Protein 8SM5 (pdb70)

InterPro domains:
  IPR002475 Bcl2-like [PS50062] (50-152)
  IPR020726 Apoptosis regulator, Bcl-2, BH2 motif, conserved site [PS01258] (143-154)
  IPR036834 Bcl-2-like superfamily [G3DSA:1.10.437.10] (1-160)
  IPR036834 Bcl-2-like superfamily [SSF56854] (1-171)
  IPR046371 Bcl-2, Bcl-2 homology region 1-3 [PF00452] (55-150)

B-factor: mean 92.39, std 36.55, range [35.63, 240.22]

Organism: Epstein-Barr virus (strain B95-8) (NCBI:txid10377)

Structure (mmCIF, N/CA/C/O backbone):
data_8SM5
#
_entry.id   8SM5
#
_cell.length_a   186.817
_cell.length_b   186.817
_cell.length_c   70.486
_cell.angle_alpha   90.0
_cell.angle_beta   90.0
_cell.angle_gamma   120.0
#
_symmetry.space_group_name_H-M   'P 65'
#
loop_
_entity.id
_entity.type
_entity.pdbx_description
1 polymer 'Apoptosis regulator BHRF1'
2 polymer 'BID BH3'
3 water water
#
loop_
_atom_site.group_PDB
_atom_site.id
_atom_site.type_symbol
_atom_site.label_atom_id
_atom_site.label_alt_id
_atom_site.label_comp_id
_atom_site.label_asym_id
_atom_site.label_entity_id
_atom_site.label_seq_id
_atom_site.pdbx_PDB_ins_code
_atom_site.Cartn_x
_atom_site.Cartn_y
_atom_site.Cartn_z
_atom_site.occupancy
_atom_site.B_iso_or_equiv
_atom_site.auth_seq_id
_atom_site.auth_comp_id
_atom_site.auth_asym_id
_atom_site.auth_atom_id
_atom_site.pdbx_PDB_model_num
ATOM 1 N N . ALA A 1 1 ? 84.04641 -29.16291 8.26543 1.000 118.10202 2 ALA A N 1
ATOM 2 C CA . ALA A 1 1 ? 84.82140 -29.87702 7.25652 1.000 107.53133 2 ALA A CA 1
ATOM 3 C C . ALA A 1 1 ? 85.02446 -29.02615 6.00919 1.000 104.24344 2 ALA A C 1
ATOM 4 O O . ALA A 1 1 ? 84.51225 -27.90935 5.91070 1.000 122.82865 2 ALA A O 1
ATOM 6 N N . TYR A 1 2 ? 85.78245 -29.55846 5.06000 1.000 91.31975 3 TYR A N 1
ATOM 7 C CA . TYR A 1 2 ? 86.06599 -28.85967 3.80787 1.000 76.43232 3 TYR A CA 1
ATOM 8 C C . TYR A 1 2 ? 85.38435 -29.54446 2.66461 1.000 74.76276 3 TYR A C 1
ATOM 9 O O . TYR A 1 2 ? 85.53663 -30.74848 2.46386 1.000 86.22151 3 TYR A O 1
ATOM 18 N N . SER A 1 3 ? 84.64990 -28.76340 1.89201 1.000 63.34933 4 SER A N 1
ATOM 19 C CA . SER A 1 3 ? 84.05141 -29.31340 0.71575 1.000 54.30939 4 SER A CA 1
ATOM 20 C C . SER A 1 3 ? 85.14150 -29.61922 -0.33377 1.000 55.75280 4 SER A C 1
ATOM 21 O O . SER A 1 3 ? 86.22605 -29.04407 -0.30252 1.000 53.75111 4 SER A O 1
ATOM 24 N N . THR A 1 4 ? 84.84398 -30.52722 -1.25517 1.000 46.37679 5 THR A N 1
ATOM 25 C CA . THR A 1 4 ? 85.74501 -30.82538 -2.35361 1.000 46.40926 5 THR A CA 1
ATOM 26 C C . THR A 1 4 ? 86.00911 -29.61524 -3.23984 1.000 48.86713 5 THR A C 1
ATOM 27 O O . THR A 1 4 ? 87.13067 -29.45280 -3.73392 1.000 56.13253 5 THR A O 1
ATOM 31 N N . ARG A 1 5 ? 84.96965 -28.78867 -3.43479 1.000 49.01556 6 ARG A N 1
ATOM 32 C CA . ARG A 1 5 ? 85.07003 -27.52248 -4.14903 1.000 41.26664 6 ARG A CA 1
ATOM 33 C C . ARG A 1 5 ? 86.11797 -26.64350 -3.49274 1.000 44.10542 6 ARG A C 1
ATOM 34 O O . ARG A 1 5 ? 87.01925 -26.14009 -4.15446 1.000 38.84105 6 ARG A O 1
ATOM 42 N N . GLU A 1 6 ? 86.01827 -26.45405 -2.19248 1.000 41.94872 7 GLU A N 1
ATOM 43 C CA . GLU A 1 6 ? 87.04250 -25.66882 -1.52863 1.000 46.10581 7 GLU A CA 1
ATOM 44 C C . GLU A 1 6 ? 88.46284 -26.22791 -1.70954 1.000 64.72899 7 GLU A C 1
ATOM 45 O O . GLU A 1 6 ? 89.41265 -25.51007 -1.99976 1.000 58.27694 7 GLU A O 1
ATOM 51 N N . ILE A 1 7 ? 88.60886 -27.52521 -1.53802 1.000 48.31147 8 ILE A N 1
ATOM 52 C CA . ILE A 1 7 ? 89.93547 -28.04907 -1.50109 1.000 46.69106 8 ILE A CA 1
ATOM 53 C C . ILE A 1 7 ? 90.53070 -28.04434 -2.88719 1.000 45.62338 8 ILE A C 1
ATOM 54 O O . ILE A 1 7 ? 91.71676 -27.73901 -3.03650 1.000 43.47205 8 ILE A O 1
ATOM 59 N N . LEU A 1 8 ? 89.73320 -28.34991 -3.90838 1.000 38.02150 9 LEU A N 1
ATOM 60 C CA . LEU A 1 8 ? 90.28514 -28.36540 -5.26468 1.000 50.97553 9 LEU A CA 1
ATOM 61 C C . LEU A 1 8 ? 90.70169 -26.95587 -5.71774 1.000 59.30689 9 LEU A C 1
ATOM 62 O O . LEU A 1 8 ? 91.75827 -26.76271 -6.33814 1.000 55.19430 9 LEU A O 1
ATOM 67 N N . LEU A 1 9 ? 89.87794 -25.97351 -5.35830 1.000 51.80123 10 LEU A N 1
ATOM 68 C CA . LEU A 1 9 ? 90.13626 -24.57445 -5.69842 1.000 43.59232 10 LEU A CA 1
ATOM 69 C C . LEU A 1 9 ? 91.39115 -24.09712 -4.98017 1.000 42.89422 10 LEU A C 1
ATOM 70 O O . LEU A 1 9 ? 92.23448 -23.45442 -5.58995 1.000 43.07172 10 LEU A O 1
ATOM 75 N N . ALA A 1 10 ? 91.51285 -24.44254 -3.69786 1.000 37.21800 11 ALA A N 1
ATOM 76 C CA . ALA A 1 10 ? 92.69616 -24.11431 -2.91496 1.000 45.41587 11 ALA A CA 1
ATOM 77 C C . ALA A 1 10 ? 93.92201 -24.72657 -3.58211 1.000 53.07658 11 ALA A C 1
ATOM 78 O O . ALA A 1 10 ? 94.97339 -24.09774 -3.67791 1.000 49.64499 11 ALA A O 1
ATOM 80 N N . LEU A 1 11 ? 93.76029 -25.94744 -4.07391 1.000 47.43032 12 LEU A N 1
ATOM 81 C CA . LEU A 1 11 ? 94.85052 -26.64142 -4.73966 1.000 47.97583 12 LEU A CA 1
ATOM 82 C C . LEU A 1 11 ? 95.27375 -25.94421 -6.02367 1.000 46.96750 12 LEU A C 1
ATOM 83 O O . LEU A 1 11 ? 96.47063 -25.84865 -6.31098 1.000 44.05399 12 LEU A O 1
ATOM 88 N N . CYS A 1 12 ? 94.30021 -25.47427 -6.80310 1.000 43.04470 13 CYS A N 1
ATOM 89 C CA . CYS A 1 12 ? 94.61974 -24.80585 -8.07039 1.000 35.62991 13 CYS A CA 1
ATOM 90 C C . CYS A 1 12 ? 95.34261 -23.49067 -7.80235 1.000 47.06858 13 CYS A C 1
ATOM 91 O O . CYS A 1 12 ? 96.31081 -23.13002 -8.48251 1.000 38.60562 13 CYS A O 1
ATOM 94 N N . ILE A 1 13 ? 94.90450 -22.80307 -6.75546 1.000 36.45422 14 ILE A N 1
ATOM 95 C CA . ILE A 1 13 ? 95.53667 -21.56200 -6.39794 1.000 37.45440 14 ILE A CA 1
ATOM 96 C C . ILE A 1 13 ? 96.93987 -21.85500 -5.87098 1.000 38.38981 14 ILE A C 1
ATOM 97 O O . ILE A 1 13 ? 97.91521 -21.23435 -6.30284 1.000 45.10841 14 ILE A O 1
ATOM 102 N N . ARG A 1 14 ? 97.03951 -22.80409 -4.94872 1.000 43.64201 15 ARG A N 1
ATOM 103 C CA . ARG A 1 14 ? 98.33142 -23.18439 -4.41049 1.000 39.68789 15 ARG A CA 1
ATOM 104 C C . ARG A 1 14 ? 99.28894 -23.49947 -5.54303 1.000 46.52486 15 ARG A C 1
ATOM 105 O O . ARG A 1 14 ? 100.38887 -22.92063 -5.63647 1.000 48.26773 15 ARG A O 1
ATOM 113 N N . ASP A 1 15 ? 98.80685 -24.30968 -6.47699 1.000 41.49197 16 ASP A N 1
ATOM 114 C CA . ASP A 1 15 ? 99.62279 -24.75642 -7.59552 1.000 48.43391 16 ASP A CA 1
ATOM 115 C C . ASP A 1 15 ? 100.03726 -23.59721 -8.48466 1.000 43.80339 16 ASP A C 1
ATOM 116 O O . ASP A 1 15 ? 101.18658 -23.51666 -8.91927 1.000 53.43579 16 ASP A O 1
ATOM 121 N N . SER A 1 16 ? 99.12364 -22.66362 -8.68094 1.000 52.57661 17 SER A N 1
ATOM 122 C CA . SER A 1 16 ? 99.42182 -21.43286 -9.38711 1.000 40.96228 17 SER A CA 1
ATOM 123 C C . SER A 1 16 ? 100.59178 -20.69597 -8.74159 1.000 57.82245 17 SER A C 1
ATOM 124 O O . SER A 1 16 ? 101.45807 -20.16987 -9.44730 1.000 58.44072 17 SER A O 1
ATOM 127 N N . ARG A 1 17 ? 100.61671 -20.63433 -7.40740 1.000 44.27330 18 ARG A N 1
ATOM 128 C CA . ARG A 1 17 ? 101.66271 -19.85904 -6.72895 1.000 52.75561 18 ARG A CA 1
ATOM 129 C C . ARG A 1 17 ? 103.05408 -20.50641 -6.80689 1.000 52.55678 18 ARG A C 1
ATOM 130 O O . ARG A 1 17 ? 104.04822 -19.81910 -6.69550 1.000 63.46871 18 ARG A O 1
ATOM 138 N N . VAL A 1 18 ? 103.12323 -21.81532 -7.01607 1.000 57.01403 19 VAL A N 1
ATOM 139 C CA . VAL A 1 18 ? 104.41224 -22.49190 -7.15043 1.000 65.75734 19 VAL A CA 1
ATOM 140 C C . VAL A 1 18 ? 104.75802 -22.84442 -8.60402 1.000 73.80226 19 VAL A C 1
ATOM 141 O O . VAL A 1 18 ? 105.65160 -23.64222 -8.84410 1.000 101.65674 19 VAL A O 1
ATOM 145 N N . HIS A 1 19 ? 104.04937 -22.26306 -9.56959 1.000 71.23830 20 HIS A N 1
ATOM 146 C CA . HIS A 1 19 ? 104.36519 -22.44084 -10.99724 1.000 61.80741 20 HIS A CA 1
ATOM 147 C C . HIS A 1 19 ? 104.50617 -21.10023 -11.70703 1.000 88.84245 20 HIS A C 1
ATOM 148 O O . HIS A 1 19 ? 104.23499 -20.05367 -11.11872 1.000 95.40982 20 HIS A O 1
ATOM 155 N N . GLY A 1 20 ? 104.97052 -21.14251 -12.95664 1.000 108.17209 21 GLY A N 1
ATOM 156 C CA . GLY A 1 20 ? 105.03146 -19.96580 -13.80972 1.000 120.87384 21 GLY A CA 1
ATOM 157 C C . GLY A 1 20 ? 105.65451 -18.76064 -13.13784 1.000 126.88383 21 GLY A C 1
ATOM 158 O O . GLY A 1 20 ? 106.72557 -18.86042 -12.53760 1.000 140.98484 21 GLY A O 1
ATOM 159 N N . ASN A 1 21 ? 104.98003 -17.61805 -13.23868 1.000 111.91297 22 ASN A N 1
ATOM 160 C CA . ASN A 1 21 ? 105.43804 -16.40571 -12.56841 1.000 99.19500 22 ASN A CA 1
ATOM 161 C C . ASN A 1 21 ? 104.68673 -16.19334 -11.25453 1.000 101.79628 22 ASN A C 1
ATOM 162 O O . ASN A 1 21 ? 104.73977 -15.11570 -10.65234 1.000 124.58448 22 ASN A O 1
ATOM 167 N N . GLY A 1 22 ? 103.97429 -17.22976 -10.82616 1.000 74.48068 23 GLY A N 1
ATOM 168 C CA . GLY A 1 22 ? 103.25081 -17.20390 -9.56806 1.000 76.62166 23 GLY A CA 1
ATOM 169 C C . GLY A 1 22 ? 101.94180 -16.43486 -9.56835 1.000 80.36115 23 GLY A C 1
ATOM 170 O O . GLY A 1 22 ? 101.13146 -16.59514 -8.64537 1.000 59.58638 23 GLY A O 1
ATOM 171 N N . THR A 1 23 ? 101.69391 -15.64667 -10.61455 1.000 101.99890 24 THR A N 1
ATOM 172 C CA . THR A 1 23 ? 100.48659 -14.81516 -10.64679 1.000 118.16219 24 THR A CA 1
ATOM 173 C C . THR A 1 23 ? 99.20228 -15.65787 -10.74173 1.000 91.88748 24 THR A C 1
ATOM 174 O O . THR A 1 23 ? 99.26432 -16.85180 -11.06350 1.000 68.55454 24 THR A O 1
ATOM 178 N N . LEU A 1 24 ? 98.04660 -15.04009 -10.46818 1.000 48.92545 25 LEU A N 1
ATOM 179 C CA . LEU A 1 24 ? 96.80182 -15.81489 -10.39115 1.000 44.10163 25 LEU A CA 1
ATOM 180 C C . LEU A 1 24 ? 95.78278 -15.38116 -11.44245 1.000 44.44863 25 LEU A C 1
ATOM 181 O O . LEU A 1 24 ? 95.42013 -14.20486 -11.55790 1.000 46.00565 25 LEU A O 1
ATOM 186 N N . HIS A 1 25 ? 95.30655 -16.36476 -12.19725 1.000 48.71861 26 HIS A N 1
ATOM 187 C CA . HIS A 1 25 ? 94.32811 -16.08120 -13.22985 1.000 43.91659 26 HIS A CA 1
ATOM 188 C C . HIS A 1 25 ? 93.11413 -15.42128 -12.62786 1.000 43.95124 26 HIS A C 1
ATOM 189 O O . HIS A 1 25 ? 92.63066 -15.84906 -11.59607 1.000 46.36395 26 HIS A O 1
ATOM 196 N N . PRO A 1 26 ? 92.63816 -14.35411 -13.26462 1.000 51.24005 27 PRO A N 1
ATOM 197 C CA . PRO A 1 26 ? 91.43195 -13.67882 -12.79198 1.000 46.07012 27 PRO A CA 1
ATOM 198 C C . PRO A 1 26 ? 90.24639 -14.63233 -12.56264 1.000 54.76448 27 PRO A C 1
ATOM 199 O O . PRO A 1 26 ? 89.51474 -14.43993 -11.59484 1.000 50.86749 27 PRO A O 1
ATOM 203 N N . VAL A 1 27 ? 90.05917 -15.63351 -13.42092 1.000 43.63292 28 VAL A N 1
ATOM 204 C CA . VAL A 1 27 ? 88.94111 -16.55294 -13.25245 1.000 52.04454 28 VAL A CA 1
ATOM 205 C C . VAL A 1 27 ? 89.02612 -17.26069 -11.90455 1.000 60.44178 28 VAL A C 1
ATOM 206 O O . VAL A 1 27 ? 88.01149 -17.37951 -11.20388 1.000 45.28724 28 VAL A O 1
ATOM 210 N N . LEU A 1 28 ? 90.24200 -17.66916 -11.52468 1.000 39.88903 29 LEU A N 1
ATOM 211 C CA . LEU A 1 28 ? 90.47828 -18.32457 -10.23902 1.000 38.70143 29 LEU A CA 1
ATOM 212 C C . LEU A 1 28 ? 90.27545 -17.41801 -9.03673 1.000 41.72873 29 LEU A C 1
ATOM 213 O O . LEU A 1 28 ? 89.64719 -17.81268 -8.05889 1.000 49.54328 29 LEU A O 1
ATOM 218 N N . GLU A 1 29 ? 90.78270 -16.19249 -9.12753 1.000 40.86352 30 GLU A N 1
ATOM 219 C CA . GLU A 1 29 ? 90.67810 -15.26109 -8.04491 1.000 42.11072 30 GLU A CA 1
ATOM 220 C C . GLU A 1 29 ? 89.21137 -14.92699 -7.82423 1.000 42.92214 30 GLU A C 1
ATOM 221 O O . GLU A 1 29 ? 88.72221 -14.98986 -6.71288 1.000 59.15843 30 GLU A O 1
ATOM 227 N N . LEU A 1 30 ? 88.48605 -14.66340 -8.89987 1.000 44.37762 31 LEU A N 1
ATOM 228 C CA . LEU A 1 30 ? 87.05251 -14.45561 -8.78323 1.000 54.13129 31 LEU A CA 1
ATOM 229 C C . LEU A 1 30 ? 86.36030 -15.69971 -8.19485 1.000 60.80441 31 LEU A C 1
ATOM 230 O O . LEU A 1 30 ? 85.38309 -15.55932 -7.45492 1.000 47.73292 31 LEU A O 1
ATOM 235 N N . ALA A 1 31 ? 86.83362 -16.90621 -8.52869 1.000 42.56945 32 ALA A N 1
ATOM 236 C CA . ALA A 1 31 ? 86.21292 -18.10147 -7.96599 1.000 40.74612 32 ALA A CA 1
ATOM 237 C C . ALA A 1 31 ? 86.41901 -18.10646 -6.44519 1.000 41.84601 32 ALA A C 1
ATOM 238 O O . ALA A 1 31 ? 85.47995 -18.36994 -5.69916 1.000 55.19438 32 ALA A O 1
ATOM 240 N N . ALA A 1 32 ? 87.60193 -17.70831 -5.98280 1.000 42.62207 33 ALA A N 1
ATOM 241 C CA . ALA A 1 32 ? 87.86762 -17.65737 -4.54147 1.000 51.82825 33 ALA A CA 1
ATOM 242 C C . ALA A 1 32 ? 86.96724 -16.64859 -3.81702 1.000 46.42791 33 ALA A C 1
ATOM 243 O O . ALA A 1 32 ? 86.71179 -16.78833 -2.62722 1.000 65.65409 33 ALA A O 1
ATOM 245 N N . ARG A 1 33 ? 86.49741 -15.62826 -4.52423 1.000 45.15961 34 ARG A N 1
ATOM 246 C CA . ARG A 1 33 ? 85.60328 -14.64642 -3.93543 1.000 47.80843 34 ARG A CA 1
ATOM 247 C C . ARG A 1 33 ? 84.14916 -15.15804 -3.88199 1.000 51.99722 34 ARG A C 1
ATOM 248 O O . ARG A 1 33 ? 83.37882 -14.81781 -2.97690 1.000 54.21760 34 ARG A O 1
ATOM 256 N N . GLU A 1 34 ? 83.76616 -15.93730 -4.88659 1.000 58.48227 35 GLU A N 1
ATOM 257 C CA . GLU A 1 34 ? 82.36688 -16.30541 -5.07844 1.000 65.73819 35 GLU A CA 1
ATOM 258 C C . GLU A 1 34 ? 81.94008 -17.61364 -4.42427 1.000 65.73633 35 GLU A C 1
ATOM 259 O O . GLU A 1 34 ? 80.74857 -17.84583 -4.24050 1.000 91.17523 35 GLU A O 1
ATOM 265 N N . THR A 1 35 ? 82.90247 -18.46864 -4.08549 1.000 74.29671 36 THR A N 1
ATOM 266 C CA . THR A 1 35 ? 82.58743 -19.79005 -3.54306 1.000 75.82181 36 THR A CA 1
ATOM 267 C C . THR A 1 35 ? 81.94926 -19.71596 -2.13739 1.000 79.92012 36 THR A C 1
ATOM 268 O O . THR A 1 35 ? 80.92198 -20.34933 -1.91222 1.000 87.65116 36 THR A O 1
ATOM 272 N N . PRO A 1 36 ? 82.52383 -18.93875 -1.19442 1.000 63.74635 37 PRO A N 1
ATOM 273 C CA . PRO A 1 36 ? 83.81791 -18.25317 -1.12355 1.000 71.21268 37 PRO A CA 1
ATOM 274 C C . PRO A 1 36 ? 84.86138 -19.16306 -0.49832 1.000 77.56454 37 PRO A C 1
ATOM 275 O O . PRO A 1 36 ? 84.55322 -19.83877 0.48179 1.000 81.77579 37 PRO A O 1
ATOM 279 N N . LEU A 1 37 ? 86.06540 -19.18988 -1.05867 1.000 69.97835 38 LEU A N 1
ATOM 280 C CA . LEU A 1 37 ? 87.15408 -19.96903 -0.48286 1.000 60.24220 38 LEU A CA 1
ATOM 281 C C . LEU A 1 37 ? 87.45835 -19.52657 0.96258 1.000 72.51935 38 LEU A C 1
ATOM 282 O O . LEU A 1 37 ? 87.83456 -18.38639 1.20480 1.000 71.12666 38 LEU A O 1
ATOM 287 N N . ARG A 1 38 ? 87.27804 -20.41347 1.93318 1.000 69.27133 39 ARG A N 1
ATOM 288 C CA . ARG A 1 38 ? 87.62108 -20.04770 3.29898 1.000 59.78757 39 ARG A CA 1
ATOM 289 C C . ARG A 1 38 ? 88.89478 -20.78157 3.70120 1.000 62.79356 39 ARG A C 1
ATOM 290 O O . ARG A 1 38 ? 89.62864 -20.35537 4.58785 1.000 81.59917 39 ARG A O 1
ATOM 298 N N . LEU A 1 39 ? 89.15857 -21.87927 3.01298 1.000 67.37478 40 LEU A N 1
ATOM 299 C CA . LEU A 1 39 ? 90.36277 -22.65679 3.22756 1.000 50.766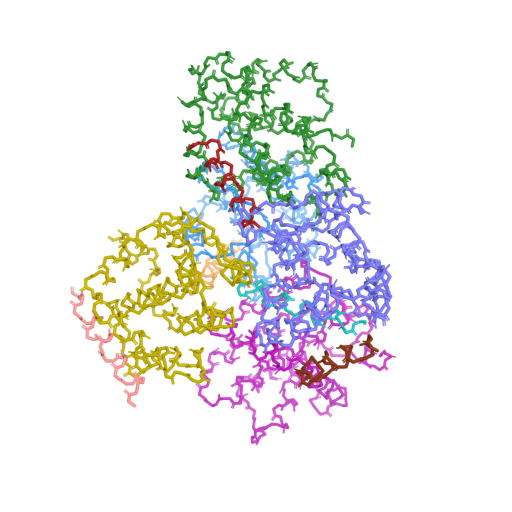44 40 LEU A CA 1
ATOM 300 C C . LEU A 1 39 ? 91.57433 -21.97555 2.59135 1.000 55.46708 40 LEU A C 1
ATOM 301 O O . LEU A 1 39 ? 91.57305 -21.69033 1.39850 1.000 61.73359 40 LEU A O 1
ATOM 306 N N . SER A 1 40 ? 92.60274 -21.69574 3.38022 1.000 48.79532 41 SER A N 1
ATOM 307 C CA . SER A 1 40 ? 93.83184 -21.13334 2.82748 1.000 47.70377 41 SER A CA 1
ATOM 308 C C . SER A 1 40 ? 94.58334 -22.09147 1.90082 1.000 55.62851 41 SER A C 1
ATOM 309 O O . SER A 1 40 ? 94.75303 -23.27284 2.21413 1.000 55.36236 41 SER A O 1
ATOM 312 N N . PRO A 1 41 ? 95.03133 -21.59933 0.73955 1.000 62.20138 42 PRO A N 1
ATOM 313 C CA . PRO A 1 41 ? 95.88901 -22.46283 -0.09664 1.000 50.02464 42 PRO A CA 1
ATOM 314 C C . PRO A 1 41 ? 97.29011 -22.76003 0.47924 1.000 47.75489 42 PRO A C 1
ATOM 315 O O . PRO A 1 41 ? 98.02801 -23.52941 -0.12508 1.000 57.28520 42 PRO A O 1
ATOM 319 N N . GLU A 1 42 ? 97.63999 -22.15221 1.61141 1.000 50.03527 43 GLU A N 1
ATOM 320 C CA . GLU A 1 42 ? 98.87185 -22.44335 2.34406 1.000 48.49006 43 GLU A CA 1
ATOM 321 C C . GLU A 1 42 ? 98.54621 -23.34220 3.54041 1.000 51.61747 43 GLU A C 1
ATOM 322 O O . GLU A 1 42 ? 99.38662 -23.59187 4.40548 1.000 57.62643 43 GLU A O 1
ATOM 328 N N . ASP A 1 43 ? 97.30356 -23.77794 3.62505 1.000 49.41630 44 ASP A N 1
ATOM 329 C CA . ASP A 1 43 ? 96.90088 -24.68491 4.68772 1.000 51.35141 44 ASP A CA 1
ATOM 330 C C . ASP A 1 43 ? 97.63579 -26.02773 4.53076 1.000 64.59083 44 ASP A C 1
ATOM 331 O O . ASP A 1 43 ? 97.73601 -26.56639 3.41592 1.000 56.02067 44 ASP A O 1
ATOM 336 N N . THR A 1 44 ? 98.16142 -26.54302 5.63995 1.000 67.18427 45 THR A N 1
ATOM 337 C CA . THR A 1 44 ? 98.90374 -27.81240 5.65851 1.000 55.19601 45 THR A CA 1
ATOM 338 C C . THR A 1 44 ? 98.20681 -28.90659 4.86791 1.000 61.27177 45 THR A C 1
ATOM 339 O O . THR A 1 44 ? 98.86325 -29.63785 4.11150 1.000 58.50653 45 THR A O 1
ATOM 343 N N . VAL A 1 45 ? 96.88318 -28.99359 4.99928 1.000 52.91088 46 VAL A N 1
ATOM 344 C CA . VAL A 1 45 ? 96.15878 -30.03207 4.28994 1.000 51.58492 46 VAL A CA 1
ATOM 345 C C . VAL A 1 45 ? 96.30923 -29.80929 2.77187 1.000 48.34030 46 VAL A C 1
ATOM 346 O O . VAL A 1 45 ? 96.35864 -30.75818 2.00755 1.000 56.17963 46 VAL A O 1
ATOM 350 N N . VAL A 1 46 ? 96.41239 -28.55545 2.34443 1.000 48.46108 47 VAL A N 1
ATOM 351 C CA . VAL A 1 46 ? 96.58244 -28.23293 0.92353 1.000 44.92695 47 VAL A CA 1
ATOM 352 C C . VAL A 1 46 ? 98.00695 -28.49114 0.45132 1.000 44.66651 47 VAL A C 1
ATOM 353 O O . VAL A 1 46 ? 98.24613 -28.96240 -0.66340 1.000 49.56426 47 VAL A O 1
ATOM 357 N N . LEU A 1 47 ? 98.95217 -28.16605 1.31594 1.000 49.75628 48 LEU A N 1
ATOM 358 C CA . LEU A 1 47 ? 100.33365 -28.49075 1.08518 1.000 47.71238 48 LEU A CA 1
ATOM 359 C C . LEU A 1 47 ? 100.49895 -29.99249 0.86606 1.000 63.34033 48 LEU A C 1
ATOM 360 O O . LEU A 1 47 ? 101.14238 -30.38169 -0.10012 1.000 47.89284 48 LEU A O 1
ATOM 365 N N . ARG A 1 48 ? 99.91644 -30.84043 1.72514 1.000 53.82936 49 ARG A N 1
ATOM 366 C CA . ARG A 1 48 ? 100.06842 -32.28605 1.50605 1.000 56.13858 49 ARG A CA 1
ATOM 367 C C . ARG A 1 48 ? 99.48111 -32.72082 0.18405 1.000 52.36915 49 ARG A C 1
ATOM 368 O O . ARG A 1 48 ? 100.15686 -33.36571 -0.61881 1.000 66.58196 49 ARG A O 1
ATOM 376 N N . TYR A 1 49 ? 98.22349 -32.37429 -0.04619 1.000 46.66351 50 TYR A N 1
ATOM 377 C CA . TYR A 1 49 ? 97.56066 -32.84209 -1.24954 1.000 45.70171 50 TYR A CA 1
ATOM 378 C C . TYR A 1 49 ? 98.25342 -32.33844 -2.47962 1.000 52.26219 50 TYR A C 1
ATOM 379 O O . TYR A 1 49 ? 98.31720 -33.05372 -3.47850 1.000 49.77387 50 TYR A O 1
ATOM 388 N N . HIS A 1 50 ? 98.81852 -31.13534 -2.40813 1.000 43.31038 51 HIS A N 1
ATOM 389 C CA . HIS A 1 50 ? 99.44169 -30.57963 -3.60987 1.000 43.05358 51 HIS A CA 1
ATOM 390 C C . HIS A 1 50 ? 100.67621 -31.39469 -4.00854 1.000 46.59006 51 HIS A C 1
ATOM 391 O O . HIS A 1 50 ? 100.89658 -31.63869 -5.19182 1.000 50.73191 51 HIS A O 1
ATOM 398 N N . VAL A 1 51 ? 101.49599 -31.77280 -3.02363 1.000 46.22916 52 VAL A N 1
ATOM 399 C CA . VAL A 1 51 ? 102.65751 -32.60397 -3.28263 1.000 48.37745 52 VAL A CA 1
ATOM 400 C C . VAL A 1 51 ? 102.19225 -33.97562 -3.83782 1.000 55.32955 52 VAL A C 1
ATOM 401 O O . VAL A 1 51 ? 102.72795 -34.45613 -4.83282 1.000 60.99597 52 VAL A O 1
ATOM 405 N N . LEU A 1 52 ? 101.17880 -34.57731 -3.21592 1.000 48.47414 53 LEU A N 1
ATOM 406 C CA . LEU A 1 52 ? 100.66943 -35.88494 -3.66495 1.000 52.87710 53 LEU A CA 1
ATOM 407 C C . LEU A 1 52 ? 100.11579 -35.84321 -5.07454 1.000 55.09010 53 LEU A C 1
ATOM 408 O O . LEU A 1 52 ? 100.46745 -36.67670 -5.90564 1.000 48.87464 53 LEU A O 1
ATOM 413 N N . LEU A 1 53 ? 99.25963 -34.86084 -5.34637 1.000 45.30321 54 LEU A N 1
ATOM 414 C CA . LEU A 1 53 ? 98.64430 -34.76647 -6.66328 1.000 44.12257 54 LEU A CA 1
ATOM 415 C C . LEU A 1 53 ? 99.71638 -34.51283 -7.73890 1.000 52.64899 54 LEU A C 1
ATOM 416 O O . LEU A 1 53 ? 99.61199 -35.02436 -8.85127 1.000 49.65373 54 LEU A O 1
ATOM 421 N N . GLU A 1 54 ? 100.75874 -33.75856 -7.41536 1.000 45.25616 55 GLU A N 1
ATOM 422 C CA . GLU A 1 54 ? 101.79795 -33.51101 -8.41441 1.000 51.59601 55 GLU A CA 1
ATOM 423 C C . GLU A 1 54 ? 102.59600 -34.80046 -8.69686 1.000 51.98055 55 GLU A C 1
ATOM 424 O O . GLU A 1 54 ? 102.99077 -35.08233 -9.82760 1.000 52.22745 55 GLU A O 1
ATOM 430 N N . GLU A 1 55 ? 102.82518 -35.59009 -7.65922 1.000 50.42182 56 GLU A N 1
ATOM 431 C CA . GLU A 1 55 ? 103.43434 -36.88921 -7.83630 1.000 53.23859 56 GLU A CA 1
ATOM 432 C C . GLU A 1 55 ? 102.58660 -37.80234 -8.72892 1.000 53.38094 56 GLU A C 1
ATOM 433 O O . GLU A 1 55 ? 103.12434 -38.45860 -9.60888 1.000 61.86857 56 GLU A O 1
ATOM 439 N N . ILE A 1 56 ? 101.26496 -37.79825 -8.55258 1.000 51.38310 57 ILE A N 1
ATOM 440 C CA . ILE A 1 56 ? 100.38111 -38.60495 -9.39069 1.000 53.71632 57 ILE A CA 1
ATOM 441 C C . ILE A 1 56 ? 100.41983 -38.09553 -10.83410 1.000 58.83210 57 ILE A C 1
ATOM 442 O O . ILE A 1 56 ? 100.47000 -38.87768 -11.78092 1.000 70.05906 57 ILE A O 1
ATOM 447 N N . ILE A 1 57 ? 100.40474 -36.78275 -10.99730 1.000 49.54475 58 ILE A N 1
ATOM 448 C CA . ILE A 1 57 ? 100.54272 -36.18670 -12.32022 1.000 52.79099 58 ILE A CA 1
ATOM 449 C C . ILE A 1 57 ? 101.83093 -36.62686 -13.00991 1.000 61.06535 58 ILE A C 1
ATOM 450 O O . ILE A 1 57 ? 101.78263 -37.05659 -14.15617 1.000 57.41261 58 ILE A O 1
ATOM 455 N N . GLU A 1 58 ? 102.96559 -36.54563 -12.30758 1.000 59.69700 59 GLU A N 1
ATOM 456 C CA . GLU A 1 58 ? 104.25948 -36.95165 -12.87894 1.000 67.08660 59 GLU A CA 1
ATOM 457 C C . GLU A 1 58 ? 104.26944 -38.41408 -13.31299 1.000 60.26441 59 GLU A C 1
ATOM 458 O O . GLU A 1 58 ? 104.69041 -38.72936 -14.41432 1.000 84.44345 59 GLU A O 1
ATOM 464 N N . ARG A 1 59 ? 103.77976 -39.28669 -12.43823 1.000 59.97957 60 ARG A N 1
ATOM 465 C CA . ARG A 1 59 ? 103.74873 -40.72091 -12.68043 1.000 67.02589 60 ARG A CA 1
ATOM 466 C C . ARG A 1 59 ? 102.86176 -41.05068 -13.87641 1.000 67.21787 60 ARG A C 1
ATOM 467 O O . ARG A 1 59 ? 103.02225 -42.06276 -14.52725 1.000 69.90988 60 ARG A O 1
ATOM 475 N N . ASN A 1 60 ? 101.91719 -40.17550 -14.15836 1.000 68.45534 61 ASN A N 1
ATOM 476 C CA . ASN A 1 60 ? 100.96965 -40.42715 -15.20918 1.000 60.48941 61 ASN A CA 1
ATOM 477 C C . ASN A 1 60 ? 100.95740 -39.30036 -16.24522 1.000 63.55615 61 ASN A C 1
ATOM 478 O O . ASN A 1 60 ? 99.92293 -39.00015 -16.83742 1.000 65.58508 61 ASN A O 1
ATOM 483 N N . SER A 1 61 ? 102.11437 -38.68228 -16.46612 1.000 63.73906 62 SER A N 1
ATOM 484 C CA . SER A 1 61 ? 102.16932 -37.44634 -17.25705 1.000 74.05513 62 SER A CA 1
ATOM 485 C C . SER A 1 61 ? 101.75697 -37.63597 -18.71446 1.000 71.85170 62 SER A C 1
ATOM 486 O O . SER A 1 61 ? 101.05716 -36.79576 -19.28182 1.000 77.12873 62 SER A O 1
ATOM 489 N N . GLU A 1 62 ? 102.18123 -38.73410 -19.32541 1.000 81.35672 63 GLU A N 1
ATOM 490 C CA . GLU A 1 62 ? 101.86282 -38.94329 -20.72717 1.000 88.23276 63 GLU A CA 1
ATOM 491 C C . GLU A 1 62 ? 100.35972 -39.14619 -20.87345 1.000 87.05663 63 GLU A C 1
ATOM 492 O O . GLU A 1 62 ? 99.72240 -38.55040 -21.74006 1.000 92.03258 63 GLU A O 1
ATOM 498 N N . THR A 1 63 ? 99.80649 -39.97198 -19.99305 1.000 66.20722 64 THR A N 1
ATOM 499 C CA . THR A 1 63 ? 98.37865 -40.22123 -19.92976 1.000 64.66436 64 THR A CA 1
ATOM 500 C C . THR A 1 63 ? 97.60075 -38.91381 -19.71281 1.000 75.93941 64 THR A C 1
ATOM 501 O O . THR A 1 63 ? 96.65959 -38.62294 -20.45364 1.000 72.89951 64 THR A O 1
ATOM 505 N N . PHE A 1 64 ? 98.00589 -38.11437 -18.72438 1.000 69.28999 65 PHE A N 1
ATOM 506 C CA . PHE A 1 64 ? 97.30382 -36.85690 -18.41758 1.000 64.52478 65 PHE A CA 1
ATOM 507 C C . PHE A 1 64 ? 97.41399 -35.85398 -19.55944 1.000 66.57534 65 PHE A C 1
ATOM 508 O O . PHE A 1 64 ? 96.46020 -35.14554 -19.86198 1.000 74.25117 65 PHE A O 1
ATOM 516 N N . THR A 1 65 ? 98.57627 -35.79734 -20.19360 1.000 62.93265 66 THR A N 1
ATOM 517 C CA . THR A 1 65 ? 98.77345 -34.91527 -21.34021 1.000 63.88529 66 THR A CA 1
ATOM 518 C C . THR A 1 65 ? 97.90972 -35.31212 -22.55006 1.000 69.61714 66 THR A C 1
ATOM 519 O O . THR A 1 65 ? 97.26754 -34.46103 -23.14617 1.000 70.96761 66 THR A O 1
ATOM 523 N N . GLU A 1 66 ? 97.89176 -36.59459 -22.91211 1.000 73.45070 67 GLU A N 1
ATOM 524 C CA . GLU A 1 66 ? 97.10790 -37.03455 -24.06079 1.000 82.91249 67 GLU A CA 1
ATOM 525 C C . GLU A 1 66 ? 95.59974 -36.92927 -23.78925 1.000 82.37612 67 GLU A C 1
ATOM 526 O O . GLU A 1 66 ? 94.84511 -36.46502 -24.63962 1.000 78.91936 67 GLU A O 1
ATOM 532 N N . THR A 1 67 ? 95.15309 -37.35976 -22.61525 1.000 71.39582 68 THR A N 1
ATOM 533 C CA . THR A 1 67 ? 93.73114 -37.28438 -22.31592 1.000 63.11754 68 THR A CA 1
ATOM 534 C C . THR A 1 67 ? 93.24810 -35.83126 -22.23162 1.000 65.79730 68 THR A C 1
ATOM 535 O O . THR A 1 67 ? 92.19199 -35.50883 -22.75728 1.000 65.48341 68 THR A O 1
ATOM 539 N N . TRP A 1 68 ? 94.01111 -34.94562 -21.59311 1.000 66.47986 69 TRP A N 1
ATOM 540 C CA . TRP A 1 68 ? 93.55925 -33.56099 -21.49128 1.000 54.11600 69 TRP A CA 1
ATOM 541 C C . TRP A 1 68 ? 93.52310 -32.89485 -22.85682 1.000 63.41807 69 TRP A C 1
ATOM 542 O O . TRP A 1 68 ? 92.56325 -32.21216 -23.19648 1.000 65.51155 69 TRP A O 1
ATOM 553 N N . ASN A 1 69 ? 94.55729 -33.11565 -23.65272 1.000 59.71728 70 ASN A N 1
ATOM 554 C CA . ASN A 1 69 ? 94.63463 -32.47842 -24.95177 1.000 62.85779 70 ASN A CA 1
ATOM 555 C C . ASN A 1 69 ? 93.51944 -32.90634 -25.85393 1.000 73.09894 70 ASN A C 1
ATOM 556 O O . ASN A 1 69 ? 93.00961 -32.10587 -26.63198 1.000 74.74032 70 ASN A O 1
ATOM 561 N N . ARG A 1 70 ? 93.13792 -34.17259 -25.73022 1.000 69.95727 71 ARG A N 1
ATOM 562 C CA . ARG A 1 70 ? 92.07048 -34.73965 -26.53744 1.000 68.35348 71 ARG A CA 1
ATOM 563 C C . ARG A 1 70 ? 90.73090 -34.17695 -26.07779 1.000 76.90446 71 ARG A C 1
ATOM 564 O O . ARG A 1 70 ? 89.88281 -33.81237 -26.88679 1.000 75.70892 71 ARG A O 1
ATOM 572 N N . PHE A 1 71 ? 90.58696 -34.05614 -24.76560 1.000 61.85071 72 PHE A N 1
ATOM 573 C CA . PHE A 1 71 ? 89.39031 -33.55887 -24.14094 1.000 59.51034 72 PHE A CA 1
ATOM 574 C C . PHE A 1 71 ? 89.12759 -32.11258 -24.55324 1.000 71.44813 72 PHE A C 1
ATOM 575 O O . PHE A 1 71 ? 88.05180 -31.78496 -25.06322 1.000 65.74539 72 PHE A O 1
ATOM 583 N N . ILE A 1 72 ? 90.12374 -31.25310 -24.36769 1.000 61.98657 73 ILE A N 1
ATOM 584 C CA . ILE A 1 72 ? 89.91048 -29.82325 -24.55545 1.000 57.76719 73 ILE A CA 1
ATOM 585 C C . ILE A 1 72 ? 89.82623 -29.47132 -26.03000 1.000 61.84509 73 ILE A C 1
ATOM 586 O O . ILE A 1 72 ? 89.22341 -28.46905 -26.38548 1.000 78.45747 73 ILE A O 1
ATOM 591 N N . THR A 1 73 ? 90.42394 -30.28287 -26.89758 1.000 65.06553 74 THR A N 1
ATOM 592 C CA . THR A 1 73 ? 90.39598 -29.95965 -28.32860 1.000 70.89423 74 THR A CA 1
ATOM 593 C C . THR A 1 73 ? 89.15269 -30.47925 -29.05944 1.000 72.24441 74 THR A C 1
ATOM 594 O O . THR A 1 73 ? 88.87895 -30.06592 -30.18094 1.000 76.06592 74 THR A O 1
ATOM 598 N N . HIS A 1 74 ? 88.39158 -31.36158 -28.42415 1.000 71.96879 75 HIS A N 1
ATOM 599 C CA . HIS A 1 74 ? 87.21085 -31.91060 -29.07473 1.000 81.32981 75 HIS A CA 1
ATOM 600 C C . HIS A 1 74 ? 85.92344 -31.53849 -28.33626 1.000 70.99238 75 HIS A C 1
ATOM 601 O O . HIS A 1 74 ? 84.83047 -31.79796 -28.82220 1.000 80.83007 75 HIS A O 1
ATOM 608 N N . THR A 1 75 ? 86.04600 -30.89393 -27.18670 1.000 66.76612 76 THR A N 1
ATOM 609 C CA . THR A 1 75 ? 84.85817 -30.48732 -26.45618 1.000 80.41780 76 THR A CA 1
ATOM 610 C C . THR A 1 75 ? 84.16730 -29.27935 -27.11235 1.000 81.03928 76 THR A C 1
ATOM 611 O O . THR A 1 75 ? 84.81232 -28.45280 -27.75162 1.000 83.26987 76 THR A O 1
ATOM 615 N N . GLU A 1 76 ? 82.84739 -29.21142 -26.96336 1.000 77.67725 77 GLU A N 1
ATOM 616 C CA . GLU A 1 76 ? 82.03713 -28.09452 -27.44825 1.000 70.89013 77 GLU A CA 1
ATOM 617 C C . GLU A 1 76 ? 81.30376 -27.49452 -26.26669 1.000 66.12155 77 GLU A C 1
ATOM 618 O O . GLU A 1 76 ? 80.49551 -26.59335 -26.43462 1.000 75.66578 77 GLU A O 1
ATOM 624 N N . HIS A 1 77 ? 81.55693 -28.04847 -25.08152 1.000 62.71173 78 HIS A N 1
ATOM 625 C CA . HIS A 1 77 ? 81.00749 -27.53116 -23.83996 1.000 60.04644 78 HIS A CA 1
ATOM 626 C C . HIS A 1 77 ? 81.75937 -28.17267 -22.69566 1.000 56.66868 78 HIS A C 1
ATOM 627 O O . HIS A 1 77 ? 81.36517 -29.19582 -22.14694 1.000 64.83640 78 HIS A O 1
ATOM 634 N N . VAL A 1 78 ? 82.89057 -27.54734 -22.37698 1.000 64.06415 79 VAL A N 1
ATOM 635 C CA . VAL A 1 78 ? 83.88637 -28.13952 -21.50898 1.000 51.95437 79 VAL A CA 1
ATOM 636 C C . VAL A 1 78 ? 83.34132 -28.29924 -20.10716 1.000 53.39426 79 VAL A C 1
ATOM 637 O O . VAL A 1 78 ? 83.69195 -29.26468 -19.42858 1.000 69.47125 79 VAL A O 1
ATOM 641 N N . ASP A 1 79 ? 82.45416 -27.39426 -19.68284 1.000 49.67108 80 ASP A N 1
ATOM 642 C CA . ASP A 1 79 ? 81.86170 -27.51291 -18.34801 1.000 48.25841 80 ASP A CA 1
ATOM 643 C C . ASP A 1 79 ? 80.97706 -28.74443 -18.28004 1.000 59.50136 80 ASP A C 1
ATOM 644 O O . ASP A 1 79 ? 81.02824 -29.49025 -17.30037 1.000 55.08527 80 ASP A O 1
ATOM 649 N N . LEU A 1 80 ? 80.19104 -28.97627 -19.33001 1.000 52.56841 81 LEU A N 1
ATOM 650 C CA . LEU A 1 80 ? 79.32148 -30.12704 -19.33309 1.000 63.80714 81 LEU A CA 1
ATOM 651 C C . LEU A 1 80 ? 80.13044 -31.41944 -19.38202 1.000 66.08106 81 LEU A C 1
ATOM 652 O O . LEU A 1 80 ? 79.80663 -32.38972 -18.69806 1.000 67.41493 81 LEU A O 1
ATOM 657 N N . ASP A 1 81 ? 81.21008 -31.42083 -20.15041 1.000 57.39327 82 ASP A N 1
ATOM 658 C CA . ASP A 1 81 ? 81.99724 -32.63724 -20.27142 1.000 54.38192 82 ASP A CA 1
ATOM 659 C C . ASP A 1 81 ? 82.76332 -32.96100 -18.98880 1.000 54.11366 82 ASP A C 1
ATOM 660 O O . ASP A 1 81 ? 82.97636 -34.12303 -18.69514 1.000 52.19973 82 ASP A O 1
ATOM 665 N N . PHE A 1 82 ? 83.13750 -31.95143 -18.19951 1.000 53.63075 83 PHE A N 1
ATOM 666 C CA . PHE A 1 82 ? 83.73485 -32.25290 -16.90570 1.000 49.18478 83 PHE A CA 1
ATOM 667 C C . PHE A 1 82 ? 82.76005 -33.08104 -16.08988 1.000 59.45862 83 PHE A C 1
ATOM 668 O O . PHE A 1 82 ? 83.13230 -34.09366 -15.51124 1.000 52.23550 83 PHE A O 1
ATOM 676 N N . ASN A 1 83 ? 81.49573 -32.67828 -16.11423 1.000 51.12969 84 ASN A N 1
ATOM 677 C CA . ASN A 1 83 ? 80.47454 -33.38600 -15.39017 1.000 51.80362 84 ASN A CA 1
ATOM 678 C C . ASN A 1 83 ? 80.24708 -34.77646 -15.98659 1.000 54.43701 84 ASN A C 1
ATOM 679 O O . ASN A 1 83 ? 80.05100 -35.72667 -15.24144 1.000 54.07743 84 ASN A O 1
ATOM 684 N N . SER A 1 84 ? 80.33984 -34.89993 -17.30922 1.000 54.66607 85 SER A N 1
ATOM 685 C CA . SER A 1 84 ? 80.13018 -36.18185 -17.97864 1.000 58.67082 85 SER A CA 1
ATOM 686 C C . SER A 1 84 ? 81.21881 -37.19565 -17.60177 1.000 71.07805 85 SER A C 1
ATOM 687 O O . SER A 1 84 ? 80.92193 -38.32849 -17.25287 1.000 62.02277 85 SER A O 1
ATOM 690 N N . VAL A 1 85 ? 82.47475 -36.76988 -17.64548 1.000 58.12614 86 VAL A N 1
ATOM 691 C CA . VAL A 1 85 ? 83.58276 -37.64168 -17.30087 1.000 65.04943 86 VAL A CA 1
ATOM 692 C C . VAL A 1 85 ? 83.51326 -38.12432 -15.86037 1.000 68.47868 86 VAL A C 1
ATOM 693 O O . VAL A 1 85 ? 83.66835 -39.31640 -15.58147 1.000 73.94559 86 VAL A O 1
ATOM 697 N N . PHE A 1 86 ? 83.25446 -37.19138 -14.95794 1.000 57.85737 87 PHE A N 1
ATOM 698 C CA . PHE A 1 86 ? 83.11204 -37.48408 -13.53466 1.000 62.23564 87 PHE A CA 1
ATOM 699 C C . PHE A 1 86 ? 82.09109 -38.60464 -13.31975 1.000 66.50195 87 PHE A C 1
ATOM 700 O O . PHE A 1 86 ? 82.27535 -39.51056 -12.51465 1.000 71.83931 87 PHE A O 1
ATOM 708 N N . LEU A 1 87 ? 80.97973 -38.45976 -14.01791 1.000 56.03573 88 LEU A N 1
ATOM 709 C CA . LEU A 1 87 ? 79.84946 -39.34820 -13.95722 1.000 59.43649 88 LEU A CA 1
ATOM 710 C C . LEU A 1 87 ? 80.23733 -40.81650 -14.27103 1.000 77.33607 88 LEU A C 1
ATOM 711 O O . LEU A 1 87 ? 79.81091 -41.75484 -13.58608 1.000 71.47695 88 LEU A O 1
ATOM 716 N N . GLU A 1 88 ? 81.03995 -40.99286 -15.31896 1.000 61.82916 89 GLU A N 1
ATOM 717 C CA . GLU A 1 88 ? 81.49849 -42.29014 -15.75100 1.000 68.17140 89 GLU A CA 1
ATOM 718 C C . GLU A 1 88 ? 82.30064 -42.96470 -14.65890 1.000 73.89266 89 GLU A C 1
ATOM 719 O O . GLU A 1 88 ? 82.12485 -44.15492 -14.37646 1.000 82.88937 89 GLU A O 1
ATOM 725 N N . ILE A 1 89 ? 83.15482 -42.17580 -14.02509 1.000 60.55258 90 ILE A N 1
ATOM 726 C CA . ILE A 1 89 ? 84.06432 -42.68659 -13.02569 1.000 60.07072 90 ILE A CA 1
ATOM 727 C C . ILE A 1 89 ? 83.38341 -42.98235 -11.69517 1.000 65.05774 90 ILE A C 1
ATOM 728 O O . ILE A 1 89 ? 83.66146 -43.99773 -11.05943 1.000 81.72383 90 ILE A O 1
ATOM 733 N N . PHE A 1 90 ? 82.47013 -42.11253 -11.28735 1.000 60.11733 91 PHE A N 1
ATOM 734 C CA . PHE A 1 90 ? 82.00930 -42.12562 -9.90841 1.000 63.11869 91 PHE A CA 1
ATOM 735 C C . PHE A 1 90 ? 80.54545 -42.47588 -9.70849 1.000 65.56515 91 PHE A C 1
ATOM 736 O O . PHE A 1 90 ? 80.14351 -42.78049 -8.59540 1.000 90.28256 91 PHE A O 1
ATOM 744 N N . HIS A 1 91 ? 79.73251 -42.38765 -10.75244 1.000 72.40536 92 HIS A N 1
ATOM 745 C CA . HIS A 1 91 ? 78.34032 -42.79630 -10.62010 1.000 69.23192 92 HIS A CA 1
ATOM 746 C C . HIS A 1 91 ? 78.12244 -44.13580 -11.31125 1.000 78.06428 92 HIS A C 1
ATOM 747 O O . HIS A 1 91 ? 77.42361 -44.99209 -10.78544 1.000 77.64822 92 HIS A O 1
ATOM 754 N N . ARG A 1 92 ? 78.74614 -44.33002 -12.46954 1.000 86.48079 93 ARG A N 1
ATOM 755 C CA . ARG A 1 92 ? 78.63704 -45.59813 -13.19441 1.000 75.72372 93 ARG A CA 1
ATOM 756 C C . ARG A 1 92 ? 79.79202 -46.51576 -12.79682 1.000 92.39789 93 ARG A C 1
ATOM 757 O O . ARG A 1 92 ? 80.06156 -47.54510 -13.41937 1.000 104.63083 93 ARG A O 1
ATOM 765 N N . GLY A 1 93 ? 80.45708 -46.12357 -11.72013 1.000 98.03910 94 GLY A N 1
ATOM 766 C CA . GLY A 1 93 ? 81.51465 -46.90626 -11.11787 1.000 81.08303 94 GLY A CA 1
ATOM 767 C C . GLY A 1 93 ? 81.49772 -46.53706 -9.65221 1.000 74.41008 94 GLY A C 1
ATOM 768 O O . GLY A 1 93 ? 80.91459 -45.51954 -9.27303 1.000 89.15466 94 GLY A O 1
ATOM 769 N N . ASP A 1 94 ? 82.11821 -47.35359 -8.81872 1.000 88.83792 95 ASP A N 1
ATOM 770 C CA . ASP A 1 94 ? 82.16238 -47.04829 -7.39990 1.000 98.92617 95 ASP A CA 1
ATOM 771 C C . ASP A 1 94 ? 83.31936 -46.09314 -7.10872 1.000 86.55084 95 ASP A C 1
ATOM 772 O O . ASP A 1 94 ? 84.36494 -46.16460 -7.75591 1.000 82.36748 95 ASP A O 1
ATOM 777 N N . PRO A 1 95 ? 83.10724 -45.13412 -6.19517 1.000 82.32344 96 PRO A N 1
ATOM 778 C CA . PRO A 1 95 ? 84.20784 -44.24998 -5.78936 1.000 64.60281 96 PRO A CA 1
ATOM 779 C C . PRO A 1 95 ? 85.21243 -44.95491 -4.87046 1.000 66.01357 96 PRO A C 1
ATOM 780 O O . PRO A 1 95 ? 84.82496 -45.74574 -4.01623 1.000 94.18387 96 PRO A O 1
ATOM 784 N N . SER A 1 96 ? 86.49106 -44.66695 -5.06937 1.000 69.87189 97 SER A N 1
ATOM 785 C CA . SER A 1 96 ? 87.56404 -45.12033 -4.19353 1.000 64.82435 97 SER A CA 1
ATOM 786 C C . SER A 1 96 ? 88.61377 -44.01687 -4.01116 1.000 70.90570 97 SER A C 1
ATOM 787 O O . SER A 1 96 ? 88.57195 -42.97625 -4.67955 1.000 64.42451 97 SER A O 1
ATOM 790 N N . LEU A 1 97 ? 89.52096 -44.23620 -3.06598 1.000 72.61734 98 LEU A N 1
ATOM 791 C CA . LEU A 1 97 ? 90.56973 -43.27640 -2.76657 1.000 68.19742 98 LEU A CA 1
ATOM 792 C C . LEU A 1 97 ? 91.39496 -43.02509 -4.02356 1.000 73.78630 98 LEU A C 1
ATOM 793 O O . LEU A 1 97 ? 91.65479 -41.87780 -4.40463 1.000 76.46796 98 LEU A O 1
ATOM 798 N N . GLY A 1 98 ? 91.80223 -44.12471 -4.64310 1.000 73.36132 99 GLY A N 1
ATOM 799 C CA . GLY A 1 98 ? 92.46433 -44.14305 -5.93070 1.000 60.15825 99 GLY A CA 1
ATOM 800 C C . GLY A 1 98 ? 91.76195 -43.30367 -6.96567 1.000 65.98427 99 GLY A C 1
ATOM 801 O O . GLY A 1 98 ? 92.36204 -42.41385 -7.57859 1.000 70.08238 99 GLY A O 1
ATOM 802 N N . ARG A 1 99 ? 90.50347 -43.62606 -7.22176 1.000 63.30349 100 ARG A N 1
ATOM 803 C CA . ARG A 1 99 ? 89.76496 -42.86580 -8.21449 1.000 65.37585 100 ARG A CA 1
ATOM 804 C C . ARG A 1 99 ? 89.64340 -41.39336 -7.86215 1.000 55.28292 100 ARG A C 1
ATOM 805 O O . ARG A 1 99 ? 89.86859 -40.54600 -8.72668 1.000 61.90440 100 ARG A O 1
ATOM 813 N N . ALA A 1 100 ? 89.31034 -41.08541 -6.60611 1.000 54.04636 101 ALA A N 1
ATOM 814 C CA . ALA A 1 100 ? 89.23268 -39.68225 -6.15168 1.000 49.75987 101 ALA A CA 1
ATOM 815 C C . ALA A 1 100 ? 90.55095 -38.93182 -6.41246 1.000 59.92115 101 ALA A C 1
ATOM 816 O O . ALA A 1 100 ? 90.54490 -37.84879 -7.01116 1.000 53.00175 101 ALA A O 1
ATOM 818 N N . LEU A 1 101 ? 91.67375 -39.50892 -5.97840 1.000 48.80129 102 LEU A N 1
ATOM 819 C CA . LEU A 1 101 ? 92.97349 -38.86162 -6.16326 1.000 60.00062 102 LEU A CA 1
ATOM 820 C C . LEU A 1 101 ? 93.26792 -38.64445 -7.64008 1.000 54.35811 102 LEU A C 1
ATOM 821 O O . LEU A 1 101 ? 93.71413 -37.57492 -8.02157 1.000 64.11923 102 LEU A O 1
ATOM 826 N N . ALA A 1 102 ? 92.99934 -39.64397 -8.47556 1.000 48.31803 103 ALA A N 1
ATOM 827 C CA . ALA A 1 102 ? 93.23095 -39.48867 -9.91024 1.000 59.79716 103 ALA A CA 1
ATOM 828 C C . ALA A 1 102 ? 92.39719 -38.33515 -10.47669 1.000 66.23848 103 ALA A C 1
ATOM 829 O O . ALA A 1 102 ? 92.89895 -37.50868 -11.24211 1.000 58.11367 103 ALA A O 1
ATOM 831 N N . TRP A 1 103 ? 91.13611 -38.26315 -10.06205 1.000 45.88241 104 TRP A N 1
ATOM 832 C CA . TRP A 1 103 ? 90.25632 -37.21151 -10.54097 1.000 44.39576 104 TRP A CA 1
ATOM 833 C C . TRP A 1 103 ? 90.78329 -35.82520 -10.13867 1.000 56.10488 104 TRP A C 1
ATOM 834 O O . TRP A 1 103 ? 90.90976 -34.94255 -10.98743 1.000 42.35284 104 TRP A O 1
ATOM 845 N N . MET A 1 104 ? 91.09228 -35.65199 -8.85498 1.000 48.25244 105 MET A N 1
ATOM 846 C CA . MET A 1 104 ? 91.63037 -34.38445 -8.34283 1.000 47.65516 105 MET A CA 1
ATOM 847 C C . MET A 1 104 ? 92.90518 -33.98764 -9.08109 1.000 54.78019 105 MET A C 1
ATOM 848 O O . MET A 1 104 ? 93.00984 -32.84303 -9.54694 1.000 47.65090 105 MET A O 1
ATOM 853 N N . ALA A 1 105 ? 93.84281 -34.93572 -9.20974 1.000 49.09580 106 ALA A N 1
ATOM 854 C CA . ALA A 1 105 ? 95.09692 -34.69798 -9.91419 1.000 41.47019 106 ALA A CA 1
ATOM 855 C C . ALA A 1 105 ? 94.84600 -34.28517 -11.33592 1.000 42.96604 106 ALA A C 1
ATOM 856 O O . ALA A 1 105 ? 95.47243 -33.37025 -11.84588 1.000 48.08017 106 ALA A O 1
ATOM 858 N N . TRP A 1 106 ? 93.92257 -34.97204 -11.98468 1.000 48.56534 107 TRP A N 1
ATOM 859 C CA . TRP A 1 106 ? 93.62483 -34.66020 -13.37407 1.000 47.34458 107 TRP A CA 1
ATOM 860 C C . TRP A 1 106 ? 93.04739 -33.24470 -13.51249 1.000 50.25886 107 TRP A C 1
ATOM 861 O O . TRP A 1 106 ? 93.36149 -32.53677 -14.45739 1.000 48.46887 107 TRP A O 1
ATOM 872 N N . CYS A 1 107 ? 92.22329 -32.83434 -12.55083 1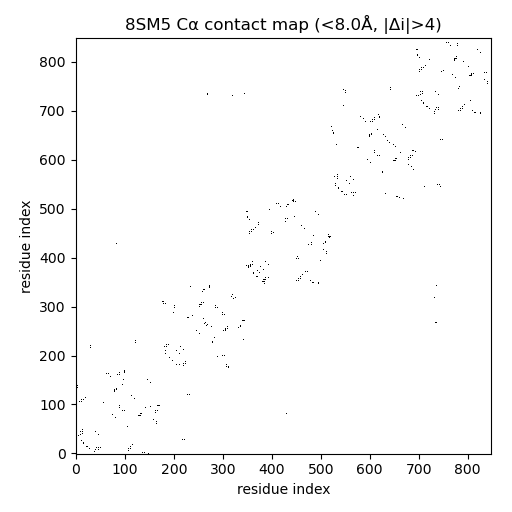.000 40.61485 108 CYS A N 1
ATOM 873 C CA . CYS A 1 107 ? 91.63043 -31.49753 -12.57607 1.000 47.21340 108 CYS A CA 1
ATOM 874 C C . CYS A 1 107 ? 92.69317 -30.42832 -12.33390 1.000 60.68473 108 CYS A C 1
ATOM 875 O O . CYS A 1 107 ? 92.75196 -29.42962 -13.04065 1.000 49.52716 108 CYS A O 1
ATOM 878 N N . MET A 1 108 ? 93.56005 -30.67015 -11.36022 1.000 47.38673 109 MET A N 1
ATOM 879 C CA . MET A 1 108 ? 94.65462 -29.76578 -11.10444 1.000 37.36946 109 MET A CA 1
ATOM 880 C C . MET A 1 108 ? 95.56969 -29.63873 -12.32458 1.000 45.35995 109 MET A C 1
ATOM 881 O O . MET A 1 108 ? 95.99651 -28.53239 -12.66773 1.000 44.42218 109 MET A O 1
ATOM 886 N N . HIS A 1 109 ? 95.85854 -30.74967 -12.99391 1.000 43.00423 110 HIS A N 1
ATOM 887 C CA . HIS A 1 109 ? 96.67330 -30.68618 -14.20616 1.000 44.57358 110 HIS A CA 1
ATOM 888 C C . HIS A 1 109 ? 95.96427 -29.90538 -15.29780 1.000 52.55595 110 HIS A C 1
ATOM 889 O O . HIS A 1 109 ? 96.59444 -29.21936 -16.10260 1.000 61.08168 110 HIS A O 1
ATOM 896 N N . ALA A 1 110 ? 94.64476 -30.02411 -15.32146 1.000 41.81067 111 ALA A N 1
ATOM 897 C CA . ALA A 1 110 ? 93.84181 -29.32154 -16.30784 1.000 41.59900 111 ALA A CA 1
ATOM 898 C C . ALA A 1 110 ? 93.98539 -27.81611 -16.09530 1.000 54.54431 111 ALA A C 1
ATOM 899 O O . ALA A 1 110 ? 94.22926 -27.05563 -17.03806 1.000 43.23507 111 ALA A O 1
ATOM 901 N N . CYS A 1 111 ? 93.80812 -27.39881 -14.85032 1.000 39.09292 112 CYS A N 1
ATOM 902 C CA . CYS A 1 111 ? 93.85948 -26.00126 -14.50960 1.000 44.37739 112 CYS A CA 1
ATOM 903 C C . CYS A 1 111 ? 95.26711 -25.39127 -14.74413 1.000 39.66781 112 CYS A C 1
ATOM 904 O O . CYS A 1 111 ? 95.38255 -24.29046 -15.23007 1.000 52.95900 112 CYS A O 1
ATOM 907 N N . ARG A 1 112 ? 96.31694 -26.12964 -14.41729 1.000 51.67891 113 ARG A N 1
ATOM 908 C CA . ARG A 1 112 ? 97.67826 -25.69150 -14.71002 1.000 41.71022 113 ARG A CA 1
ATOM 909 C C . ARG A 1 112 ? 97.90155 -25.48306 -16.21114 1.000 45.87739 113 ARG A C 1
ATOM 910 O O . ARG A 1 112 ? 98.38348 -24.41887 -16.62593 1.000 53.19667 113 ARG A O 1
ATOM 918 N N . THR A 1 113 ? 97.47818 -26.44301 -17.03256 1.000 44.78065 114 THR A N 1
ATOM 919 C CA . THR A 1 113 ? 97.73644 -26.34523 -18.46240 1.000 47.55316 114 THR A CA 1
ATOM 920 C C . THR A 1 113 ? 96.99689 -25.18073 -19.08538 1.000 47.98544 114 THR A C 1
ATOM 921 O O . THR A 1 113 ? 97.52557 -24.48373 -19.94622 1.000 72.85462 114 THR A O 1
ATOM 925 N N . LEU A 1 114 ? 95.77800 -24.94853 -18.63479 1.000 63.09350 115 LEU A N 1
ATOM 926 C CA . LEU A 1 114 ? 94.99369 -23.85176 -19.17693 1.000 61.26428 115 LEU A CA 1
ATOM 927 C C . LEU A 1 114 ? 95.60182 -22.52573 -18.83339 1.000 62.52530 115 LEU A C 1
ATOM 928 O O . LEU A 1 114 ? 95.86575 -21.74030 -19.72518 1.000 57.28437 115 LEU A O 1
ATOM 933 N N . CYS A 1 115 ? 95.81327 -22.29904 -17.54096 1.000 53.24816 116 CYS A N 1
ATOM 934 C CA . CYS A 1 115 ? 96.29463 -21.03338 -16.99749 1.000 52.88301 116 CYS A CA 1
ATOM 935 C C . CYS A 1 115 ? 97.78623 -20.72675 -17.21014 1.000 60.22258 116 CYS A C 1
ATOM 936 O O . CYS A 1 115 ? 98.21062 -19.61021 -16.94439 1.000 77.66014 116 CYS A O 1
ATOM 939 N N . CYS A 1 116 ? 98.59219 -21.70164 -17.61783 1.000 58.62157 117 CYS A N 1
ATOM 940 C CA . CYS A 1 116 ? 100.01388 -21.42237 -17.83442 1.000 65.46240 117 CYS A CA 1
ATOM 941 C C . CYS A 1 116 ? 100.22946 -21.02915 -19.26869 1.000 83.43584 117 CYS A C 1
ATOM 942 O O . CYS A 1 116 ? 101.32032 -20.61274 -19.65886 1.000 94.18919 117 CYS A O 1
ATOM 945 N N . ASN A 1 117 ? 99.15754 -21.10991 -20.04131 1.000 80.70470 118 ASN A N 1
ATOM 946 C CA . ASN A 1 117 ? 99.19783 -20.69997 -21.42436 1.000 69.36961 118 ASN A CA 1
ATOM 947 C C . ASN A 1 117 ? 98.43333 -19.40225 -21.64866 1.000 75.37895 118 ASN A C 1
ATOM 948 O O . ASN A 1 117 ? 97.20695 -19.40610 -21.67550 1.000 91.19182 118 ASN A O 1
ATOM 953 N N . GLN A 1 118 ? 99.15686 -18.30548 -21.86036 1.000 73.08088 119 GLN A N 1
ATOM 954 C CA . GLN A 1 118 ? 98.52483 -16.99111 -21.93559 1.000 80.42000 119 GLN A CA 1
ATOM 955 C C . GLN A 1 118 ? 97.61750 -16.80851 -23.14287 1.000 70.34193 119 GLN A C 1
ATOM 956 O O . GLN A 1 118 ? 96.84188 -15.87257 -23.18132 1.000 75.60205 119 GLN A O 1
ATOM 962 N N . SER A 1 119 ? 97.69840 -17.70224 -24.11652 1.000 69.12512 120 SER A N 1
ATOM 963 C CA . SER A 1 119 ? 96.85143 -17.58675 -25.29418 1.000 73.10975 120 SER A CA 1
ATOM 964 C C . SER A 1 119 ? 95.47912 -18.26091 -25.06928 1.000 73.18977 120 SER A C 1
ATOM 965 O O . SER A 1 119 ? 94.62533 -18.22138 -25.94727 1.000 72.90335 120 SER A O 1
ATOM 968 N N . THR A 1 120 ? 95.28412 -18.89897 -23.91353 1.000 63.00720 121 THR A N 1
ATOM 969 C CA . THR A 1 120 ? 93.99540 -19.53245 -23.56648 1.000 60.20113 121 THR A CA 1
ATOM 970 C C . THR A 1 120 ? 92.89513 -18.50769 -23.30780 1.000 61.93442 121 THR A C 1
ATOM 971 O O . THR A 1 120 ? 92.97744 -17.76298 -22.33854 1.000 69.11420 121 THR A O 1
ATOM 975 N N . PRO A 1 121 ? 91.82702 -18.51324 -24.11264 1.000 65.87039 122 PRO A N 1
ATOM 976 C CA . PRO A 1 121 ? 90.71072 -17.57571 -23.90112 1.000 59.86919 122 PRO A CA 1
ATOM 977 C C . PRO A 1 121 ? 90.14674 -17.65724 -22.48818 1.000 56.02199 122 PRO A C 1
ATOM 978 O O . PRO A 1 121 ? 90.08634 -18.73469 -21.91271 1.000 55.63728 122 PRO A O 1
ATOM 982 N N . TYR A 1 122 ? 89.75633 -16.52115 -21.92802 1.000 65.66051 123 TYR A N 1
ATOM 983 C CA . TYR A 1 122 ? 89.18965 -16.51638 -20.59567 1.000 53.02991 123 TYR A CA 1
ATOM 984 C C . TYR A 1 122 ? 87.95466 -17.38637 -20.48407 1.000 51.92354 123 TYR A C 1
ATOM 985 O O . TYR A 1 122 ? 87.74777 -18.01685 -19.44437 1.000 52.57331 123 TYR A O 1
ATOM 994 N N . TYR A 1 123 ? 87.10660 -17.40700 -21.51233 1.000 54.31427 124 TYR A N 1
ATOM 995 C CA . TYR A 1 123 ? 85.83883 -18.12213 -21.35151 1.000 53.73642 124 TYR A CA 1
ATOM 996 C C . TYR A 1 123 ? 86.13326 -19.59666 -21.18023 1.000 56.51176 124 TYR A C 1
ATOM 997 O O . TYR A 1 123 ? 85.42906 -20.29546 -20.44706 1.000 53.00682 124 TYR A O 1
ATOM 1006 N N . VAL A 1 124 ? 87.20552 -20.06513 -21.80711 1.000 52.41190 125 VAL A N 1
ATOM 1007 C CA . VAL A 1 124 ? 87.59471 -21.45729 -21.64654 1.000 50.99374 125 VAL A CA 1
ATOM 1008 C C . VAL A 1 124 ? 88.04615 -21.72871 -20.20978 1.000 62.21103 125 VAL A C 1
ATOM 1009 O O . VAL A 1 124 ? 87.63276 -22.73476 -19.60679 1.000 50.39382 125 VAL A O 1
ATOM 1013 N N . VAL A 1 125 ? 88.90276 -20.86315 -19.66434 1.000 55.27912 126 VAL A N 1
ATOM 1014 C CA . VAL A 1 125 ? 89.32026 -21.00554 -18.26260 1.000 44.39124 126 VAL A CA 1
ATOM 1015 C C . VAL A 1 125 ? 88.07966 -20.93199 -17.36782 1.000 51.38663 126 VAL A C 1
ATOM 1016 O O . VAL A 1 125 ? 87.89595 -21.73223 -16.44919 1.000 46.34581 126 VAL A O 1
ATOM 1020 N N . ASP A 1 126 ? 87.22427 -19.96387 -17.67250 1.000 45.33145 127 ASP A N 1
ATOM 1021 C CA . ASP A 1 126 ? 85.95803 -19.73891 -16.96498 1.000 44.53435 127 ASP A CA 1
ATOM 1022 C C . ASP A 1 126 ? 85.07032 -21.01904 -16.92288 1.000 48.26467 127 ASP A C 1
ATOM 1023 O O . ASP A 1 126 ? 84.68124 -21.48955 -15.86067 1.000 42.92796 127 ASP A O 1
ATOM 1028 N N . LEU A 1 127 ? 84.78733 -21.59597 -18.09071 1.000 46.43979 128 LEU A N 1
ATOM 1029 C CA . LEU A 1 127 ? 83.96149 -22.79120 -18.16108 1.000 51.34196 128 LEU A CA 1
ATOM 1030 C C . LEU A 1 127 ? 84.64770 -24.01623 -17.56468 1.000 47.96246 128 LEU A C 1
ATOM 1031 O O . LEU A 1 127 ? 83.98762 -24.82337 -16.92834 1.000 52.19758 128 LEU A O 1
ATOM 1036 N N . SER A 1 128 ? 85.95990 -24.13963 -17.74421 1.000 43.45382 129 SER A N 1
ATOM 1037 C CA . SER A 1 128 ? 86.69804 -25.25953 -17.17731 1.000 42.07599 129 SER A CA 1
ATOM 1038 C C . SER A 1 128 ? 86.73700 -25.27219 -15.65146 1.000 46.44851 129 SER A C 1
ATOM 1039 O O . SER A 1 128 ? 86.61765 -26.33394 -15.02666 1.000 56.45184 129 SER A O 1
ATOM 1042 N N . VAL A 1 129 ? 86.92026 -24.10499 -15.04430 1.000 49.28004 130 VAL A N 1
ATOM 1043 C CA . VAL A 1 129 ? 86.97066 -24.01459 -13.58849 1.000 54.37985 130 VAL A CA 1
ATOM 1044 C C . VAL A 1 129 ? 85.54662 -24.21973 -13.04666 1.000 56.87992 130 VAL A C 1
ATOM 1045 O O . VAL A 1 129 ? 85.32949 -24.88852 -12.03626 1.000 54.87573 130 VAL A O 1
ATOM 1049 N N . ARG A 1 130 ? 84.56787 -23.69628 -13.76545 1.000 52.98060 131 ARG A N 1
ATOM 1050 C CA . ARG A 1 130 ? 83.18653 -23.90690 -13.38174 1.000 49.46369 131 ARG A CA 1
ATOM 1051 C C . ARG A 1 130 ? 82.84259 -25.39325 -13.42284 1.000 54.14049 131 ARG A C 1
ATOM 1052 O O . ARG A 1 130 ? 82.38433 -25.95580 -12.43176 1.000 46.17425 131 ARG A O 1
ATOM 1060 N N . GLY A 1 131 ? 83.14324 -26.03065 -14.55307 1.000 45.30217 132 GLY A N 1
ATOM 1061 C CA . GLY A 1 131 ? 82.90719 -27.44873 -14.73162 1.000 48.58189 132 GLY A CA 1
ATOM 1062 C C . GLY A 1 131 ? 83.59627 -28.34726 -13.71024 1.000 51.24921 132 GLY A C 1
ATOM 1063 O O . GLY A 1 131 ? 82.95155 -29.16336 -13.04825 1.000 53.27974 132 GLY A O 1
ATOM 1064 N N . MET A 1 132 ? 84.89234 -28.18217 -13.52752 1.000 40.03056 133 MET A N 1
ATOM 1065 C CA . MET A 1 132 ? 85.59019 -29.11504 -12.66570 1.000 44.23526 133 MET A CA 1
ATOM 1066 C C . MET A 1 132 ? 85.11083 -28.91253 -11.24526 1.000 39.02888 133 MET A C 1
ATOM 1067 O O . MET A 1 132 ? 84.97520 -29.88327 -10.49080 1.000 63.96468 133 MET A O 1
ATOM 1072 N N . LEU A 1 133 ? 84.79258 -27.67489 -10.87513 1.000 44.46931 134 LEU A N 1
ATOM 1073 C CA . LEU A 1 133 ? 84.36386 -27.43542 -9.49367 1.000 39.00030 134 LEU A CA 1
ATOM 1074 C C . LEU A 1 133 ? 82.94422 -28.00115 -9.24017 1.000 63.48918 134 LEU A C 1
ATOM 1075 O O . LEU A 1 133 ? 82.71448 -28.54499 -8.15684 1.000 58.34602 134 LEU A O 1
ATOM 1080 N N . GLU A 1 134 ? 81.98787 -27.89767 -10.18127 1.000 42.08122 135 GLU A N 1
ATOM 1081 C CA . GLU A 1 134 ? 80.68671 -28.46995 -9.85791 1.000 47.85023 135 GLU A CA 1
ATOM 1082 C C . GLU A 1 134 ? 80.72948 -30.00198 -9.91837 1.000 62.03151 135 GLU A C 1
ATOM 1083 O O . GLU A 1 134 ? 80.19288 -30.66810 -9.02475 1.000 55.33783 135 GLU A O 1
ATOM 1089 N N . ALA A 1 135 ? 81.40701 -30.56454 -10.91418 1.000 44.40138 136 ALA A N 1
ATOM 1090 C CA . ALA A 1 135 ? 81.47420 -32.01667 -11.00527 1.000 47.17456 136 ALA A CA 1
ATOM 1091 C C . ALA A 1 135 ? 82.06086 -32.58479 -9.72238 1.000 48.74980 136 ALA A C 1
ATOM 1092 O O . ALA A 1 135 ? 81.60288 -33.60388 -9.22822 1.000 73.93014 136 ALA A O 1
ATOM 1094 N N . SER A 1 136 ? 83.01113 -31.86804 -9.13715 1.000 43.22666 137 SER A N 1
ATOM 1095 C CA . SER A 1 136 ? 83.74920 -32.40374 -8.00144 1.000 64.17013 137 SER A CA 1
ATOM 1096 C C . SER A 1 136 ? 82.92955 -32.40424 -6.71079 1.000 59.49059 137 SER A C 1
ATOM 1097 O O . SER A 1 136 ? 83.29223 -33.05937 -5.73623 1.000 56.02282 137 SER A O 1
ATOM 1100 N N . GLU A 1 137 ? 81.80266 -31.70339 -6.70969 1.000 54.35421 138 GLU A N 1
ATOM 1101 C CA . GLU A 1 137 ? 80.92356 -31.72785 -5.54602 1.000 54.93955 138 GLU A CA 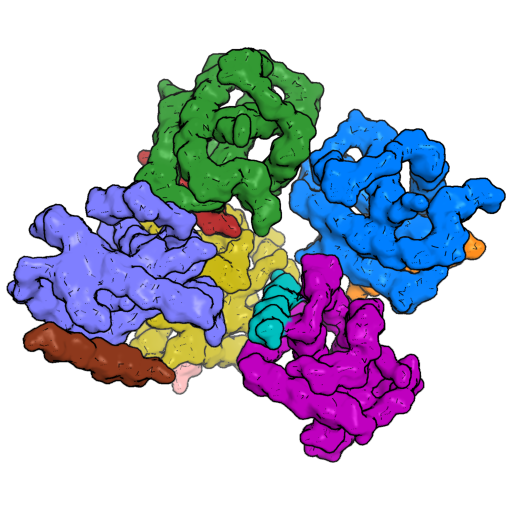1
ATOM 1102 C C . GLU A 1 137 ? 80.41161 -33.13436 -5.28578 1.000 57.40987 138 GLU A C 1
ATOM 1103 O O . GLU A 1 137 ? 80.15229 -33.49055 -4.14208 1.000 64.50402 138 GLU A O 1
ATOM 1109 N N . GLY A 1 138 ? 80.31211 -33.92964 -6.34890 1.000 50.72598 139 GLY A N 1
ATOM 1110 C CA . GLY A 1 138 ? 79.88015 -35.31085 -6.27167 1.000 62.28173 139 GLY A CA 1
ATOM 1111 C C . GLY A 1 138 ? 80.66051 -36.23577 -5.34844 1.000 70.56178 139 GLY A C 1
ATOM 1112 O O . GLY A 1 138 ? 80.15312 -37.29874 -4.97577 1.000 85.82077 139 GLY A O 1
ATOM 1113 N N . LEU A 1 139 ? 81.88368 -35.85370 -4.98673 1.000 51.74653 140 LEU A N 1
ATOM 1114 C CA . LEU A 1 139 ? 82.70051 -36.67118 -4.09340 1.000 64.43005 140 LEU A CA 1
ATOM 1115 C C . LEU A 1 139 ? 82.37758 -36.41819 -2.63625 1.000 66.71397 140 LEU A C 1
ATOM 1116 O O . LEU A 1 139 ? 82.81276 -37.17764 -1.76010 1.000 63.84389 140 LEU A O 1
ATOM 1121 N N . ASP A 1 140 ? 81.61741 -35.35772 -2.38051 1.000 54.51279 141 ASP A N 1
ATOM 1122 C CA . ASP A 1 140 ? 81.42683 -34.89353 -1.01432 1.000 65.61680 141 ASP A CA 1
ATOM 1123 C C . ASP A 1 140 ? 80.82203 -35.97603 -0.13408 1.000 69.88649 141 ASP A C 1
ATOM 1124 O O . ASP A 1 140 ? 81.31356 -36.24860 0.96251 1.000 75.29892 141 ASP A O 1
ATOM 1129 N N . GLY A 1 141 ? 79.75463 -36.59263 -0.62812 1.000 77.41760 142 GLY A N 1
ATOM 1130 C CA . GLY A 1 141 ? 79.09523 -37.65974 0.08415 1.000 66.96465 142 GLY A CA 1
ATOM 1131 C C . GLY A 1 141 ? 80.02090 -38.82538 0.33155 1.000 67.62802 142 GLY A C 1
ATOM 1132 O O . GLY A 1 141 ? 80.08021 -39.36684 1.43497 1.000 80.85119 142 GLY A O 1
ATOM 1133 N N . TRP A 1 142 ? 80.73674 -39.25353 -0.69584 1.000 70.94300 143 TRP A N 1
ATOM 1134 C CA . TRP A 1 142 ? 81.63507 -40.37455 -0.46509 1.000 74.32737 143 TRP A CA 1
ATOM 1135 C C . TRP A 1 142 ? 82.74547 -40.03484 0.51857 1.000 80.80196 143 TRP A C 1
ATOM 1136 O O . TRP A 1 142 ? 82.89225 -40.76244 1.50559 1.000 73.70143 143 TRP A O 1
ATOM 1147 N N . ILE A 1 143 ? 83.49104 -38.93536 0.29591 1.000 61.73136 144 ILE A N 1
ATOM 1148 C CA . ILE A 1 143 ? 84.63712 -38.66066 1.17751 1.000 77.12837 144 ILE A CA 1
ATOM 1149 C C . ILE A 1 143 ? 84.14329 -38.36484 2.58268 1.000 74.94171 144 ILE A C 1
ATOM 1150 O O . ILE A 1 143 ? 84.83024 -38.67868 3.55798 1.000 89.01772 144 ILE A O 1
ATOM 1155 N N . HIS A 1 144 ? 82.93790 -37.82258 2.70856 1.000 74.14484 145 HIS A N 1
ATOM 1156 C CA . HIS A 1 144 ? 82.38043 -37.66879 4.04883 1.000 83.82467 145 HIS A CA 1
ATOM 1157 C C . HIS A 1 144 ? 82.18310 -39.03652 4.71385 1.000 85.07317 145 HIS A C 1
ATOM 1158 O O . HIS A 1 144 ? 82.44582 -39.18451 5.90942 1.000 86.09442 145 HIS A O 1
ATOM 1165 N N . GLN A 1 145 ? 81.74568 -40.03584 3.94556 1.000 74.77473 146 GLN A N 1
ATOM 1166 C CA . GLN A 1 145 ? 81.62322 -41.38638 4.48944 1.000 85.97785 146 GLN A CA 1
ATOM 1167 C C . GLN A 1 145 ? 82.97711 -41.87636 4.96123 1.000 79.26109 146 GLN A C 1
ATOM 1168 O O . GLN A 1 145 ? 83.06964 -42.68969 5.86281 1.000 83.51835 146 GLN A O 1
ATOM 1174 N N . GLN A 1 146 ? 84.02895 -41.35608 4.34416 1.000 94.31531 147 GLN A N 1
ATOM 1175 C CA . GLN A 1 146 ? 85.38221 -41.78861 4.63416 1.000 74.59741 147 GLN A CA 1
ATOM 1176 C C . GLN A 1 146 ? 86.04898 -40.95741 5.72311 1.000 76.18453 147 GLN A C 1
ATOM 1177 O O . GLN A 1 146 ? 87.16278 -41.26538 6.13488 1.000 98.04126 147 GLN A O 1
ATOM 1183 N N . GLY A 1 147 ? 85.37558 -39.91376 6.19721 1.000 74.83522 148 GLY A N 1
ATOM 1184 C CA . GLY A 1 147 ? 85.90436 -39.12317 7.29579 1.000 75.81761 148 GLY A CA 1
ATOM 1185 C C . GLY A 1 147 ? 86.47726 -37.76533 6.93410 1.000 79.27995 148 GLY A C 1
ATOM 1186 O O . GLY A 1 147 ? 87.04362 -37.08189 7.78080 1.000 90.44958 148 GLY A O 1
ATOM 1187 N N . GLY A 1 148 ? 86.37465 -37.38128 5.66845 1.000 69.66122 149 GLY A N 1
ATOM 1188 C CA . GLY A 1 148 ? 86.85353 -36.07881 5.24572 1.000 63.69843 149 GLY A CA 1
ATOM 1189 C C . GLY A 1 148 ? 88.18146 -36.07833 4.51881 1.000 60.54733 149 GLY A C 1
ATOM 1190 O O . GLY A 1 148 ? 88.95371 -37.01405 4.60100 1.000 70.41733 149 GLY A O 1
ATOM 1191 N N . TRP A 1 149 ? 88.45950 -34.98777 3.82066 1.000 78.60772 150 TRP A N 1
ATOM 1192 C CA . TRP A 1 149 ? 89.68835 -34.86364 3.05584 1.000 54.34623 150 TRP A CA 1
ATOM 1193 C C . TRP A 1 149 ? 90.92478 -34.85649 3.93969 1.000 65.74989 150 TRP A C 1
ATOM 1194 O O . TRP A 1 149 ? 91.94979 -35.42723 3.58152 1.000 84.28126 150 TRP A O 1
ATOM 1205 N N . SER A 1 150 ? 90.82685 -34.18906 5.08140 1.000 57.61854 151 SER A N 1
ATOM 1206 C CA . SER A 1 150 ? 91.91791 -34.12605 6.04800 1.000 70.70796 151 SER A CA 1
ATOM 1207 C C . SER A 1 150 ? 92.29783 -35.49576 6.58997 1.000 77.82779 151 SER A C 1
ATOM 1208 O O . SER A 1 150 ? 93.46607 -35.77898 6.79718 1.000 86.02823 151 SER A O 1
ATOM 1211 N N . THR A 1 151 ? 91.30647 -36.33220 6.85552 1.000 95.47982 152 THR A N 1
ATOM 1212 C CA . THR A 1 151 ? 91.55968 -37.67362 7.38587 1.000 90.96555 152 THR A CA 1
ATOM 1213 C C . THR A 1 151 ? 92.13545 -38.63528 6.34198 1.000 85.08030 152 THR A C 1
ATOM 1214 O O . THR A 1 151 ? 92.93414 -39.49960 6.68423 1.000 86.14366 152 THR A O 1
ATOM 1218 N N . LEU A 1 152 ? 91.75171 -38.48489 5.07439 1.000 83.15333 153 LEU A N 1
ATOM 1219 C CA . LEU A 1 152 ? 92.12445 -39.47648 4.05905 1.000 78.09678 153 LEU A CA 1
ATOM 1220 C C . LEU A 1 152 ? 93.61746 -39.63060 3.84838 1.000 79.68756 153 LEU A C 1
ATOM 1221 O O . LEU A 1 152 ? 94.06598 -40.70366 3.51738 1.000 74.41934 153 LEU A O 1
ATOM 1226 N N . ILE A 1 153 ? 94.36858 -38.53784 3.95077 1.000 111.08257 154 ILE A N 1
ATOM 1227 C CA . ILE A 1 153 ? 95.78397 -38.55510 3.57821 1.000 128.01041 154 ILE A CA 1
ATOM 1228 C C . ILE A 1 153 ? 96.72819 -38.62297 4.78864 1.000 144.91355 154 ILE A C 1
ATOM 1229 O O . ILE A 1 153 ? 97.80309 -39.22634 4.72249 1.000 135.75795 154 ILE A O 1
ATOM 1234 N N . GLU A 1 154 ? 96.28609 -38.05510 5.90914 1.000 169.09638 155 GLU A N 1
ATOM 1235 C CA . GLU A 1 154 ? 97.14932 -37.83352 7.07142 1.000 183.49681 155 GLU A CA 1
ATOM 1236 C C . GLU A 1 154 ? 97.37918 -39.04714 7.96023 1.000 187.46788 155 GLU A C 1
ATOM 1237 O O . GLU A 1 154 ? 98.51089 -39.31839 8.36589 1.000 197.47678 155 GLU A O 1
ATOM 1243 N N . ASP A 1 155 ? 96.31252 -39.78041 8.25193 1.000 174.50714 156 ASP A N 1
ATOM 1244 C CA . ASP A 1 155 ? 96.37995 -40.84678 9.23904 1.000 179.56943 156 ASP A CA 1
ATOM 1245 C C . ASP A 1 155 ? 97.24460 -41.98490 8.72792 1.000 184.45598 156 ASP A C 1
ATOM 1246 O O . ASP A 1 155 ? 98.11153 -42.50455 9.43755 1.000 192.41786 156 ASP A O 1
ATOM 1251 N N . ASN A 1 156 ? 96.99163 -42.35904 7.48159 1.000 174.37798 157 ASN A N 1
ATOM 1252 C CA . ASN A 1 156 ? 97.56781 -43.54985 6.88506 1.000 166.42788 157 ASN A CA 1
ATOM 1253 C C . ASN A 1 156 ? 98.63021 -43.22925 5.84133 1.000 157.72981 157 ASN A C 1
ATOM 1254 O O . ASN A 1 156 ? 99.72523 -43.78867 5.86756 1.000 161.16288 157 ASN A O 1
ATOM 1259 N N . ASP B 2 1 ? 83.70462 -41.79765 -28.74144 1.000 78.81615 81 ASP B N 1
ATOM 1260 C CA . ASP B 2 1 ? 83.93643 -42.45774 -27.46203 1.000 63.25215 81 ASP B CA 1
ATOM 1261 C C . ASP B 2 1 ? 84.96816 -41.73646 -26.59244 1.000 61.83344 81 ASP B C 1
ATOM 1262 O O . ASP B 2 1 ? 85.41569 -42.27906 -25.57819 1.000 56.19987 81 ASP B O 1
ATOM 1267 N N . ILE B 2 2 ? 85.33623 -40.51346 -26.98669 1.000 46.72688 82 ILE B N 1
ATOM 1268 C CA . ILE B 2 2 ? 86.35428 -39.71830 -26.27023 1.000 65.21246 82 ILE B CA 1
ATOM 1269 C C . ILE B 2 2 ? 86.12180 -39.54767 -24.76072 1.000 61.48255 82 ILE B C 1
ATOM 1270 O O . ILE B 2 2 ? 86.97679 -39.89759 -23.95249 1.000 69.28341 82 ILE B O 1
ATOM 1275 N N . ILE B 2 3 ? 84.95170 -39.07163 -24.37439 1.000 67.09234 83 ILE B N 1
ATOM 1276 C CA . ILE B 2 3 ? 84.62857 -38.99123 -22.96030 1.000 56.66043 83 ILE B CA 1
ATOM 1277 C C . ILE B 2 3 ? 84.62157 -40.32586 -22.22758 1.000 62.70906 83 ILE B C 1
ATOM 1278 O O . ILE B 2 3 ? 85.08244 -40.42542 -21.08106 1.000 69.80766 83 ILE B O 1
ATOM 1283 N N . ARG B 2 4 ? 84.11984 -41.36273 -22.88149 1.000 71.10513 84 ARG B N 1
ATOM 1284 C CA . ARG B 2 4 ? 84.06785 -42.65623 -22.22859 1.000 64.93156 84 ARG B CA 1
ATOM 1285 C C . ARG B 2 4 ? 85.50006 -43.15279 -22.01666 1.000 57.36494 84 ARG B C 1
ATOM 1286 O O . ARG B 2 4 ? 85.87883 -43.54796 -20.91534 1.000 57.62863 84 ARG B O 1
ATOM 1294 N N . ASN B 2 5 ? 86.32047 -43.03647 -23.05320 1.000 41.45648 85 ASN B N 1
ATOM 1295 C CA . ASN B 2 5 ? 87.70123 -43.48623 -22.97836 1.000 55.14490 85 ASN B CA 1
ATOM 1296 C C . ASN B 2 5 ? 88.52687 -42.71119 -21.96174 1.000 68.31051 85 ASN B C 1
ATOM 1297 O O . ASN B 2 5 ? 89.21524 -43.32690 -21.13723 1.000 57.30443 85 ASN B O 1
ATOM 1302 N N . ILE B 2 6 ? 88.46673 -41.37799 -22.02094 1.000 70.85354 86 ILE B N 1
ATOM 1303 C CA . ILE B 2 6 ? 89.16172 -40.53578 -21.04421 1.000 63.36347 86 ILE B CA 1
ATOM 1304 C C . ILE B 2 6 ? 88.78641 -40.99933 -19.63163 1.000 67.82930 86 ILE B C 1
ATOM 1305 O O . ILE B 2 6 ? 89.65049 -41.16084 -18.74457 1.000 55.36916 86 ILE B O 1
ATOM 1310 N N . ALA B 2 7 ? 87.49482 -41.22695 -19.42239 1.000 45.89502 87 ALA B N 1
ATOM 1311 C CA . ALA B 2 7 ? 87.05841 -41.66682 -18.10861 1.000 58.63936 87 ALA B CA 1
ATOM 1312 C C . ALA B 2 7 ? 87.63316 -43.03139 -17.78322 1.000 60.35289 87 ALA B C 1
ATOM 1313 O O . ALA B 2 7 ? 87.82498 -43.35678 -16.61353 1.000 73.84923 87 ALA B O 1
ATOM 1315 N N . ARG B 2 8 ? 87.92812 -43.82876 -18.80941 1.000 67.29890 88 ARG B N 1
ATOM 1316 C CA . ARG B 2 8 ? 88.43175 -45.17523 -18.54794 1.000 70.74040 88 ARG B CA 1
ATOM 1317 C C . ARG B 2 8 ? 89.89968 -45.10661 -18.14482 1.000 65.26609 88 ARG B C 1
ATOM 1318 O O . ARG B 2 8 ? 90.28611 -45.72133 -17.14778 1.000 62.69203 88 ARG B O 1
ATOM 1326 N N . HIS B 2 9 ? 90.70104 -44.31873 -18.86825 1.000 57.09258 89 HIS B N 1
ATOM 1327 C CA . HIS B 2 9 ? 92.07629 -44.06585 -18.44931 1.000 58.20832 89 HIS B CA 1
ATOM 1328 C C . HIS B 2 9 ? 92.16680 -43.62202 -16.99574 1.000 71.02314 89 HIS B C 1
ATOM 1329 O O . HIS B 2 9 ? 92.96450 -44.15860 -16.23228 1.000 94.47531 89 HIS B O 1
ATOM 1336 N N . LEU B 2 10 ? 91.33799 -42.65217 -16.61288 1.000 63.75551 90 LEU B N 1
ATOM 1337 C CA . LEU B 2 10 ? 91.37022 -42.11688 -15.25460 1.000 64.43294 90 LEU B CA 1
ATOM 1338 C C . LEU B 2 10 ? 90.89756 -43.18383 -14.25242 1.000 63.72096 90 LEU B C 1
ATOM 1339 O O . LEU B 2 10 ? 91.42387 -43.29777 -13.13165 1.000 57.06481 90 LEU B O 1
ATOM 1344 N N . ALA B 2 11 ? 89.95463 -44.01732 -14.67639 1.000 55.43084 91 ALA B N 1
ATOM 1345 C CA . ALA B 2 11 ? 89.53254 -45.12984 -13.82245 1.000 65.60457 91 ALA B CA 1
ATOM 1346 C C . ALA B 2 11 ? 90.70103 -46.08630 -13.59265 1.000 63.85124 91 ALA B C 1
ATOM 1347 O O . ALA B 2 11 ? 90.89837 -46.56575 -12.47640 1.000 59.20662 91 ALA B O 1
ATOM 1349 N N . GLN B 2 12 ? 91.48149 -46.33750 -14.64677 1.000 54.85670 92 GLN B N 1
ATOM 1350 C CA . GLN B 2 12 ? 92.63711 -47.22695 -14.56753 1.000 73.18812 92 GLN B CA 1
ATOM 1351 C C . GLN B 2 12 ? 93.73908 -46.67411 -13.66325 1.000 85.78197 92 GLN B C 1
ATOM 1352 O O . GLN B 2 12 ? 94.36026 -47.42018 -12.90260 1.000 77.91005 92 GLN B O 1
ATOM 1358 N N . VAL B 2 13 ? 93.94095 -45.35650 -13.69437 1.000 84.04129 93 VAL B N 1
ATOM 1359 C CA . VAL B 2 13 ? 95.02775 -44.77061 -12.92527 1.000 56.73977 93 VAL B CA 1
ATOM 1360 C C . VAL B 2 13 ? 94.57326 -44.81260 -11.48387 1.000 67.95788 93 VAL B C 1
ATOM 1361 O O . VAL B 2 13 ? 95.33496 -45.17021 -10.57761 1.000 64.71921 93 VAL B O 1
ATOM 1365 N N . GLY B 2 14 ? 93.29202 -44.52470 -11.29023 1.000 50.92283 94 GLY B N 1
ATOM 1366 C CA . GLY B 2 14 ? 92.72098 -44.60317 -9.97042 1.000 55.62531 94 GLY B CA 1
ATOM 1367 C C . GLY B 2 14 ? 92.86947 -46.00811 -9.42428 1.000 71.02565 94 GLY B C 1
ATOM 1368 O O . GLY B 2 14 ? 93.21620 -46.17940 -8.25702 1.000 70.46589 94 GLY B O 1
ATOM 1369 N N . ASP B 2 15 ? 92.64251 -47.00918 -10.27901 1.000 85.82039 95 ASP B N 1
ATOM 1370 C CA . ASP B 2 15 ? 92.63158 -48.40159 -9.83185 1.000 84.42193 95 ASP B CA 1
ATOM 1371 C C . ASP B 2 15 ? 94.05036 -48.91452 -9.60374 1.000 72.34186 95 ASP B C 1
ATOM 1372 O O . ASP B 2 15 ? 94.29916 -49.63529 -8.64347 1.000 73.22555 95 ASP B O 1
ATOM 1377 N N . SER B 2 16 ? 94.99567 -48.46814 -10.42157 1.000 63.81882 96 SER B N 1
ATOM 1378 C CA . SER B 2 16 ? 96.37800 -48.88918 -10.25056 1.000 65.83341 96 SER B CA 1
ATOM 1379 C C . SER B 2 16 ? 96.98449 -48.37927 -8.93688 1.000 95.33937 96 SER B C 1
ATOM 1380 O O . SER B 2 16 ? 98.07532 -48.80072 -8.54539 1.000 110.33531 96 SER B O 1
ATOM 1383 N N . MET B 2 17 ? 96.27625 -47.48322 -8.25325 1.000 87.67647 97 MET B N 1
ATOM 1384 C CA . MET B 2 17 ? 96.79181 -46.91471 -7.02007 1.000 77.74699 97 MET B CA 1
ATOM 1385 C C . MET B 2 17 ? 96.20836 -47.62522 -5.81711 1.000 88.07404 97 MET B C 1
ATOM 1386 O O . MET B 2 17 ? 96.63349 -47.38647 -4.69448 1.000 88.48396 97 MET B O 1
ATOM 1391 N N . ASP B 2 18 ? 95.22018 -48.48227 -6.04422 1.000 107.12375 98 ASP B N 1
ATOM 1392 C CA . ASP B 2 18 ? 94.58856 -49.19935 -4.94188 1.000 112.77277 98 ASP B CA 1
ATOM 1393 C C . ASP B 2 18 ? 95.35867 -50.47016 -4.57304 1.000 118.95749 98 ASP B C 1
ATOM 1394 O O . ASP B 2 18 ? 96.19645 -50.46760 -3.66319 1.000 116.90892 98 ASP B O 1
ATOM 1399 N N . ALA C 1 1 ? 76.44663 3.42182 -5.61828 1.000 99.34798 2 ALA C N 1
ATOM 1400 C CA . ALA C 1 1 ? 77.36584 4.27580 -4.87413 1.000 104.82367 2 ALA C CA 1
ATOM 1401 C C . ALA C 1 1 ? 78.66352 4.47758 -5.65685 1.000 117.44253 2 ALA C C 1
ATOM 1402 O O . ALA C 1 1 ? 79.57467 5.16634 -5.19112 1.000 128.50562 2 ALA C O 1
ATOM 1404 N N . TYR C 1 2 ? 78.75684 3.84253 -6.82557 1.000 99.66399 3 TYR C N 1
ATOM 1405 C CA . TYR C 1 2 ? 79.92810 3.98170 -7.69093 1.000 88.70205 3 TYR C CA 1
ATOM 1406 C C . TYR C 1 2 ? 79.51401 4.65970 -8.99414 1.000 84.75150 3 TYR C C 1
ATOM 1407 O O . TYR C 1 2 ? 78.53235 4.24860 -9.62357 1.000 74.46553 3 TYR C O 1
ATOM 1416 N N . SER C 1 3 ? 80.24249 5.70436 -9.38237 1.000 76.74009 4 SER C N 1
ATOM 1417 C CA . SER C 1 3 ? 80.06848 6.33922 -10.69398 1.000 72.13042 4 SER C CA 1
ATOM 1418 C C . SER C 1 3 ? 80.62681 5.47465 -11.82062 1.000 70.10841 4 SER C C 1
ATOM 1419 O O . SER C 1 3 ? 81.48998 4.62498 -11.57959 1.000 65.58678 4 SER C O 1
ATOM 1422 N N . THR C 1 4 ? 80.15591 5.67978 -13.05140 1.000 75.34847 5 THR C N 1
ATOM 1423 C CA . THR C 1 4 ? 80.72160 4.93273 -14.18244 1.000 70.91731 5 THR C CA 1
ATOM 1424 C C . THR C 1 4 ? 82.19236 5.26492 -14.35665 1.000 65.21372 5 THR C C 1
ATOM 1425 O O . THR C 1 4 ? 83.02163 4.38732 -14.60665 1.000 68.09797 5 THR C O 1
ATOM 1429 N N . ARG C 1 5 ? 82.51583 6.53016 -14.13807 1.000 70.08813 6 ARG C N 1
ATOM 1430 C CA . ARG C 1 5 ? 83.89108 6.98785 -14.16405 1.000 72.41258 6 ARG C CA 1
ATOM 1431 C C . ARG C 1 5 ? 84.75021 6.14524 -13.20747 1.000 73.95772 6 ARG C C 1
ATOM 1432 O O . ARG C 1 5 ? 85.80983 5.65082 -13.59557 1.000 78.62969 6 ARG C O 1
ATOM 1440 N N . GLU C 1 6 ? 84.29949 5.98138 -11.96550 1.000 62.47110 7 GLU C N 1
ATOM 1441 C CA . GLU C 1 6 ? 85.01667 5.14261 -10.99487 1.000 78.30215 7 GLU C CA 1
ATOM 1442 C C . GLU C 1 6 ? 85.19452 3.67136 -11.38035 1.000 71.31276 7 GLU C C 1
ATOM 1443 O O . GLU C 1 6 ? 86.27666 3.11598 -11.22626 1.000 62.41387 7 GLU C O 1
ATOM 1449 N N . ILE C 1 7 ? 84.13530 3.02733 -11.84604 1.000 58.15191 8 ILE C N 1
ATOM 1450 C CA . ILE C 1 7 ? 84.24672 1.60816 -12.12042 1.000 56.10961 8 ILE C CA 1
ATOM 1451 C C . ILE C 1 7 ? 85.13775 1.39842 -13.35764 1.000 62.10751 8 ILE C C 1
ATOM 1452 O O . ILE C 1 7 ? 85.92161 0.45234 -13.40745 1.000 58.53259 8 ILE C O 1
ATOM 1457 N N . LEU C 1 8 ? 85.03168 2.28194 -14.34443 1.000 67.48972 9 LEU C N 1
ATOM 1458 C CA . LEU C 1 8 ? 85.85904 2.16688 -15.52953 1.000 54.50003 9 LEU C CA 1
ATOM 1459 C C . LEU C 1 8 ? 87.31764 2.39069 -15.16612 1.000 54.26227 9 LEU C C 1
ATOM 1460 O O . LEU C 1 8 ? 88.18853 1.72672 -15.70347 1.000 59.58842 9 LEU C O 1
ATOM 1465 N N . LEU C 1 9 ? 87.58912 3.33783 -14.26815 1.000 68.16565 10 LEU C N 1
ATOM 1466 C CA . LEU C 1 9 ? 88.96639 3.60301 -13.85810 1.000 55.91824 10 LEU C CA 1
ATOM 1467 C C . LEU C 1 9 ? 89.48338 2.40804 -13.07438 1.000 59.49954 10 LEU C C 1
ATOM 1468 O O . LEU C 1 9 ? 90.61261 1.95837 -13.27779 1.000 60.09436 10 LEU C O 1
ATOM 1473 N N . ALA C 1 10 ? 88.64294 1.90365 -12.17172 1.000 54.51245 11 ALA C N 1
ATOM 1474 C CA . ALA C 1 10 ? 88.96177 0.70019 -11.40663 1.000 53.53768 11 ALA C CA 1
ATOM 1475 C C . ALA C 1 10 ? 89.25813 -0.49337 -12.34199 1.000 59.47472 11 ALA C C 1
ATOM 1476 O O . ALA C 1 10 ? 90.23439 -1.20937 -12.11980 1.000 51.28108 11 ALA C O 1
ATOM 1478 N N . LEU C 1 11 ? 88.47028 -0.65110 -13.40751 1.000 51.26466 12 LEU C N 1
ATOM 1479 C CA . LEU C 1 11 ? 88.68342 -1.71766 -14.39463 1.000 50.00011 12 LEU C CA 1
ATOM 1480 C C . LEU C 1 11 ? 90.01226 -1.60782 -15.12812 1.000 57.65421 12 LEU C C 1
ATOM 1481 O O . LEU C 1 11 ? 90.69957 -2.60373 -15.36029 1.000 59.65009 12 LEU C O 1
ATOM 1486 N N . CYS C 1 12 ? 90.36858 -0.38509 -15.47912 1.000 53.98880 13 CYS C N 1
ATOM 1487 C CA . CYS C 1 12 ? 91.63658 -0.09880 -16.12025 1.000 51.23160 13 CYS C CA 1
ATOM 1488 C C . CYS C 1 12 ? 92.83442 -0.35319 -15.22061 1.000 51.53150 13 CYS C C 1
ATOM 1489 O O . CYS C 1 12 ? 93.87870 -0.78666 -15.69266 1.000 51.56515 13 CYS C O 1
ATOM 1492 N N . ILE C 1 13 ? 92.70106 -0.05457 -13.92609 1.000 52.10137 14 ILE C N 1
ATOM 1493 C CA . ILE C 1 13 ? 93.78292 -0.30277 -12.97948 1.000 52.71682 14 ILE C CA 1
ATOM 1494 C C . ILE C 1 13 ? 93.90114 -1.82070 -12.77784 1.000 61.20009 14 ILE C C 1
ATOM 1495 O O . ILE C 1 13 ? 94.98816 -2.41495 -12.88016 1.000 51.78497 14 ILE C O 1
ATOM 1500 N N . ARG C 1 14 ? 92.75896 -2.44649 -12.53765 1.000 50.71026 15 ARG C N 1
ATOM 1501 C CA . ARG C 1 14 ? 92.70531 -3.88762 -12.40316 1.000 49.88568 15 ARG C CA 1
ATOM 1502 C C . ARG C 1 14 ? 93.36746 -4.58293 -13.59038 1.000 54.12669 15 ARG C C 1
ATOM 1503 O O . ARG C 1 14 ? 94.20827 -5.46861 -13.42079 1.000 51.59916 15 ARG C O 1
ATOM 1511 N N . ASP C 1 15 ? 93.03167 -4.12756 -14.79222 1.000 51.86864 16 ASP C N 1
ATOM 1512 C CA . ASP C 1 15 ? 93.56454 -4.73344 -15.99373 1.000 48.88087 16 ASP C CA 1
ATOM 1513 C C . ASP C 1 15 ? 95.06804 -4.50619 -16.10648 1.000 49.89022 16 ASP C C 1
ATOM 1514 O O . ASP C 1 15 ? 95.79506 -5.40097 -16.52061 1.000 53.11006 16 ASP C O 1
ATOM 1519 N N . SER C 1 16 ? 95.54500 -3.33266 -15.69889 1.000 54.51852 17 SER C N 1
ATOM 1520 C CA . SER C 1 16 ? 96.98865 -3.09007 -15.63270 1.000 52.25093 17 SER C CA 1
ATOM 1521 C C . SER C 1 16 ? 97.67241 -4.10635 -14.72734 1.000 56.80880 17 SER C C 1
ATOM 1522 O O . SER C 1 16 ? 98.74280 -4.60253 -15.03602 1.000 55.84228 17 SER C O 1
ATOM 1525 N N . ARG C 1 17 ? 97.05091 -4.41133 -13.59254 1.000 54.41543 18 ARG C N 1
ATOM 1526 C CA . ARG C 1 17 ? 97.69311 -5.28614 -12.62429 1.000 62.84709 18 ARG C CA 1
ATOM 1527 C C . ARG C 1 17 ? 97.82890 -6.74828 -13.08792 1.000 71.71073 18 ARG C C 1
ATOM 1528 O O . ARG C 1 17 ? 98.74468 -7.43886 -12.64636 1.000 55.47423 18 ARG C O 1
ATOM 1536 N N . VAL C 1 18 ? 96.98062 -7.20399 -14.01338 1.000 70.54527 19 VAL C N 1
ATOM 1537 C CA . VAL C 1 18 ? 97.09276 -8.58620 -14.50563 1.000 61.72292 19 VAL C CA 1
ATOM 1538 C C . VAL C 1 18 ? 97.73423 -8.63996 -15.88340 1.000 70.85438 19 VAL C C 1
ATOM 1539 O O . VAL C 1 18 ? 97.70821 -9.66987 -16.53586 1.000 80.88627 19 VAL C O 1
ATOM 1543 N N . HIS C 1 19 ? 98.33571 -7.53057 -16.30629 1.000 68.49153 20 HIS C N 1
ATOM 1544 C CA . HIS C 1 19 ? 99.10982 -7.49198 -17.54367 1.000 56.34457 20 HIS C CA 1
ATOM 1545 C C . HIS C 1 19 ? 100.53587 -6.96343 -17.29058 1.000 57.71727 20 HIS C C 1
ATOM 1546 O O . HIS C 1 19 ? 100.79764 -6.33838 -16.26574 1.000 72.43024 20 HIS C O 1
ATOM 1553 N N . GLY C 1 20 ? 101.43029 -7.16528 -18.25998 1.000 73.50585 21 GLY C N 1
ATOM 1554 C CA . GLY C 1 20 ? 102.79262 -6.65032 -18.20913 1.000 90.78566 21 GLY C CA 1
ATOM 1555 C C . GLY C 1 20 ? 103.52540 -6.94681 -16.91333 1.000 107.30302 21 GLY C C 1
ATOM 1556 O O . GLY C 1 20 ? 103.50326 -8.08120 -16.43333 1.000 118.10463 21 GLY C O 1
ATOM 1557 N N . ASN C 1 21 ? 104.15449 -5.92859 -16.32851 1.000 90.03259 22 ASN C N 1
ATOM 1558 C CA . ASN C 1 21 ? 104.85841 -6.12454 -15.06785 1.000 100.90247 22 ASN C CA 1
ATOM 1559 C C . ASN C 1 21 ? 104.00783 -5.70971 -13.88144 1.000 105.65194 22 ASN C C 1
ATOM 1560 O O . ASN C 1 21 ? 104.51279 -5.56011 -12.76501 1.000 115.49175 22 ASN C O 1
ATOM 1565 N N . GLY C 1 22 ? 102.71514 -5.51029 -14.13270 1.000 97.17940 23 GLY C N 1
ATOM 1566 C CA . GLY C 1 22 ? 101.77494 -5.16343 -13.07668 1.000 90.02215 23 GLY C CA 1
ATOM 1567 C C . GLY C 1 22 ? 101.82768 -3.71865 -12.62940 1.000 91.29663 23 GLY C C 1
ATOM 1568 O O . GLY C 1 22 ? 100.94804 -3.24864 -11.90803 1.000 96.80828 23 GLY C O 1
ATOM 1569 N N . THR C 1 23 ? 102.85863 -3.00337 -13.06042 1.000 100.86608 24 THR C N 1
ATOM 1570 C CA . THR C 1 23 ? 103.00480 -1.60993 -12.67771 1.000 101.81300 24 THR C CA 1
ATOM 1571 C C . THR C 1 23 ? 101.89033 -0.77312 -13.30332 1.000 88.70539 24 THR C C 1
ATOM 1572 O O . THR C 1 23 ? 101.16775 -1.22764 -14.20324 1.000 73.65425 24 THR C O 1
ATOM 1576 N N . LEU C 1 24 ? 101.74089 0.44583 -12.80502 1.000 76.30076 25 LEU C N 1
ATOM 1577 C CA . LEU C 1 24 ? 100.62919 1.28144 -13.21529 1.000 71.12773 25 LEU C CA 1
ATOM 1578 C C . LEU C 1 24 ? 101.13724 2.56962 -13.86346 1.000 62.84787 25 LEU C C 1
ATOM 1579 O O . LEU C 1 24 ? 102.06038 3.20388 -13.35298 1.000 76.76868 25 LEU C O 1
ATOM 1584 N N . HIS C 1 25 ? 100.59471 2.90730 -15.02734 1.000 62.18610 26 HIS C N 1
ATOM 1585 C CA . HIS C 1 25 ? 100.94382 4.16017 -15.68448 1.000 64.25973 26 HIS C CA 1
ATOM 1586 C C . HIS C 1 25 ? 100.64428 5.35130 -14.78099 1.000 67.65738 26 HIS C C 1
ATOM 1587 O O . HIS C 1 25 ? 99.55065 5.42561 -14.21374 1.000 72.40622 26 HIS C O 1
ATOM 1594 N N . PRO C 1 26 ? 101.59737 6.29623 -14.66134 1.000 68.74027 27 PRO C N 1
ATOM 1595 C CA . PRO C 1 26 ? 101.39508 7.51805 -13.87178 1.000 70.80782 27 PRO C CA 1
ATOM 1596 C C . PRO C 1 26 ? 100.06192 8.19900 -14.16610 1.000 70.10469 27 PRO C C 1
ATOM 1597 O O . PRO C 1 26 ? 99.40222 8.67090 -13.23369 1.000 70.52569 27 PRO C O 1
ATOM 1601 N N . VAL C 1 27 ? 99.64766 8.19532 -15.42911 1.000 69.23502 28 VAL C N 1
ATOM 1602 C CA . VAL C 1 27 ? 98.39038 8.81792 -15.79580 1.000 68.88119 28 VAL C CA 1
ATOM 1603 C C . VAL C 1 27 ? 97.21411 8.18473 -15.02215 1.000 70.21015 28 VAL C C 1
ATOM 1604 O O . VAL C 1 27 ? 96.38527 8.91060 -14.47998 1.000 70.45866 28 VAL C O 1
ATOM 1608 N N . LEU C 1 28 ? 97.18622 6.85310 -14.90801 1.000 77.23640 29 LEU C N 1
ATOM 1609 C CA . LEU C 1 28 ? 96.15420 6.13644 -14.14957 1.000 62.24985 29 LEU C CA 1
ATOM 1610 C C . LEU C 1 28 ? 96.24294 6.34598 -12.60816 1.000 63.30512 29 LEU C C 1
ATOM 1611 O O . LEU C 1 28 ? 95.24352 6.52909 -11.90954 1.000 63.23149 29 LEU C O 1
ATOM 1616 N N . GLU C 1 29 ? 97.46569 6.32830 -12.10593 1.000 64.63287 30 GLU C N 1
ATOM 1617 C CA . GLU C 1 29 ? 97.73660 6.52842 -10.71825 1.000 66.08599 30 GLU C CA 1
ATOM 1618 C C . GLU C 1 29 ? 97.28503 7.94016 -10.32472 1.000 73.65452 30 GLU C C 1
ATOM 1619 O O . GLU C 1 29 ? 96.58284 8.13468 -9.32863 1.000 69.00379 30 GLU C O 1
ATOM 1625 N N . LEU C 1 30 ? 97.64367 8.91739 -11.15125 1.000 70.17659 31 LEU C N 1
ATOM 1626 C CA . LEU C 1 30 ? 97.20454 10.27271 -10.93763 1.000 72.72909 31 LEU C CA 1
ATOM 1627 C C . LEU C 1 30 ? 95.69096 10.39678 -11.07594 1.000 71.64792 31 LEU C C 1
ATOM 1628 O O . LEU C 1 30 ? 95.05805 11.17692 -10.37963 1.000 73.448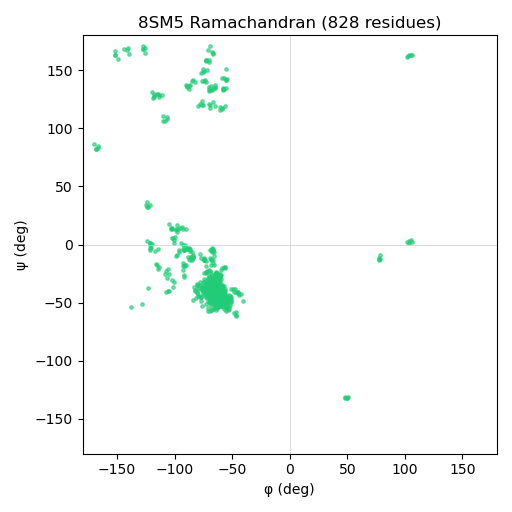43 31 LEU C O 1
ATOM 1633 N N . ALA C 1 31 ? 95.09995 9.66337 -12.00453 1.000 69.08780 32 ALA C N 1
ATOM 1634 C CA . ALA C 1 31 ? 93.65420 9.75528 -12.16474 1.000 68.36860 32 ALA C CA 1
ATOM 1635 C C . ALA C 1 31 ? 92.90147 9.25753 -10.92685 1.000 72.18412 32 ALA C C 1
ATOM 1636 O O . ALA C 1 31 ? 91.94401 9.89091 -10.49137 1.000 69.89316 32 ALA C O 1
ATOM 1638 N N . ALA C 1 32 ? 93.35668 8.15412 -10.33662 1.000 66.17826 33 ALA C N 1
ATOM 1639 C CA . ALA C 1 32 ? 92.71390 7.60472 -9.14085 1.000 71.29923 33 ALA C CA 1
ATOM 1640 C C . ALA C 1 32 ? 92.84690 8.55750 -7.94920 1.000 69.93306 33 ALA C C 1
ATOM 1641 O O . ALA C 1 32 ? 91.96809 8.64876 -7.08088 1.000 69.65323 33 ALA C O 1
ATOM 1643 N N . ARG C 1 33 ? 93.90609 9.34331 -7.96759 1.000 78.49660 34 ARG C N 1
ATOM 1644 C CA . ARG C 1 33 ? 94.15858 10.27317 -6.88065 1.000 74.12933 34 ARG C CA 1
ATOM 1645 C C . ARG C 1 33 ? 93.21247 11.46010 -6.99519 1.000 76.26639 34 ARG C C 1
ATOM 1646 O O . ARG C 1 33 ? 92.67228 11.91626 -6.01407 1.000 90.47293 34 ARG C O 1
ATOM 1654 N N . GLU C 1 34 ? 92.94384 11.87315 -8.22202 1.000 80.36916 35 GLU C N 1
ATOM 1655 C CA . GLU C 1 34 ? 92.22087 13.09643 -8.53844 1.000 79.89682 35 GLU C CA 1
ATOM 1656 C C . GLU C 1 34 ? 90.71392 12.94886 -8.71420 1.000 84.67771 35 GLU C C 1
ATOM 1657 O O . GLU C 1 34 ? 89.99559 13.94317 -8.72800 1.000 92.67084 35 GLU C O 1
ATOM 1663 N N . THR C 1 35 ? 90.23437 11.72393 -8.88403 1.000 77.86908 36 THR C N 1
ATOM 1664 C CA . THR C 1 35 ? 88.81524 11.51062 -9.16903 1.000 77.66738 36 THR C CA 1
ATOM 1665 C C . THR C 1 35 ? 87.84944 11.85092 -8.00482 1.000 94.82687 36 THR C C 1
ATOM 1666 O O . THR C 1 35 ? 86.83939 12.51767 -8.23165 1.000 100.67755 36 THR C O 1
ATOM 1670 N N . PRO C 1 36 ? 88.11874 11.38838 -6.77050 1.000 91.78055 37 PRO C N 1
ATOM 1671 C CA . PRO C 1 36 ? 89.08694 10.39782 -6.29809 1.000 88.41301 37 PRO C CA 1
ATOM 1672 C C . PRO C 1 36 ? 88.47872 9.00646 -6.35350 1.000 82.90520 37 PRO C C 1
ATOM 1673 O O . PRO C 1 36 ? 87.32777 8.84444 -5.94083 1.000 95.94889 37 PRO C O 1
ATOM 1677 N N . LEU C 1 37 ? 89.22064 8.03120 -6.87195 1.000 75.67674 38 LEU C N 1
ATOM 1678 C CA . LEU C 1 37 ? 88.75508 6.63559 -6.89988 1.000 70.63285 38 LEU C CA 1
ATOM 1679 C C . LEU C 1 37 ? 88.48921 6.08563 -5.51125 1.000 72.04798 38 LEU C C 1
ATOM 1680 O O . LEU C 1 37 ? 89.40165 6.00942 -4.70670 1.000 81.25808 38 LEU C O 1
ATOM 1685 N N . ARG C 1 38 ? 87.23931 5.70802 -5.24179 1.000 87.63471 39 ARG C N 1
ATOM 1686 C CA . ARG C 1 38 ? 86.83755 5.15922 -3.94348 1.000 72.23276 39 ARG C CA 1
ATOM 1687 C C . ARG C 1 38 ? 86.57732 3.66143 -4.02576 1.000 78.38507 39 ARG C C 1
ATOM 1688 O O . ARG C 1 38 ? 86.77676 2.91474 -3.06719 1.000 87.94835 39 ARG C O 1
ATOM 1696 N N . LEU C 1 39 ? 86.16007 3.23184 -5.20534 1.000 71.40707 40 LEU C N 1
ATOM 1697 C CA . LEU C 1 39 ? 85.93803 1.82606 -5.49396 1.000 69.75465 40 LEU C CA 1
ATOM 1698 C C . LEU C 1 39 ? 87.25654 1.12053 -5.73700 1.000 59.52453 40 LEU C C 1
ATOM 1699 O O . LEU C 1 39 ? 88.00303 1.49315 -6.63099 1.000 90.76091 40 LEU C O 1
ATOM 1704 N N . SER C 1 40 ? 87.54874 0.10895 -4.93501 1.000 59.31036 41 SER C N 1
ATOM 1705 C CA . SER C 1 40 ? 88.81893 -0.59818 -5.05212 1.000 58.16390 41 SER C CA 1
ATOM 1706 C C . SER C 1 40 ? 88.89306 -1.39792 -6.33787 1.000 65.75082 41 SER C C 1
ATOM 1707 O O . SER C 1 40 ? 87.92652 -2.04713 -6.73922 1.000 70.03453 41 SER C O 1
ATOM 1710 N N . PRO C 1 41 ? 90.03977 -1.33302 -7.01494 1.000 61.91278 42 PRO C N 1
ATOM 1711 C CA . PRO C 1 41 ? 90.20112 -2.14895 -8.22470 1.000 53.33162 42 PRO C CA 1
ATOM 1712 C C . PRO C 1 41 ? 90.25312 -3.63125 -7.89216 1.000 52.66048 42 PRO C C 1
ATOM 1713 O O . PRO C 1 41 ? 90.25884 -4.46875 -8.78725 1.000 62.16231 42 PRO C O 1
ATOM 1717 N N . GLU C 1 42 ? 90.28800 -3.94322 -6.60005 1.000 69.48512 43 GLU C N 1
ATOM 1718 C CA . GLU C 1 42 ? 90.27041 -5.31774 -6.12406 1.000 66.53976 43 GLU C CA 1
ATOM 1719 C C . GLU C 1 42 ? 88.89728 -5.72997 -5.59563 1.000 73.11665 43 GLU C C 1
ATOM 1720 O O . GLU C 1 42 ? 88.73873 -6.81934 -5.04782 1.000 58.38095 43 GLU C O 1
ATOM 1726 N N . ASP C 1 43 ? 87.90741 -4.85604 -5.75206 1.000 54.73910 44 ASP C N 1
ATOM 1727 C CA . ASP C 1 43 ? 86.54505 -5.18921 -5.35497 1.000 55.30634 44 ASP C CA 1
ATOM 1728 C C . ASP C 1 43 ? 85.98910 -6.31792 -6.18674 1.000 59.30094 44 ASP C C 1
ATOM 1729 O O . ASP C 1 43 ? 86.20463 -6.35516 -7.40220 1.000 71.10580 44 ASP C O 1
ATOM 1734 N N . THR C 1 44 ? 85.31232 -7.25936 -5.54148 1.000 55.09085 45 THR C N 1
ATOM 1735 C CA . THR C 1 44 ? 84.68959 -8.34447 -6.28605 1.000 62.42878 45 THR C CA 1
ATOM 1736 C C . THR C 1 44 ? 83.90746 -7.87964 -7.53247 1.000 53.79108 45 THR C C 1
ATOM 1737 O O . THR C 1 44 ? 83.99525 -8.51795 -8.58109 1.000 60.49293 45 THR C O 1
ATOM 1741 N N . VAL C 1 45 ? 83.17109 -6.77902 -7.42941 1.000 54.66770 46 VAL C N 1
ATOM 1742 C CA . VAL C 1 45 ? 82.40632 -6.29970 -8.57428 1.000 54.40120 46 VAL C CA 1
ATOM 1743 C C . VAL C 1 45 ? 83.35420 -5.87853 -9.71134 1.000 55.57874 46 VAL C C 1
ATOM 1744 O O . VAL C 1 45 ? 83.01175 -5.98096 -10.87613 1.000 61.85444 46 VAL C O 1
ATOM 1748 N N . VAL C 1 46 ? 84.54641 -5.39748 -9.38866 1.000 59.98152 47 VAL C N 1
ATOM 1749 C CA . VAL C 1 46 ? 85.47477 -5.08072 -10.46238 1.000 52.51629 47 VAL C CA 1
ATOM 1750 C C . VAL C 1 46 ? 86.10403 -6.36095 -11.04618 1.000 49.90700 47 VAL C C 1
ATOM 1751 O O . VAL C 1 46 ? 86.24632 -6.47752 -12.25721 1.000 49.13969 47 VAL C O 1
ATOM 1755 N N . LEU C 1 47 ? 86.41703 -7.33338 -10.18649 1.000 50.14470 48 LEU C N 1
ATOM 1756 C CA . LEU C 1 47 ? 86.94218 -8.63017 -10.63191 1.000 49.55794 48 LEU C CA 1
ATOM 1757 C C . LEU C 1 47 ? 85.98097 -9.25711 -11.62733 1.000 50.80955 48 LEU C C 1
ATOM 1758 O O . LEU C 1 47 ? 86.37733 -9.66927 -12.72358 1.000 55.42165 48 LEU C O 1
ATOM 1763 N N . ARG C 1 48 ? 84.70933 -9.25882 -11.26223 1.000 51.67320 49 ARG C N 1
ATOM 1764 C CA . ARG C 1 48 ? 83.65734 -9.84445 -12.07866 1.000 50.65726 49 ARG C CA 1
ATOM 1765 C C . ARG C 1 48 ? 83.54856 -9.12344 -13.42953 1.000 50.06692 49 ARG C C 1
ATOM 1766 O O . ARG C 1 48 ? 83.61321 -9.77005 -14.47505 1.000 64.42552 49 ARG C O 1
ATOM 1774 N N . TYR C 1 49 ? 83.42227 -7.79381 -13.41595 1.000 50.17447 50 TYR C N 1
ATOM 1775 C CA . TYR C 1 49 ? 83.33264 -7.01772 -14.65966 1.000 49.94678 50 TYR C CA 1
ATOM 1776 C C . TYR C 1 49 ? 84.58208 -7.18131 -15.51179 1.000 51.59779 50 TYR C C 1
ATOM 1777 O O . TYR C 1 49 ? 84.50505 -7.16210 -16.74487 1.000 59.28183 50 TYR C O 1
ATOM 1786 N N . HIS C 1 50 ? 85.73566 -7.33887 -14.87127 1.000 48.28749 51 HIS C N 1
ATOM 1787 C CA . HIS C 1 50 ? 86.96178 -7.46128 -15.64627 1.000 51.77658 51 HIS C CA 1
ATOM 1788 C C . HIS C 1 50 ? 86.98121 -8.73567 -16.47848 1.000 47.51716 51 HIS C C 1
ATOM 1789 O O . HIS C 1 50 ? 87.35243 -8.67720 -17.64452 1.000 52.16066 51 HIS C O 1
ATOM 1796 N N . VAL C 1 51 ? 86.56890 -9.86791 -15.87895 1.000 47.84199 52 VAL C N 1
ATOM 1797 C CA . VAL C 1 51 ? 86.46801 -11.15693 -16.57652 1.000 48.17138 52 VAL C CA 1
ATOM 1798 C C . VAL C 1 51 ? 85.46381 -11.06463 -17.71982 1.000 57.84952 52 VAL C C 1
ATOM 1799 O O . VAL C 1 51 ? 85.71867 -11.54305 -18.83399 1.000 53.64607 52 VAL C O 1
ATOM 1803 N N . LEU C 1 52 ? 84.31870 -10.45474 -17.43362 1.000 49.09180 53 LEU C N 1
ATOM 1804 C CA . LEU C 1 52 ? 83.28840 -10.28959 -18.43998 1.000 49.89761 53 LEU C CA 1
ATOM 1805 C C . LEU C 1 52 ? 83.74109 -9.42857 -19.63753 1.000 55.65880 53 LEU C C 1
ATOM 1806 O O . LEU C 1 52 ? 83.59655 -9.84313 -20.79012 1.000 50.19608 53 LEU C O 1
ATOM 1811 N N . LEU C 1 53 ? 84.30836 -8.24746 -19.36971 1.000 52.45355 54 LEU C N 1
ATOM 1812 C CA . LEU C 1 53 ? 84.73587 -7.35463 -20.45171 1.000 49.17406 54 LEU C CA 1
ATOM 1813 C C . LEU C 1 53 ? 85.86276 -7.97410 -21.28378 1.000 48.87352 54 LEU C C 1
ATOM 1814 O O . LEU C 1 53 ? 85.91613 -7.76448 -22.47799 1.000 60.08634 54 LEU C O 1
ATOM 1819 N N . GLU C 1 54 ? 86.75647 -8.73544 -20.65953 1.000 48.29002 55 GLU C N 1
ATOM 1820 C CA . GLU C 1 54 ? 87.83384 -9.39615 -21.38678 1.000 48.39107 55 GLU C CA 1
ATOM 1821 C C . GLU C 1 54 ? 87.28236 -10.49034 -22.31752 1.000 51.34394 55 GLU C C 1
ATOM 1822 O O . GLU C 1 54 ? 87.79223 -10.70628 -23.42156 1.000 55.73962 55 GLU C O 1
ATOM 1828 N N . GLU C 1 55 ? 86.25431 -11.19706 -21.86913 1.000 49.56398 56 GLU C N 1
ATOM 1829 C CA . GLU C 1 55 ? 85.59581 -12.17351 -22.72847 1.000 50.74742 56 GLU C CA 1
ATOM 1830 C C . GLU C 1 55 ? 84.96002 -11.45352 -23.91624 1.000 57.16759 56 GLU C C 1
ATOM 1831 O O . GLU C 1 55 ? 85.04899 -11.92143 -25.04756 1.000 52.58101 56 GLU C O 1
ATOM 1837 N N . ILE C 1 56 ? 84.36333 -10.28787 -23.66741 1.000 51.32382 57 ILE C N 1
ATOM 1838 C CA . ILE C 1 56 ? 83.81504 -9.49649 -24.76548 1.000 52.32821 57 ILE C CA 1
ATOM 1839 C C . ILE C 1 56 ? 84.92956 -9.03689 -25.70972 1.000 52.35611 57 ILE C C 1
ATOM 1840 O O . ILE C 1 56 ? 84.77169 -9.08420 -26.93132 1.000 65.70092 57 ILE C O 1
ATOM 1845 N N . ILE C 1 57 ? 86.05084 -8.59894 -25.15465 1.000 51.28693 58 ILE C N 1
ATOM 1846 C CA . ILE C 1 57 ? 87.20462 -8.27228 -25.98603 1.000 51.61261 58 ILE C CA 1
ATOM 1847 C C . ILE C 1 57 ? 87.69404 -9.46573 -26.85048 1.000 52.49325 58 ILE C C 1
ATOM 1848 O O . ILE C 1 57 ? 87.92603 -9.30540 -28.02205 1.000 61.63931 58 ILE C O 1
ATOM 1853 N N . GLU C 1 58 ? 87.84395 -10.64750 -26.27095 1.000 52.20040 59 GLU C N 1
ATOM 1854 C CA . GLU C 1 58 ? 88.23825 -11.85441 -27.01917 1.000 53.39237 59 GLU C CA 1
ATOM 1855 C C . GLU C 1 58 ? 87.26950 -12.24214 -28.17475 1.000 56.45913 59 GLU C C 1
ATOM 1856 O O . GLU C 1 58 ? 87.71265 -12.59599 -29.26815 1.000 63.28016 59 GLU C O 1
ATOM 1862 N N . ARG C 1 59 ? 85.96139 -12.19799 -27.92229 1.000 55.14125 60 ARG C N 1
ATOM 1863 C CA . ARG C 1 59 ? 84.95528 -12.54203 -28.93158 1.000 61.76749 60 ARG C CA 1
ATOM 1864 C C . ARG C 1 59 ? 85.07247 -11.57332 -30.11313 1.000 65.27410 60 ARG C C 1
ATOM 1865 O O . ARG C 1 59 ? 84.69128 -11.87777 -31.23105 1.000 66.42407 60 ARG C O 1
ATOM 1873 N N . ASN C 1 60 ? 85.58700 -10.38670 -29.83921 1.000 73.44699 61 ASN C N 1
ATOM 1874 C CA . ASN C 1 60 ? 85.61989 -9.32966 -30.81805 1.000 57.97885 61 ASN C CA 1
ATOM 1875 C C . ASN C 1 60 ? 87.02882 -8.79492 -31.03944 1.000 63.05670 61 ASN C C 1
ATOM 1876 O O . ASN C 1 60 ? 87.21130 -7.60267 -31.28349 1.000 63.85009 61 ASN C O 1
ATOM 1881 N N . SER C 1 61 ? 88.03927 -9.64513 -30.95115 1.000 57.54383 62 SER C N 1
ATOM 1882 C CA . SER C 1 61 ? 89.37671 -9.08583 -30.93068 1.000 57.33961 62 SER C CA 1
ATOM 1883 C C . SER C 1 61 ? 89.70324 -8.28349 -32.23149 1.000 73.50192 62 SER C C 1
ATOM 1884 O O . SER C 1 61 ? 90.20800 -7.17138 -32.15408 1.000 78.51009 62 SER C O 1
ATOM 1887 N N . GLU C 1 62 ? 89.35969 -8.80550 -33.40646 1.000 65.85818 63 GLU C N 1
ATOM 1888 C CA . GLU C 1 62 ? 89.68794 -8.11965 -34.65682 1.000 70.60573 63 GLU C CA 1
ATOM 1889 C C . GLU C 1 62 ? 88.89699 -6.81715 -34.82252 1.000 63.59411 63 GLU C C 1
ATOM 1890 O O . GLU C 1 62 ? 89.47481 -5.82206 -35.16649 1.000 70.46635 63 GLU C O 1
ATOM 1896 N N . THR C 1 63 ? 87.60678 -6.80162 -34.53715 1.000 63.20111 64 THR C N 1
ATOM 1897 C CA . THR C 1 63 ? 86.84612 -5.55657 -34.55491 1.000 63.59724 64 THR C CA 1
ATOM 1898 C C . THR C 1 63 ? 87.44418 -4.49264 -33.63434 1.000 82.55610 64 THR C C 1
ATOM 1899 O O . THR C 1 63 ? 87.58395 -3.34406 -34.04990 1.000 78.60425 64 THR C O 1
ATOM 1903 N N . PHE C 1 64 ? 87.75548 -4.86986 -32.38343 1.000 59.92578 65 PHE C N 1
ATOM 1904 C CA . PHE C 1 64 ? 88.32153 -3.95045 -31.40817 1.000 58.70598 65 PHE C CA 1
ATOM 1905 C C . PHE C 1 64 ? 89.69809 -3.44417 -31.80100 1.000 70.72723 65 PHE C C 1
ATOM 1906 O O . PHE C 1 64 ? 89.98627 -2.25342 -31.63464 1.000 66.99555 65 PHE C O 1
ATOM 1914 N N . THR C 1 65 ? 90.54373 -4.31285 -32.33607 1.000 60.05758 66 THR C N 1
ATOM 1915 C CA . THR C 1 65 ? 91.82231 -3.82431 -32.84397 1.000 72.99562 66 THR C CA 1
ATOM 1916 C C . THR C 1 65 ? 91.62269 -2.88145 -34.03698 1.000 79.90125 66 THR C C 1
ATOM 1917 O O . THR C 1 65 ? 92.26623 -1.82376 -34.11585 1.000 75.32203 66 THR C O 1
ATOM 1921 N N . GLU C 1 66 ? 90.74199 -3.25705 -34.96745 1.000 66.63437 67 GLU C N 1
ATOM 1922 C CA . GLU C 1 66 ? 90.57610 -2.42243 -36.14820 1.000 76.79836 67 GLU C CA 1
ATOM 1923 C C . GLU C 1 66 ? 89.96350 -1.08712 -35.78267 1.000 81.56889 67 GLU C C 1
ATOM 1924 O O . GLU C 1 66 ? 90.47452 -0.05760 -36.20577 1.000 77.45630 67 GLU C O 1
ATOM 1930 N N . THR C 1 67 ? 88.89173 -1.09084 -34.99497 1.000 67.05365 68 THR C N 1
ATOM 1931 C CA . THR C 1 67 ? 88.26689 0.17169 -34.64550 1.000 66.67611 68 THR C CA 1
ATOM 1932 C C . THR C 1 67 ? 89.19648 1.02344 -33.79897 1.000 72.41713 68 THR C C 1
ATOM 1933 O O . THR C 1 67 ? 89.23341 2.22986 -33.98217 1.000 74.15759 68 THR C O 1
ATOM 1937 N N . TRP C 1 68 ? 89.92165 0.41933 -32.85700 1.000 81.57989 69 TRP C N 1
ATOM 1938 C CA . TRP C 1 68 ? 90.79142 1.23642 -32.01485 1.000 75.33908 69 TRP C CA 1
ATOM 1939 C C . TRP C 1 68 ? 91.98158 1.80101 -32.79734 1.000 77.67656 69 TRP C C 1
ATOM 1940 O O . TRP C 1 68 ? 92.29030 2.98391 -32.65587 1.000 84.64134 69 TRP C O 1
ATOM 1951 N N . ASN C 1 69 ? 92.64915 0.97751 -33.60883 1.000 66.62619 70 ASN C N 1
ATOM 1952 C CA . ASN C 1 69 ? 93.83763 1.44328 -34.35406 1.000 78.27477 70 ASN C CA 1
ATOM 1953 C C . ASN C 1 69 ? 93.53984 2.53198 -35.36950 1.000 78.64189 70 ASN C C 1
ATOM 1954 O O . ASN C 1 69 ? 94.37955 3.37609 -35.66877 1.000 83.14645 70 ASN C O 1
ATOM 1959 N N . ARG C 1 70 ? 92.35895 2.47155 -35.94300 1.000 77.20249 71 ARG C N 1
ATOM 1960 C CA . ARG C 1 70 ? 91.94529 3.49697 -36.86960 1.000 94.86326 71 ARG C CA 1
ATOM 1961 C C . ARG C 1 70 ? 91.56815 4.77245 -36.10737 1.000 86.12922 71 ARG C C 1
ATOM 1962 O O . ARG C 1 70 ? 91.81196 5.88560 -36.57393 1.000 91.52314 71 ARG C O 1
ATOM 1970 N N . PHE C 1 71 ? 90.92520 4.58501 -34.96033 1.000 81.29440 72 PHE C N 1
ATOM 1971 C CA . PHE C 1 71 ? 90.47032 5.67408 -34.09075 1.000 79.86827 72 PHE C CA 1
ATOM 1972 C C . PHE C 1 71 ? 91.67696 6.47199 -33.59126 1.000 86.19783 72 PHE C C 1
ATOM 1973 O O . PHE C 1 71 ? 91.67723 7.69691 -33.63659 1.000 77.54221 72 PHE C O 1
ATOM 1981 N N . ILE C 1 72 ? 92.69010 5.77625 -33.07905 1.000 96.79608 73 ILE C N 1
ATOM 1982 C CA . ILE C 1 72 ? 93.83872 6.45566 -32.48559 1.000 86.26669 73 ILE C CA 1
ATOM 1983 C C . ILE C 1 72 ? 94.77625 7.08345 -33.53930 1.000 84.99313 73 ILE C C 1
ATOM 1984 O O . ILE C 1 72 ? 95.38814 8.10931 -33.27093 1.000 87.96078 73 ILE C O 1
ATOM 1989 N N . THR C 1 73 ? 94.85613 6.51392 -34.74381 1.000 93.67206 74 THR C N 1
ATOM 1990 C CA . THR C 1 73 ? 95.75618 7.05204 -35.78235 1.000 85.07184 74 THR C CA 1
ATOM 1991 C C . THR C 1 73 ? 95.10685 8.13996 -36.60421 1.000 83.24938 74 THR C C 1
ATOM 1992 O O . THR C 1 73 ? 95.79401 8.87156 -37.29834 1.000 117.27299 74 THR C O 1
ATOM 1996 N N . HIS C 1 74 ? 93.79586 8.29087 -36.47338 1.000 88.14640 75 HIS C N 1
ATOM 1997 C CA . HIS C 1 74 ? 93.06372 9.26513 -37.26674 1.000 95.03824 75 HIS C CA 1
ATOM 1998 C C . HIS C 1 74 ? 92.49737 10.36038 -36.37452 1.000 98.52502 75 HIS C C 1
ATOM 1999 O O . HIS C 1 74 ? 91.89851 11.31386 -36.85272 1.000 122.07923 75 HIS C O 1
ATOM 2006 N N . THR C 1 75 ? 92.67611 10.23318 -35.07137 1.000 110.64243 76 THR C N 1
ATOM 2007 C CA . THR C 1 75 ? 92.16389 11.26750 -34.19046 1.000 115.52564 76 THR C CA 1
ATOM 2008 C C . THR C 1 75 ? 93.08670 12.48142 -34.21952 1.000 117.11904 76 THR C C 1
ATOM 2009 O O . THR C 1 75 ? 94.30318 12.34270 -34.37008 1.000 117.01872 76 THR C O 1
ATOM 2013 N N . GLU C 1 76 ? 92.49913 13.66417 -34.06272 1.000 112.18450 77 GLU C N 1
ATOM 2014 C CA . GLU C 1 76 ? 93.24689 14.91860 -34.03196 1.000 110.34020 77 GLU C CA 1
ATOM 2015 C C . GLU C 1 76 ? 92.93880 15.65486 -32.73503 1.000 109.02007 77 GLU C C 1
ATOM 2016 O O . GLU C 1 76 ? 93.36764 16.79721 -32.51693 1.000 115.26465 77 GLU C O 1
ATOM 2022 N N . HIS C 1 77 ? 92.14102 14.97944 -31.91457 1.000 101.52525 78 HIS C N 1
ATOM 2023 C CA . HIS C 1 77 ? 91.72126 15.41710 -30.58437 1.000 106.17855 78 HIS C CA 1
ATOM 2024 C C . HIS C 1 77 ? 91.06461 14.20482 -29.88003 1.000 86.15875 78 HIS C C 1
ATOM 2025 O O . HIS C 1 77 ? 89.83809 14.07416 -29.86518 1.000 83.30795 78 HIS C O 1
ATOM 2032 N N . VAL C 1 78 ? 91.87427 13.32000 -29.29852 1.000 81.71038 79 VAL C N 1
ATOM 2033 C CA . VAL C 1 78 ? 91.35944 11.99253 -28.90375 1.000 77.33903 79 VAL C CA 1
ATOM 2034 C C . VAL C 1 78 ? 90.27554 12.03315 -27.82952 1.000 82.32877 79 VAL C C 1
ATOM 2035 O O . VAL C 1 78 ? 89.37029 11.20986 -27.86140 1.000 92.24571 79 VAL C O 1
ATOM 2039 N N . ASP C 1 79 ? 90.32913 12.99709 -26.91219 1.000 77.49183 80 ASP C N 1
ATOM 2040 C CA . ASP C 1 79 ? 89.28853 13.09887 -25.90892 1.000 76.84536 80 ASP C CA 1
ATOM 2041 C C . ASP C 1 79 ? 87.94680 13.48629 -26.52379 1.000 78.50666 80 ASP C C 1
ATOM 2042 O O . ASP C 1 79 ? 86.92094 12.89038 -26.19807 1.000 95.14729 80 ASP C O 1
ATOM 2047 N N . LEU C 1 80 ? 87.94867 14.45122 -27.43934 1.000 91.46042 81 LEU C N 1
ATOM 2048 C CA . LEU C 1 80 ? 86.70134 14.86462 -28.08253 1.000 93.64383 81 LEU C CA 1
ATOM 2049 C C . LEU C 1 80 ? 86.12592 13.70785 -28.89445 1.000 90.42223 81 LEU C C 1
ATOM 2050 O O . LEU C 1 80 ? 84.91432 13.50432 -28.92882 1.000 95.61456 81 LEU C O 1
ATOM 2055 N N . ASP C 1 81 ? 86.99952 12.92607 -29.51256 1.000 80.46569 82 ASP C N 1
ATOM 2056 C CA . ASP C 1 81 ? 86.55212 11.78556 -30.29258 1.000 83.16118 82 ASP C CA 1
ATOM 2057 C C . ASP C 1 81 ? 85.95299 10.63497 -29.47497 1.000 88.10094 82 ASP C C 1
ATOM 2058 O O . ASP C 1 81 ? 85.08466 9.93180 -29.98623 1.000 87.50508 82 ASP C O 1
ATOM 2063 N N . PHE C 1 82 ? 86.40855 10.44089 -28.22914 1.000 90.68044 83 PHE C N 1
ATOM 2064 C CA . PHE C 1 82 ? 85.79491 9.46883 -27.31449 1.000 70.92039 83 PHE C CA 1
ATOM 2065 C C . PHE C 1 82 ? 84.35251 9.86978 -27.07564 1.000 78.80976 83 PHE C C 1
ATOM 2066 O O . PHE C 1 82 ? 83.45599 9.03594 -27.02182 1.000 88.59013 83 PHE C O 1
ATOM 2074 N N . ASN C 1 83 ? 84.14778 11.17331 -26.93124 1.000 77.15973 84 ASN C N 1
ATOM 2075 C CA . ASN C 1 83 ? 82.83015 11.75061 -26.70437 1.000 79.47267 84 ASN C CA 1
ATOM 2076 C C . ASN C 1 83 ? 81.90310 11.64401 -27.90849 1.000 82.63005 84 ASN C C 1
ATOM 2077 O O . ASN C 1 83 ? 80.69113 11.49661 -27.75997 1.000 93.10249 84 ASN C O 1
ATOM 2082 N N . SER C 1 84 ? 82.46142 11.77065 -29.10452 1.000 80.65702 85 SER C N 1
ATOM 2083 C CA . SER C 1 84 ? 81.64408 11.67907 -30.31023 1.000 84.68985 85 SER C CA 1
ATOM 2084 C C . SER C 1 84 ? 81.13514 10.25225 -30.54303 1.000 88.98140 85 SER C C 1
ATOM 2085 O O . SER C 1 84 ? 79.96063 10.04995 -30.86699 1.000 85.38271 85 SER C O 1
ATOM 2088 N N . VAL C 1 85 ? 82.01218 9.26601 -30.36968 1.000 94.98020 86 VAL C N 1
ATOM 2089 C CA . VAL C 1 85 ? 81.61426 7.87265 -30.52778 1.000 82.27617 86 VAL C CA 1
ATOM 2090 C C . VAL C 1 85 ? 80.50178 7.58186 -29.52728 1.000 76.57123 86 VAL C C 1
ATOM 2091 O O . VAL C 1 85 ? 79.46756 7.01994 -29.87247 1.000 88.23509 86 VAL C O 1
ATOM 2095 N N . PHE C 1 86 ? 80.71115 8.00509 -28.28992 1.000 75.33655 87 PHE C N 1
ATOM 2096 C CA . PHE C 1 86 ? 79.70330 7.84414 -27.25168 1.000 80.43028 87 PHE C CA 1
ATOM 2097 C C . PHE C 1 86 ? 78.36173 8.46593 -27.64524 1.000 88.90702 87 PHE C C 1
ATOM 2098 O O . PHE C 1 86 ? 77.32230 7.83428 -27.48063 1.000 97.27588 87 PHE C O 1
ATOM 2106 N N . LEU C 1 87 ? 78.38346 9.70389 -28.14099 1.000 96.76184 88 LEU C N 1
ATOM 2107 C CA . LEU C 1 87 ? 77.15133 10.41755 -28.51422 1.000 85.55904 88 LEU C CA 1
ATOM 2108 C C . LEU C 1 87 ? 76.31383 9.61992 -29.51785 1.000 85.12529 88 LEU C C 1
ATOM 2109 O O . LEU C 1 87 ? 75.09360 9.53977 -29.39443 1.000 98.04011 88 LEU C O 1
ATOM 2114 N N . GLU C 1 88 ? 76.97404 9.06886 -30.53037 1.000 83.00802 89 GLU C N 1
ATOM 2115 C CA . GLU C 1 88 ? 76.29513 8.28893 -31.55867 1.000 91.31342 89 GLU C CA 1
ATOM 2116 C C . GLU C 1 88 ? 75.64281 7.02462 -31.01604 1.000 104.32049 89 GLU C C 1
ATOM 2117 O O . GLU C 1 88 ? 74.53201 6.67217 -31.40946 1.000 118.85703 89 GLU C O 1
ATOM 2123 N N . ILE C 1 89 ? 76.33513 6.34847 -30.10647 1.000 78.55792 90 ILE C N 1
ATOM 2124 C CA . ILE C 1 89 ? 75.86370 5.07032 -29.60200 1.000 79.35633 90 ILE C CA 1
ATOM 2125 C C . ILE C 1 89 ? 74.66680 5.27613 -28.67726 1.000 89.59350 90 ILE C C 1
ATOM 2126 O O . ILE C 1 89 ? 73.70489 4.50500 -28.72451 1.000 94.62052 90 ILE C O 1
ATOM 2131 N N . PHE C 1 90 ? 74.70028 6.33607 -27.87280 1.000 90.65238 91 PHE C N 1
ATOM 2132 C CA . PHE C 1 90 ? 73.76533 6.45499 -26.75826 1.000 83.04539 91 PHE C CA 1
ATOM 2133 C C . PHE C 1 90 ? 72.74267 7.60477 -26.84653 1.000 94.22356 91 PHE C C 1
ATOM 2134 O O . PHE C 1 90 ? 71.70968 7.55070 -26.18037 1.000 99.33422 91 PHE C O 1
ATOM 2142 N N . HIS C 1 91 ? 73.00674 8.64405 -27.63876 1.000 88.55897 92 HIS C N 1
ATOM 2143 C CA . HIS C 1 91 ? 71.99451 9.69145 -27.81166 1.000 90.93908 92 HIS C CA 1
ATOM 2144 C C . HIS C 1 91 ? 71.35386 9.63178 -29.19823 1.000 93.73738 92 HIS C C 1
ATOM 2145 O O . HIS C 1 91 ? 70.14298 9.80177 -29.33614 1.000 97.19221 92 HIS C O 1
ATOM 2152 N N . ARG C 1 92 ? 72.15708 9.37850 -30.22540 1.000 97.10838 93 ARG C N 1
ATOM 2153 C CA . ARG C 1 92 ? 71.61569 9.22909 -31.57233 1.000 103.08252 93 ARG C CA 1
ATOM 2154 C C . ARG C 1 92 ? 71.34744 7.75177 -31.83524 1.000 109.63758 93 ARG C C 1
ATOM 2155 O O . ARG C 1 92 ? 71.13087 7.32787 -32.96928 1.000 117.63955 93 ARG C O 1
ATOM 2163 N N . GLY C 1 93 ? 71.34794 6.98240 -30.75047 1.000 101.56449 94 GLY C N 1
ATOM 2164 C CA . GLY C 1 93 ? 71.01219 5.57009 -30.77418 1.000 102.45021 94 GLY C CA 1
ATOM 2165 C C . GLY C 1 93 ? 70.39268 5.27337 -29.42556 1.000 102.73714 94 GLY C C 1
ATOM 2166 O O . GLY C 1 93 ? 70.60167 6.02860 -28.47631 1.000 109.06062 94 GLY C O 1
ATOM 2167 N N . ASP C 1 94 ? 69.62536 4.19325 -29.32520 1.000 95.43674 95 ASP C N 1
ATOM 2168 C CA . ASP C 1 94 ? 68.99173 3.85854 -28.05305 1.000 88.36473 95 ASP C CA 1
ATOM 2169 C C . ASP C 1 94 ? 69.94911 3.02499 -27.19792 1.000 91.91842 95 ASP C C 1
ATOM 2170 O O . ASP C 1 94 ? 70.58622 2.10295 -27.70874 1.000 98.93883 95 ASP C O 1
ATOM 2175 N N . PRO C 1 95 ? 70.02723 3.32082 -25.88620 1.000 94.47656 96 PRO C N 1
ATOM 2176 C CA . PRO C 1 95 ? 70.88610 2.59513 -24.93603 1.000 88.95013 96 PRO C CA 1
ATOM 2177 C C . PRO C 1 95 ? 70.36495 1.20800 -24.58016 1.000 92.74080 96 PRO C C 1
ATOM 2178 O O . PRO C 1 95 ? 69.14692 1.04167 -24.48173 1.000 91.21737 96 PRO C O 1
ATOM 2182 N N . SER C 1 96 ? 71.27746 0.23756 -24.44778 1.000 88.17910 97 SER C N 1
ATOM 2183 C CA . SER C 1 96 ? 70.97633 -1.11374 -23.95477 1.000 74.40248 97 SER C CA 1
ATOM 2184 C C . SER C 1 96 ? 72.14114 -1.63256 -23.12043 1.000 85.49568 97 SER C C 1
ATOM 2185 O O . SER C 1 96 ? 73.21763 -1.03700 -23.12961 1.000 90.28873 97 SER C O 1
ATOM 2188 N N . LEU C 1 97 ? 71.92360 -2.74001 -22.40733 1.000 93.80463 98 LEU C N 1
ATOM 2189 C CA . LEU C 1 97 ? 72.96934 -3.37488 -21.59325 1.000 85.39897 98 LEU C CA 1
ATOM 2190 C C . LEU C 1 97 ? 74.13318 -3.78969 -22.48401 1.000 81.44086 98 LEU C C 1
ATOM 2191 O O . LEU C 1 97 ? 75.30381 -3.58026 -22.15567 1.000 82.72197 98 LEU C O 1
ATOM 2196 N N . GLY C 1 98 ? 73.79438 -4.41987 -23.59852 1.000 72.40044 99 GLY C N 1
ATOM 2197 C CA . GLY C 1 98 ? 74.77899 -4.74460 -24.60547 1.000 68.77373 99 GLY C CA 1
ATOM 2198 C C . GLY C 1 98 ? 75.70043 -3.58655 -24.93232 1.000 82.87922 99 GLY C C 1
ATOM 2199 O O . GLY C 1 98 ? 76.90648 -3.69506 -24.73889 1.000 95.89166 99 GLY C O 1
ATOM 2200 N N . ARG C 1 99 ? 75.13695 -2.47872 -25.41252 1.000 73.53279 100 ARG C N 1
ATOM 2201 C CA . ARG C 1 99 ? 75.93906 -1.32349 -25.81010 1.000 79.73107 100 ARG C CA 1
ATOM 2202 C C . ARG C 1 99 ? 76.76607 -0.77854 -24.65678 1.000 84.45861 100 ARG C C 1
ATOM 2203 O O . ARG C 1 99 ? 77.92114 -0.38872 -24.85222 1.000 69.10962 100 ARG C O 1
ATOM 2211 N N . ALA C 1 100 ? 76.16657 -0.73193 -23.46721 1.000 63.75706 101 ALA C N 1
ATOM 2212 C CA . ALA C 1 100 ? 76.90569 -0.33623 -22.28044 1.000 62.24636 101 ALA C CA 1
ATOM 2213 C C . ALA C 1 100 ? 78.18499 -1.17447 -22.15272 1.000 73.13745 101 ALA C C 1
ATOM 2214 O O . ALA C 1 100 ? 79.28234 -0.61665 -22.04193 1.000 69.65888 101 ALA C O 1
ATOM 2216 N N . LEU C 1 101 ? 78.03613 -2.50063 -22.20898 1.000 59.35027 102 LEU C N 1
ATOM 2217 C CA . LEU C 1 101 ? 79.15302 -3.44002 -22.05920 1.000 64.81235 102 LEU C CA 1
ATOM 2218 C C . LEU C 1 101 ? 80.20102 -3.32100 -23.16073 1.000 59.83098 102 LEU C C 1
ATOM 2219 O O . LEU C 1 101 ? 81.39270 -3.43025 -22.89557 1.000 70.59549 102 LEU C O 1
ATOM 2224 N N . ALA C 1 102 ? 79.75810 -3.16287 -24.39932 1.000 61.36342 103 ALA C N 1
ATOM 2225 C CA . ALA C 1 102 ? 80.68296 -2.99751 -25.51260 1.000 72.94567 103 ALA C CA 1
ATOM 2226 C C . ALA C 1 102 ? 81.52648 -1.72920 -25.33516 1.000 75.58409 103 ALA C C 1
ATOM 2227 O O . ALA C 1 102 ? 82.74591 -1.74260 -25.52281 1.000 62.35298 103 ALA C O 1
ATOM 2229 N N . TRP C 1 103 ? 80.87537 -0.64548 -24.92858 1.000 63.83477 104 TRP C N 1
ATOM 2230 C CA . TRP C 1 103 ? 81.57458 0.61247 -24.72969 1.000 70.32552 104 TRP C CA 1
ATOM 2231 C C . TRP C 1 103 ? 82.63871 0.47152 -23.64412 1.000 64.01052 104 TRP C C 1
ATOM 2232 O O . TRP C 1 103 ? 83.80171 0.83581 -23.85257 1.000 63.73414 104 TRP C O 1
ATOM 2243 N N . MET C 1 104 ? 82.24196 -0.04668 -22.48799 1.000 59.30348 105 MET C N 1
ATOM 2244 C CA . MET C 1 104 ? 83.19137 -0.28694 -21.40987 1.000 61.31595 105 MET C CA 1
ATOM 2245 C C . MET C 1 104 ? 84.33381 -1.21368 -21.85748 1.000 66.44591 105 MET C C 1
ATOM 2246 O O . MET C 1 104 ? 85.50517 -0.93174 -21.58957 1.000 71.39518 105 MET C O 1
ATOM 2251 N N . ALA C 1 105 ? 84.00447 -2.32030 -22.51770 1.000 52.48401 106 ALA C N 1
ATOM 2252 C CA . ALA C 1 105 ? 85.04714 -3.23304 -22.99875 1.000 65.16903 106 ALA C CA 1
ATOM 2253 C C . ALA C 1 105 ? 85.99758 -2.53087 -23.94881 1.000 59.50075 106 ALA C C 1
ATOM 2254 O O . ALA C 1 105 ? 87.20640 -2.70741 -23.86012 1.000 65.92682 106 ALA C O 1
ATOM 2256 N N . TRP C 1 106 ? 85.44084 -1.75979 -24.87330 1.000 53.53704 107 TRP C N 1
ATOM 2257 C CA . TRP C 1 106 ? 86.24013 -1.02257 -25.84318 1.000 54.53110 107 TRP C CA 1
ATOM 2258 C C . TRP C 1 106 ? 87.13414 0.00707 -25.10958 1.000 57.85070 107 TRP C C 1
ATOM 2259 O O . TRP C 1 106 ? 88.32213 0.13776 -25.40247 1.000 54.59516 107 TRP C O 1
ATOM 2270 N N . CYS C 1 107 ? 86.59995 0.65516 -24.08692 1.000 54.54223 108 CYS C N 1
ATOM 2271 C CA . CYS C 1 107 ? 87.40397 1.62590 -23.36442 1.000 56.34827 108 CYS C CA 1
ATOM 2272 C C . CYS C 1 107 ? 88.53569 0.92721 -22.59437 1.000 59.02894 108 CYS C C 1
ATOM 2273 O O . CYS C 1 107 ? 89.66602 1.40655 -22.57306 1.000 60.23468 108 CYS C O 1
ATOM 2276 N N . MET C 1 108 ? 88.23995 -0.19748 -21.95197 1.000 56.33426 109 MET C N 1
ATOM 2277 C CA . MET C 1 108 ? 89.28919 -0.96264 -21.27436 1.000 58.72212 109 MET C CA 1
ATOM 2278 C C . MET C 1 108 ? 90.38161 -1.47272 -22.25720 1.000 51.08787 109 MET C C 1
ATOM 2279 O O . MET C 1 108 ? 91.58557 -1.40406 -21.97939 1.000 58.30912 109 MET C O 1
ATOM 2284 N N . HIS C 1 109 ? 89.94564 -1.96744 -23.40985 1.000 61.83841 110 HIS C N 1
ATOM 2285 C CA . HIS C 1 109 ? 90.85925 -2.41787 -24.44083 1.000 51.89653 110 HIS C CA 1
ATOM 2286 C C . HIS C 1 109 ? 91.71584 -1.26188 -24.95557 1.000 55.61418 110 HIS C C 1
ATOM 2287 O O . HIS C 1 109 ? 92.91154 -1.44023 -25.18246 1.000 54.13952 110 HIS C O 1
ATOM 2294 N N . ALA C 1 110 ? 91.13008 -0.06934 -25.05632 1.000 55.45057 111 ALA C N 1
ATOM 2295 C CA . ALA C 1 110 ? 91.87343 1.12754 -25.51286 1.000 55.97899 111 ALA C CA 1
ATOM 2296 C C . ALA C 1 110 ? 93.00485 1.42490 -24.55955 1.000 65.87164 111 ALA C C 1
ATOM 2297 O O . ALA C 1 110 ? 94.14621 1.61359 -24.99047 1.000 66.97504 111 ALA C O 1
ATOM 2299 N N . CYS C 1 111 ? 92.67667 1.45081 -23.26380 1.000 54.96706 112 CYS C N 1
ATOM 2300 C CA . CYS C 1 111 ? 93.64288 1.75175 -22.22509 1.000 57.08459 112 CYS C CA 1
ATOM 2301 C C . CYS C 1 111 ? 94.74107 0.71755 -22.15326 1.000 57.45898 112 CYS C C 1
ATOM 2302 O O . CYS C 1 111 ? 95.91581 1.05126 -22.03830 1.000 55.86469 112 CYS C O 1
ATOM 2305 N N . ARG C 1 112 ? 94.34936 -0.55032 -22.24550 1.000 54.79071 113 ARG C N 1
ATOM 2306 C CA . ARG C 1 112 ? 95.31767 -1.63744 -22.26391 1.000 53.14070 113 ARG C CA 1
ATOM 2307 C C . ARG C 1 112 ? 96.28636 -1.46671 -23.43676 1.000 63.90211 113 ARG C C 1
ATOM 2308 O O . ARG C 1 112 ? 97.50500 -1.60975 -23.28258 1.000 55.74636 113 ARG C O 1
ATOM 2316 N N . THR C 1 113 ? 95.73507 -1.12404 -24.59764 1.000 55.39533 114 THR C N 1
ATOM 2317 C CA . THR C 1 113 ? 96.52124 -1.00200 -25.81344 1.000 57.20233 114 THR C CA 1
ATOM 2318 C C . THR C 1 113 ? 97.52335 0.12127 -25.69076 1.000 63.11520 114 THR C C 1
ATOM 2319 O O . THR C 1 113 ? 98.68452 -0.03834 -26.03978 1.000 78.24874 114 THR C O 1
ATOM 2323 N N . LEU C 1 114 ? 97.09265 1.22370 -25.09835 1.000 64.05382 115 LEU C N 1
ATOM 2324 C CA . LEU C 1 114 ? 97.97438 2.35846 -24.87418 1.000 67.48120 115 LEU C CA 1
ATOM 2325 C C . LEU C 1 114 ? 99.07343 2.07304 -23.85607 1.000 72.80618 115 LEU C C 1
ATOM 2326 O O . LEU C 1 114 ? 100.24691 2.22358 -24.16531 1.000 91.79669 115 LEU C O 1
ATOM 2331 N N . CYS C 1 115 ? 98.69238 1.65762 -22.65067 1.000 71.16635 116 CYS C N 1
ATOM 2332 C CA . CYS C 1 115 ? 99.64880 1.50949 -21.54694 1.000 75.33306 116 CYS C CA 1
ATOM 2333 C C . CYS C 1 115 ? 100.53878 0.28513 -21.69010 1.000 60.15724 116 CYS C C 1
ATOM 2334 O O . CYS C 1 115 ? 101.51169 0.13431 -20.96845 1.000 79.26864 116 CYS C O 1
ATOM 2337 N N . CYS C 1 116 ? 100.19933 -0.61601 -22.58818 1.000 59.36807 117 CYS C N 1
ATOM 2338 C CA . CYS C 1 116 ? 101.03624 -1.79712 -22.73951 1.000 71.54630 117 CYS C CA 1
ATOM 2339 C C . CYS C 1 116 ? 102.07068 -1.55226 -23.79686 1.000 80.75354 117 CYS C C 1
ATOM 2340 O O . CYS C 1 116 ? 102.98216 -2.34663 -23.98899 1.000 96.32829 117 CYS C O 1
ATOM 2343 N N . ASN C 1 117 ? 101.96633 -0.40088 -24.43573 1.000 80.26904 118 ASN C N 1
ATOM 2344 C CA . ASN C 1 117 ? 102.94312 -0.01512 -25.42177 1.000 77.85913 118 ASN C CA 1
ATOM 2345 C C . ASN C 1 117 ? 103.80148 1.07825 -24.81962 1.000 85.73634 118 ASN C C 1
ATOM 2346 O O . ASN C 1 117 ? 103.34996 2.20781 -24.63095 1.000 95.16428 118 ASN C O 1
ATOM 2351 N N . GLN C 1 118 ? 105.03772 0.72646 -24.49338 1.000 75.14035 119 GLN C N 1
ATOM 2352 C CA . GLN C 1 118 ? 105.90444 1.63423 -23.74844 1.000 86.25381 119 GLN C CA 1
ATOM 2353 C C . GLN C 1 118 ? 106.29693 2.85337 -24.59031 1.000 97.25728 119 GLN C C 1
ATOM 2354 O O . GLN C 1 118 ? 106.83853 3.81914 -24.08381 1.000 91.34116 119 GLN C O 1
ATOM 2360 N N . SER C 1 119 ? 106.03409 2.80501 -25.88760 1.000 101.94075 120 SER C N 1
ATOM 2361 C CA . SER C 1 119 ? 106.36916 3.93731 -26.72461 1.000 94.24232 120 SER C CA 1
ATOM 2362 C C . SER C 1 119 ? 105.23777 4.97226 -26.75085 1.000 93.68017 120 SER C C 1
ATOM 2363 O O . SER C 1 119 ? 105.40490 6.05369 -27.31285 1.000 89.77659 120 SER C O 1
ATOM 2366 N N . THR C 1 120 ? 104.10022 4.66744 -26.12852 1.000 87.93644 121 THR C N 1
ATOM 2367 C CA . THR C 1 120 ? 102.98704 5.61547 -26.14521 1.000 77.74713 121 THR C CA 1
ATOM 2368 C C . THR C 1 120 ? 103.34840 6.84344 -25.36004 1.000 75.70678 121 THR C C 1
ATOM 2369 O O . THR C 1 120 ? 103.74505 6.75029 -24.20586 1.000 92.13954 121 THR C O 1
ATOM 2373 N N . PRO C 1 121 ? 103.28825 7.99766 -26.01390 1.000 80.57183 122 PRO C N 1
ATOM 2374 C CA . PRO C 1 121 ? 103.55211 9.26395 -25.32951 1.000 87.02484 122 PRO C CA 1
ATOM 2375 C C . PRO C 1 121 ? 102.57976 9.45457 -24.16946 1.000 78.24296 122 PRO C C 1
ATOM 2376 O O . PRO C 1 121 ? 101.42610 9.06411 -24.30762 1.000 75.72163 122 PRO C O 1
ATOM 2380 N N . TYR C 1 122 ? 103.03509 10.03671 -23.06333 1.000 79.48179 123 TYR C N 1
ATOM 2381 C CA . TYR C 1 122 ? 102.17716 10.28548 -21.92106 1.000 77.95806 123 TYR C CA 1
ATOM 2382 C C . TYR C 1 122 ? 100.96547 11.11456 -22.29600 1.000 78.06298 123 TYR C C 1
ATOM 2383 O O . TYR C 1 122 ? 99.88804 10.91699 -21.74948 1.000 75.87901 123 TYR C O 1
ATOM 2392 N N . TYR C 1 123 ? 101.15670 12.08462 -23.18356 1.000 81.01447 124 TYR C N 1
ATOM 2393 C CA . TYR C 1 123 ? 100.08263 13.01562 -23.49859 1.000 81.88870 124 TYR C CA 1
ATOM 2394 C C . TYR C 1 123 ? 98.95862 12.26726 -24.22353 1.000 79.15154 124 TYR C C 1
ATOM 2395 O O . TYR C 1 123 ? 97.79067 12.64093 -24.12837 1.000 80.11759 124 TYR C O 1
ATOM 2404 N N . VAL C 1 124 ? 99.30752 11.22322 -24.96341 1.000 77.74790 125 VAL C N 1
ATOM 2405 C CA . VAL C 1 124 ? 98.28034 10.40508 -25.60723 1.000 81.18242 125 VAL C CA 1
ATOM 2406 C C . VAL C 1 124 ? 97.47653 9.62301 -24.55407 1.000 71.98146 125 VAL C C 1
ATOM 2407 O O . VAL C 1 124 ? 96.25013 9.67864 -24.53695 1.000 77.00489 125 VAL C O 1
ATOM 2411 N N . VAL C 1 125 ? 98.17102 8.92891 -23.66232 1.000 70.73034 126 VAL C N 1
ATOM 2412 C CA . VAL C 1 125 ? 97.52118 8.24930 -22.53316 1.000 68.08263 126 VAL C CA 1
ATOM 2413 C C . VAL C 1 125 ? 96.73552 9.24946 -21.67793 1.000 73.33490 126 VAL C C 1
ATOM 2414 O O . VAL C 1 125 ? 95.61235 8.97840 -21.24051 1.000 67.19420 126 VAL C O 1
ATOM 2418 N N . ASP C 1 126 ? 97.35151 10.40908 -21.44253 1.000 71.73287 127 ASP C N 1
ATOM 2419 C CA . ASP C 1 126 ? 96.73547 11.47840 -20.67345 1.000 73.22579 127 ASP C CA 1
ATOM 2420 C C . ASP C 1 126 ? 95.36346 11.85289 -21.22582 1.000 74.08948 127 ASP C C 1
ATOM 2421 O O . ASP C 1 126 ? 94.36897 11.78171 -20.50025 1.000 72.09911 127 ASP C O 1
ATOM 2426 N N . LEU C 1 127 ? 95.29993 12.21613 -22.50843 1.000 74.57383 128 LEU C N 1
ATOM 2427 C CA . LEU C 1 127 ? 94.03747 12.62608 -23.12709 1.000 74.99738 128 LEU C CA 1
ATOM 2428 C C . LEU C 1 127 ? 93.04179 11.46133 -23.35190 1.000 77.64359 128 LEU C C 1
ATOM 2429 O O . LEU C 1 127 ? 91.83442 11.66380 -23.21707 1.000 79.89906 128 LEU C O 1
ATOM 2434 N N . SER C 1 128 ? 93.52380 10.26108 -23.68681 1.000 69.72247 129 SER C N 1
ATOM 2435 C CA . SER C 1 128 ? 92.62407 9.10699 -23.83710 1.000 67.05471 129 SER C CA 1
ATOM 2436 C C . SER C 1 128 ? 91.92957 8.70499 -22.54435 1.000 72.97228 129 SER C C 1
ATOM 2437 O O . SER C 1 128 ? 90.73030 8.42015 -22.52503 1.000 69.31977 129 SER C O 1
ATOM 2440 N N . VAL C 1 129 ? 92.67826 8.70320 -21.44978 1.000 81.82215 130 VAL C N 1
ATOM 2441 C CA . VAL C 1 129 ? 92.09122 8.33596 -20.17249 1.000 78.28325 130 VAL C CA 1
ATOM 2442 C C . VAL C 1 129 ? 91.14877 9.46985 -19.79373 1.000 65.64310 130 VAL C C 1
ATOM 2443 O O . VAL C 1 129 ? 90.04360 9.24293 -19.31563 1.000 70.90180 130 VAL C O 1
ATOM 2447 N N . ARG C 1 130 ? 91.54055 10.68948 -20.09722 1.000 68.37679 131 ARG C N 1
ATOM 2448 C CA . ARG C 1 130 ? 90.65240 11.78227 -19.78837 1.000 70.62400 131 ARG C CA 1
ATOM 2449 C C . ARG C 1 130 ? 89.35427 11.68078 -20.56810 1.000 85.71292 131 ARG C C 1
ATOM 2450 O O . ARG C 1 130 ? 88.27397 11.78114 -19.97654 1.000 70.76961 131 ARG C O 1
ATOM 2458 N N . GLY C 1 131 ? 89.48170 11.43595 -21.87753 1.000 77.37952 132 GLY C N 1
ATOM 2459 C CA . GLY C 1 131 ? 88.36444 11.28355 -22.78628 1.000 70.61820 132 GLY C CA 1
ATOM 2460 C C . GLY C 1 131 ? 87.39099 10.17661 -22.44332 1.000 68.25752 132 GLY C C 1
ATOM 2461 O O . GLY C 1 131 ? 86.19020 10.39834 -22.38864 1.000 71.85965 132 GLY C O 1
ATOM 2462 N N . MET C 1 132 ? 87.88921 8.97083 -22.21793 1.000 65.53832 133 MET C N 1
ATOM 2463 C CA . MET C 1 132 ? 86.98143 7.86566 -21.98188 1.000 64.45294 133 MET C CA 1
ATOM 2464 C C . MET C 1 132 ? 86.27500 8.03529 -20.63998 1.000 77.49799 133 MET C C 1
ATOM 2465 O O . MET C 1 132 ? 85.10545 7.65869 -20.49960 1.000 74.91879 133 MET C O 1
ATOM 2470 N N . LEU C 1 133 ? 86.96105 8.63144 -19.66465 1.000 68.84358 134 LEU C N 1
ATOM 2471 C CA . LEU C 1 133 ? 86.36314 8.75764 -18.35165 1.000 64.64861 134 LEU C CA 1
ATOM 2472 C C . LEU C 1 133 ? 85.26215 9.79179 -18.36183 1.000 67.33800 134 LEU C C 1
ATOM 2473 O O . LEU C 1 133 ? 84.22572 9.57550 -17.73795 1.000 85.41148 134 LEU C O 1
ATOM 2478 N N . GLU C 1 134 ? 85.46731 10.91145 -19.06224 1.000 69.70926 135 GLU C N 1
ATOM 2479 C CA . GLU C 1 134 ? 84.43067 11.93566 -19.08304 1.000 72.72312 135 GLU C CA 1
ATOM 2480 C C . GLU C 1 134 ? 83.27905 11.51385 -19.98361 1.000 72.76592 135 GLU C C 1
ATOM 2481 O O . GLU C 1 134 ? 82.13181 11.78662 -19.66765 1.000 90.45452 135 GLU C O 1
ATOM 2487 N N . ALA C 1 135 ? 83.56483 10.89098 -21.12223 1.000 71.40812 136 ALA C N 1
ATOM 2488 C CA . ALA C 1 135 ? 82.47373 10.41238 -21.97262 1.000 71.61258 136 ALA C CA 1
ATOM 2489 C C . ALA C 1 135 ? 81.62840 9.35910 -21.23241 1.000 82.53264 136 ALA C C 1
ATOM 2490 O O . ALA C 1 135 ? 80.40203 9.35639 -21.34571 1.000 81.12565 136 ALA C O 1
ATOM 2492 N N . SER C 1 136 ? 82.26445 8.50052 -20.43249 1.000 80.47909 137 SER C N 1
ATOM 2493 C CA . SER C 1 136 ? 81.52595 7.39904 -19.80745 1.000 68.15814 137 SER C CA 1
ATOM 2494 C C . SER C 1 136 ? 80.65934 7.90229 -18.66155 1.000 76.03002 137 SER C C 1
ATOM 2495 O O . SER C 1 136 ? 79.79685 7.17939 -18.18131 1.000 72.72619 137 SER C O 1
ATOM 2498 N N . GLU C 1 137 ? 80.86971 9.15053 -18.24554 1.000 83.54645 138 GLU C N 1
ATOM 2499 C CA . GLU C 1 137 ? 79.98763 9.79106 -17.27248 1.000 75.03780 138 GLU C CA 1
ATOM 2500 C C . GLU C 1 137 ? 78.56522 9.87438 -17.83389 1.000 84.04201 138 GLU C C 1
ATOM 2501 O O . GLU C 1 137 ? 77.59231 9.94633 -17.08363 1.000 86.07873 138 GLU C O 1
ATOM 2507 N N . GLY C 1 138 ? 78.45516 9.89418 -19.15988 1.000 74.63255 139 GLY C N 1
ATOM 2508 C CA . GLY C 1 138 ? 77.16287 9.85823 -19.82837 1.000 76.65329 139 GLY C CA 1
ATOM 2509 C C . GLY C 1 138 ? 76.25992 8.65956 -19.53990 1.000 88.66791 139 GLY C C 1
ATOM 2510 O O . GLY C 1 138 ? 75.05427 8.72038 -19.78707 1.000 82.35706 139 GLY C O 1
ATOM 2511 N N . LEU C 1 139 ? 76.83051 7.55937 -19.04994 1.000 80.63453 140 LEU C N 1
ATOM 2512 C CA . LEU C 1 139 ? 76.04225 6.36207 -18.73638 1.000 71.67747 140 LEU C CA 1
ATOM 2513 C C . LEU C 1 139 ? 75.42727 6.42562 -17.34710 1.000 79.42142 140 LEU C C 1
ATOM 2514 O O . LEU C 1 139 ? 74.54514 5.63758 -17.01999 1.000 91.95196 140 LEU C O 1
ATOM 2519 N N . ASP C 1 140 ? 75.89225 7.36609 -16.53709 1.000 75.74999 141 ASP C N 1
ATOM 2520 C CA . ASP C 1 140 ? 75.56956 7.36040 -15.11341 1.000 74.77419 141 ASP C CA 1
ATOM 2521 C C . ASP C 1 140 ? 74.07013 7.41859 -14.82438 1.000 84.28952 141 ASP C C 1
ATOM 2522 O O . ASP C 1 140 ? 73.58209 6.68635 -13.95957 1.000 90.28015 141 ASP C O 1
ATOM 2527 N N . GLY C 1 141 ? 73.34785 8.30090 -15.51027 1.000 89.75456 142 GLY C N 1
ATOM 2528 C CA . GLY C 1 141 ? 71.90621 8.39817 -15.33460 1.000 91.70037 142 GLY C CA 1
ATOM 2529 C C . GLY C 1 141 ? 71.13321 7.13318 -15.68468 1.000 95.82751 142 GLY C C 1
ATOM 2530 O O . GLY C 1 141 ? 70.30089 6.66223 -14.91123 1.000 95.83539 142 GLY C O 1
ATOM 2531 N N . TRP C 1 142 ? 71.42817 6.57074 -16.84943 1.000 88.93867 143 TRP C N 1
ATOM 2532 C CA . TRP C 1 142 ? 70.74904 5.37946 -17.32949 1.000 81.25956 143 TRP C CA 1
ATOM 2533 C C . TRP C 1 142 ? 70.98531 4.16230 -16.43708 1.000 111.11518 143 TRP C C 1
ATOM 2534 O O . TRP C 1 142 ? 70.03994 3.47434 -16.05938 1.000 122.77406 143 TRP C O 1
ATOM 2545 N N . ILE C 1 143 ? 72.24062 3.87389 -16.11047 1.000 92.38656 144 ILE C N 1
ATOM 2546 C CA . ILE C 1 143 ? 72.50591 2.68104 -15.32533 1.000 85.00652 144 ILE C CA 1
ATOM 2547 C C . ILE C 1 143 ? 71.87169 2.86844 -13.95407 1.000 89.43228 144 ILE C C 1
ATOM 2548 O O . ILE C 1 143 ? 71.52153 1.88866 -13.29174 1.000 105.98641 144 ILE C O 1
ATOM 2553 N N . HIS C 1 144 ? 71.70155 4.11381 -13.52523 1.000 86.14297 145 HIS C N 1
ATOM 2554 C CA . HIS C 1 144 ? 70.95362 4.33813 -12.29692 1.000 98.67476 145 HIS C CA 1
ATOM 2555 C C . HIS C 1 144 ? 69.50704 3.86384 -12.45841 1.000 104.84055 145 HIS C C 1
ATOM 2556 O O . HIS C 1 144 ? 68.93561 3.27926 -11.53188 1.000 107.16306 145 HIS C O 1
ATOM 2563 N N . GLN C 1 145 ? 68.91945 4.11363 -13.62909 1.000 97.34409 146 GLN C N 1
ATOM 2564 C CA . GLN C 1 145 ? 67.57309 3.61601 -13.93418 1.000 94.99044 146 GLN C CA 1
ATOM 2565 C C . GLN C 1 145 ? 67.52973 2.09089 -13.90567 1.000 98.42652 146 GLN C C 1
ATOM 2566 O O . GLN C 1 145 ? 66.47629 1.49599 -13.69216 1.000 97.68232 146 GLN C O 1
ATOM 2572 N N . GLN C 1 146 ? 68.67752 1.47130 -14.16023 1.000 91.49950 147 GLN C N 1
ATOM 2573 C CA . GLN C 1 146 ? 68.79071 0.02155 -14.22845 1.000 79.91346 147 GLN C CA 1
ATOM 2574 C C . GLN C 1 146 ? 69.18723 -0.59929 -12.90492 1.000 78.82768 147 GLN C C 1
ATOM 2575 O O . GLN C 1 146 ? 69.28465 -1.82453 -12.78824 1.000 77.53337 147 GLN C O 1
ATOM 2581 N N . GLY C 1 147 ? 69.44944 0.25654 -11.92279 1.000 91.27399 148 GLY C N 1
ATOM 2582 C CA . GLY C 1 147 ? 69.73288 -0.17849 -10.56273 1.000 86.76378 148 GLY C CA 1
ATOM 2583 C C . GLY C 1 147 ? 71.18628 -0.14789 -10.12512 1.000 78.97268 148 GLY C C 1
ATOM 2584 O O . GLY C 1 147 ? 71.48542 -0.48367 -8.98301 1.000 77.30419 148 GLY C O 1
ATOM 2585 N N . GLY C 1 148 ? 72.08235 0.29539 -11.00566 1.000 78.51596 149 GLY C N 1
ATOM 2586 C CA . GLY C 1 148 ? 73.50397 0.36213 -10.69387 1.000 74.76535 149 GLY C CA 1
ATOM 2587 C C . GLY C 1 148 ? 74.35231 -0.70878 -11.36854 1.000 89.40411 149 GLY C C 1
ATOM 2588 O O . GLY C 1 148 ? 73.83371 -1.70280 -11.89084 1.000 74.33740 149 GLY C O 1
ATOM 2589 N N . TRP C 1 149 ? 75.66462 -0.48910 -11.39284 1.000 86.76765 150 TRP C N 1
ATOM 2590 C CA . TRP C 1 149 ? 76.56400 -1.43072 -12.04331 1.000 78.67015 150 TRP C CA 1
ATOM 2591 C C . TRP C 1 149 ? 76.59367 -2.78219 -11.31985 1.000 83.98979 150 TRP C C 1
ATOM 2592 O O . TRP C 1 149 ? 76.56663 -3.82925 -11.96485 1.000 84.51431 150 TRP C O 1
ATOM 2603 N N . SER C 1 150 ? 76.59581 -2.75937 -9.98917 1.000 71.31710 151 SER C N 1
ATOM 2604 C CA . SER C 1 150 ? 76.65239 -3.99396 -9.20203 1.000 69.28388 151 SER C CA 1
ATOM 2605 C C . SER C 1 150 ? 75.48923 -4.93708 -9.46133 1.000 78.23374 151 SER C C 1
ATOM 2606 O O . SER C 1 150 ? 75.68133 -6.14149 -9.54875 1.000 99.31798 151 SER C O 1
ATOM 2609 N N . THR C 1 151 ? 74.28512 -4.39881 -9.57702 1.000 86.77706 152 THR C N 1
ATOM 2610 C CA . THR C 1 151 ? 73.11876 -5.23899 -9.80112 1.000 86.40278 152 THR C CA 1
ATOM 2611 C C . THR C 1 151 ? 73.06765 -5.77674 -11.22674 1.000 87.15783 152 THR C C 1
ATOM 2612 O O . THR C 1 151 ? 72.55191 -6.86690 -11.45318 1.000 98.31166 152 THR C O 1
ATOM 2616 N N . LEU C 1 152 ? 73.58328 -5.00684 -12.18474 1.000 83.93560 153 LEU C N 1
ATOM 2617 C CA . LEU C 1 152 ? 73.39369 -5.32121 -13.60055 1.000 79.30923 153 LEU C CA 1
ATOM 2618 C C . LEU C 1 152 ? 73.97090 -6.64435 -14.00501 1.000 82.90121 153 LEU C C 1
ATOM 2619 O O . LEU C 1 152 ? 73.44289 -7.32320 -14.88436 1.000 91.14809 153 LEU C O 1
ATOM 2624 N N . ILE C 1 153 ? 75.04762 -7.01960 -13.33539 1.000 93.32966 154 ILE C N 1
ATOM 2625 C CA . ILE C 1 153 ? 75.87518 -8.11815 -13.78946 1.000 102.65101 154 ILE C CA 1
ATOM 2626 C C . ILE C 1 153 ? 75.38936 -9.39177 -13.10560 1.000 109.61460 154 ILE C C 1
ATOM 2627 O O . ILE C 1 153 ? 75.61345 -10.50039 -13.59646 1.000 129.22890 154 ILE C O 1
ATOM 2632 N N . GLU C 1 154 ? 74.69834 -9.22525 -11.98305 1.000 103.11091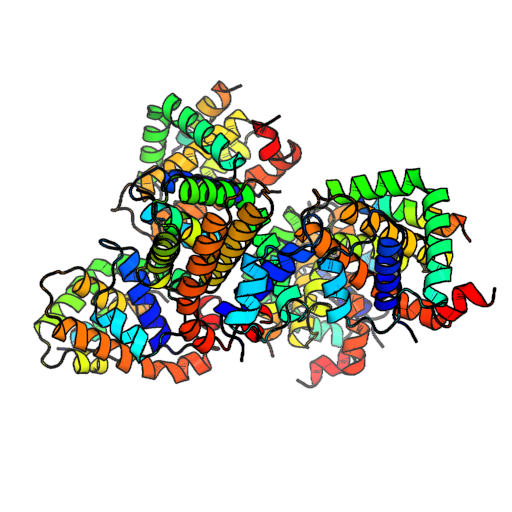 155 GLU C N 1
ATOM 2633 C CA . GLU C 1 154 ? 74.26788 -10.36529 -11.18795 1.000 124.40172 155 GLU C CA 1
ATOM 2634 C C . GLU C 1 154 ? 73.05473 -11.03993 -11.83104 1.000 135.98905 155 GLU C C 1
ATOM 2635 O O . GLU C 1 154 ? 73.01273 -12.26732 -11.94102 1.000 126.69578 155 GLU C O 1
ATOM 2641 N N . ASP C 1 155 ? 72.08054 -10.24101 -12.26470 1.000 149.13393 156 ASP C N 1
ATOM 2642 C CA . ASP C 1 155 ? 70.82635 -10.77805 -12.79468 1.000 158.90868 156 ASP C CA 1
ATOM 2643 C C . ASP C 1 155 ? 71.02744 -11.42756 -14.15990 1.000 163.93112 156 ASP C C 1
ATOM 2644 O O . ASP C 1 155 ? 70.43509 -12.46651 -14.45588 1.000 168.21854 156 ASP C O 1
ATOM 2649 N N . ASP D 2 1 ? 83.03605 9.68636 -41.93023 1.000 150.88377 81 ASP D N 1
ATOM 2650 C CA . ASP D 2 1 ? 83.48601 8.35281 -42.30087 1.000 151.42116 81 ASP D CA 1
ATOM 2651 C C . ASP D 2 1 ? 84.18088 7.57433 -41.19609 1.000 137.14129 81 ASP D C 1
ATOM 2652 O O . ASP D 2 1 ? 84.69116 6.49164 -41.46336 1.000 156.65729 81 ASP D O 1
ATOM 2657 N N . ILE D 2 2 ? 84.23333 8.07779 -39.96752 1.000 108.51883 82 ILE D N 1
ATOM 2658 C CA . ILE D 2 2 ? 84.93602 7.28560 -38.95372 1.000 89.27290 82 ILE D CA 1
ATOM 2659 C C . ILE D 2 2 ? 84.22671 7.23314 -37.58591 1.000 71.64311 82 ILE D C 1
ATOM 2660 O O . ILE D 2 2 ? 83.94870 6.15298 -37.09004 1.000 96.52044 82 ILE D O 1
ATOM 2665 N N . ILE D 2 3 ? 83.89927 8.37498 -36.99328 1.000 69.52355 83 ILE D N 1
ATOM 2666 C CA . ILE D 2 3 ? 83.13043 8.36066 -35.74618 1.000 72.33750 83 ILE D CA 1
ATOM 2667 C C . ILE D 2 3 ? 81.78729 7.69889 -35.98781 1.000 92.35975 83 ILE D C 1
ATOM 2668 O O . ILE D 2 3 ? 81.28997 6.94073 -35.15180 1.000 118.08440 83 ILE D O 1
ATOM 2673 N N . ARG D 2 4 ? 81.20687 7.98447 -37.14562 1.000 102.24385 84 ARG D N 1
ATOM 2674 C CA . ARG D 2 4 ? 79.94750 7.37638 -37.53650 1.000 108.75040 84 ARG D CA 1
ATOM 2675 C C . ARG D 2 4 ? 80.18468 5.87514 -37.72779 1.000 95.27977 84 ARG D C 1
ATOM 2676 O O . ARG D 2 4 ? 79.37263 5.04854 -37.30804 1.000 87.74483 84 ARG D O 1
ATOM 2684 N N . ASN D 2 5 ? 81.31551 5.54033 -38.34501 1.000 81.47731 85 ASN D N 1
ATOM 2685 C CA . ASN D 2 5 ? 81.70656 4.15642 -38.56990 1.000 99.90698 85 ASN D CA 1
ATOM 2686 C C . ASN D 2 5 ? 81.96328 3.36694 -37.29513 1.000 115.69859 85 ASN D C 1
ATOM 2687 O O . ASN D 2 5 ? 81.32745 2.33538 -37.05004 1.000 115.22796 85 ASN D O 1
ATOM 2692 N N . ILE D 2 6 ? 82.87828 3.88765 -36.47887 1.000 112.62522 86 ILE D N 1
ATOM 2693 C CA . ILE D 2 6 ? 83.29824 3.24469 -35.24292 1.000 82.64515 86 ILE D CA 1
ATOM 2694 C C . ILE D 2 6 ? 82.10170 2.94976 -34.35524 1.000 76.15819 86 ILE D C 1
ATOM 2695 O O . ILE D 2 6 ? 81.90242 1.82968 -33.90834 1.000 76.93413 86 ILE D O 1
ATOM 2700 N N . ALA D 2 7 ? 81.26474 3.94839 -34.15585 1.000 53.02641 87 ALA D N 1
ATOM 2701 C CA . ALA D 2 7 ? 80.12104 3.76955 -33.28872 1.000 72.22443 87 ALA D CA 1
ATOM 2702 C C . ALA D 2 7 ? 79.16127 2.71846 -33.81881 1.000 91.82874 87 ALA D C 1
ATOM 2703 O O . ALA D 2 7 ? 78.43632 2.09558 -33.04967 1.000 114.18575 87 ALA D O 1
ATOM 2705 N N . ARG D 2 8 ? 79.14581 2.51192 -35.12842 1.000 99.37643 88 ARG D N 1
ATOM 2706 C CA . ARG D 2 8 ? 78.21169 1.54657 -35.68565 1.000 99.20322 88 ARG D CA 1
ATOM 2707 C C . ARG D 2 8 ? 78.75330 0.15280 -35.44453 1.000 88.13565 88 ARG D C 1
ATOM 2708 O O . ARG D 2 8 ? 78.01339 -0.72424 -35.01176 1.000 93.32056 88 ARG D O 1
ATOM 2716 N N . HIS D 2 9 ? 80.04499 -0.04640 -35.69432 1.000 66.28174 89 HIS D N 1
ATOM 2717 C CA . HIS D 2 9 ? 80.68663 -1.28829 -35.28647 1.000 79.61958 89 HIS D CA 1
ATOM 2718 C C . HIS D 2 9 ? 80.43822 -1.64084 -33.80954 1.000 96.77922 89 HIS D C 1
ATOM 2719 O O . HIS D 2 9 ? 80.04136 -2.76400 -33.50180 1.000 110.28693 89 HIS D O 1
ATOM 2726 N N . LEU D 2 10 ? 80.65966 -0.68620 -32.90449 1.000 69.46193 90 LEU D N 1
ATOM 2727 C CA . LEU D 2 10 ? 80.48810 -0.95233 -31.47945 1.000 78.42754 90 LEU D CA 1
ATOM 2728 C C . LEU D 2 10 ? 79.02798 -1.15683 -31.08936 1.000 75.04836 90 LEU D C 1
ATOM 2729 O O . LEU D 2 10 ? 78.72748 -1.95308 -30.20602 1.000 84.76921 90 LEU D O 1
ATOM 2734 N N . ALA D 2 11 ? 78.12545 -0.45656 -31.75892 1.000 68.88939 91 ALA D N 1
ATOM 2735 C CA . ALA D 2 11 ? 76.69824 -0.64172 -31.54057 1.000 64.01886 91 ALA D CA 1
ATOM 2736 C C . ALA D 2 11 ? 76.28079 -2.03670 -32.00451 1.000 66.58215 91 ALA D C 1
ATOM 2737 O O . ALA D 2 11 ? 75.41066 -2.67375 -31.42281 1.000 68.26696 91 ALA D O 1
ATOM 2739 N N . GLN D 2 12 ? 76.88673 -2.47909 -33.09324 1.000 74.11526 92 GLN D N 1
ATOM 2740 C CA . GLN D 2 12 ? 76.61910 -3.79581 -33.63569 1.000 89.83305 92 GLN D CA 1
ATOM 2741 C C . GLN D 2 12 ? 77.06842 -4.85818 -32.65052 1.000 92.41183 92 GLN D C 1
ATOM 2742 O O . GLN D 2 12 ? 76.41271 -5.87971 -32.49214 1.000 95.06974 92 GLN D O 1
ATOM 2748 N N . VAL D 2 13 ? 78.14190 -4.57741 -31.92635 1.000 97.34539 93 VAL D N 1
ATOM 2749 C CA . VAL D 2 13 ? 78.68868 -5.55261 -31.00636 1.000 69.33303 93 VAL D CA 1
ATOM 2750 C C . VAL D 2 13 ? 77.82976 -5.51526 -29.75509 1.000 72.43902 93 VAL D C 1
ATOM 2751 O O . VAL D 2 13 ? 77.50260 -6.55223 -29.18043 1.000 69.93810 93 VAL D O 1
ATOM 2755 N N . GLY D 2 14 ? 77.43029 -4.30843 -29.37220 1.000 60.94766 94 GLY D N 1
ATOM 2756 C CA . GLY D 2 14 ? 76.52769 -4.10591 -28.25588 1.000 72.31401 94 GLY D CA 1
ATOM 2757 C C . GLY D 2 14 ? 75.20233 -4.80265 -28.48369 1.000 85.35847 94 GLY D C 1
ATOM 2758 O O . GLY D 2 14 ? 74.62678 -5.36856 -27.55976 1.000 88.44651 94 GLY D O 1
ATOM 2759 N N . ASP D 2 15 ? 74.69872 -4.73929 -29.71163 1.000 91.31811 95 ASP D N 1
ATOM 2760 C CA . ASP D 2 15 ? 73.38686 -5.30932 -30.01702 1.000 92.93970 95 ASP D CA 1
ATOM 2761 C C . ASP D 2 15 ? 73.43895 -6.84148 -30.15976 1.000 89.15277 95 ASP D C 1
ATOM 2762 O O . ASP D 2 15 ? 72.47623 -7.52852 -29.83788 1.000 87.21346 95 ASP D O 1
ATOM 2767 N N . SER D 2 16 ? 74.56202 -7.35504 -30.65230 1.000 71.50650 96 SER D N 1
ATOM 2768 C CA . SER D 2 16 ? 74.78751 -8.79037 -30.85005 1.000 67.98583 96 SER D CA 1
ATOM 2769 C C . SER D 2 16 ? 74.87215 -9.63324 -29.56740 1.000 92.98829 96 SER D C 1
ATOM 2770 O O . SER D 2 16 ? 75.05639 -10.85097 -29.64443 1.000 102.85757 96 SER D O 1
ATOM 2773 N N . MET D 2 17 ? 74.80730 -8.99622 -28.40126 1.000 79.25605 97 MET D N 1
ATOM 2774 C CA . MET D 2 17 ? 74.98690 -9.71062 -27.13981 1.000 85.02101 97 MET D CA 1
ATOM 2775 C C . MET D 2 17 ? 73.65694 -10.10197 -26.50389 1.000 99.18919 97 MET D C 1
ATOM 2776 O O . MET D 2 17 ? 73.53864 -11.17577 -25.90842 1.000 108.88163 97 MET D O 1
ATOM 2781 N N . ALA E 1 1 ? 57.18396 -48.01339 -1.18132 1.000 106.32122 2 ALA E N 1
ATOM 2782 C CA . ALA E 1 1 ? 58.50435 -47.38166 -1.17405 1.000 115.42968 2 ALA E CA 1
ATOM 2783 C C . ALA E 1 1 ? 59.16385 -47.45232 -2.56558 1.000 118.19410 2 ALA E C 1
ATOM 2784 O O . ALA E 1 1 ? 59.95827 -48.35637 -2.83037 1.000 128.55703 2 ALA E O 1
ATOM 2786 N N . TYR E 1 2 ? 58.84985 -46.49972 -3.44672 1.000 98.59071 3 TYR E N 1
ATOM 2787 C CA . TYR E 1 2 ? 59.35023 -46.53775 -4.82440 1.000 78.88818 3 TYR E CA 1
ATOM 2788 C C . TYR E 1 2 ? 60.33163 -45.39219 -5.14996 1.000 95.93098 3 TYR E C 1
ATOM 2789 O O . TYR E 1 2 ? 60.02000 -44.22388 -4.91674 1.000 94.23012 3 TYR E O 1
ATOM 2798 N N . SER E 1 3 ? 61.50710 -45.71705 -5.69409 1.000 93.72210 4 SER E N 1
ATOM 2799 C CA . SER E 1 3 ? 62.45884 -44.69256 -6.18806 1.000 72.42943 4 SER E CA 1
ATOM 2800 C C . SER E 1 3 ? 61.99711 -44.02579 -7.47863 1.000 75.71805 4 SER E C 1
ATOM 2801 O O . SER E 1 3 ? 61.19571 -44.58922 -8.22926 1.000 79.12975 4 SER E O 1
ATOM 2804 N N . THR E 1 4 ? 62.53057 -42.83869 -7.75445 1.000 75.97233 5 THR E N 1
ATOM 2805 C CA . THR E 1 4 ? 62.17363 -42.11372 -8.97551 1.000 72.99951 5 THR E CA 1
ATOM 2806 C C . THR E 1 4 ? 62.54419 -42.91903 -10.21560 1.000 72.41799 5 THR E C 1
ATOM 2807 O O . THR E 1 4 ? 61.84699 -42.87511 -11.23210 1.000 79.54638 5 THR E O 1
ATOM 2811 N N . ARG E 1 5 ? 63.65628 -43.64162 -10.13844 1.000 86.06528 6 ARG E N 1
ATOM 2812 C CA . ARG E 1 5 ? 64.03551 -44.55263 -11.21644 1.000 83.37064 6 ARG E CA 1
ATOM 2813 C C . ARG E 1 5 ? 62.94586 -45.60619 -11.43192 1.000 68.06864 6 ARG E C 1
ATOM 2814 O O . ARG E 1 5 ? 62.48575 -45.83166 -12.54959 1.000 61.17111 6 ARG E O 1
ATOM 2822 N N . GLU E 1 6 ? 62.53321 -46.23534 -10.34128 1.000 59.61215 7 GLU E N 1
ATOM 2823 C CA . GLU E 1 6 ? 61.50405 -47.25625 -10.39123 1.000 70.49014 7 GLU E CA 1
ATOM 2824 C C . GLU E 1 6 ? 60.24161 -46.73017 -11.01537 1.000 75.48391 7 GLU E C 1
ATOM 2825 O O . GLU E 1 6 ? 59.62725 -47.40118 -11.84231 1.000 77.46618 7 GLU E O 1
ATOM 2831 N N . ILE E 1 7 ? 59.85406 -45.52888 -10.61298 1.000 71.18447 8 ILE E N 1
ATOM 2832 C CA . ILE E 1 7 ? 58.59305 -44.98450 -11.06394 1.000 78.90825 8 ILE E CA 1
ATOM 2833 C C . ILE E 1 7 ? 58.67914 -44.57153 -12.52243 1.000 66.23516 8 ILE E C 1
ATOM 2834 O O . ILE E 1 7 ? 57.75870 -44.85006 -13.28984 1.000 74.84020 8 ILE E O 1
ATOM 2839 N N . LEU E 1 8 ? 59.79300 -43.97034 -12.93294 1.000 75.77402 9 LEU E N 1
ATOM 2840 C CA . LEU E 1 8 ? 59.90631 -43.54140 -14.32779 1.000 76.43786 9 LEU E CA 1
ATOM 2841 C C . LEU E 1 8 ? 59.89513 -44.74971 -15.27855 1.000 86.55619 9 LEU E C 1
ATOM 2842 O O . LEU E 1 8 ? 59.22972 -44.72275 -16.31404 1.000 84.29085 9 LEU E O 1
ATOM 2847 N N . LEU E 1 9 ? 60.58977 -45.82047 -14.90100 1.000 82.81359 10 LEU E N 1
ATOM 2848 C CA . LEU E 1 9 ? 60.59366 -47.05023 -15.68883 1.000 70.08522 10 LEU E CA 1
ATOM 2849 C C . LEU E 1 9 ? 59.21590 -47.70091 -15.66066 1.000 81.69207 10 LEU E C 1
ATOM 2850 O O . LEU E 1 9 ? 58.73328 -48.18739 -16.68420 1.000 86.18873 10 LEU E O 1
ATOM 2855 N N . ALA E 1 10 ? 58.60100 -47.72814 -14.47837 1.000 72.18511 11 ALA E N 1
ATOM 2856 C CA . ALA E 1 10 ? 57.25899 -48.27637 -14.33445 1.000 77.67000 11 ALA E CA 1
ATOM 2857 C C . ALA E 1 10 ? 56.31375 -47.54426 -15.26427 1.000 75.24144 11 ALA E C 1
ATOM 2858 O O . ALA E 1 10 ? 55.45479 -48.15658 -15.89714 1.000 59.62269 11 ALA E O 1
ATOM 2860 N N . LEU E 1 11 ? 56.50031 -46.22960 -15.34518 1.000 74.72352 12 LEU E N 1
ATOM 2861 C CA . LEU E 1 11 ? 55.69990 -45.36837 -16.20892 1.000 62.75280 12 LEU E CA 1
ATOM 2862 C C . LEU E 1 11 ? 55.89381 -45.63872 -17.69342 1.000 58.71075 12 LEU E C 1
ATOM 2863 O O . LEU E 1 11 ? 54.90648 -45.69094 -18.43148 1.000 66.69603 12 LEU E O 1
ATOM 2868 N N . CYS E 1 12 ? 57.14363 -45.84462 -18.11921 1.000 56.74286 13 CYS E N 1
ATOM 2869 C CA . CYS E 1 12 ? 57.45746 -46.17067 -19.52398 1.000 56.35953 13 CYS E CA 1
ATOM 2870 C C . CYS E 1 12 ? 56.88087 -47.53261 -19.95088 1.000 62.21703 13 CYS E C 1
ATOM 2871 O O . CYS E 1 12 ? 56.34041 -47.69235 -21.06293 1.000 60.47001 13 CYS E O 1
ATOM 2874 N N . ILE E 1 13 ? 56.95473 -48.50580 -19.04894 1.000 58.76896 14 ILE E N 1
ATOM 2875 C CA . ILE E 1 13 ? 56.39834 -49.82424 -19.32517 1.000 58.17070 14 ILE E CA 1
ATOM 2876 C C . ILE E 1 13 ? 54.87966 -49.73459 -19.36011 1.000 70.66551 14 ILE E C 1
ATOM 2877 O O . ILE E 1 13 ? 54.22313 -50.29619 -20.23180 1.000 74.80252 14 ILE E O 1
ATOM 2882 N N . ARG E 1 14 ? 54.31951 -49.05046 -18.37511 1.000 83.53695 15 ARG E N 1
ATOM 2883 C CA . ARG E 1 14 ? 52.89263 -48.77732 -18.37192 1.000 86.08255 15 ARG E CA 1
ATOM 2884 C C . ARG E 1 14 ? 52.43921 -48.14351 -19.69142 1.000 74.98430 15 ARG E C 1
ATOM 2885 O O . ARG E 1 14 ? 51.41111 -48.53441 -20.23625 1.000 75.38889 15 ARG E O 1
ATOM 2893 N N . ASP E 1 15 ? 53.19486 -47.16582 -20.19082 1.000 64.06200 16 ASP E N 1
ATOM 2894 C CA . ASP E 1 15 ? 52.83622 -46.46855 -21.42901 1.000 71.37804 16 ASP E CA 1
ATOM 2895 C C . ASP E 1 15 ? 52.94144 -47.35106 -22.66064 1.000 76.84578 16 ASP E C 1
ATOM 2896 O O . ASP E 1 15 ? 52.11655 -47.24685 -23.56669 1.000 94.27609 16 ASP E O 1
ATOM 2901 N N . SER E 1 16 ? 53.94984 -48.21351 -22.70915 1.000 71.41245 17 SER E N 1
ATOM 2902 C CA . SER E 1 16 ? 54.04034 -49.18556 -23.80878 1.000 63.12018 17 SER E CA 1
ATOM 2903 C C . SER E 1 16 ? 52.82327 -50.05935 -23.86294 1.000 64.92093 17 SER E C 1
ATOM 2904 O O . SER E 1 16 ? 52.36005 -50.41934 -24.95039 1.000 76.69338 17 SER E O 1
ATOM 2907 N N . ARG E 1 17 ? 52.32215 -50.45150 -22.69779 1.000 66.66873 18 ARG E N 1
ATOM 2908 C CA . ARG E 1 17 ? 51.23759 -51.42457 -22.69750 1.000 67.10300 18 ARG E CA 1
ATOM 2909 C C . ARG E 1 17 ? 49.93127 -50.82759 -23.24030 1.000 76.10972 18 ARG E C 1
ATOM 2910 O O . ARG E 1 17 ? 49.08796 -51.56201 -23.71787 1.000 97.64807 18 ARG E O 1
ATOM 2918 N N . VAL E 1 18 ? 49.76859 -49.50737 -23.21006 1.000 89.42725 19 VAL E N 1
ATOM 2919 C CA . VAL E 1 18 ? 48.57697 -48.89783 -23.81581 1.000 91.63765 19 VAL E CA 1
ATOM 2920 C C . VAL E 1 18 ? 48.91967 -48.22402 -25.15012 1.000 99.64707 19 VAL E C 1
ATOM 2921 O O . VAL E 1 18 ? 48.17062 -47.38374 -25.64512 1.000 119.76600 19 VAL E O 1
ATOM 2925 N N . HIS E 1 19 ? 50.06877 -48.58333 -25.71160 1.000 99.02540 20 HIS E N 1
ATOM 2926 C CA . HIS E 1 19 ? 50.46280 -48.15217 -27.05710 1.000 100.24622 20 HIS E CA 1
ATOM 2927 C C . HIS E 1 19 ? 50.80817 -49.33541 -27.96681 1.000 109.32100 20 HIS E C 1
ATOM 2928 O O . HIS E 1 19 ? 50.93429 -50.47272 -27.51073 1.000 121.20851 20 HIS E O 1
ATOM 2935 N N . GLY E 1 20 ? 50.96298 -49.04349 -29.25542 1.000 105.05151 21 GLY E N 1
ATOM 2936 C CA . GLY E 1 20 ? 51.39818 -50.01239 -30.25022 1.000 115.17198 21 GLY E CA 1
ATOM 2937 C C . GLY E 1 20 ? 50.65679 -51.33547 -30.24434 1.000 121.41268 21 GLY E C 1
ATOM 2938 O O . GLY E 1 20 ? 49.42895 -51.37370 -30.23572 1.000 122.86269 21 GLY E O 1
ATOM 2939 N N . ASN E 1 21 ? 51.41419 -52.42538 -30.27300 1.000 130.93968 22 ASN E N 1
ATOM 2940 C CA . ASN E 1 21 ? 50.84048 -53.75980 -30.18593 1.000 147.09932 22 ASN E CA 1
ATOM 2941 C C . ASN E 1 21 ? 50.95423 -54.26607 -28.75726 1.000 137.55307 22 ASN E C 1
ATOM 2942 O O . ASN E 1 21 ? 50.77574 -55.45157 -28.48454 1.000 148.44945 22 ASN E O 1
ATOM 2947 N N . GLY E 1 22 ? 51.27042 -53.35072 -27.84978 1.000 105.73914 23 GLY E N 1
ATOM 2948 C CA . GLY E 1 22 ? 51.41170 -53.67834 -26.44579 1.000 100.39874 23 GLY E CA 1
ATOM 2949 C C . GLY E 1 22 ? 52.72874 -54.35184 -26.08510 1.000 110.69025 23 GLY E C 1
ATOM 2950 O O . GLY E 1 22 ? 53.08463 -54.42186 -24.90031 1.000 93.70493 23 GLY E O 1
ATOM 2951 N N . THR E 1 23 ? 53.48793 -54.80270 -27.08544 1.000 128.81519 24 THR E N 1
ATOM 2952 C CA . THR E 1 23 ? 54.74083 -55.50223 -26.79545 1.000 131.07130 24 THR E CA 1
ATOM 2953 C C . THR E 1 23 ? 55.74728 -54.53009 -26.15137 1.000 105.92475 24 THR E C 1
ATOM 2954 O O . THR E 1 23 ? 55.58438 -53.30757 -26.21719 1.000 102.84339 24 THR E O 1
ATOM 2958 N N . LEU E 1 24 ? 56.79196 -55.07885 -25.54409 1.000 76.15835 25 LEU E N 1
ATOM 2959 C CA . LEU E 1 24 ? 57.71647 -54.27414 -24.76084 1.000 77.11728 25 LEU E CA 1
ATOM 2960 C C . LEU E 1 24 ? 59.11551 -54.33106 -25.35578 1.000 71.39318 25 LEU E C 1
ATOM 2961 O O . LEU E 1 24 ? 59.65649 -55.41741 -25.56777 1.000 66.99975 25 LEU E O 1
ATOM 2966 N N . HIS E 1 25 ? 59.70663 -53.16751 -25.60339 1.000 62.20388 26 HIS E N 1
ATOM 2967 C CA . HIS E 1 25 ? 61.05956 -53.12716 -26.14649 1.000 48.94785 26 HIS E CA 1
ATOM 2968 C C . HIS E 1 25 ? 62.00793 -53.90596 -25.25271 1.000 58.81304 26 HIS E C 1
ATOM 2969 O O . HIS E 1 25 ? 61.97627 -53.77552 -24.02325 1.000 63.60837 26 HIS E O 1
ATOM 2976 N N . PRO E 1 26 ? 62.85764 -54.72599 -25.87086 1.000 53.89392 27 PRO E N 1
ATOM 2977 C CA . PRO E 1 26 ? 63.88740 -55.47184 -25.15143 1.000 52.14543 27 PRO E CA 1
ATOM 2978 C C . PRO E 1 26 ? 64.65491 -54.62691 -24.12810 1.000 61.30462 27 PRO E C 1
ATOM 2979 O O . PRO E 1 26 ? 64.92422 -55.08379 -23.01579 1.000 56.74371 27 PRO E O 1
ATOM 2983 N N . VAL E 1 27 ? 64.98050 -53.39199 -24.48328 1.000 59.6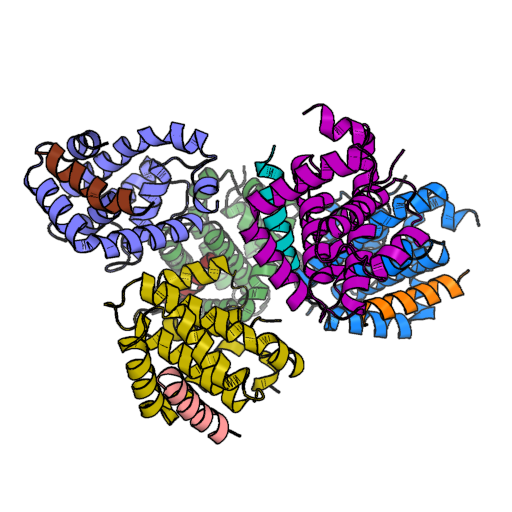5704 28 VAL E N 1
ATOM 2984 C CA . VAL E 1 27 ? 65.71363 -52.54130 -23.56101 1.000 61.53774 28 VAL E CA 1
ATOM 2985 C C . VAL E 1 27 ? 64.93107 -52.29323 -22.25966 1.000 65.21283 28 VAL E C 1
ATOM 2986 O O . VAL E 1 27 ? 65.49109 -52.36947 -21.16256 1.000 60.28493 28 VAL E O 1
ATOM 2990 N N . LEU E 1 28 ? 63.63181 -52.04865 -22.38547 1.000 53.08082 29 LEU E N 1
ATOM 2991 C CA . LEU E 1 28 ? 62.78295 -51.82685 -21.22182 1.000 46.85934 29 LEU E CA 1
ATOM 2992 C C . LEU E 1 28 ? 62.61467 -53.09543 -20.37925 1.000 64.15168 29 LEU E C 1
ATOM 2993 O O . LEU E 1 28 ? 62.62195 -53.06689 -19.14649 1.000 63.48066 29 LEU E O 1
ATOM 2998 N N . GLU E 1 29 ? 62.44896 -54.22058 -21.04857 1.000 49.81953 30 GLU E N 1
ATOM 2999 C CA . GLU E 1 29 ? 62.27282 -55.44740 -20.31491 1.000 57.81258 30 GLU E CA 1
ATOM 3000 C C . GLU E 1 29 ? 63.53527 -55.77988 -19.55468 1.000 59.91297 30 GLU E C 1
ATOM 3001 O O . GLU E 1 29 ? 63.47745 -56.22075 -18.40898 1.000 63.47429 30 GLU E O 1
ATOM 3007 N N . LEU E 1 30 ? 64.68247 -55.58822 -20.19140 1.000 72.35987 31 LEU E N 1
ATOM 3008 C CA . LEU E 1 30 ? 65.93538 -55.82640 -19.49641 1.000 64.54019 31 LEU E CA 1
ATOM 3009 C C . LEU E 1 30 ? 66.07915 -54.84960 -18.32152 1.000 63.82915 31 LEU E C 1
ATOM 3010 O O . LEU E 1 30 ? 66.52099 -55.23004 -17.24234 1.000 64.77515 31 LEU E O 1
ATOM 3015 N N . ALA E 1 31 ? 65.66913 -53.60346 -18.51474 1.000 48.47376 32 ALA E N 1
ATOM 3016 C CA . ALA E 1 31 ? 65.76253 -52.62064 -17.43648 1.000 63.13831 32 ALA E CA 1
ATOM 3017 C C . ALA E 1 31 ? 64.88485 -53.02483 -16.24410 1.000 65.83347 32 ALA E C 1
ATOM 3018 O O . ALA E 1 31 ? 65.27079 -52.81727 -15.10124 1.000 66.17838 32 ALA E O 1
ATOM 3020 N N . ALA E 1 32 ? 63.70940 -53.59288 -16.50799 1.000 69.01248 33 ALA E N 1
ATOM 3021 C CA . ALA E 1 32 ? 62.82435 -54.02976 -15.42530 1.000 61.78174 33 ALA E CA 1
ATOM 3022 C C . ALA E 1 32 ? 63.47974 -55.13299 -14.60535 1.000 60.38967 33 ALA E C 1
ATOM 3023 O O . ALA E 1 32 ? 63.12638 -55.35656 -13.44921 1.000 75.83030 33 ALA E O 1
ATOM 3025 N N . ARG E 1 33 ? 64.40277 -55.85522 -15.22086 1.000 52.37071 34 ARG E N 1
ATOM 3026 C CA . ARG E 1 33 ? 65.12091 -56.92102 -14.53351 1.000 63.72200 34 ARG E CA 1
ATOM 3027 C C . ARG E 1 33 ? 66.28535 -56.39824 -13.73708 1.000 67.82675 34 ARG E C 1
ATOM 3028 O O . ARG E 1 33 ? 66.61645 -56.91949 -12.67380 1.000 71.18628 34 ARG E O 1
ATOM 3036 N N . GLU E 1 34 ? 66.92915 -55.38065 -14.29049 1.000 69.78183 35 GLU E N 1
ATOM 3037 C CA . GLU E 1 34 ? 68.21512 -54.94699 -13.78519 1.000 68.88569 35 GLU E CA 1
ATOM 3038 C C . GLU E 1 34 ? 68.12483 -53.86409 -12.74820 1.000 81.53525 35 GLU E C 1
ATOM 3039 O O . GLU E 1 34 ? 69.07448 -53.63713 -12.00233 1.000 117.75382 35 GLU E O 1
ATOM 3045 N N . THR E 1 35 ? 66.98417 -53.20111 -12.68032 1.000 86.18760 36 THR E N 1
ATOM 3046 C CA . THR E 1 35 ? 66.86612 -52.08326 -11.76384 1.000 105.99018 36 THR E CA 1
ATOM 3047 C C . THR E 1 35 ? 66.92612 -52.55068 -10.29224 1.000 119.01334 36 THR E C 1
ATOM 3048 O O . THR E 1 35 ? 67.66197 -51.95208 -9.50465 1.000 118.09610 36 THR E O 1
ATOM 3052 N N . PRO E 1 36 ? 66.18826 -53.61650 -9.90928 1.000 110.45930 37 PRO E N 1
ATOM 3053 C CA . PRO E 1 36 ? 65.11808 -54.34901 -10.58276 1.000 106.48382 37 PRO E CA 1
ATOM 3054 C C . PRO E 1 36 ? 63.78220 -53.72586 -10.25078 1.000 114.21095 37 PRO E C 1
ATOM 3055 O O . PRO E 1 36 ? 63.51276 -53.41959 -9.09035 1.000 121.99340 37 PRO E O 1
ATOM 3059 N N . LEU E 1 37 ? 62.94859 -53.55188 -11.26267 1.000 110.52224 38 LEU E N 1
ATOM 3060 C CA . LEU E 1 37 ? 61.63612 -52.97532 -11.05526 1.000 111.10115 38 LEU E CA 1
ATOM 3061 C C . LEU E 1 37 ? 60.79192 -53.78226 -10.06291 1.000 110.26964 38 LEU E C 1
ATOM 3062 O O . LEU E 1 37 ? 60.47229 -54.94046 -10.31394 1.000 115.96884 38 LEU E O 1
ATOM 3067 N N . ARG E 1 38 ? 60.44660 -53.16999 -8.93259 1.000 98.88131 39 ARG E N 1
ATOM 3068 C CA . ARG E 1 38 ? 59.58081 -53.81846 -7.95557 1.000 100.34726 39 ARG E CA 1
ATOM 3069 C C . ARG E 1 38 ? 58.19155 -53.19507 -7.92730 1.000 109.36809 39 ARG E C 1
ATOM 3070 O O . ARG E 1 38 ? 57.22120 -53.85186 -7.55583 1.000 131.55135 39 ARG E O 1
ATOM 3078 N N . LEU E 1 39 ? 58.10226 -51.93300 -8.33437 1.000 102.46443 40 LEU E N 1
ATOM 3079 C CA . LEU E 1 39 ? 56.82082 -51.24782 -8.47646 1.000 90.91089 40 LEU E CA 1
ATOM 3080 C C . LEU E 1 39 ? 56.11476 -51.72462 -9.73439 1.000 99.41444 40 LEU E C 1
ATOM 3081 O O . LEU E 1 39 ? 56.64459 -51.59779 -10.84101 1.000 105.22553 40 LEU E O 1
ATOM 3086 N N . SER E 1 40 ? 54.92500 -52.28733 -9.56733 1.000 100.33895 41 SER E N 1
ATOM 3087 C CA . SER E 1 40 ? 54.18617 -52.80308 -10.70799 1.000 97.20082 41 SER E CA 1
ATOM 3088 C C . SER E 1 40 ? 53.67726 -51.66545 -11.58070 1.000 97.73766 41 SER E C 1
ATOM 3089 O O . SER E 1 40 ? 53.08836 -50.72500 -11.07513 1.000 110.88678 41 SER E O 1
ATOM 3092 N N . PRO E 1 41 ? 53.88751 -51.75424 -12.90240 1.000 86.98389 42 PRO E N 1
ATOM 3093 C CA . PRO E 1 41 ? 53.33307 -50.72627 -13.79132 1.000 84.90797 42 PRO E CA 1
ATOM 3094 C C . PRO E 1 41 ? 51.82081 -50.76520 -13.83673 1.000 90.81438 42 PRO E C 1
ATOM 3095 O O . PRO E 1 41 ? 51.21647 -49.91231 -14.48442 1.000 99.54967 42 PRO E O 1
ATOM 3099 N N . GLU E 1 42 ? 51.22257 -51.73582 -13.15044 1.000 88.05827 43 GLU E N 1
ATOM 3100 C CA . GLU E 1 42 ? 49.77327 -51.80318 -13.04342 1.000 93.21296 43 GLU E CA 1
ATOM 3101 C C . GLU E 1 42 ? 49.32150 -51.24205 -11.68474 1.000 86.54677 43 GLU E C 1
ATOM 3102 O O . GLU E 1 42 ? 48.14331 -51.17824 -11.39906 1.000 96.62193 43 GLU E O 1
ATOM 3108 N N . ASP E 1 43 ? 50.27160 -50.77812 -10.88323 1.000 93.95748 44 ASP E N 1
ATOM 3109 C CA . ASP E 1 43 ? 49.97849 -50.14815 -9.59691 1.000 106.66544 44 ASP E CA 1
ATOM 3110 C C . ASP E 1 43 ? 49.20844 -48.84786 -9.83869 1.000 111.31986 44 ASP E C 1
ATOM 3111 O O . ASP E 1 43 ? 49.55201 -48.07185 -10.73957 1.000 102.12233 44 ASP E O 1
ATOM 3116 N N . THR E 1 44 ? 48.16248 -48.63524 -9.03890 1.000 114.03265 45 THR E N 1
ATOM 3117 C CA . THR E 1 44 ? 47.30655 -47.44865 -9.12057 1.000 111.05433 45 THR E CA 1
ATOM 3118 C C . THR E 1 44 ? 48.06401 -46.12097 -9.28580 1.000 106.11852 45 THR E C 1
ATOM 3119 O O . THR E 1 44 ? 47.67979 -45.27086 -10.09227 1.000 111.88692 45 THR E O 1
ATOM 3123 N N . VAL E 1 45 ? 49.14488 -45.95917 -8.52991 1.000 87.08993 46 VAL E N 1
ATOM 3124 C CA . VAL E 1 45 ? 49.94421 -44.74572 -8.57707 1.000 94.37755 46 VAL E CA 1
ATOM 3125 C C . VAL E 1 45 ? 50.61015 -44.53623 -9.94275 1.000 91.87631 46 VAL E C 1
ATOM 3126 O O . VAL E 1 45 ? 50.81218 -43.40313 -10.36925 1.000 103.28629 46 VAL E O 1
ATOM 3130 N N . VAL E 1 46 ? 50.95802 -45.61930 -10.62645 1.000 100.64846 47 VAL E N 1
ATOM 3131 C CA . VAL E 1 46 ? 51.54066 -45.49587 -11.95766 1.000 98.02442 47 VAL E CA 1
ATOM 3132 C C . VAL E 1 46 ? 50.45550 -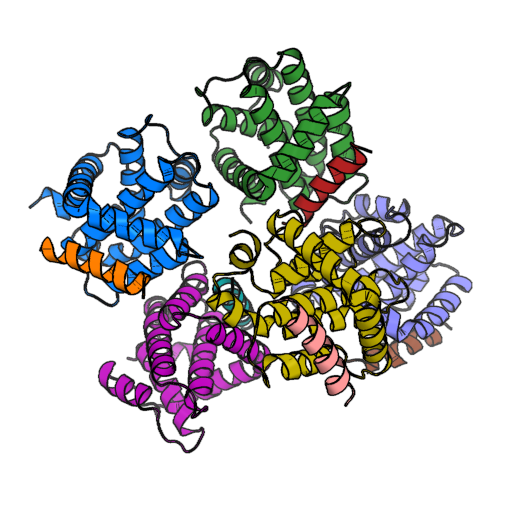45.14175 -12.94493 1.000 93.88924 47 VAL E C 1
ATOM 3133 O O . VAL E 1 46 ? 50.64762 -44.30272 -13.82863 1.000 76.39089 47 VAL E O 1
ATOM 3137 N N . LEU E 1 47 ? 49.30086 -45.77846 -12.76661 1.000 92.44457 48 LEU E N 1
ATOM 3138 C CA . LEU E 1 47 ? 48.14378 -45.47568 -13.57905 1.000 87.32871 48 LEU E CA 1
ATOM 3139 C C . LEU E 1 47 ? 47.85738 -43.97388 -13.44295 1.000 94.29677 48 LEU E C 1
ATOM 3140 O O . LEU E 1 47 ? 47.76446 -43.26635 -14.44316 1.000 100.27331 48 LEU E O 1
ATOM 3145 N N . ARG E 1 48 ? 47.79222 -43.48258 -12.20388 1.000 83.15388 49 ARG E N 1
ATOM 3146 C CA . ARG E 1 48 ? 47.47788 -42.07094 -11.96014 1.000 106.01889 49 ARG E CA 1
ATOM 3147 C C . ARG E 1 48 ? 48.51343 -41.13136 -12.55729 1.000 86.20676 49 ARG E C 1
ATOM 3148 O O . ARG E 1 48 ? 48.17119 -40.19527 -13.26569 1.000 96.98545 49 ARG E O 1
ATOM 3156 N N . TYR E 1 49 ? 49.77717 -41.36470 -12.26241 1.000 79.60275 50 TYR E N 1
ATOM 3157 C CA . TYR E 1 49 ? 50.82221 -40.52644 -12.83007 1.000 83.78763 50 TYR E CA 1
ATOM 3158 C C . TYR E 1 49 ? 50.83421 -40.60511 -14.35996 1.000 94.11447 50 TYR E C 1
ATOM 3159 O O . TYR E 1 49 ? 51.11131 -39.61630 -15.03016 1.000 97.31367 50 TYR E O 1
ATOM 3168 N N . HIS E 1 50 ? 50.50519 -41.76408 -14.92150 1.000 93.09027 51 HIS E N 1
ATOM 3169 C CA . HIS E 1 50 ? 50.56192 -41.88496 -16.36971 1.000 80.35922 51 HIS E CA 1
ATOM 3170 C C . HIS E 1 50 ? 49.55745 -41.00813 -17.09963 1.000 90.61519 51 HIS E C 1
ATOM 3171 O O . HIS E 1 50 ? 49.91964 -40.30814 -18.04567 1.000 85.56648 51 HIS E O 1
ATOM 3178 N N . VAL E 1 51 ? 48.30479 -41.02735 -16.65593 1.000 94.25639 52 VAL E N 1
ATOM 3179 C CA . VAL E 1 51 ? 47.29592 -40.17705 -17.27156 1.000 92.47871 52 VAL E CA 1
ATOM 3180 C C . VAL E 1 51 ? 47.72309 -38.71871 -17.05862 1.000 85.60782 52 VAL E C 1
ATOM 3181 O O . VAL E 1 51 ? 47.63001 -37.89907 -17.97245 1.000 94.92985 52 VAL E O 1
ATOM 3185 N N . LEU E 1 52 ? 48.22454 -38.40761 -15.86706 1.000 74.75636 53 LEU E N 1
ATOM 3186 C CA . LEU E 1 52 ? 48.71192 -37.06269 -15.58406 1.000 84.98084 53 LEU E CA 1
ATOM 3187 C C . LEU E 1 52 ? 49.81330 -36.63901 -16.55910 1.000 96.61063 53 LEU E C 1
ATOM 3188 O O . LEU E 1 52 ? 49.71601 -35.57943 -17.16768 1.000 108.83262 53 LEU E O 1
ATOM 3193 N N . LEU E 1 53 ? 50.83306 -37.47834 -16.73810 1.000 88.16305 54 LEU E N 1
ATOM 3194 C CA . LEU E 1 53 ? 51.94824 -37.12865 -17.61174 1.000 81.45793 54 LEU E CA 1
ATOM 3195 C C . LEU E 1 53 ? 51.54231 -36.97367 -19.06784 1.000 91.96981 54 LEU E C 1
ATOM 3196 O O . LEU E 1 53 ? 52.04071 -36.09303 -19.77311 1.000 101.14941 54 LEU E O 1
ATOM 3201 N N . GLU E 1 54 ? 50.61969 -37.81469 -19.51003 1.000 94.38378 55 GLU E N 1
ATOM 3202 C CA . GLU E 1 54 ? 50.15584 -37.75677 -20.88269 1.000 87.71260 55 GLU E CA 1
ATOM 3203 C C . GLU E 1 54 ? 49.40062 -36.45021 -21.10701 1.000 95.35140 55 GLU E C 1
ATOM 3204 O O . GLU E 1 54 ? 49.47895 -35.86264 -22.18984 1.000 101.45787 55 GLU E O 1
ATOM 3210 N N . GLU E 1 55 ? 48.65624 -36.00498 -20.09401 1.000 88.67696 56 GLU E N 1
ATOM 3211 C CA . GLU E 1 55 ? 47.99698 -34.69747 -20.16851 1.000 106.92402 56 GLU E CA 1
ATOM 3212 C C . GLU E 1 55 ? 49.03768 -33.57688 -20.32308 1.000 105.70613 56 GLU E C 1
ATOM 3213 O O . GLU E 1 55 ? 48.80577 -32.62128 -21.05443 1.000 98.26680 56 GLU E O 1
ATOM 3219 N N . ILE E 1 56 ? 50.18223 -33.69496 -19.64871 1.000 101.00745 57 ILE E N 1
ATOM 3220 C CA . ILE E 1 56 ? 51.24670 -32.70076 -19.79941 1.000 92.54320 57 ILE E CA 1
ATOM 3221 C C . ILE E 1 56 ? 51.83900 -32.70259 -21.20466 1.000 93.74495 57 ILE E C 1
ATOM 3222 O O . ILE E 1 56 ? 52.02522 -31.63610 -21.79948 1.000 104.00961 57 ILE E O 1
ATOM 3227 N N . ILE E 1 57 ? 52.12529 -33.89559 -21.72866 1.000 78.40616 58 ILE E N 1
ATOM 3228 C CA . ILE E 1 57 ? 52.60435 -34.04341 -23.10404 1.000 75.91770 58 ILE E CA 1
ATOM 3229 C C . ILE E 1 57 ? 51.61745 -33.41372 -24.06710 1.000 94.34851 58 ILE E C 1
ATOM 3230 O O . ILE E 1 57 ? 52.00222 -32.65200 -24.94806 1.000 94.28336 58 ILE E O 1
ATOM 3235 N N . GLU E 1 58 ? 50.33693 -33.72185 -23.87779 1.000 96.61163 59 GLU E N 1
ATOM 3236 C CA . GLU E 1 58 ? 49.31196 -33.18486 -24.74233 1.000 91.04259 59 GLU E CA 1
ATOM 3237 C C . GLU E 1 58 ? 49.34001 -31.64974 -24.70338 1.000 98.29530 59 GLU E C 1
ATOM 3238 O O . GLU E 1 58 ? 49.27786 -31.00786 -25.75161 1.000 100.28908 59 GLU E O 1
ATOM 3244 N N . ARG E 1 59 ? 49.43790 -31.06679 -23.50637 1.000 101.38996 60 ARG E N 1
ATOM 3245 C CA . ARG E 1 59 ? 49.45174 -29.60568 -23.36368 1.000 107.38257 60 ARG E CA 1
ATOM 3246 C C . ARG E 1 59 ? 50.67945 -28.97616 -24.02137 1.000 113.08530 60 ARG E C 1
ATOM 3247 O O . ARG E 1 59 ? 50.64601 -27.82711 -24.45857 1.000 108.28552 60 ARG E O 1
ATOM 3255 N N . ASN E 1 60 ? 51.75118 -29.74833 -24.12057 1.000 108.26857 61 ASN E N 1
ATOM 3256 C CA . ASN E 1 60 ? 52.99358 -29.25993 -24.68760 1.000 94.14367 61 ASN E CA 1
ATOM 3257 C C . ASN E 1 60 ? 53.46419 -30.12795 -25.84580 1.000 99.31208 61 ASN E C 1
ATOM 3258 O O . ASN E 1 60 ? 54.66240 -30.36633 -25.99808 1.000 109.16071 61 ASN E O 1
ATOM 3263 N N . SER E 1 61 ? 52.52405 -30.63123 -26.64282 1.000 90.44028 62 SER E N 1
ATOM 3264 C CA . SER E 1 61 ? 52.87679 -31.61018 -27.66735 1.000 97.45474 62 SER E CA 1
ATOM 3265 C C . SER E 1 61 ? 53.86766 -31.01009 -28.65884 1.000 111.03370 62 SER E C 1
ATOM 3266 O O . SER E 1 61 ? 54.82186 -31.67334 -29.06928 1.000 114.00542 62 SER E O 1
ATOM 3269 N N . GLU E 1 62 ? 53.64685 -29.75564 -29.03889 1.000 105.91352 63 GLU E N 1
ATOM 3270 C CA . GLU E 1 62 ? 54.51929 -29.12784 -30.01471 1.000 110.81181 63 GLU E CA 1
ATOM 3271 C C . GLU E 1 62 ? 55.92006 -28.88460 -29.47730 1.000 106.29970 63 GLU E C 1
ATOM 3272 O O . GLU E 1 62 ? 56.90671 -29.17465 -30.15436 1.000 116.98176 63 GLU E O 1
ATOM 3278 N N . THR E 1 63 ? 56.00600 -28.33814 -28.27081 1.000 88.40738 64 THR E N 1
ATOM 3279 C CA . THR E 1 63 ? 57.29701 -28.14409 -27.62135 1.000 80.69442 64 THR E CA 1
ATOM 3280 C C . THR E 1 63 ? 58.02230 -29.48835 -27.44312 1.000 98.95244 64 THR E C 1
ATOM 3281 O O . THR E 1 63 ? 59.20519 -29.62275 -27.77548 1.000 98.07513 64 THR E O 1
ATOM 3285 N N . PHE E 1 64 ? 57.31389 -30.48224 -26.91740 1.000 82.99607 65 PHE E N 1
ATOM 3286 C CA . PHE E 1 64 ? 57.92917 -31.77431 -26.68104 1.000 73.73821 65 PHE E CA 1
ATOM 3287 C C . PHE E 1 64 ? 58.36782 -32.45588 -27.96902 1.000 70.66966 65 PHE E C 1
ATOM 3288 O O . PHE E 1 64 ? 59.40267 -33.09745 -28.00656 1.000 65.14718 65 PHE E O 1
ATOM 3296 N N . THR E 1 65 ? 57.58181 -32.32751 -29.02590 1.000 77.20615 66 THR E N 1
ATOM 3297 C CA . THR E 1 65 ? 57.99072 -32.88866 -30.30563 1.000 73.61965 66 THR E CA 1
ATOM 3298 C C . THR E 1 65 ? 59.23630 -32.19977 -30.86345 1.000 84.68125 66 THR E C 1
ATOM 3299 O O . THR E 1 65 ? 60.18031 -32.86738 -31.27720 1.000 79.47921 66 THR E O 1
ATOM 3303 N N . GLU E 1 66 ? 59.24686 -30.86689 -30.84907 1.000 92.91252 67 GLU E N 1
ATOM 3304 C CA . GLU E 1 66 ? 60.36658 -30.09590 -31.39311 1.000 83.65529 67 GLU E CA 1
ATOM 3305 C C . GLU E 1 66 ? 61.67077 -30.23203 -30.58485 1.000 87.91040 67 GLU E C 1
ATOM 3306 O O . GLU E 1 66 ? 62.74309 -30.42559 -31.15920 1.000 75.31857 67 GLU E O 1
ATOM 3312 N N . THR E 1 67 ? 61.58724 -30.13227 -29.26189 1.000 74.08400 68 THR E N 1
ATOM 3313 C CA . THR E 1 67 ? 62.77997 -30.27066 -28.44715 1.000 74.44933 68 THR E CA 1
ATOM 3314 C C . THR E 1 67 ? 63.35037 -31.67726 -28.52673 1.000 84.73722 68 THR E C 1
ATOM 3315 O O . THR E 1 67 ? 64.56315 -31.84117 -28.65429 1.000 84.77525 68 THR E O 1
ATOM 3319 N N . TRP E 1 68 ? 62.49163 -32.69325 -28.47167 1.000 91.60074 69 TRP E N 1
ATOM 3320 C CA . TRP E 1 68 ? 63.00047 -34.05748 -28.53948 1.000 78.74619 69 TRP E CA 1
ATOM 3321 C C . TRP E 1 68 ? 63.61240 -34.35267 -29.89088 1.000 74.79278 69 TRP E C 1
ATOM 3322 O O . TRP E 1 68 ? 64.66349 -34.97184 -29.95684 1.000 72.30783 69 TRP E O 1
ATOM 3333 N N . ASN E 1 69 ? 62.96387 -33.92258 -30.96566 1.000 67.56129 70 ASN E N 1
ATOM 3334 C CA . ASN E 1 69 ? 63.50686 -34.20365 -32.28552 1.000 75.75947 70 ASN E CA 1
ATOM 3335 C C . ASN E 1 69 ? 64.85643 -33.54485 -32.48861 1.000 80.63274 70 ASN E C 1
ATOM 3336 O O . ASN E 1 69 ? 65.76548 -34.15782 -33.03412 1.000 90.16512 70 ASN E O 1
ATOM 3341 N N . ARG E 1 70 ? 65.01731 -32.33423 -31.96725 1.000 82.99270 71 ARG E N 1
ATOM 3342 C CA . ARG E 1 70 ? 66.27065 -31.60341 -32.13427 1.000 87.81039 71 ARG E CA 1
ATOM 3343 C C . ARG E 1 70 ? 67.36313 -32.28488 -31.31502 1.000 91.88714 71 ARG E C 1
ATOM 3344 O O . ARG E 1 70 ? 68.50989 -32.40778 -31.75042 1.000 83.10644 71 ARG E O 1
ATOM 3352 N N . PHE E 1 71 ? 66.97436 -32.73961 -30.13312 1.000 63.79469 72 PHE E N 1
ATOM 3353 C CA . PHE E 1 71 ? 67.86024 -33.38126 -29.19414 1.000 59.87089 72 PHE E CA 1
ATOM 3354 C C . PHE E 1 71 ? 68.38866 -34.69944 -29.76649 1.000 76.49220 72 PHE E C 1
ATOM 3355 O O . PHE E 1 71 ? 69.59476 -34.90743 -29.82765 1.000 75.49092 72 PHE E O 1
ATOM 3363 N N . ILE E 1 72 ? 67.49908 -35.57328 -30.22833 1.000 77.13972 73 ILE E N 1
ATOM 3364 C CA . ILE E 1 72 ? 67.92033 -36.91767 -30.62977 1.000 73.61742 73 ILE E CA 1
ATOM 3365 C C . ILE E 1 72 ? 68.70429 -36.88960 -31.95503 1.000 78.82123 73 ILE E C 1
ATOM 3366 O O . ILE E 1 72 ? 69.49965 -37.78232 -32.23402 1.000 65.89168 73 ILE E O 1
ATOM 3371 N N . THR E 1 73 ? 68.48249 -35.86390 -32.76723 1.000 63.77784 74 THR E N 1
ATOM 3372 C CA . THR E 1 73 ? 69.12548 -35.78512 -34.07359 1.000 67.87563 74 THR E CA 1
ATOM 3373 C C . THR E 1 73 ? 70.49072 -35.10093 -34.05374 1.000 83.15619 74 THR E C 1
ATOM 3374 O O . THR E 1 73 ? 71.18041 -35.05804 -35.07034 1.000 75.53034 74 THR E O 1
ATOM 3378 N N . HIS E 1 74 ? 70.84519 -34.46977 -32.94486 1.000 80.54378 75 HIS E N 1
ATOM 3379 C CA . HIS E 1 74 ? 72.14164 -33.80824 -32.89143 1.000 69.54187 75 HIS E CA 1
ATOM 3380 C C . HIS E 1 74 ? 72.96397 -34.37659 -31.76658 1.000 68.23089 75 HIS E C 1
ATOM 3381 O O . HIS E 1 74 ? 74.09637 -33.99552 -31.59257 1.000 69.63353 75 HIS E O 1
ATOM 3388 N N . THR E 1 75 ? 72.39193 -35.27561 -30.97816 1.000 61.21238 76 THR E N 1
ATOM 3389 C CA . THR E 1 75 ? 73.18354 -35.84806 -29.90877 1.000 58.08728 76 THR E CA 1
ATOM 3390 C C . THR E 1 75 ? 74.14857 -36.84560 -30.48687 1.000 71.87731 76 THR E C 1
ATOM 3391 O O . THR E 1 75 ? 73.86387 -37.52761 -31.46921 1.000 79.85007 76 THR E O 1
ATOM 3395 N N . GLU E 1 76 ? 75.28497 -36.95077 -29.82947 1.000 87.95797 77 GLU E N 1
ATOM 3396 C CA . GLU E 1 76 ? 76.34424 -37.82137 -30.26767 1.000 85.62175 77 GLU E CA 1
ATOM 3397 C C . GLU E 1 76 ? 76.62290 -38.80055 -29.14624 1.000 69.60710 77 GLU E C 1
ATOM 3398 O O . GLU E 1 76 ? 77.48487 -39.65904 -29.25728 1.000 75.83980 77 GLU E O 1
ATOM 3404 N N . HIS E 1 77 ? 75.87297 -38.63908 -28.05641 1.000 52.47579 78 HIS E N 1
ATOM 3405 C CA . HIS E 1 77 ? 75.95996 -39.50529 -26.88851 1.000 51.66228 78 HIS E CA 1
ATOM 3406 C C . HIS E 1 77 ? 74.76656 -39.18061 -26.01266 1.000 58.41054 78 HIS E C 1
ATOM 3407 O O . HIS E 1 77 ? 74.85606 -38.43834 -25.04845 1.000 51.50871 78 HIS E O 1
ATOM 3414 N N . VAL E 1 78 ? 73.63863 -39.77541 -26.37100 1.000 63.82150 79 VAL E N 1
ATOM 3415 C CA . VAL E 1 78 ? 72.36735 -39.34768 -25.84462 1.000 52.27117 79 VAL E CA 1
ATOM 3416 C C . VAL E 1 78 ? 72.27312 -39.60274 -24.34107 1.000 64.62734 79 VAL E C 1
ATOM 3417 O O . VAL E 1 78 ? 71.60002 -38.84782 -23.63936 1.000 64.12256 79 VAL E O 1
ATOM 3421 N N . ASP E 1 79 ? 72.95952 -40.62989 -23.82917 1.000 51.40701 80 ASP E N 1
ATOM 3422 C CA . ASP E 1 79 ? 72.90121 -40.88659 -22.38375 1.000 40.57491 80 ASP E CA 1
ATOM 3423 C C . ASP E 1 79 ? 73.54105 -39.74510 -21.57464 1.000 61.33742 80 ASP E C 1
ATOM 3424 O O . ASP E 1 79 ? 72.98918 -39.30529 -20.56993 1.000 63.67885 80 ASP E O 1
ATOM 3429 N N . LEU E 1 80 ? 74.68636 -39.25398 -22.03132 1.000 43.64218 81 LEU E N 1
ATOM 3430 C CA . LEU E 1 80 ? 75.37662 -38.15382 -21.36254 1.000 66.94609 81 LEU E CA 1
ATOM 3431 C C . LEU E 1 80 ? 74.54969 -36.87734 -21.44574 1.000 66.73558 81 LEU E C 1
ATOM 3432 O O . LEU E 1 80 ? 74.54076 -36.05421 -20.52585 1.000 63.25610 81 LEU E O 1
ATOM 3437 N N . ASP E 1 81 ? 73.86970 -36.70379 -22.56537 1.000 51.63484 82 ASP E N 1
ATOM 3438 C CA . ASP E 1 81 ? 73.11051 -35.49000 -22.75272 1.000 62.33439 82 ASP E CA 1
ATOM 3439 C C . ASP E 1 81 ? 71.85193 -35.39671 -21.87548 1.000 66.84627 82 ASP E C 1
ATOM 3440 O O . ASP E 1 81 ? 71.46767 -34.29120 -21.49813 1.000 60.23512 82 ASP E O 1
ATOM 3445 N N . PHE E 1 82 ? 71.24180 -36.53969 -21.53538 1.000 46.91913 83 PHE E N 1
ATOM 3446 C CA . PHE E 1 82 ? 70.12407 -36.58970 -20.57695 1.000 43.06924 83 PHE E CA 1
ATOM 3447 C C . PHE E 1 82 ? 70.61271 -36.07700 -19.24257 1.000 57.79879 83 PHE E C 1
ATOM 3448 O O . PHE E 1 82 ? 69.91745 -35.35335 -18.54937 1.000 72.81249 83 PHE E O 1
ATOM 3456 N N . ASN E 1 83 ? 71.82233 -36.47989 -18.87857 1.000 53.91060 84 ASN E N 1
ATOM 3457 C CA . ASN E 1 83 ? 72.41484 -36.01536 -17.63978 1.000 54.46261 84 ASN E CA 1
ATOM 3458 C C . ASN E 1 83 ? 72.73961 -34.53462 -17.64634 1.000 61.91798 84 ASN E C 1
ATOM 3459 O O . ASN E 1 83 ? 72.59501 -33.85456 -16.62768 1.000 58.84305 84 ASN E O 1
ATOM 3464 N N . SER E 1 84 ? 73.17226 -34.03861 -18.79565 1.000 52.04833 85 SER E N 1
ATOM 3465 C CA . SER E 1 84 ? 73.50964 -32.64415 -18.91448 1.000 52.06851 85 SER E CA 1
ATOM 3466 C C . SER E 1 84 ? 72.25134 -31.76527 -18.79255 1.000 63.93783 85 SER E C 1
ATOM 3467 O O . SER E 1 84 ? 72.25537 -30.74553 -18.09168 1.000 64.97838 85 SER E O 1
ATOM 3470 N N . VAL E 1 85 ? 71.18510 -32.16791 -19.47515 1.000 50.72186 86 VAL E N 1
ATOM 3471 C CA . VAL E 1 85 ? 69.94672 -31.41180 -19.46575 1.000 67.33955 86 VAL E CA 1
ATOM 3472 C C . VAL E 1 85 ? 69.39649 -31.32115 -18.06375 1.000 70.84811 86 VAL E C 1
ATOM 3473 O O . VAL E 1 85 ? 69.02705 -30.24029 -17.57598 1.000 66.17834 86 VAL E O 1
ATOM 3477 N N . PHE E 1 86 ? 69.36663 -32.47434 -17.41745 1.000 55.91405 87 PHE E N 1
ATOM 3478 C CA . PHE E 1 86 ? 68.91360 -32.57089 -16.04763 1.000 70.30233 87 PHE E CA 1
ATOM 3479 C C . PHE E 1 86 ? 69.73182 -31.62608 -15.16941 1.000 79.52209 87 PHE E C 1
ATOM 3480 O O . PHE E 1 86 ? 69.16741 -30.80894 -14.43620 1.000 76.55176 87 PHE E O 1
ATOM 3488 N N . LEU E 1 87 ? 71.05630 -31.70207 -15.30407 1.000 72.81330 88 LEU E N 1
ATOM 3489 C CA . LEU E 1 87 ? 71.96691 -30.88711 -14.50331 1.000 66.81214 88 LEU E CA 1
ATOM 3490 C C . LEU E 1 87 ? 71.60627 -29.41841 -14.54966 1.000 77.07069 88 LEU E C 1
ATOM 3491 O O . LEU E 1 87 ? 71.59424 -28.74676 -13.50760 1.000 75.24704 88 LEU E O 1
ATOM 3496 N N . GLU E 1 88 ? 71.32571 -28.92363 -15.75593 1.000 63.05263 89 GLU E N 1
ATOM 3497 C CA . GLU E 1 88 ? 70.98762 -27.51295 -15.94056 1.000 68.06710 89 GLU E CA 1
ATOM 3498 C C . GLU E 1 88 ? 69.68519 -27.13185 -15.24984 1.000 66.55560 89 GLU E C 1
ATOM 3499 O O . GLU E 1 88 ? 69.58287 -26.06039 -14.67854 1.000 84.22666 89 GLU E O 1
ATOM 3505 N N . ILE E 1 89 ? 68.69622 -28.01375 -15.30852 1.000 59.33315 90 ILE E N 1
ATOM 3506 C CA . ILE E 1 89 ? 67.38734 -27.73445 -14.74840 1.000 63.40834 90 ILE E CA 1
ATOM 3507 C C . ILE E 1 89 ? 67.37016 -27.81845 -13.24331 1.000 79.34260 90 ILE E C 1
ATOM 3508 O O . ILE E 1 89 ? 66.81537 -26.95336 -12.57079 1.000 83.80127 90 ILE E O 1
ATOM 3513 N N . PHE E 1 90 ? 68.02634 -28.83743 -12.70778 1.000 83.19837 91 PHE E N 1
ATOM 3514 C CA . PHE E 1 90 ? 67.78667 -29.20039 -11.32274 1.000 70.08861 91 PHE E CA 1
ATOM 3515 C C . PHE E 1 90 ? 68.95565 -28.98045 -10.38213 1.000 70.63475 91 PHE E C 1
ATOM 3516 O O . PHE E 1 90 ? 68.75649 -28.95299 -9.16917 1.000 73.38494 91 PHE E O 1
ATOM 3524 N N . HIS E 1 91 ? 70.16593 -28.86060 -10.92778 1.000 68.26120 92 HIS E N 1
ATOM 3525 C CA . HIS E 1 91 ? 71.34032 -28.60818 -10.11016 1.000 65.22581 92 HIS E CA 1
ATOM 3526 C C . HIS E 1 91 ? 71.80634 -27.16704 -10.24156 1.000 70.87502 92 HIS E C 1
ATOM 3527 O O . HIS E 1 91 ? 72.23030 -26.57277 -9.26005 1.000 83.13762 92 HIS E O 1
ATOM 3534 N N . ARG E 1 92 ? 71.76196 -26.63056 -11.46306 1.000 67.40927 93 ARG E N 1
ATOM 3535 C CA . ARG E 1 92 ? 72.08688 -25.22989 -11.73978 1.000 71.26427 93 ARG E CA 1
ATOM 3536 C C . ARG E 1 92 ? 70.77058 -24.44091 -11.74220 1.000 89.59525 93 ARG E C 1
ATOM 3537 O O . ARG E 1 92 ? 70.69076 -23.29063 -12.18441 1.000 90.45618 93 ARG E O 1
ATOM 3545 N N . GLY E 1 93 ? 69.74327 -25.09877 -11.21180 1.000 87.28755 94 GLY E N 1
ATOM 3546 C CA . GLY E 1 93 ? 68.40892 -24.55373 -11.07433 1.000 82.69753 94 GLY E CA 1
ATOM 3547 C C . GLY E 1 93 ? 67.72832 -25.19875 -9.88320 1.000 90.91170 94 GLY E C 1
ATOM 3548 O O . GLY E 1 93 ? 68.23267 -26.17049 -9.32404 1.000 97.52191 94 GLY E O 1
ATOM 3549 N N . ASP E 1 94 ? 66.61437 -24.62819 -9.44996 1.000 97.24331 95 ASP E N 1
ATOM 3550 C CA . ASP E 1 94 ? 65.87648 -25.19558 -8.33377 1.000 107.20280 95 ASP E CA 1
ATOM 3551 C C . ASP E 1 94 ? 64.91226 -26.29369 -8.76664 1.000 106.14229 95 ASP E C 1
ATOM 3552 O O . ASP E 1 94 ? 64.32064 -26.22880 -9.84747 1.000 105.19240 95 ASP E O 1
ATOM 3557 N N . PRO E 1 95 ? 64.81274 -27.35497 -7.95855 1.000 97.19878 96 PRO E N 1
ATOM 3558 C CA . PRO E 1 95 ? 63.78602 -28.36451 -8.22153 1.000 85.50922 96 PRO E CA 1
ATOM 3559 C C . PRO E 1 95 ? 62.43066 -27.83319 -7.76538 1.000 91.95688 96 PRO E C 1
ATOM 3560 O O . PRO E 1 95 ? 62.36058 -27.18869 -6.72480 1.000 97.81531 96 PRO E O 1
ATOM 3564 N N . SER E 1 96 ? 61.37957 -28.09481 -8.52700 1.000 95.39096 97 SER E N 1
ATOM 3565 C CA . SER E 1 96 ? 60.02685 -27.76590 -8.10637 1.000 83.12795 97 SER E CA 1
ATOM 3566 C C . SER E 1 96 ? 59.06777 -28.87287 -8.54228 1.000 91.78870 97 SER E C 1
ATOM 3567 O O . SER E 1 96 ? 59.42773 -29.74210 -9.32951 1.000 86.10696 97 SER E O 1
ATOM 3570 N N . LEU E 1 97 ? 57.84772 -28.85292 -8.02668 1.000 109.05713 98 LEU E N 1
ATOM 3571 C CA . LEU E 1 97 ? 56.86397 -29.85233 -8.42498 1.000 100.14651 98 LEU E CA 1
ATOM 3572 C C . LEU E 1 97 ? 56.62003 -29.78117 -9.93205 1.000 96.22143 98 LEU E C 1
ATOM 3573 O O . LEU E 1 97 ? 56.67837 -30.79223 -10.62457 1.000 91.58164 98 LEU E O 1
ATOM 3578 N N . GLY E 1 98 ? 56.35877 -28.57094 -10.42230 1.000 87.20335 99 GLY E N 1
ATOM 3579 C CA . GLY E 1 98 ? 56.23174 -28.30623 -11.84432 1.000 73.89882 99 GLY E CA 1
ATOM 3580 C C . GLY E 1 98 ? 57.32574 -28.92068 -12.67881 1.000 77.46086 99 GLY E C 1
ATOM 3581 O O . GLY E 1 98 ? 57.08243 -29.75773 -13.54655 1.000 70.69997 99 GLY E O 1
ATOM 3582 N N . ARG E 1 99 ? 58.54706 -28.49270 -12.39398 1.000 80.81278 100 ARG E N 1
ATOM 3583 C CA . ARG E 1 99 ? 59.73981 -28.94802 -13.10705 1.000 99.92701 100 ARG E CA 1
ATOM 3584 C C . ARG E 1 99 ? 59.96482 -30.45772 -13.09315 1.000 85.62671 100 ARG E C 1
ATOM 3585 O O . ARG E 1 99 ? 60.34688 -31.03740 -14.09885 1.000 76.11926 100 ARG E O 1
ATOM 3593 N N . ALA E 1 100 ? 59.74154 -31.07690 -11.94579 1.000 92.10514 101 ALA E N 1
ATOM 3594 C CA . ALA E 1 100 ? 59.80484 -32.52144 -11.82791 1.000 81.77014 101 ALA E CA 1
ATOM 3595 C C . ALA E 1 100 ? 58.89134 -33.16672 -12.85226 1.000 83.76720 101 ALA E C 1
ATOM 3596 O O . ALA E 1 100 ? 59.30883 -34.08385 -13.55670 1.000 96.93656 101 ALA E O 1
ATOM 3598 N N . LEU E 1 101 ? 57.63386 -32.71442 -12.89834 1.000 88.77890 102 LEU E N 1
ATOM 3599 C CA . LEU E 1 101 ? 56.64306 -33.28612 -13.81811 1.000 86.92086 102 LEU E CA 1
ATOM 3600 C C . LEU E 1 101 ? 57.01956 -33.06943 -15.27848 1.000 89.10366 102 LEU E C 1
ATOM 3601 O O . LEU E 1 101 ? 56.91687 -33.99646 -16.08979 1.000 90.00212 102 LEU E O 1
ATOM 3606 N N . ALA E 1 102 ? 57.46214 -31.85746 -15.60714 1.000 76.81032 103 ALA E N 1
ATOM 3607 C CA . ALA E 1 102 ? 57.85103 -31.54009 -16.97879 1.000 77.56655 103 ALA E CA 1
ATOM 3608 C C . ALA E 1 102 ? 58.98803 -32.45741 -17.43177 1.000 79.24691 103 ALA E C 1
ATOM 3609 O O . ALA E 1 102 ? 58.99258 -32.94188 -18.55944 1.000 90.06986 103 ALA E O 1
ATOM 3611 N N . TRP E 1 103 ? 59.95484 -32.68937 -16.55330 1.000 62.51965 104 TRP E N 1
ATOM 3612 C CA . TRP E 1 103 ? 61.03528 -33.60484 -16.87836 1.000 76.52276 104 TRP E CA 1
ATOM 3613 C C . TRP E 1 103 ? 60.51829 -35.04815 -17.10810 1.000 83.75726 104 TRP E C 1
ATOM 3614 O O . TRP E 1 103 ? 60.74188 -35.64322 -18.16528 1.000 75.93998 104 TRP E O 1
ATOM 3625 N N . MET E 1 104 ? 59.78840 -35.57724 -16.12933 1.000 67.87466 105 MET E N 1
ATOM 3626 C CA . MET E 1 104 ? 59.25337 -36.93226 -16.19870 1.000 66.52653 105 MET E CA 1
ATOM 3627 C C . MET E 1 104 ? 58.42209 -37.14647 -17.45767 1.000 70.43179 105 MET E C 1
ATOM 3628 O O . MET E 1 104 ? 58.56331 -38.15917 -18.13768 1.000 68.88883 105 MET E O 1
ATOM 3633 N N . ALA E 1 105 ? 57.53361 -36.20569 -17.74088 1.000 63.84425 106 ALA E N 1
ATOM 3634 C CA . ALA E 1 105 ? 56.73072 -36.26233 -18.94416 1.000 63.76991 106 ALA E CA 1
ATOM 3635 C C . ALA E 1 105 ? 57.59321 -36.27681 -20.20056 1.000 75.36022 106 ALA E C 1
ATOM 3636 O O . ALA E 1 105 ? 57.37196 -37.10000 -21.09858 1.000 82.51085 106 ALA E O 1
ATOM 3638 N N . TRP E 1 106 ? 58.59315 -35.39464 -20.25143 1.000 69.24325 107 TRP E N 1
ATOM 3639 C CA . TRP E 1 106 ? 59.47228 -35.32166 -21.41750 1.000 54.24514 107 TRP E CA 1
ATOM 3640 C C . TRP E 1 106 ? 60.22377 -36.64376 -21.62221 1.000 72.16082 107 TRP E C 1
ATOM 3641 O O . TRP E 1 106 ? 60.36636 -37.12054 -22.75073 1.000 59.33695 107 TRP E O 1
ATOM 3652 N N . CYS E 1 107 ? 60.64447 -37.26763 -20.52446 1.000 71.19534 108 CYS E N 1
ATOM 3653 C CA . CYS E 1 107 ? 61.36709 -38.52471 -20.61840 1.000 71.22036 108 CYS E CA 1
ATOM 3654 C C . CYS E 1 107 ? 60.46370 -39.62836 -21.12357 1.000 78.57316 108 CYS E C 1
ATOM 3655 O O . CYS E 1 107 ? 60.87449 -40.40379 -21.98392 1.000 74.09003 108 CYS E O 1
ATOM 3658 N N . MET E 1 108 ? 59.23667 -39.68619 -20.60044 1.000 86.47420 109 MET E N 1
ATOM 3659 C CA . MET E 1 108 ? 58.23812 -40.66481 -21.04661 1.000 68.39028 109 MET E CA 1
ATOM 3660 C C . MET E 1 108 ? 57.90992 -40.48930 -22.52594 1.000 64.36935 109 MET E C 1
ATOM 3661 O O . MET E 1 108 ? 57.81321 -41.47353 -23.27049 1.000 72.37294 109 MET E O 1
ATOM 3666 N N . HIS E 1 109 ? 57.75899 -39.23420 -22.94663 1.000 62.80141 110 HIS E N 1
ATOM 3667 C CA . HIS E 1 109 ? 57.53202 -38.91736 -24.35281 1.000 60.34713 110 HIS E CA 1
ATOM 3668 C C . HIS E 1 109 ? 58.70773 -39.36976 -25.19388 1.000 73.77287 110 HIS E C 1
ATOM 3669 O O . HIS E 1 109 ? 58.52907 -39.86128 -26.30617 1.000 78.23438 110 HIS E O 1
ATOM 3676 N N . ALA E 1 110 ? 59.91207 -39.22713 -24.64775 1.000 61.57516 111 ALA E N 1
ATOM 3677 C CA . ALA E 1 110 ? 61.10836 -39.60507 -25.39188 1.000 67.23710 111 ALA E CA 1
ATOM 3678 C C . ALA E 1 110 ? 61.09486 -41.10807 -25.65507 1.000 61.55005 111 ALA E C 1
ATOM 3679 O O . ALA E 1 110 ? 61.30262 -41.55142 -26.77150 1.000 57.29545 111 ALA E O 1
ATOM 3681 N N . CYS E 1 111 ? 60.83367 -41.87588 -24.60647 1.000 72.03521 112 CYS E N 1
ATOM 3682 C CA . CYS E 1 111 ? 60.84646 -43.32138 -24.67931 1.000 55.25214 112 CYS E CA 1
ATOM 3683 C C . CYS E 1 111 ? 59.78212 -43.79923 -25.65014 1.000 65.70241 112 CYS E C 1
ATOM 3684 O O . CYS E 1 111 ? 60.03085 -44.68917 -26.46059 1.000 62.16290 112 CYS E O 1
ATOM 3687 N N . ARG E 1 112 ? 58.60720 -43.18263 -25.58885 1.000 64.55331 113 ARG E N 1
ATOM 3688 C CA . ARG E 1 112 ? 57.52269 -43.51940 -26.50943 1.000 59.37082 113 ARG E CA 1
ATOM 3689 C C . ARG E 1 112 ? 57.86761 -43.28653 -27.98435 1.000 63.84113 113 ARG E C 1
ATOM 3690 O O . ARG E 1 112 ? 57.54297 -44.10533 -28.83787 1.000 89.71768 113 ARG E O 1
ATOM 3698 N N . THR E 1 113 ? 58.50020 -42.16123 -28.28495 1.000 67.85745 114 THR E N 1
ATOM 3699 C CA . THR E 1 113 ? 58.80162 -41.79674 -29.66784 1.000 60.82507 114 THR E CA 1
ATOM 3700 C C . THR E 1 113 ? 59.80383 -42.77120 -30.23975 1.000 73.63063 114 THR E C 1
ATOM 3701 O O . THR E 1 113 ? 59.75557 -43.13489 -31.41415 1.000 72.42357 114 THR E O 1
ATOM 3705 N N . LEU E 1 114 ? 60.73486 -43.16791 -29.38614 1.000 75.14402 115 LEU E N 1
ATOM 3706 C CA . LEU E 1 114 ? 61.76410 -44.11687 -29.75242 1.000 71.35043 115 LEU E CA 1
ATOM 3707 C C . LEU E 1 114 ? 61.16508 -45.51105 -29.96039 1.000 71.41299 115 LEU E C 1
ATOM 3708 O O . LEU E 1 114 ? 61.27539 -46.07381 -31.04698 1.000 66.84793 115 LEU E O 1
ATOM 3713 N N . CYS E 1 115 ? 60.49411 -46.03581 -28.93399 1.000 65.07034 116 CYS E N 1
ATOM 3714 C CA . CYS E 1 115 ? 60.00188 -47.41621 -28.94402 1.000 66.11507 116 CYS E CA 1
ATOM 3715 C C . CYS E 1 115 ? 58.80470 -47.64918 -29.87115 1.000 64.41670 116 CYS E C 1
ATOM 3716 O O . CYS E 1 115 ? 58.47388 -48.79150 -30.17615 1.000 79.30565 116 CYS E O 1
ATOM 3719 N N . CYS E 1 116 ? 58.16467 -46.58230 -30.33266 1.000 67.60456 117 CYS E N 1
ATOM 3720 C CA . CYS E 1 116 ? 57.07139 -46.73389 -31.29783 1.000 83.43245 117 CYS E CA 1
ATOM 3721 C C . CYS E 1 116 ? 57.54370 -46.62941 -32.74252 1.000 83.74622 117 CYS E C 1
ATOM 3722 O O . CYS E 1 116 ? 56.73385 -46.69332 -33.66462 1.000 107.03402 117 CYS E O 1
ATOM 3725 N N . ASN E 1 117 ? 58.83905 -46.41198 -32.93953 1.000 81.31486 118 ASN E N 1
ATOM 3726 C CA . ASN E 1 117 ? 59.41622 -46.41444 -34.28212 1.000 84.58261 118 ASN E CA 1
ATOM 3727 C C . ASN E 1 117 ? 60.30405 -47.64448 -34.46027 1.000 83.79483 118 ASN E C 1
ATOM 3728 O O . ASN E 1 117 ? 61.36890 -47.74686 -33.84973 1.000 90.25799 118 ASN E O 1
ATOM 3733 N N . GLN E 1 118 ? 59.85780 -48.58152 -35.28941 1.000 84.54291 119 GLN E N 1
ATOM 3734 C CA . GLN E 1 118 ? 60.53493 -49.87046 -35.41971 1.000 84.91882 119 GLN E CA 1
ATOM 3735 C C . GLN E 1 118 ? 61.92738 -49.77825 -36.02438 1.000 82.94999 119 GLN E C 1
ATOM 3736 O O . GLN E 1 118 ? 62.72874 -50.69595 -35.87516 1.000 87.75793 119 GLN E O 1
ATOM 3742 N N . SER E 1 119 ? 62.22512 -48.66315 -36.67828 1.000 74.81976 120 SER E N 1
ATOM 3743 C CA . SER E 1 119 ? 63.51598 -48.49362 -37.32668 1.000 79.16223 120 SER E CA 1
ATOM 3744 C C . SER E 1 119 ? 64.57570 -47.91307 -36.36862 1.000 78.85987 120 SER E C 1
ATOM 3745 O O . SER E 1 119 ? 65.75135 -47.80452 -36.72132 1.000 76.92895 120 SER E O 1
ATOM 3748 N N . THR E 1 120 ? 64.16105 -47.57806 -35.15019 1.000 60.19460 121 THR E N 1
ATOM 3749 C CA . THR E 1 120 ? 65.07287 -47.04166 -34.14400 1.000 59.95591 121 THR E CA 1
ATOM 3750 C C . THR E 1 120 ? 66.11038 -48.08757 -33.74761 1.000 62.14583 121 THR E C 1
ATOM 3751 O O . THR E 1 120 ? 65.75075 -49.15805 -33.26235 1.000 67.00467 121 THR E O 1
ATOM 3755 N N . PRO E 1 121 ? 67.39977 -47.78623 -33.96571 1.000 60.88291 122 PRO E N 1
ATOM 3756 C CA . PRO E 1 121 ? 68.50285 -48.68902 -33.59812 1.000 53.34837 122 PRO E CA 1
ATOM 3757 C C . PRO E 1 121 ? 68.41869 -48.99906 -32.11603 1.000 51.14994 122 PRO E C 1
ATOM 3758 O O . PRO E 1 121 ? 68.00057 -48.13584 -31.33364 1.000 48.85326 122 PRO E O 1
ATOM 3762 N N . TYR E 1 122 ? 68.74771 -50.21930 -31.72789 1.000 56.22346 123 TYR E N 1
ATOM 3763 C CA . TYR E 1 122 ? 68.68933 -50.58209 -30.31122 1.000 46.62956 123 TYR E CA 1
ATOM 3764 C C . TYR E 1 122 ? 69.59010 -49.67159 -29.46953 1.000 44.78359 123 TYR E C 1
ATOM 3765 O O . TYR E 1 122 ? 69.20681 -49.24454 -28.39703 1.000 47.66668 123 TYR E O 1
ATOM 3774 N N . TYR E 1 123 ? 70.77355 -49.33724 -29.98620 1.000 47.41569 124 TYR E N 1
ATOM 3775 C CA . TYR E 1 123 ? 71.74938 -48.64830 -29.16305 1.000 44.54923 124 TYR E CA 1
ATOM 3776 C C . TYR E 1 123 ? 71.18847 -47.28701 -28.74116 1.000 53.47646 124 TYR E C 1
ATOM 3777 O O . TYR E 1 123 ? 71.44136 -46.81751 -27.62828 1.000 51.34243 124 TYR E O 1
ATOM 3786 N N . VAL E 1 124 ? 70.37826 -46.68192 -29.60052 1.000 44.81962 125 VAL E N 1
ATOM 3787 C CA . VAL E 1 124 ? 69.73120 -45.43365 -29.23284 1.000 44.39537 125 VAL E CA 1
ATOM 3788 C C . VAL E 1 124 ? 68.71962 -45.61638 -28.10716 1.000 48.76205 125 VAL E C 1
ATOM 3789 O O . VAL E 1 124 ? 68.75653 -44.87587 -27.11397 1.000 46.71080 125 VAL E O 1
ATOM 3793 N N . VAL E 1 125 ? 67.83410 -46.60206 -28.23150 1.000 50.35634 126 VAL E N 1
ATOM 3794 C CA . VAL E 1 125 ? 66.86243 -46.84711 -27.16017 1.000 45.79520 126 VAL E CA 1
ATOM 3795 C C . VAL E 1 125 ? 67.58709 -47.11853 -25.85983 1.000 46.17891 126 VAL E C 1
ATOM 3796 O O . VAL E 1 125 ? 67.29341 -46.53538 -24.81888 1.000 51.54251 126 VAL E O 1
ATOM 3800 N N . ASP E 1 126 ? 68.58356 -47.98542 -25.97963 1.000 51.20381 127 ASP E N 1
ATOM 3801 C CA . ASP E 1 126 ? 69.46725 -48.39929 -24.90238 1.000 40.43477 127 ASP E CA 1
ATOM 3802 C C . ASP E 1 126 ? 70.10091 -47.18718 -24.20180 1.000 54.31602 127 ASP E C 1
ATOM 3803 O O . ASP E 1 126 ? 69.98364 -47.01474 -22.99433 1.000 50.40180 127 ASP E O 1
ATOM 3808 N N . LEU E 1 127 ? 70.76772 -46.33437 -24.96468 1.000 54.56874 128 LEU E N 1
ATOM 3809 C CA . LEU E 1 127 ? 71.44724 -45.21976 -24.33817 1.000 60.92123 128 LEU E CA 1
ATOM 3810 C C . LEU E 1 127 ? 70.44039 -44.20258 -23.80168 1.000 69.99216 128 LEU E C 1
ATOM 3811 O O . LEU E 1 127 ? 70.68775 -43.58384 -22.77088 1.000 64.59521 128 LEU E O 1
ATOM 3816 N N . SER E 1 128 ? 69.31633 -44.02094 -24.49001 1.000 40.85420 129 SER E N 1
ATOM 3817 C CA . SER E 1 128 ? 68.30464 -43.10505 -23.98882 1.000 50.00980 129 SER E CA 1
ATOM 3818 C C . SER E 1 128 ? 67.67402 -43.58306 -22.66785 1.000 65.36318 129 SER E C 1
ATOM 3819 O O . SER E 1 128 ? 67.45626 -42.79364 -21.75625 1.000 75.03759 129 SER E O 1
ATOM 3822 N N . VAL E 1 129 ? 67.38680 -44.87518 -22.56454 1.000 57.55322 130 VAL E N 1
ATOM 3823 C CA . VAL E 1 129 ? 66.79221 -45.40602 -21.34846 1.000 46.03411 130 VAL E CA 1
ATOM 3824 C C . VAL E 1 129 ? 67.86077 -45.42999 -20.26572 1.000 58.33470 130 VAL E C 1
ATOM 3825 O O . VAL E 1 129 ? 67.57044 -45.23780 -19.08249 1.000 57.49258 130 VAL E O 1
ATOM 3829 N N . ARG E 1 130 ? 69.10630 -45.67175 -20.65299 1.000 48.21318 131 ARG E N 1
ATOM 3830 C CA . ARG E 1 130 ? 70.16506 -45.63515 -19.65265 1.000 44.61110 131 ARG E CA 1
ATOM 3831 C C . ARG E 1 130 ? 70.24147 -44.22349 -19.10148 1.000 61.18702 131 ARG E C 1
ATOM 3832 O O . ARG E 1 130 ? 70.24781 -44.00937 -17.89136 1.000 65.38130 131 ARG E O 1
ATOM 3840 N N . GLY E 1 131 ? 70.25687 -43.26506 -20.01929 1.000 58.30862 132 GLY E N 1
ATOM 3841 C CA . GLY E 1 131 ? 70.34249 -41.85660 -19.67979 1.000 63.27272 132 GLY E CA 1
ATOM 3842 C C . GLY E 1 131 ? 69.24403 -41.29642 -18.80455 1.000 65.58158 132 GLY E C 1
ATOM 3843 O O . GLY E 1 131 ? 69.53123 -40.72625 -17.75732 1.000 52.96588 132 GLY E O 1
ATOM 3844 N N . MET E 1 132 ? 67.98713 -41.48970 -19.19459 1.000 62.83347 133 MET E N 1
ATOM 3845 C CA . MET E 1 132 ? 66.88817 -40.88063 -18.45354 1.000 57.93902 133 MET E CA 1
ATOM 3846 C C . MET E 1 132 ? 66.71743 -41.50329 -17.07053 1.000 68.34759 133 MET E C 1
ATOM 3847 O O . MET E 1 132 ? 66.34934 -40.82090 -16.10635 1.000 74.26684 133 MET E O 1
ATOM 3852 N N . LEU E 1 133 ? 67.00987 -42.79083 -16.95280 1.000 61.13518 134 LEU E N 1
ATOM 3853 C CA . LEU E 1 133 ? 66.82266 -43.43702 -15.66527 1.000 54.20872 134 LEU E CA 1
ATOM 3854 C C . LEU E 1 133 ? 67.87468 -43.02129 -14.65457 1.000 51.04929 134 LEU E C 1
ATOM 3855 O O . LEU E 1 133 ? 67.53509 -42.79209 -13.50218 1.000 73.77436 134 LEU E O 1
ATOM 3860 N N . GLU E 1 134 ? 69.13704 -42.89786 -15.06138 1.000 56.34177 135 GLU E N 1
ATOM 3861 C CA . GLU E 1 134 ? 70.15239 -42.47874 -14.09382 1.000 70.89262 135 GLU E CA 1
ATOM 3862 C C . GLU E 1 134 ? 69.99222 -41.00578 -13.79095 1.000 65.92429 135 GLU E C 1
ATOM 3863 O O . GLU E 1 134 ? 70.10702 -40.60969 -12.64343 1.000 61.41406 135 GLU E O 1
ATOM 3869 N N . ALA E 1 135 ? 69.71869 -40.19017 -14.80006 1.000 53.24120 136 ALA E N 1
ATOM 3870 C CA . ALA E 1 135 ? 69.55632 -38.77113 -14.52066 1.000 57.35992 136 ALA E CA 1
ATOM 3871 C C . ALA E 1 135 ? 68.40552 -38.54070 -13.53936 1.000 63.33687 136 ALA E C 1
ATOM 3872 O O . ALA E 1 135 ? 68.51358 -37.69455 -12.65775 1.000 66.24132 136 ALA E O 1
ATOM 3874 N N . SER E 1 136 ? 67.33670 -39.33059 -13.64820 1.000 65.44175 137 SER E N 1
ATOM 3875 C CA . SER E 1 136 ? 66.14612 -39.10122 -12.82659 1.000 54.54710 137 SER E CA 1
ATOM 3876 C C . SER E 1 136 ? 66.34468 -39.53442 -11.37325 1.000 64.08352 137 SER E C 1
ATOM 3877 O O . SER E 1 136 ? 65.56463 -39.16442 -10.50671 1.000 85.54906 137 SER E O 1
ATOM 3880 N N . GLU E 1 137 ? 67.41289 -40.27817 -11.10397 1.000 67.05150 138 GLU E N 1
ATOM 3881 C CA . GLU E 1 137 ? 67.75790 -40.66695 -9.74011 1.000 67.49482 138 GLU E CA 1
ATOM 3882 C C . GLU E 1 137 ? 68.00641 -39.42509 -8.90158 1.000 74.94535 138 GLU E C 1
ATOM 3883 O O . GLU E 1 137 ? 67.80932 -39.43294 -7.69310 1.000 84.47939 138 GLU E O 1
ATOM 3889 N N . GLY E 1 138 ? 68.44219 -38.36050 -9.56766 1.000 73.96225 139 GLY E N 1
ATOM 3890 C CA . GLY E 1 138 ? 68.71062 -37.08694 -8.93436 1.000 70.56767 139 GLY E CA 1
ATOM 3891 C C . GLY E 1 138 ? 67.56874 -36.44077 -8.17970 1.000 83.51597 139 GLY E C 1
ATOM 3892 O O . GLY E 1 138 ? 67.81453 -35.57732 -7.33135 1.000 91.70977 139 GLY E O 1
ATOM 3893 N N . LEU E 1 139 ? 66.33305 -36.85383 -8.46720 1.000 79.79905 140 LEU E N 1
ATOM 3894 C CA . LEU E 1 139 ? 65.15419 -36.25065 -7.83491 1.000 73.27285 140 LEU E CA 1
ATOM 3895 C C . LEU E 1 139 ? 64.83709 -36.84271 -6.47502 1.000 70.95745 140 LEU E C 1
ATOM 3896 O O . LEU E 1 139 ? 63.96438 -36.34347 -5.77116 1.000 93.48610 140 LEU E O 1
ATOM 3901 N N . ASP E 1 140 ? 65.52491 -37.92187 -6.12430 1.000 68.68463 141 ASP E N 1
ATOM 3902 C CA . ASP E 1 140 ? 65.17461 -38.71077 -4.94922 1.000 76.42309 141 ASP E CA 1
ATOM 3903 C C . ASP E 1 140 ? 65.22451 -37.89736 -3.67180 1.000 91.12208 141 ASP E C 1
ATOM 3904 O O . ASP E 1 140 ? 64.29186 -37.92334 -2.86234 1.000 99.46397 141 ASP E O 1
ATOM 3909 N N . GLY E 1 141 ? 66.32339 -37.17580 -3.49695 1.000 89.74855 142 GLY E N 1
ATOM 3910 C CA . GLY E 1 141 ? 66.49768 -36.32726 -2.33261 1.000 78.05994 142 GLY E CA 1
ATOM 3911 C C . GLY E 1 141 ? 65.40320 -35.28048 -2.21559 1.000 80.97021 142 GLY E C 1
ATOM 3912 O O . GLY E 1 141 ? 64.82590 -35.06890 -1.13936 1.000 82.13816 142 GLY E O 1
ATOM 3913 N N . TRP E 1 142 ? 65.10669 -34.61350 -3.32092 1.000 78.38301 143 TRP E N 1
ATOM 3914 C CA . TRP E 1 142 ? 64.09172 -33.58411 -3.25797 1.000 82.19673 143 TRP E CA 1
ATOM 3915 C C . TRP E 1 142 ? 62.72890 -34.18716 -2.92018 1.000 94.97643 143 TRP E C 1
ATOM 3916 O O . TRP E 1 142 ? 62.10878 -33.77880 -1.92837 1.000 98.69494 143 TRP E O 1
ATOM 3927 N N . ILE E 1 143 ? 62.29363 -35.19657 -3.68076 1.000 88.98578 144 ILE E N 1
ATOM 3928 C CA . ILE E 1 143 ? 60.95101 -35.74560 -3.47349 1.000 103.09071 144 ILE E CA 1
ATOM 3929 C C . ILE E 1 143 ? 60.79983 -36.43837 -2.11968 1.000 102.88021 144 ILE E C 1
ATOM 3930 O O . ILE E 1 143 ? 59.70184 -36.48701 -1.56321 1.000 106.21889 144 ILE E O 1
ATOM 3935 N N . HIS E 1 144 ? 61.89668 -36.95723 -1.58320 1.000 81.64793 145 HIS E N 1
ATOM 3936 C CA . HIS E 1 144 ? 61.86586 -37.50325 -0.23839 1.000 78.16701 145 HIS E CA 1
ATOM 3937 C C . HIS E 1 144 ? 61.54917 -36.38901 0.76764 1.000 94.29378 145 HIS E C 1
ATOM 3938 O O . HIS E 1 144 ? 60.78899 -36.60465 1.70919 1.000 103.65053 145 HIS E O 1
ATOM 3945 N N . GLN E 1 145 ? 62.12245 -35.19823 0.57476 1.000 102.69296 146 GLN E N 1
ATOM 3946 C CA . GLN E 1 145 ? 61.76426 -34.06174 1.43046 1.000 113.74577 146 GLN E CA 1
ATOM 3947 C C . GLN E 1 145 ? 60.29043 -33.71351 1.29419 1.000 108.80442 146 GLN E C 1
ATOM 3948 O O . GLN E 1 145 ? 59.68855 -33.19657 2.22803 1.000 110.18725 146 GLN E O 1
ATOM 3954 N N . GLN E 1 146 ? 59.70646 -34.00935 0.13791 1.000 108.57850 147 GLN E N 1
ATOM 3955 C CA . GLN E 1 146 ? 58.31856 -33.63385 -0.11452 1.000 106.97823 147 GLN E CA 1
ATOM 3956 C C . GLN E 1 146 ? 57.38555 -34.74919 0.34247 1.000 105.87294 147 GLN E C 1
ATOM 3957 O O . GLN E 1 146 ? 56.16938 -34.62687 0.25291 1.000 107.26715 147 GLN E O 1
ATOM 3963 N N . GLY E 1 147 ? 57.96318 -35.85371 0.80181 1.000 116.81183 148 GLY E N 1
ATOM 3964 C CA . GLY E 1 147 ? 57.17016 -36.92563 1.36966 1.000 122.14306 148 GLY E CA 1
ATOM 3965 C C . GLY E 1 147 ? 56.96232 -38.13131 0.48179 1.000 118.03347 148 GLY E C 1
ATOM 3966 O O . GLY E 1 147 ? 56.24872 -39.05621 0.85843 1.000 129.03497 148 GLY E O 1
ATOM 3967 N N . GLY E 1 148 ? 57.57214 -38.12541 -0.69670 1.000 109.57352 149 GLY E N 1
ATOM 3968 C CA . GLY E 1 148 ? 57.45295 -39.24169 -1.61621 1.000 110.54820 149 GLY E CA 1
ATOM 3969 C C . GLY E 1 148 ? 56.55760 -39.01899 -2.82300 1.000 117.81889 149 GLY E C 1
ATOM 3970 O O . GLY E 1 148 ? 55.74138 -38.09809 -2.85621 1.000 118.02042 149 GLY E O 1
ATOM 3971 N N . TRP E 1 149 ? 56.72205 -39.88080 -3.82329 1.000 111.64875 150 TRP E N 1
ATOM 3972 C CA . TRP E 1 149 ? 55.97479 -39.78115 -5.06868 1.000 97.88967 150 TRP E CA 1
ATOM 3973 C C . TRP E 1 149 ? 54.47261 -39.99199 -4.92481 1.000 104.61253 150 TRP E C 1
ATOM 3974 O O . TRP E 1 149 ? 53.68139 -39.27107 -5.53339 1.000 118.32762 150 TRP E O 1
ATOM 3985 N N . SER E 1 150 ? 54.07666 -40.97032 -4.11982 1.000 88.66875 151 SER E N 1
ATOM 3986 C CA . SER E 1 150 ? 52.66022 -41.24009 -3.92251 1.000 84.18787 151 SER E CA 1
ATOM 3987 C C . SER E 1 150 ? 51.91587 -40.06454 -3.30828 1.000 104.39995 151 SER E C 1
ATOM 3988 O O . SER E 1 150 ? 50.84114 -39.69907 -3.76651 1.000 123.12810 151 SER E O 1
ATOM 3991 N N . THR E 1 151 ? 52.50589 -39.44095 -2.29768 1.000 113.82789 152 THR E N 1
ATOM 3992 C CA . THR E 1 151 ? 51.82506 -38.35602 -1.60228 1.000 109.84590 152 THR E CA 1
ATOM 3993 C C . THR E 1 151 ? 51.74424 -37.13153 -2.49719 1.000 103.55641 152 THR E C 1
ATOM 3994 O O . THR E 1 151 ? 50.76615 -36.39313 -2.45525 1.000 94.79769 152 THR E O 1
ATOM 3998 N N . LEU E 1 152 ? 52.75909 -36.96145 -3.33996 1.000 104.72983 153 LEU E N 1
ATOM 3999 C CA . LEU E 1 152 ? 52.93640 -35.76351 -4.14754 1.000 101.35162 153 LEU E CA 1
ATOM 4000 C C . LEU E 1 152 ? 51.75227 -35.51668 -5.08896 1.000 111.82244 153 LEU E C 1
ATOM 4001 O O . LEU E 1 152 ? 51.42646 -34.37792 -5.39843 1.000 104.60409 153 LEU E O 1
ATOM 4006 N N . ILE E 1 153 ? 51.08620 -36.58503 -5.51151 1.000 128.57817 154 ILE E N 1
ATOM 4007 C CA . ILE E 1 153 ? 50.09796 -36.50058 -6.58350 1.000 138.52684 154 ILE E CA 1
ATOM 4008 C C . ILE E 1 153 ? 48.68173 -36.26824 -6.05382 1.000 151.26757 154 ILE E C 1
ATOM 4009 O O . ILE E 1 153 ? 47.84178 -35.66684 -6.72784 1.000 144.46006 154 ILE E O 1
ATOM 4014 N N . GLU E 1 154 ? 48.43377 -36.70098 -4.82610 1.000 167.39252 155 GLU E N 1
ATOM 4015 C CA . GLU E 1 154 ? 47.09233 -36.65810 -4.26491 1.000 182.93467 155 GLU E CA 1
ATOM 4016 C C . GLU E 1 154 ? 46.71591 -35.27376 -3.75996 1.000 189.32956 155 GLU E C 1
ATOM 4017 O O . GLU E 1 154 ? 45.60505 -34.79685 -3.98873 1.000 194.58965 155 GLU E O 1
ATOM 4023 N N . ASP E 1 155 ? 47.65975 -34.63274 -3.08027 1.000 190.19858 156 ASP E N 1
ATOM 4024 C CA . ASP E 1 155 ? 47.38019 -33.42332 -2.31518 1.000 194.71938 156 ASP E CA 1
ATOM 4025 C C . ASP E 1 155 ? 47.05105 -32.18332 -3.15196 1.000 196.46885 156 ASP E C 1
ATOM 4026 O O . ASP E 1 155 ? 46.04523 -31.51101 -2.90668 1.000 201.41880 156 ASP E O 1
ATOM 4031 N N . ASN E 1 156 ? 47.89551 -31.87718 -4.13104 1.000 189.95388 157 ASN E N 1
ATOM 4032 C CA . ASN E 1 156 ? 47.76941 -30.62342 -4.86876 1.000 187.44078 157 ASN E CA 1
ATOM 4033 C C . ASN E 1 156 ? 47.31062 -30.82347 -6.31149 1.000 184.23770 157 ASN E C 1
ATOM 4034 O O . ASN E 1 156 ? 46.62065 -29.97260 -6.87765 1.000 184.73590 157 ASN E O 1
ATOM 4039 N N . ASP F 2 1 ? 74.11462 -25.43130 -28.70836 1.000 102.30861 81 ASP F N 1
ATOM 4040 C CA . ASP F 2 1 ? 73.50627 -25.03566 -27.44415 1.000 97.27609 81 ASP F CA 1
ATOM 4041 C C . ASP F 2 1 ? 72.26258 -25.86392 -27.17065 1.000 93.42960 81 ASP F C 1
ATOM 4042 O O . ASP F 2 1 ? 71.48891 -25.57038 -26.25334 1.000 86.37772 81 ASP F O 1
ATOM 4047 N N . ILE F 2 2 ? 72.07519 -26.88222 -28.00314 1.000 79.81545 82 ILE F N 1
ATOM 4048 C CA . ILE F 2 2 ? 70.94921 -27.80119 -27.91898 1.000 85.87600 82 ILE F CA 1
ATOM 4049 C C . ILE F 2 2 ? 70.58775 -28.19746 -26.48203 1.000 85.14512 82 ILE F C 1
ATOM 4050 O O . ILE F 2 2 ? 69.42202 -28.15832 -26.09934 1.000 85.63240 82 ILE F O 1
ATOM 4055 N N . ILE F 2 3 ? 71.57585 -28.59691 -25.69268 1.000 77.79437 83 ILE F N 1
ATOM 4056 C CA . ILE F 2 3 ? 71.32200 -28.89979 -24.28859 1.000 72.86913 83 ILE F CA 1
ATOM 4057 C C . ILE F 2 3 ? 70.81699 -27.68554 -23.50837 1.000 75.56103 83 ILE F C 1
ATOM 4058 O O . ILE F 2 3 ? 69.85385 -27.77572 -22.73670 1.000 62.35383 83 ILE F O 1
ATOM 4063 N N . ARG F 2 4 ? 71.43236 -26.53399 -23.74735 1.000 88.53621 84 ARG F N 1
ATOM 4064 C CA . ARG F 2 4 ? 71.02435 -25.31769 -23.05556 1.000 89.66399 84 ARG F CA 1
ATOM 4065 C C . ARG F 2 4 ? 69.63428 -24.88007 -23.50029 1.000 89.33959 84 ARG F C 1
ATOM 4066 O O . ARG F 2 4 ? 68.79785 -24.51809 -22.67278 1.000 91.65940 84 ARG F O 1
ATOM 4074 N N . ASN F 2 5 ? 69.36949 -24.96945 -24.79925 1.000 74.64135 85 ASN F N 1
ATOM 4075 C CA . ASN F 2 5 ? 68.05769 -24.62677 -25.32049 1.000 71.55580 85 ASN F CA 1
ATOM 4076 C C . ASN F 2 5 ? 66.96190 -25.56803 -24.75562 1.000 101.37964 85 ASN F C 1
ATOM 4077 O O . ASN F 2 5 ? 65.98224 -25.09677 -24.17986 1.000 99.15494 85 ASN F O 1
ATOM 4082 N N . ILE F 2 6 ? 67.13688 -26.88546 -24.89006 1.000 87.21084 86 ILE F N 1
ATOM 4083 C CA . ILE F 2 6 ? 66.16297 -27.84449 -24.35592 1.000 78.05885 86 ILE F CA 1
ATOM 4084 C C . ILE F 2 6 ? 65.90302 -27.64353 -22.86106 1.000 70.61881 86 ILE F C 1
ATOM 4085 O O . ILE F 2 6 ? 64.74380 -27.62714 -22.43077 1.000 65.75728 86 ILE F O 1
ATOM 4090 N N . ALA F 2 7 ? 66.96611 -27.49564 -22.06843 1.000 76.41826 87 ALA F N 1
ATOM 4091 C CA . ALA F 2 7 ? 66.81822 -27.36202 -20.61072 1.000 82.26298 87 ALA F CA 1
ATOM 4092 C C . ALA F 2 7 ? 66.03511 -26.10265 -20.28242 1.000 92.59273 87 ALA F C 1
ATOM 4093 O O . ALA F 2 7 ? 65.38867 -26.00315 -19.23950 1.000 77.20594 87 ALA F O 1
ATOM 4095 N N . ARG F 2 8 ? 66.10119 -25.14293 -21.19617 1.000 94.89804 88 ARG F N 1
ATOM 4096 C CA . ARG F 2 8 ? 65.39515 -23.89176 -21.03856 1.000 103.83447 88 ARG F CA 1
ATOM 4097 C C . ARG F 2 8 ? 63.90778 -24.05929 -21.35746 1.000 96.52121 88 ARG F C 1
ATOM 4098 O O . ARG F 2 8 ? 63.05427 -23.70068 -20.53636 1.000 85.02852 88 ARG F O 1
ATOM 4106 N N . HIS F 2 9 ? 63.60688 -24.68951 -22.49552 1.000 90.82067 89 HIS F N 1
ATOM 4107 C CA . HIS F 2 9 ? 62.22979 -25.03274 -22.86455 1.000 68.84920 89 HIS F CA 1
ATOM 4108 C C . HIS F 2 9 ? 61.55450 -25.77144 -21.71698 1.000 62.64029 89 HIS F C 1
ATOM 4109 O O . HIS F 2 9 ? 60.43449 -25.44322 -21.33743 1.000 93.10186 89 HIS F O 1
ATOM 4116 N N . LEU F 2 10 ? 62.23816 -26.75985 -21.14949 1.000 55.91338 90 LEU F N 1
ATOM 4117 C CA . LEU F 2 10 ? 61.65627 -27.54721 -20.04821 1.000 80.23284 90 LEU F CA 1
ATOM 4118 C C . LEU F 2 10 ? 61.50420 -26.72268 -18.78355 1.000 89.18389 90 LEU F C 1
ATOM 4119 O O . LEU F 2 10 ? 60.61836 -26.97178 -17.96096 1.000 80.34679 90 LEU F O 1
ATOM 4124 N N . ALA F 2 11 ? 62.39525 -25.75173 -18.62406 1.000 109.33056 91 ALA F N 1
ATOM 4125 C CA . ALA F 2 11 ? 62.31789 -24.83351 -17.50185 1.000 105.18716 91 ALA F CA 1
ATOM 4126 C C . ALA F 2 11 ? 61.05061 -24.00252 -17.60345 1.000 89.42206 91 ALA F C 1
ATOM 4127 O O . ALA F 2 11 ? 60.37879 -23.78663 -16.59932 1.000 75.65472 91 ALA F O 1
ATOM 4129 N N . GLN F 2 12 ? 60.70742 -23.57749 -18.82284 1.000 88.60335 92 GLN F N 1
ATOM 4130 C CA . GLN F 2 12 ? 59.51022 -22.76164 -19.05813 1.000 83.60215 92 GLN F CA 1
ATOM 4131 C C . GLN F 2 12 ? 58.23753 -23.52205 -18.69466 1.000 99.88792 92 GLN F C 1
ATOM 4132 O O . GLN F 2 12 ? 57.30322 -22.95582 -18.12137 1.000 117.83027 92 GLN F O 1
ATOM 4138 N N . VAL F 2 13 ? 58.23733 -24.82492 -18.95721 1.000 88.12880 93 VAL F N 1
ATOM 4139 C CA . VAL F 2 13 ? 57.02941 -25.61742 -18.82061 1.000 75.89068 93 VAL F CA 1
ATOM 4140 C C . VAL F 2 13 ? 56.83043 -26.02623 -17.38074 1.000 87.16067 93 VAL F C 1
ATOM 4141 O O . VAL F 2 13 ? 55.71153 -26.02009 -16.87629 1.000 110.03661 93 VAL F O 1
ATOM 4145 N N . GLY F 2 14 ? 57.91805 -26.35967 -16.70510 1.000 99.75167 94 GLY F N 1
ATOM 4146 C CA . GLY F 2 14 ? 57.82192 -26.73273 -15.31066 1.000 101.14730 94 GLY F CA 1
ATOM 4147 C C . GLY F 2 14 ? 57.23526 -25.62129 -14.46404 1.000 115.79876 94 GLY F C 1
ATOM 4148 O O . GLY F 2 14 ? 56.37933 -25.86913 -13.61575 1.000 116.34513 94 GLY F O 1
ATOM 4149 N N . ASP F 2 15 ? 57.65217 -24.38669 -14.73336 1.000 110.55899 95 ASP F N 1
ATOM 4150 C CA . ASP F 2 15 ? 57.28468 -23.26057 -13.88198 1.000 111.72318 95 ASP F CA 1
ATOM 4151 C C . ASP F 2 15 ? 55.84593 -22.79103 -14.09466 1.000 112.44300 95 ASP F C 1
ATOM 4152 O O . ASP F 2 15 ? 55.13286 -22.44293 -13.14325 1.000 91.43967 95 ASP F O 1
ATOM 4157 N N . SER F 2 16 ? 55.41369 -22.83922 -15.34901 1.000 110.63199 96 SER F N 1
ATOM 4158 C CA . SER F 2 16 ? 54.07845 -22.41037 -15.73120 1.000 104.46091 96 SER F CA 1
ATOM 4159 C C . SER F 2 16 ? 52.98855 -23.30511 -15.15327 1.000 106.40363 96 SER F C 1
ATOM 4160 O O . SER F 2 16 ? 51.80393 -23.03682 -15.32865 1.000 124.91413 96 SER F O 1
ATOM 4163 N N . MET F 2 17 ? 53.38389 -24.38684 -14.49660 1.000 98.60065 97 MET F N 1
ATOM 4164 C CA . MET F 2 17 ? 52.41187 -25.33066 -13.96934 1.000 115.12525 97 MET F CA 1
ATOM 4165 C C . MET F 2 17 ? 52.16571 -25.10203 -12.48436 1.000 129.86007 97 MET F C 1
ATOM 4166 O O . MET F 2 17 ? 51.24889 -25.67776 -11.89289 1.000 131.66109 97 MET F O 1
ATOM 4171 N N . ASP F 2 18 ? 52.99705 -24.25120 -11.89444 1.000 137.19474 98 ASP F N 1
ATOM 4172 C CA . ASP F 2 18 ? 52.92789 -23.94369 -10.47079 1.000 143.04378 98 ASP F CA 1
ATOM 4173 C C . ASP F 2 18 ? 51.89304 -22.85849 -10.15401 1.000 146.87336 98 ASP F C 1
ATOM 4174 O O . ASP F 2 18 ? 51.11409 -22.44181 -11.01692 1.000 146.49715 98 ASP F O 1
ATOM 4179 N N . ALA G 1 1 ? 82.27108 -25.06233 -34.10444 1.000 114.50731 2 ALA G N 1
ATOM 4180 C CA . ALA G 1 1 ? 80.96876 -25.71593 -34.09284 1.000 115.74775 2 ALA G CA 1
ATOM 4181 C C . ALA G 1 1 ? 79.85937 -24.72487 -34.41838 1.000 116.71487 2 ALA G C 1
ATOM 4182 O O . ALA G 1 1 ? 79.23387 -24.14384 -33.52959 1.000 124.77765 2 ALA G O 1
ATOM 4184 N N . TYR G 1 2 ? 79.63819 -24.52130 -35.70672 1.000 94.67496 3 TYR G N 1
ATOM 4185 C CA . TYR G 1 2 ? 78.59894 -23.62159 -36.16747 1.000 83.90065 3 TYR G CA 1
ATOM 4186 C C . TYR G 1 2 ? 77.58154 -24.44242 -36.87625 1.000 72.56801 3 TYR G C 1
ATOM 4187 O O . TYR G 1 2 ? 77.93008 -25.21971 -37.76426 1.000 82.18634 3 TYR G O 1
ATOM 4196 N N . SER G 1 3 ? 76.32059 -24.27139 -36.52581 1.000 65.44181 4 SER G N 1
ATOM 4197 C CA . SER G 1 3 ? 75.31056 -24.95178 -37.31354 1.000 79.33213 4 SER G CA 1
ATOM 4198 C C . SER G 1 3 ? 75.27729 -24.27341 -38.68039 1.000 85.17721 4 SER G C 1
ATOM 4199 O O . SER G 1 3 ? 75.73331 -23.14104 -38.82370 1.000 96.10239 4 SER G O 1
ATOM 4202 N N . THR G 1 4 ? 74.76992 -24.98646 -39.67912 1.000 85.39460 5 THR G N 1
ATOM 4203 C CA . THR G 1 4 ? 74.54126 -24.43497 -41.00968 1.000 79.25180 5 THR G CA 1
ATOM 4204 C C . THR G 1 4 ? 73.56034 -23.27664 -40.91659 1.000 82.58906 5 THR G C 1
ATOM 4205 O O . THR G 1 4 ? 73.65667 -22.30349 -41.66341 1.000 101.61981 5 THR G O 1
ATOM 4209 N N . ARG G 1 5 ? 72.61298 -23.38829 -39.99349 1.000 90.37780 6 ARG G N 1
ATOM 4210 C CA . ARG G 1 5 ? 71.68648 -22.30201 -39.72088 1.000 97.77942 6 ARG G CA 1
ATOM 4211 C C . ARG G 1 5 ? 72.46186 -21.03241 -39.36791 1.000 105.95930 6 ARG G C 1
ATOM 4212 O O . ARG G 1 5 ? 72.17933 -19.95931 -39.90396 1.000 97.03184 6 ARG G O 1
ATOM 4220 N N . GLU G 1 6 ? 73.42355 -21.16174 -38.45605 1.000 96.96024 7 GLU G N 1
ATOM 4221 C CA . GLU G 1 6 ? 74.25984 -20.04176 -38.04958 1.000 80.42107 7 GLU G CA 1
ATOM 4222 C C . GLU G 1 6 ? 75.04718 -19.37991 -39.19272 1.000 95.81484 7 GLU G C 1
ATOM 4223 O O . GLU G 1 6 ? 74.99086 -18.15660 -39.35391 1.000 89.26256 7 GLU G O 1
ATOM 4229 N N . ILE G 1 7 ? 75.72718 -20.17737 -40.01822 1.000 84.44142 8 ILE G N 1
ATOM 4230 C CA . ILE G 1 7 ? 76.60828 -19.60256 -41.02086 1.000 73.62662 8 ILE G CA 1
ATOM 4231 C C . ILE G 1 7 ? 75.81108 -18.90337 -42.12691 1.000 84.87283 8 ILE G C 1
ATOM 4232 O O . ILE G 1 7 ? 76.15276 -17.79888 -42.53751 1.000 96.17320 8 ILE G O 1
ATOM 4237 N N . LEU G 1 8 ? 74.71582 -19.51486 -42.55483 1.000 71.55265 9 LEU G N 1
ATOM 4238 C CA . LEU G 1 8 ? 73.86781 -18.94497 -43.59405 1.000 74.11613 9 LEU G CA 1
ATOM 4239 C C . LEU G 1 8 ? 73.26568 -17.63618 -43.09773 1.000 88.33941 9 LEU G C 1
ATOM 4240 O O . LEU G 1 8 ? 73.05651 -16.69555 -43.87369 1.000 97.69014 9 LEU G O 1
ATOM 4245 N N . LEU G 1 9 ? 72.94028 -17.60469 -41.80766 1.000 85.92602 10 LEU G N 1
ATOM 4246 C CA . LEU G 1 9 ? 72.35550 -16.41822 -41.19315 1.000 93.72554 10 LEU G CA 1
ATOM 4247 C C . LEU G 1 9 ? 73.37723 -15.27700 -41.11635 1.000 91.68399 10 LEU G C 1
ATOM 4248 O O . LEU G 1 9 ? 73.09920 -14.14844 -41.50700 1.000 78.84408 10 LEU G O 1
ATOM 4253 N N . ALA G 1 10 ? 74.56628 -15.58026 -40.62174 1.000 65.13334 11 ALA G N 1
ATOM 4254 C CA . ALA G 1 10 ? 75.60259 -14.58588 -40.56246 1.000 62.85349 11 ALA G CA 1
ATOM 4255 C C . ALA G 1 10 ? 75.95292 -14.10930 -41.99029 1.000 90.23931 11 ALA G C 1
ATOM 4256 O O . ALA G 1 10 ? 76.06742 -12.91319 -42.24726 1.000 94.31924 11 ALA G O 1
ATOM 4258 N N . LEU G 1 11 ? 76.03211 -15.04300 -42.93108 1.000 78.07799 12 LEU G N 1
ATOM 4259 C CA . LEU G 1 11 ? 76.36294 -14.69766 -44.30418 1.000 67.46365 12 LEU G CA 1
ATOM 4260 C C . LEU G 1 11 ? 75.31752 -13.76406 -44.90400 1.000 82.62466 12 LEU G C 1
ATOM 4261 O O . LEU G 1 11 ? 75.65551 -12.84766 -45.64837 1.000 95.66455 12 LEU G O 1
ATOM 4266 N N . CYS G 1 12 ? 74.04757 -14.01133 -44.61308 1.000 85.55594 13 CYS G N 1
ATOM 4267 C CA . CYS G 1 12 ? 72.99462 -13.13140 -45.10222 1.000 74.80559 13 CYS G CA 1
ATOM 4268 C C . CYS G 1 12 ? 73.10647 -11.74106 -44.50747 1.000 83.53983 13 CYS G C 1
ATOM 4269 O O . CYS G 1 12 ? 72.68028 -10.77227 -45.13309 1.000 74.03557 13 CYS G O 1
ATOM 4272 N N . ILE G 1 13 ? 73.57136 -11.67778 -43.25982 1.000 76.86283 14 ILE G N 1
ATOM 4273 C CA . ILE G 1 13 ? 73.77141 -10.42691 -42.54577 1.000 77.36967 14 ILE G CA 1
ATOM 4274 C C . ILE G 1 13 ? 74.98283 -9.65859 -43.08556 1.000 85.61477 14 ILE G C 1
ATOM 4275 O O . ILE G 1 13 ? 74.89871 -8.47560 -43.41952 1.000 74.36989 14 ILE G O 1
ATOM 4280 N N . ARG G 1 14 ? 76.10391 -10.35030 -43.18222 1.000 70.97804 15 ARG G N 1
ATOM 4281 C CA . ARG G 1 14 ? 77.29422 -9.79991 -43.78791 1.000 63.68205 15 ARG G CA 1
ATOM 4282 C C . ARG G 1 14 ? 76.98459 -9.25872 -45.17390 1.000 79.55419 15 ARG G C 1
ATOM 4283 O O . ARG G 1 14 ? 77.42883 -8.16911 -45.53459 1.000 83.15493 15 ARG G O 1
ATOM 4291 N N . ASP G 1 15 ? 76.21246 -10.02232 -45.94501 1.000 80.75272 16 ASP G N 1
ATOM 4292 C CA . ASP G 1 15 ? 75.89500 -9.63050 -47.31588 1.000 83.80212 16 ASP G CA 1
ATOM 4293 C C . ASP G 1 15 ? 75.07359 -8.36815 -47.25083 1.000 82.04494 16 ASP G C 1
ATOM 4294 O O . ASP G 1 15 ? 75.24492 -7.46833 -48.06850 1.000 82.60211 16 ASP G O 1
ATOM 4299 N N . SER G 1 16 ? 74.18447 -8.32022 -46.26238 1.000 82.48838 17 SER G N 1
ATOM 4300 C CA . SER G 1 16 ? 73.36753 -7.14290 -45.98104 1.000 84.02838 17 SER G CA 1
ATOM 4301 C C . SER G 1 16 ? 74.21435 -5.90889 -45.65655 1.000 86.16713 17 SER G C 1
ATOM 4302 O O . SER G 1 16 ? 73.92058 -4.81554 -46.12814 1.000 76.97732 17 SER G O 1
ATOM 4305 N N . ARG G 1 17 ? 75.25823 -6.09096 -44.85282 1.000 78.22392 18 ARG G N 1
ATOM 4306 C CA . ARG G 1 17 ? 76.07962 -4.97217 -44.41556 1.000 73.48741 18 ARG G CA 1
ATOM 4307 C C . ARG G 1 17 ? 76.93310 -4.38634 -45.56373 1.000 90.09391 18 ARG G C 1
ATOM 4308 O O . ARG G 1 17 ? 77.36188 -3.23999 -45.46828 1.000 104.67606 18 ARG G O 1
ATOM 4316 N N . VAL G 1 18 ? 77.19180 -5.15664 -46.62753 1.000 76.36041 19 VAL G N 1
ATOM 4317 C CA . VAL G 1 18 ? 77.95387 -4.63418 -47.77096 1.000 67.42813 19 VAL G CA 1
ATOM 4318 C C . VAL G 1 18 ? 77.00415 -4.28811 -48.91114 1.000 86.01979 19 VAL G C 1
ATOM 4319 O O . VAL G 1 18 ? 77.42427 -4.03749 -50.03885 1.000 122.04482 19 VAL G O 1
ATOM 4323 N N . HIS G 1 19 ? 75.71706 -4.24551 -48.60074 1.000 81.84478 20 HIS G N 1
ATOM 4324 C CA . HIS G 1 19 ? 74.69785 -3.81524 -49.55004 1.000 87.42335 20 HIS G CA 1
ATOM 4325 C C . HIS G 1 19 ? 73.86457 -2.71838 -48.91189 1.000 116.17973 20 HIS G C 1
ATOM 4326 O O . HIS G 1 19 ? 73.96935 -2.48492 -47.70874 1.000 136.84201 20 HIS G O 1
ATOM 4333 N N . GLY G 1 20 ? 73.05255 -2.03963 -49.71537 1.000 132.55787 21 GLY G N 1
ATOM 4334 C CA . GLY G 1 20 ? 72.10993 -1.05422 -49.20741 1.000 143.08023 21 GLY G CA 1
ATOM 4335 C C . GLY G 1 20 ? 72.66760 -0.03445 -48.22914 1.000 142.52249 21 GLY G C 1
ATOM 4336 O O . GLY G 1 20 ? 73.73444 0.53542 -48.45218 1.000 149.38482 21 GLY G O 1
ATOM 4337 N N . ASN G 1 21 ? 71.95572 0.16294 -47.12251 1.000 134.76532 22 ASN G N 1
ATOM 4338 C CA . ASN G 1 21 ? 72.36969 1.10757 -46.08922 1.000 136.08380 22 ASN G CA 1
ATOM 4339 C C . ASN G 1 21 ? 73.09738 0.48126 -44.90024 1.000 144.66120 22 ASN G C 1
ATOM 4340 O O . ASN G 1 21 ? 73.33208 1.14690 -43.88693 1.000 146.66789 22 ASN G O 1
ATOM 4345 N N . GLY G 1 22 ? 73.46896 -0.78830 -45.02815 1.000 139.72595 23 GLY G N 1
ATOM 4346 C CA . GLY G 1 22 ? 74.15809 -1.49046 -43.96020 1.000 131.32152 23 GLY G CA 1
ATOM 4347 C C . GLY G 1 22 ? 73.21960 -1.92563 -42.84281 1.000 129.16527 23 GLY G C 1
ATOM 4348 O O . GLY G 1 22 ? 73.60519 -2.71931 -41.98172 1.000 122.74738 23 GLY G O 1
ATOM 4349 N N . THR G 1 23 ? 71.99774 -1.38975 -42.84248 1.000 137.85876 24 THR G N 1
ATOM 4350 C CA . THR G 1 23 ? 70.98474 -1.73530 -41.84070 1.000 146.58971 24 THR G CA 1
ATOM 4351 C C . THR G 1 23 ? 70.48467 -3.16332 -42.06221 1.000 144.19681 24 THR G C 1
ATOM 4352 O O . THR G 1 23 ? 70.72379 -3.76091 -43.11297 1.000 153.65126 24 THR G O 1
ATOM 4356 N N . LEU G 1 24 ? 69.76387 -3.69143 -41.08099 1.000 122.85826 25 LEU G N 1
ATOM 4357 C CA . LEU G 1 24 ? 69.36221 -5.08921 -41.08408 1.000 103.13183 25 LEU G CA 1
ATOM 4358 C C . LEU G 1 24 ? 67.85229 -5.24023 -41.12479 1.000 108.71964 25 LEU G C 1
ATOM 4359 O O . LEU G 1 24 ? 67.13859 -4.61046 -40.33355 1.000 114.94415 25 LEU G O 1
ATOM 4364 N N . HIS G 1 25 ? 67.36580 -6.05770 -42.05717 1.000 96.22180 26 HIS G N 1
ATOM 4365 C CA . HIS G 1 25 ? 65.93828 -6.34087 -42.13020 1.000 83.56217 26 HIS G CA 1
ATOM 4366 C C . HIS G 1 25 ? 65.49794 -6.89811 -40.78164 1.000 93.28870 26 HIS G C 1
ATOM 4367 O O . HIS G 1 25 ? 66.17430 -7.75579 -40.21528 1.000 99.49401 26 HIS G O 1
ATOM 4374 N N . PRO G 1 26 ? 64.38052 -6.39199 -40.24647 1.000 102.45365 27 PRO G N 1
ATOM 4375 C CA . PRO G 1 26 ? 63.85851 -6.86237 -38.96029 1.000 109.31498 27 PRO G CA 1
ATOM 4376 C C . PRO G 1 26 ? 63.76818 -8.38532 -38.81242 1.000 102.83662 27 PRO G C 1
ATOM 4377 O O . PRO G 1 26 ? 64.12327 -8.88541 -37.74260 1.000 109.25007 27 PRO G O 1
ATOM 4381 N N . VAL G 1 27 ? 63.34239 -9.10417 -39.85040 1.000 89.37175 28 VAL G N 1
ATOM 4382 C CA . VAL G 1 27 ? 63.25378 -10.57147 -39.77546 1.000 95.39086 28 VAL G CA 1
ATOM 4383 C C . VAL G 1 27 ? 64.61995 -11.21078 -39.47883 1.000 98.99255 28 VAL G C 1
ATOM 4384 O O . VAL G 1 27 ? 64.72253 -12.14271 -38.67699 1.000 105.32526 28 VAL G O 1
ATOM 4388 N N . LEU G 1 28 ? 65.66213 -10.70465 -40.13499 1.000 87.38492 29 LEU G N 1
ATOM 4389 C CA . LEU G 1 28 ? 67.03626 -11.16994 -39.92500 1.000 76.45724 29 LEU G CA 1
ATOM 4390 C C . LEU G 1 28 ? 67.60053 -10.76691 -38.56617 1.000 91.01325 29 LEU G C 1
ATOM 4391 O O . LEU G 1 28 ? 68.36647 -11.51638 -37.95998 1.000 92.30017 29 LEU G O 1
ATOM 4396 N N . GLU G 1 29 ? 67.27866 -9.55508 -38.11928 1.000 102.44773 30 GLU G N 1
ATOM 4397 C CA . GLU G 1 29 ? 67.78390 -9.07427 -36.83750 1.000 102.24478 30 GLU G CA 1
ATOM 4398 C C . GLU G 1 29 ? 67.21936 -9.93070 -35.71547 1.000 90.15749 30 GLU G C 1
ATOM 4399 O O . GLU G 1 29 ? 67.94068 -10.34236 -34.80585 1.000 80.96093 30 GLU G O 1
ATOM 4405 N N . LEU G 1 30 ? 65.92405 -10.20981 -35.79976 1.000 92.07559 31 LEU G N 1
ATOM 4406 C CA . LEU G 1 30 ? 65.26074 -11.06796 -34.82330 1.000 111.79710 31 LEU G CA 1
ATOM 4407 C C . LEU G 1 30 ? 65.79425 -12.49402 -34.83687 1.000 105.51582 31 LEU G C 1
ATOM 4408 O O . LEU G 1 30 ? 65.98074 -13.11259 -33.78501 1.000 93.54675 31 LEU G O 1
ATOM 4413 N N . ALA G 1 31 ? 66.06506 -12.99102 -36.03848 1.000 97.45866 32 ALA G N 1
ATOM 4414 C CA . ALA G 1 31 ? 66.55075 -14.34925 -36.22429 1.000 90.44410 32 ALA G CA 1
ATOM 4415 C C . ALA G 1 31 ? 67.90023 -14.55867 -35.53689 1.000 86.45225 32 ALA G C 1
ATOM 4416 O O . ALA G 1 31 ? 68.17202 -15.62437 -34.98524 1.000 88.11642 32 ALA G O 1
ATOM 4418 N N . ALA G 1 32 ? 68.75381 -13.54876 -35.58457 1.000 84.87577 33 ALA G N 1
ATOM 4419 C CA . ALA G 1 32 ? 70.04288 -13.64866 -34.92695 1.000 93.41016 33 ALA G CA 1
ATOM 4420 C C . ALA G 1 32 ? 69.84306 -13.73782 -33.42487 1.000 84.50405 33 ALA G C 1
ATOM 4421 O O . ALA G 1 32 ? 70.66804 -14.30130 -32.70972 1.000 75.31930 33 ALA G O 1
ATOM 4423 N N . ARG G 1 33 ? 68.73635 -13.17225 -32.95671 1.000 90.64147 34 ARG G N 1
ATOM 4424 C CA . ARG G 1 33 ? 68.42076 -13.16488 -31.53150 1.000 106.39306 34 ARG G CA 1
ATOM 4425 C C . ARG G 1 33 ? 67.81799 -14.48321 -31.09989 1.000 108.60713 34 ARG G C 1
ATOM 4426 O O . ARG G 1 33 ? 68.06949 -14.94551 -29.98914 1.000 104.42948 34 ARG G O 1
ATOM 4434 N N . GLU G 1 34 ? 67.03381 -15.08001 -31.99811 1.000 109.05021 35 GLU G N 1
ATOM 4435 C CA . GLU G 1 34 ? 66.20423 -16.24106 -31.68690 1.000 95.42957 35 GLU G CA 1
ATOM 4436 C C . GLU G 1 34 ? 66.88860 -17.58060 -31.91768 1.000 112.75774 35 GLU G C 1
ATOM 4437 O O . GLU G 1 34 ? 66.42826 -18.59528 -31.40296 1.000 137.96742 35 GLU G O 1
ATOM 4443 N N . THR G 1 35 ? 67.96939 -17.60535 -32.68975 1.000 110.53781 36 THR G N 1
ATOM 4444 C CA . THR G 1 35 ? 68.65055 -18.87221 -32.94467 1.000 110.82200 36 THR G CA 1
ATOM 4445 C C . THR G 1 35 ? 69.30541 -19.40968 -31.65575 1.000 119.50051 36 THR G C 1
ATOM 4446 O O . THR G 1 35 ? 69.12788 -20.59111 -31.33583 1.000 124.94768 36 THR G O 1
ATOM 4450 N N . PRO G 1 36 ? 70.06043 -18.57019 -30.90727 1.000 112.82577 37 PRO G N 1
ATOM 4451 C CA . PRO G 1 36 ? 70.58722 -17.23151 -31.17732 1.000 111.91351 37 PRO G CA 1
ATOM 4452 C C . PRO G 1 36 ? 71.93991 -17.31798 -31.87372 1.000 115.96283 37 PRO G C 1
ATOM 4453 O O . PRO G 1 36 ? 72.76786 -18.16050 -31.52513 1.000 114.91148 37 PRO G O 1
ATOM 4457 N N . LEU G 1 37 ? 72.13245 -16.48644 -32.88978 1.000 123.67267 38 LEU G N 1
ATOM 4458 C CA . LEU G 1 37 ? 73.39792 -16.44179 -33.60647 1.000 122.16001 38 LEU G CA 1
ATOM 4459 C C . LEU G 1 37 ? 74.53886 -16.06416 -32.66377 1.000 102.05661 38 LEU G C 1
ATOM 4460 O O . LEU G 1 37 ? 74.58065 -14.95539 -32.14827 1.000 101.00937 38 LEU G O 1
ATOM 4465 N N . ARG G 1 38 ? 75.47403 -16.98138 -32.45978 1.000 92.11052 39 ARG G N 1
ATOM 4466 C CA . ARG G 1 38 ? 76.62445 -16.71435 -31.61190 1.000 100.81606 39 ARG G CA 1
ATOM 4467 C C . ARG G 1 38 ? 77.84120 -16.51220 -32.48994 1.000 105.89512 39 ARG G C 1
ATOM 4468 O O . ARG G 1 38 ? 78.84412 -15.94156 -32.06015 1.000 120.74719 39 ARG G O 1
ATOM 4476 N N . LEU G 1 39 ? 77.75692 -17.01794 -33.71528 1.000 106.46680 40 LEU G N 1
ATOM 4477 C CA . LEU G 1 39 ? 78.78874 -16.77827 -34.71865 1.000 109.48055 40 LEU G CA 1
ATOM 4478 C C . LEU G 1 39 ? 78.64035 -15.37055 -35.26611 1.000 110.64797 40 LEU G C 1
ATOM 4479 O O . LEU G 1 39 ? 77.59147 -15.01917 -35.80949 1.000 95.12937 40 LEU G O 1
ATOM 4484 N N . SER G 1 40 ? 79.68688 -14.56512 -35.10739 1.000 111.22438 41 SER G N 1
ATOM 4485 C CA . SER G 1 40 ? 79.67120 -13.18663 -35.57869 1.000 97.56545 41 SER G CA 1
ATOM 4486 C C . SER G 1 40 ? 79.69389 -13.04714 -37.09769 1.000 93.02898 41 SER G C 1
ATOM 4487 O O . SER G 1 40 ? 80.48018 -13.70505 -37.77188 1.000 102.34504 41 SER G O 1
ATOM 4490 N N . PRO G 1 41 ? 78.82539 -12.18556 -37.64513 1.000 74.94070 42 PRO G N 1
ATOM 4491 C CA . PRO G 1 41 ? 78.90929 -11.88964 -39.07795 1.000 80.13831 42 PRO G CA 1
ATOM 4492 C C . PRO G 1 41 ? 80.17420 -11.11530 -39.46822 1.000 78.69611 42 PRO G C 1
ATOM 4493 O O . PRO G 1 41 ? 80.36425 -10.87634 -40.66014 1.000 94.22650 42 PRO G O 1
ATOM 4497 N N . GLU G 1 42 ? 81.01010 -10.74808 -38.49440 1.000 66.31101 43 GLU G N 1
ATOM 4498 C CA . GLU G 1 42 ? 82.32357 -10.12673 -38.75180 1.000 54.65382 43 GLU G CA 1
ATOM 4499 C C . GLU G 1 42 ? 83.44471 -11.13228 -38.65565 1.000 59.52293 43 GLU G C 1
ATOM 4500 O O . GLU G 1 42 ? 84.62322 -10.77156 -38.66016 1.000 78.88889 43 GLU G O 1
ATOM 4506 N N . ASP G 1 43 ? 83.07098 -12.39084 -38.49685 1.000 71.47467 44 ASP G N 1
ATOM 4507 C CA . ASP G 1 43 ? 84.02930 -13.47378 -38.38870 1.000 70.60907 44 ASP G CA 1
ATOM 4508 C C . ASP G 1 43 ? 84.77958 -13.70337 -39.71058 1.000 63.47517 44 ASP G C 1
ATOM 4509 O O . ASP G 1 43 ? 84.14594 -13.78267 -40.76508 1.000 70.01818 44 ASP G O 1
ATOM 4514 N N . THR G 1 44 ? 86.10947 -13.83330 -39.65900 1.000 47.97254 45 THR G N 1
ATOM 4515 C CA . THR G 1 44 ? 86.88932 -14.14519 -40.86101 1.000 48.59376 45 THR G CA 1
ATOM 4516 C C . THR G 1 44 ? 86.29522 -15.26428 -41.74293 1.000 75.35333 45 THR G C 1
ATOM 4517 O O . THR G 1 44 ? 86.27313 -15.14846 -42.96472 1.000 82.05615 45 THR G O 1
ATOM 4521 N N . VAL G 1 45 ? 85.80290 -16.33107 -41.11728 1.000 75.50298 46 VAL G N 1
ATOM 4522 C CA . VAL G 1 45 ? 85.25076 -17.46637 -41.84952 1.000 80.43339 46 VAL G CA 1
ATOM 4523 C C . VAL G 1 45 ? 84.03541 -17.02638 -42.65304 1.000 72.49961 46 VAL G C 1
ATOM 4524 O O . VAL G 1 45 ? 83.80603 -17.50196 -43.76862 1.000 76.10121 46 VAL G O 1
ATOM 4528 N N . VAL G 1 46 ? 83.28466 -16.08302 -42.10063 1.000 69.15285 47 VAL G N 1
ATOM 4529 C CA . VAL G 1 46 ? 82.12817 -15.50988 -42.79243 1.000 68.42824 47 VAL G CA 1
ATOM 4530 C C . VAL G 1 46 ? 82.62493 -14.56472 -43.91131 1.000 74.67043 47 VAL G C 1
ATOM 4531 O O . VAL G 1 46 ? 81.95391 -14.41534 -44.93335 1.000 70.34641 47 VAL G O 1
ATOM 4535 N N . LEU G 1 47 ? 83.76176 -13.88705 -43.69273 1.000 50.84316 48 LEU G N 1
ATOM 4536 C CA . LEU G 1 47 ? 84.37832 -13.09507 -44.75019 1.000 71.97630 48 LEU G CA 1
ATOM 4537 C C . LEU G 1 47 ? 84.70552 -13.94766 -45.99648 1.000 73.01923 48 LEU G C 1
ATOM 4538 O O . LEU G 1 47 ? 84.31334 -13.58769 -47.10664 1.000 59.82511 48 LEU G O 1
ATOM 4543 N N . ARG G 1 48 ? 85.38055 -15.08121 -45.81129 1.000 61.25753 49 ARG G N 1
ATOM 4544 C CA . ARG G 1 48 ? 85.72367 -15.95541 -46.92975 1.000 60.14883 49 ARG G CA 1
ATOM 4545 C C . ARG G 1 48 ? 84.49688 -16.49130 -47.66546 1.000 64.68504 49 ARG G C 1
ATOM 4546 O O . ARG G 1 48 ? 84.40924 -16.42698 -48.88583 1.000 89.45540 49 ARG G O 1
ATOM 4554 N N . TYR G 1 49 ? 83.56763 -17.05368 -46.91625 1.000 58.09815 50 TYR G N 1
ATOM 4555 C CA . TYR G 1 49 ? 82.38428 -17.65850 -47.50937 1.000 71.49548 50 TYR G CA 1
ATOM 4556 C C . TYR G 1 49 ? 81.56252 -16.63970 -48.25940 1.000 75.51793 50 TYR G C 1
ATOM 4557 O O . TYR G 1 49 ? 80.93064 -16.96573 -49.27964 1.000 73.70044 50 TYR G O 1
ATOM 4566 N N . HIS G 1 50 ? 81.55871 -15.40787 -47.75762 1.000 69.67596 51 HIS G N 1
ATOM 4567 C CA . HIS G 1 50 ? 80.77394 -14.36635 -48.41220 1.000 73.84170 51 HIS G CA 1
ATOM 4568 C C . HIS G 1 50 ? 81.37755 -14.08859 -49.79273 1.000 58.22304 51 HIS G C 1
ATOM 4569 O O . HIS G 1 50 ? 80.66032 -13.95610 -50.78566 1.000 68.46078 51 HIS G O 1
ATOM 4576 N N . VAL G 1 51 ? 82.69921 -14.01056 -49.84836 1.000 56.00862 52 VAL G N 1
ATOM 4577 C CA . VAL G 1 51 ? 83.39266 -13.82323 -51.11464 1.000 68.26265 52 VAL G CA 1
ATOM 4578 C C . VAL G 1 51 ? 83.16558 -15.02076 -52.03047 1.000 76.02276 52 VAL G C 1
ATOM 4579 O O . VAL G 1 51 ? 82.82726 -14.85886 -53.20122 1.000 80.09933 52 VAL G O 1
ATOM 4583 N N . LEU G 1 52 ? 83.30358 -16.22274 -51.47033 1.000 75.97721 53 LEU G N 1
ATOM 4584 C CA . LEU G 1 52 ? 83.12324 -17.45733 -52.22988 1.000 58.20316 53 LEU G CA 1
ATOM 4585 C C . LEU G 1 52 ? 81.72455 -17.54012 -52.83390 1.000 66.32933 53 LEU G C 1
ATOM 4586 O O . LEU G 1 52 ? 81.56359 -17.83136 -54.01901 1.000 69.32596 53 LEU G O 1
ATOM 4591 N N . LEU G 1 53 ? 80.70766 -17.29385 -52.02481 1.000 46.25276 54 LEU G N 1
ATOM 4592 C CA . LEU G 1 53 ? 79.37423 -17.35263 -52.55996 1.000 56.71294 54 LEU G CA 1
ATOM 4593 C C . LEU G 1 53 ? 79.08625 -16.27000 -53.57709 1.000 88.76532 54 LEU G C 1
ATOM 4594 O O . LEU G 1 53 ? 78.37195 -16.53415 -54.55021 1.000 102.86508 54 LEU G O 1
ATOM 4599 N N . GLU G 1 54 ? 79.63503 -15.06573 -53.38947 1.000 84.72248 55 GLU G N 1
ATOM 4600 C CA . GLU G 1 54 ? 79.29963 -14.00195 -54.33268 1.000 68.17528 55 GLU G CA 1
ATOM 4601 C C . GLU G 1 54 ? 79.88403 -14.37712 -55.67728 1.000 64.81490 55 GLU G C 1
ATOM 4602 O O . GLU G 1 54 ? 79.21317 -14.28220 -56.70514 1.000 60.05464 55 GLU G O 1
ATOM 4608 N N . GLU G 1 55 ? 81.09374 -14.92111 -55.63152 1.000 36.80979 56 GLU G N 1
ATOM 4609 C CA . GLU G 1 55 ? 81.74172 -15.44458 -56.80596 1.000 59.34488 56 GLU G CA 1
ATOM 4610 C C . GLU G 1 55 ? 80.90898 -16.53671 -57.47951 1.000 87.35715 56 GLU G C 1
ATOM 4611 O O . GLU G 1 55 ? 80.79223 -16.56128 -58.70922 1.000 95.91300 56 GLU G O 1
ATOM 4617 N N . ILE G 1 56 ? 80.30664 -17.41762 -56.68370 1.000 91.31712 57 ILE G N 1
ATOM 4618 C CA . ILE G 1 56 ? 79.46300 -18.46089 -57.25203 1.000 75.38278 57 ILE G CA 1
ATOM 4619 C C . ILE G 1 56 ? 78.21674 -17.85013 -57.87065 1.000 75.86534 57 ILE G C 1
ATOM 4620 O O . ILE G 1 56 ? 77.86742 -18.16756 -59.00819 1.000 86.77420 57 ILE G O 1
ATOM 4625 N N . ILE G 1 57 ? 77.57132 -16.94240 -57.14509 1.000 64.96651 58 ILE G N 1
ATOM 4626 C CA . ILE G 1 57 ? 76.40132 -16.25391 -57.68889 1.000 57.77273 58 ILE G CA 1
ATOM 4627 C C . ILE G 1 57 ? 76.72049 -15.54308 -59.00775 1.000 78.67268 58 ILE G C 1
ATOM 4628 O O . ILE G 1 57 ? 75.99773 -15.68378 -59.97900 1.000 77.48922 58 ILE G O 1
ATOM 4633 N N . GLU G 1 58 ? 77.82024 -14.80194 -59.04971 1.000 88.89619 59 GLU G N 1
ATOM 4634 C CA . GLU G 1 58 ? 78.18574 -14.09963 -60.26891 1.000 83.97344 59 GLU G CA 1
ATOM 4635 C C . GLU G 1 58 ? 78.32588 -15.02117 -61.45153 1.000 80.70774 59 GLU G C 1
ATOM 4636 O O . GLU G 1 58 ? 77.76785 -14.75838 -62.51378 1.000 85.66850 59 GLU G O 1
ATOM 4642 N N . ARG G 1 59 ? 79.05199 -16.11070 -61.24246 1.000 69.86609 60 ARG G N 1
ATOM 4643 C CA . ARG G 1 59 ? 79.37367 -17.04583 -62.30077 1.000 72.37579 60 ARG G CA 1
ATOM 4644 C C . ARG G 1 59 ? 78.10524 -17.69666 -62.81863 1.000 81.43445 60 ARG G C 1
ATOM 4645 O O . ARG G 1 59 ? 78.03849 -18.13018 -63.96651 1.000 86.11306 60 ARG G O 1
ATOM 4653 N N . ASN G 1 60 ? 77.08924 -17.72940 -61.96517 1.000 70.91148 61 ASN G N 1
ATOM 4654 C CA . ASN G 1 60 ? 75.84931 -18.42391 -62.26826 1.000 71.65332 61 ASN G CA 1
ATOM 4655 C C . ASN G 1 60 ? 74.67587 -17.48921 -62.18184 1.000 72.51408 61 ASN G C 1
ATOM 4656 O O . ASN G 1 60 ? 73.56088 -17.88896 -61.82969 1.000 82.63088 61 ASN G O 1
ATOM 4661 N N . SER G 1 61 ? 74.92459 -16.23618 -62.52304 1.000 72.11158 62 SER G N 1
ATOM 4662 C CA . SER G 1 61 ? 73.93725 -15.19890 -62.26657 1.000 84.75801 62 SER G CA 1
ATOM 4663 C C . SER G 1 61 ? 72.62705 -15.43913 -63.01389 1.000 84.83829 62 SER G C 1
ATOM 4664 O O . SER G 1 61 ? 71.55125 -15.25989 -62.45037 1.000 82.14748 62 SER G O 1
ATOM 4667 N N . GLU G 1 62 ? 72.72123 -15.87764 -64.26578 1.000 94.29421 63 GLU G N 1
ATOM 4668 C CA . GLU G 1 62 ? 71.53104 -16.08045 -65.07669 1.000 97.20131 63 GLU G CA 1
ATOM 4669 C C . GLU G 1 62 ? 70.65833 -17.19691 -64.51149 1.000 86.38812 63 GLU G C 1
ATOM 4670 O O . GLU G 1 62 ? 69.46975 -16.99037 -64.30735 1.000 74.98904 63 GLU G O 1
ATOM 4676 N N . THR G 1 63 ? 71.25924 -18.33892 -64.18159 1.000 84.89368 64 THR G N 1
ATOM 4677 C CA . THR G 1 63 ? 70.51645 -19.43574 -63.55711 1.000 94.56451 64 THR G CA 1
ATOM 4678 C C . THR G 1 63 ? 69.82631 -19.05756 -62.24220 1.000 98.32867 64 THR G C 1
ATOM 4679 O O . THR G 1 63 ? 68.63265 -19.30123 -62.07710 1.000 96.21756 64 THR G O 1
ATOM 4683 N N . PHE G 1 64 ? 70.57215 -18.45084 -61.31949 1.000 99.37310 65 PHE G N 1
ATOM 4684 C CA . PHE G 1 64 ? 70.04224 -18.13172 -59.98853 1.000 78.79427 65 PHE G CA 1
ATOM 4685 C C . PHE G 1 64 ? 68.92327 -17.12226 -60.08224 1.000 81.44493 65 PHE G C 1
ATOM 4686 O O . PHE G 1 64 ? 67.92343 -17.20299 -59.36660 1.000 88.27053 65 PHE G O 1
ATOM 4694 N N . THR G 1 65 ? 69.10692 -16.15649 -60.96869 1.000 88.93926 66 THR G N 1
ATOM 4695 C CA . THR G 1 65 ? 68.09249 -15.14763 -61.18733 1.000 106.42560 66 THR G CA 1
ATOM 4696 C C . THR G 1 65 ? 66.86931 -15.80994 -61.79937 1.000 104.82240 66 THR G C 1
ATOM 4697 O O . THR G 1 65 ? 65.74386 -15.58555 -61.35557 1.000 92.45050 66 THR G O 1
ATOM 4701 N N . GLU G 1 66 ? 67.10679 -16.65096 -62.80263 1.000 111.71564 67 GLU G N 1
ATOM 4702 C CA . GLU G 1 66 ? 66.02468 -17.33597 -63.50269 1.000 111.65416 67 GLU G CA 1
ATOM 4703 C C . GLU G 1 66 ? 65.31345 -18.32254 -62.58161 1.000 110.51816 67 GLU G C 1
ATOM 4704 O O . GLU G 1 66 ? 64.08695 -18.35385 -62.54138 1.000 104.37774 67 GLU G O 1
ATOM 4710 N N . THR G 1 67 ? 66.07761 -19.12253 -61.84431 1.000 102.47688 68 THR G N 1
ATOM 4711 C CA . THR G 1 67 ? 65.48614 -20.08982 -60.93184 1.000 95.72493 68 THR G CA 1
ATOM 4712 C C . THR G 1 67 ? 64.76167 -19.44778 -59.74670 1.000 101.23482 68 THR G C 1
ATOM 4713 O O . THR G 1 67 ? 63.67000 -19.87912 -59.38856 1.000 97.86549 68 THR G O 1
ATOM 4717 N N . TRP G 1 68 ? 65.33616 -18.41082 -59.14738 1.000 103.55871 69 TRP G N 1
ATOM 4718 C CA . TRP G 1 68 ? 64.66558 -17.79411 -58.00923 1.000 97.35208 69 TRP G CA 1
ATOM 4719 C C . TRP G 1 68 ? 63.35577 -17.15582 -58.46619 1.000 97.86894 69 TRP G C 1
ATOM 4720 O O . TRP G 1 68 ? 62.32651 -17.27886 -57.79939 1.000 72.51208 69 TRP G O 1
ATOM 4731 N N . ASN G 1 69 ? 63.40930 -16.46680 -59.60242 1.000 104.64892 70 ASN G N 1
ATOM 4732 C CA . ASN G 1 69 ? 62.23987 -15.81630 -60.17832 1.000 109.68453 70 ASN G CA 1
ATOM 4733 C C . ASN G 1 69 ? 61.17857 -16.83268 -60.57981 1.000 128.59064 70 ASN G C 1
ATOM 4734 O O . ASN G 1 69 ? 59.97641 -16.56257 -60.52575 1.000 133.69785 70 ASN G O 1
ATOM 4739 N N . ARG G 1 70 ? 61.64813 -18.00277 -60.99490 1.000 134.02420 71 ARG G N 1
ATOM 4740 C CA . ARG G 1 70 ? 60.78341 -19.09370 -61.40321 1.000 131.75864 71 ARG G CA 1
ATOM 4741 C C . ARG G 1 70 ? 60.08591 -19.60904 -60.15395 1.000 115.93939 71 ARG G C 1
ATOM 4742 O O . ARG G 1 70 ? 58.86950 -19.77535 -60.12344 1.000 120.12647 71 ARG G O 1
ATOM 4750 N N . PHE G 1 71 ? 60.88586 -19.77774 -59.10443 1.000 88.09262 72 PHE G N 1
ATOM 4751 C CA . PHE G 1 71 ? 60.46023 -20.27655 -57.80327 1.000 69.70730 72 PHE G CA 1
ATOM 4752 C C . PHE G 1 71 ? 59.49085 -19.37368 -57.04765 1.000 100.21164 72 PHE G C 1
ATOM 4753 O O . PHE G 1 71 ? 58.40306 -19.79555 -56.65654 1.000 114.57844 72 PHE G O 1
ATOM 4761 N N . ILE G 1 72 ? 59.89218 -18.12324 -56.85689 1.000 119.19302 73 ILE G N 1
ATOM 4762 C CA . ILE G 1 72 ? 59.18588 -17.21458 -55.95834 1.000 126.82752 73 ILE G CA 1
ATOM 4763 C C . ILE G 1 72 ? 57.84307 -16.75590 -56.49966 1.000 128.50356 73 ILE G C 1
ATOM 4764 O O . ILE G 1 72 ? 56.95101 -16.38786 -55.73532 1.000 128.50858 73 ILE G O 1
ATOM 4769 N N . THR G 1 73 ? 57.68726 -16.80606 -57.81441 1.000 132.43304 74 THR G N 1
ATOM 4770 C CA . THR G 1 73 ? 56.46286 -16.33267 -58.43215 1.000 150.11107 74 THR G CA 1
ATOM 4771 C C . THR G 1 73 ? 55.37726 -17.41148 -58.43185 1.000 163.60419 74 THR G C 1
ATOM 4772 O O . THR G 1 73 ? 54.21886 -17.12599 -58.73149 1.000 170.73444 74 THR G O 1
ATOM 4776 N N . HIS G 1 74 ? 55.74576 -18.64713 -58.10011 1.000 160.61510 75 HIS G N 1
ATOM 4777 C CA . HIS G 1 74 ? 54.78218 -19.74474 -58.14134 1.000 154.69610 75 HIS G CA 1
ATOM 4778 C C . HIS G 1 74 ? 54.52330 -20.49091 -56.82391 1.000 144.94239 75 HIS G C 1
ATOM 4779 O O . HIS G 1 74 ? 53.68831 -21.38881 -56.79056 1.000 154.83810 75 HIS G O 1
ATOM 4786 N N . THR G 1 75 ? 55.22517 -20.15191 -55.74837 1.000 125.44417 76 THR G N 1
ATOM 4787 C CA . THR G 1 75 ? 55.00900 -20.86080 -54.48368 1.000 115.75412 76 THR G CA 1
ATOM 4788 C C . THR G 1 75 ? 53.72127 -20.46624 -53.75405 1.000 114.72259 76 THR G C 1
ATOM 4789 O O . THR G 1 75 ? 53.24608 -19.34137 -53.88173 1.000 118.37372 76 THR G O 1
ATOM 4793 N N . GLU G 1 76 ? 53.17075 -21.41036 -52.99102 1.000 108.05065 77 GLU G N 1
ATOM 4794 C CA . GLU G 1 76 ? 51.95108 -21.20507 -52.20801 1.000 125.00617 77 GLU G CA 1
ATOM 4795 C C . GLU G 1 76 ? 52.26693 -21.47389 -50.73314 1.000 127.45515 77 GLU G C 1
ATOM 4796 O O . GLU G 1 76 ? 51.40470 -21.39268 -49.85570 1.000 125.88931 77 GLU G O 1
ATOM 4802 N N . HIS G 1 77 ? 53.52902 -21.80090 -50.48515 1.000 135.54834 78 HIS G N 1
ATOM 4803 C CA . HIS G 1 77 ? 54.05896 -22.01666 -49.14471 1.000 153.78703 78 HIS G CA 1
ATOM 4804 C C . HIS G 1 77 ? 55.57747 -22.03955 -49.26899 1.000 154.60938 78 HIS G C 1
ATOM 4805 O O . HIS G 1 77 ? 56.19008 -23.10570 -49.34401 1.000 152.38050 78 HIS G O 1
ATOM 4812 N N . VAL G 1 78 ? 56.16960 -20.84574 -49.28158 1.000 151.68019 79 VAL G N 1
ATOM 4813 C CA . VAL G 1 78 ? 57.55999 -20.65370 -49.68719 1.000 144.20506 79 VAL G CA 1
ATOM 4814 C C . VAL G 1 78 ? 58.54105 -21.36458 -48.76048 1.000 138.92613 79 VAL G C 1
ATOM 4815 O O . VAL G 1 78 ? 59.60523 -21.80301 -49.19660 1.000 142.30318 79 VAL G O 1
ATOM 4819 N N . ASP G 1 79 ? 58.17876 -21.49186 -47.48938 1.000 127.47675 80 ASP G N 1
ATOM 4820 C CA . ASP G 1 79 ? 59.01514 -22.20541 -46.53275 1.000 129.69896 80 ASP G CA 1
ATOM 4821 C C . ASP G 1 79 ? 59.07985 -23.69810 -46.86061 1.000 122.42115 80 ASP G C 1
ATOM 4822 O O . ASP G 1 79 ? 60.13699 -24.31967 -46.77356 1.000 114.14188 80 ASP G O 1
ATOM 4827 N N . LEU G 1 80 ? 57.92965 -24.26143 -47.21744 1.000 118.50345 81 LEU G N 1
ATOM 4828 C CA . LEU G 1 80 ? 57.80839 -25.67197 -47.55659 1.000 116.97734 81 LEU G CA 1
ATOM 4829 C C . LEU G 1 80 ? 58.54421 -26.02878 -48.85106 1.000 122.11122 81 LEU G C 1
ATOM 4830 O O . LEU G 1 80 ? 59.14785 -27.09958 -48.95714 1.000 134.40362 81 LEU G O 1
ATOM 4835 N N . ASP G 1 81 ? 58.50318 -25.12510 -49.82567 1.000 105.56684 82 ASP G N 1
ATOM 4836 C CA . ASP G 1 81 ? 59.16855 -25.33529 -51.11650 1.000 100.66294 82 ASP G CA 1
ATOM 4837 C C . ASP G 1 81 ? 60.69760 -25.29664 -51.04198 1.000 109.15198 82 ASP G C 1
ATOM 4838 O O . ASP G 1 81 ? 61.37388 -25.90176 -51.87478 1.000 111.63953 82 ASP G O 1
ATOM 4843 N N . PHE G 1 82 ? 61.23575 -24.55551 -50.07586 1.000 112.19160 83 PHE G N 1
ATOM 4844 C CA . PHE G 1 82 ? 62.66988 -24.58976 -49.78825 1.000 112.56980 83 PHE G CA 1
ATOM 4845 C C . PHE G 1 82 ? 63.07166 -26.00552 -49.36568 1.000 94.35464 83 PHE G C 1
ATOM 4846 O O . PHE G 1 82 ? 64.12174 -26.51292 -49.76033 1.000 80.80624 83 PHE G O 1
ATOM 4854 N N . ASN G 1 83 ? 62.23626 -26.65085 -48.56327 1.000 105.91858 84 ASN G N 1
ATOM 4855 C CA . ASN G 1 83 ? 62.52846 -28.02143 -48.16467 1.000 112.97777 84 ASN G CA 1
ATOM 4856 C C . ASN G 1 83 ? 62.40598 -28.99704 -49.33355 1.000 105.14172 84 ASN G C 1
ATOM 4857 O O . ASN G 1 83 ? 63.20031 -29.93241 -49.45462 1.000 74.92516 84 ASN G O 1
ATOM 4862 N N . SER G 1 84 ? 61.43154 -28.76055 -50.20927 1.000 102.68335 85 SER G N 1
ATOM 4863 C CA . SER G 1 84 ? 61.21836 -29.65646 -51.33772 1.000 97.41952 85 SER G CA 1
ATOM 4864 C C . SER G 1 84 ? 62.38615 -29.56763 -52.30982 1.000 101.56141 85 SER G C 1
ATOM 4865 O O . SER G 1 84 ? 62.90541 -30.59188 -52.74446 1.000 89.89354 85 SER G O 1
ATOM 4868 N N . VAL G 1 85 ? 62.80556 -28.34649 -52.64061 1.000 115.50487 86 VAL G N 1
ATOM 4869 C CA . VAL G 1 85 ? 63.95495 -28.16044 -53.52304 1.000 104.94848 86 VAL G CA 1
ATOM 4870 C C . VAL G 1 85 ? 65.18422 -28.76858 -52.85542 1.000 97.25807 86 VAL G C 1
ATOM 4871 O O . VAL G 1 85 ? 65.93539 -29.54306 -53.47882 1.000 83.30754 86 VAL G O 1
ATOM 4875 N N . PHE G 1 86 ? 65.36100 -28.44409 -51.57425 1.000 87.04272 87 PHE G N 1
ATOM 4876 C CA . PHE G 1 86 ? 66.48457 -28.97487 -50.81289 1.000 93.26691 87 PHE G CA 1
ATOM 4877 C C . PHE G 1 86 ? 66.48425 -30.47792 -50.87200 1.000 90.65357 87 PHE G C 1
ATOM 4878 O O . PHE G 1 86 ? 67.50301 -31.08886 -51.20566 1.000 81.99362 87 PHE G O 1
ATOM 4886 N N . LEU G 1 87 ? 65.31364 -31.04629 -50.57972 1.000 111.85774 88 LEU G N 1
ATOM 4887 C CA . LEU G 1 87 ? 65.09781 -32.49224 -50.49590 1.000 113.64907 88 LEU G CA 1
ATOM 4888 C C . LEU G 1 87 ? 65.50184 -33.22195 -51.77263 1.000 94.63561 88 LEU G C 1
ATOM 4889 O O . LEU G 1 87 ? 66.27145 -34.17903 -51.72275 1.000 102.87344 88 LEU G O 1
ATOM 4894 N N . GLU G 1 88 ? 65.04569 -32.71273 -52.91717 1.000 77.73851 89 GLU G N 1
ATOM 4895 C CA . GLU G 1 88 ? 65.34227 -33.32565 -54.21670 1.000 87.18816 89 GLU G CA 1
ATOM 4896 C C . GLU G 1 88 ? 66.83904 -33.41027 -54.51403 1.000 103.99158 89 GLU G C 1
ATOM 4897 O O . GLU G 1 88 ? 67.29811 -34.38367 -55.10235 1.000 114.30013 89 GLU G O 1
ATOM 4903 N N . ILE G 1 89 ? 67.58396 -32.37204 -54.14337 1.000 119.24580 90 ILE G N 1
ATOM 4904 C CA . ILE G 1 89 ? 69.01507 -32.30984 -54.41839 1.000 117.91411 90 ILE G CA 1
ATOM 4905 C C . ILE G 1 89 ? 69.77003 -33.22915 -53.44768 1.000 109.08472 90 ILE G C 1
ATOM 4906 O O . ILE G 1 89 ? 70.76489 -33.85722 -53.82320 1.000 106.65301 90 ILE G O 1
ATOM 4911 N N . PHE G 1 90 ? 69.30410 -33.28440 -52.19865 1.000 104.45539 91 PHE G N 1
ATOM 4912 C CA . PHE G 1 90 ? 70.07451 -33.87899 -51.09608 1.000 112.83174 91 PHE G CA 1
ATOM 4913 C C . PHE G 1 90 ? 69.50894 -35.12852 -50.40522 1.000 129.25192 91 PHE G C 1
ATOM 4914 O O . PHE G 1 90 ? 70.24037 -35.83090 -49.70260 1.000 120.48175 91 PHE G O 1
ATOM 4922 N N . HIS G 1 91 ? 68.22566 -35.41276 -50.58470 1.000 146.78215 92 HIS G N 1
ATOM 4923 C CA . HIS G 1 91 ? 67.66364 -36.62045 -49.98819 1.000 155.83566 92 HIS G CA 1
ATOM 4924 C C . HIS G 1 91 ? 67.55716 -37.67676 -51.07747 1.000 157.06230 92 HIS G C 1
ATOM 4925 O O . HIS G 1 91 ? 67.78808 -38.86008 -50.82927 1.000 157.66207 92 HIS G O 1
ATOM 4932 N N . ARG G 1 92 ? 67.22504 -37.24173 -52.28991 1.000 154.57986 93 ARG G N 1
ATOM 4933 C CA . ARG G 1 92 ? 67.20889 -38.14905 -53.42539 1.000 153.34343 93 ARG G CA 1
ATOM 4934 C C . ARG G 1 92 ? 68.57460 -38.16136 -54.09140 1.000 161.78210 93 ARG G C 1
ATOM 4935 O O . ARG G 1 92 ? 68.71638 -38.64408 -55.21237 1.000 164.79651 93 ARG G O 1
ATOM 4943 N N . GLY G 1 93 ? 69.57499 -37.61486 -53.41000 1.000 170.40132 94 GLY G N 1
ATOM 4944 C CA . GLY G 1 93 ? 70.92870 -37.61124 -53.92920 1.000 173.90068 94 GLY G CA 1
ATOM 4945 C C . GLY G 1 93 ? 71.96616 -37.60033 -52.82978 1.000 175.59143 94 GLY G C 1
ATOM 4946 O O . GLY G 1 93 ? 71.66221 -37.27171 -51.68369 1.000 175.38270 94 GLY G O 1
ATOM 4947 N N . ASP G 1 94 ? 73.19995 -37.94456 -53.18081 1.000 177.27753 95 ASP G N 1
ATOM 4948 C CA . ASP G 1 94 ? 74.27858 -37.94104 -52.20735 1.000 178.16559 95 ASP G CA 1
ATOM 4949 C C . ASP G 1 94 ? 74.78458 -36.51348 -52.08639 1.000 170.14648 95 ASP G C 1
ATOM 4950 O O . ASP G 1 94 ? 74.89242 -35.80149 -53.08606 1.000 170.62865 95 ASP G O 1
ATOM 4955 N N . PRO G 1 95 ? 75.09455 -36.08678 -50.85551 1.000 156.52286 96 PRO G N 1
ATOM 4956 C CA . PRO G 1 95 ? 75.58835 -34.72373 -50.63643 1.000 142.55841 96 PRO G CA 1
ATOM 4957 C C . PRO G 1 95 ? 77.01392 -34.53311 -51.12957 1.000 118.65883 96 PRO G C 1
ATOM 4958 O O . PRO G 1 95 ? 77.85901 -35.40187 -50.93370 1.000 131.11792 96 PRO G O 1
ATOM 4962 N N . SER G 1 96 ? 77.28478 -33.38924 -51.74173 1.000 92.60491 97 SER G N 1
ATOM 4963 C CA . SER G 1 96 ? 78.64976 -33.06817 -52.13913 1.000 94.18600 97 SER G CA 1
ATOM 4964 C C . SER G 1 96 ? 78.97904 -31.60178 -51.89556 1.000 82.92721 97 SER G C 1
ATOM 4965 O O . SER G 1 96 ? 78.08749 -30.76349 -51.75355 1.000 73.25275 97 SER G O 1
ATOM 4968 N N . LEU G 1 97 ? 80.26690 -31.28360 -51.91609 1.000 84.29246 98 LEU G N 1
ATOM 4969 C CA . LEU G 1 97 ? 80.68932 -29.91791 -51.64863 1.000 88.86324 98 LEU G CA 1
ATOM 4970 C C . LEU G 1 97 ? 80.08687 -28.91145 -52.63785 1.000 86.19047 98 LEU G C 1
ATOM 4971 O O . LEU G 1 97 ? 79.46788 -27.93309 -52.22411 1.000 83.60264 98 LEU G O 1
ATOM 4976 N N . GLY G 1 98 ? 80.23198 -29.19324 -53.93214 1.000 74.98547 99 GLY G N 1
ATOM 4977 C CA . GLY G 1 98 ? 79.60904 -28.41530 -54.99098 1.000 50.45932 99 GLY G CA 1
ATOM 4978 C C . GLY G 1 98 ? 78.14996 -28.10607 -54.74122 1.000 69.25252 99 GLY G C 1
ATOM 4979 O O . GLY G 1 98 ? 77.73567 -26.95050 -54.70371 1.000 93.32325 99 GLY G O 1
ATOM 4980 N N . ARG G 1 99 ? 77.37030 -29.16122 -54.58300 1.000 73.64818 100 ARG G N 1
ATOM 4981 C CA . ARG G 1 99 ? 75.95025 -29.04453 -54.33850 1.000 91.85999 100 ARG G CA 1
ATOM 4982 C C . ARG G 1 99 ? 75.68171 -28.21056 -53.09487 1.000 80.62112 100 ARG G C 1
ATOM 4983 O O . ARG G 1 99 ? 74.73697 -27.42215 -53.07193 1.000 68.83058 100 ARG G O 1
ATOM 4991 N N . ALA G 1 100 ? 76.47116 -28.43417 -52.04450 1.000 65.62584 101 ALA G N 1
ATOM 4992 C CA . ALA G 1 100 ? 76.33538 -27.65717 -50.81372 1.000 76.83509 101 ALA G CA 1
ATOM 4993 C C . ALA G 1 100 ? 76.49359 -26.13486 -51.04105 1.000 93.65845 101 ALA G C 1
ATOM 4994 O O . ALA G 1 100 ? 75.60235 -25.32684 -50.72612 1.000 75.45406 101 ALA G O 1
ATOM 4996 N N . LEU G 1 101 ? 77.62285 -25.76650 -51.63570 1.000 93.38758 102 LEU G N 1
ATOM 4997 C CA . LEU G 1 101 ? 77.96009 -24.37507 -51.87145 1.000 77.95637 102 LEU G CA 1
ATOM 4998 C C . LEU G 1 101 ? 76.94264 -23.72896 -52.80025 1.000 75.16084 102 LEU G C 1
ATOM 4999 O O . LEU G 1 101 ? 76.44660 -22.63551 -52.52462 1.000 83.58543 102 LEU G O 1
ATOM 5004 N N . ALA G 1 102 ? 76.58633 -24.42684 -53.87215 1.000 78.41338 103 ALA G N 1
ATOM 5005 C CA . ALA G 1 102 ? 75.61977 -23.87891 -54.81818 1.000 82.73854 103 ALA G CA 1
ATOM 5006 C C . ALA G 1 102 ? 74.32298 -23.58951 -54.09230 1.000 83.09835 103 ALA G C 1
ATOM 5007 O O . ALA G 1 102 ? 73.68623 -22.55411 -54.31633 1.000 83.89931 103 ALA G O 1
ATOM 5009 N N . TRP G 1 103 ? 73.95290 -24.50173 -53.20139 1.000 78.77153 104 TRP G N 1
ATOM 5010 C CA . TRP G 1 103 ? 72.73604 -24.34860 -52.41616 1.000 87.88190 104 TRP G CA 1
ATOM 5011 C C . TRP G 1 103 ? 72.80058 -23.08472 -51.54852 1.000 81.37970 104 TRP G C 1
ATOM 5012 O O . TRP G 1 103 ? 71.89554 -22.23172 -51.61624 1.000 65.35602 104 TRP G O 1
ATOM 5023 N N . MET G 1 104 ? 73.87980 -22.95489 -50.77684 1.000 62.24748 105 MET G N 1
ATOM 5024 C CA . MET G 1 104 ? 74.07143 -21.80429 -49.89482 1.000 78.70164 105 MET G CA 1
ATOM 5025 C C . MET G 1 104 ? 74.00559 -20.49575 -50.67373 1.000 80.32252 105 MET G C 1
ATOM 5026 O O . MET G 1 104 ? 73.18536 -19.61381 -50.36252 1.000 58.93005 105 MET G O 1
ATOM 5031 N N . ALA G 1 105 ? 74.79912 -20.42890 -51.74295 1.000 70.72990 106 ALA G N 1
ATOM 5032 C CA . ALA G 1 105 ? 74.84622 -19.25743 -52.61106 1.000 78.24022 106 ALA G CA 1
ATOM 5033 C C . ALA G 1 105 ? 73.45794 -18.90324 -53.13422 1.000 88.21204 106 ALA G C 1
ATOM 5034 O O . ALA G 1 105 ? 73.07852 -17.73336 -53.15118 1.000 101.04976 106 ALA G O 1
ATOM 5036 N N . TRP G 1 106 ? 72.70386 -19.91870 -53.54289 1.000 99.35163 107 TRP G N 1
ATOM 5037 C CA . TRP G 1 106 ? 71.35464 -19.72380 -54.05665 1.000 90.40507 107 TRP G CA 1
ATOM 5038 C C . TRP G 1 106 ? 70.48755 -19.09904 -52.96483 1.000 79.56080 107 TRP G C 1
ATOM 5039 O O . TRP G 1 106 ? 69.62159 -18.26431 -53.23910 1.000 68.07045 107 TRP G O 1
ATOM 5050 N N . CYS G 1 107 ? 70.71277 -19.52814 -51.72653 1.000 77.74949 108 CYS G N 1
ATOM 5051 C CA . CYS G 1 107 ? 69.95156 -19.01811 -50.59555 1.000 94.02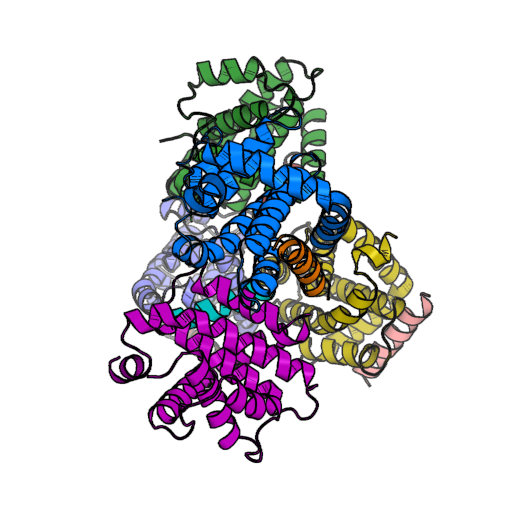235 108 CYS G CA 1
ATOM 5052 C C . CYS G 1 107 ? 70.34693 -17.58418 -50.24502 1.000 96.61409 108 CYS G C 1
ATOM 5053 O O . CYS G 1 107 ? 69.48468 -16.74481 -49.97128 1.000 77.97419 108 CYS G O 1
ATOM 5056 N N . MET G 1 108 ? 71.65033 -17.30743 -50.22762 1.000 95.05179 109 MET G N 1
ATOM 5057 C CA . MET G 1 108 ? 72.09866 -15.94192 -50.00850 1.000 68.01092 109 MET G CA 1
ATOM 5058 C C . MET G 1 108 ? 71.56159 -15.08365 -51.12677 1.000 66.51152 109 MET G C 1
ATOM 5059 O O . MET G 1 108 ? 71.00351 -14.00771 -50.87998 1.000 73.77114 109 MET G O 1
ATOM 5064 N N . HIS G 1 109 ? 71.63624 -15.60226 -52.34935 1.000 59.02259 110 HIS G N 1
ATOM 5065 C CA . HIS G 1 109 ? 71.12315 -14.85168 -53.48839 1.000 69.29299 110 HIS G CA 1
ATOM 5066 C C . HIS G 1 109 ? 69.64838 -14.57558 -53.31757 1.000 75.72962 110 HIS G C 1
ATOM 5067 O O . HIS G 1 109 ? 69.16772 -13.50555 -53.69936 1.000 71.12225 110 HIS G O 1
ATOM 5074 N N . ALA G 1 110 ? 68.93675 -15.54276 -52.74334 1.000 88.84349 111 ALA G N 1
ATOM 5075 C CA . ALA G 1 110 ? 67.50996 -15.38914 -52.48965 1.000 98.11422 111 ALA G CA 1
ATOM 5076 C C . ALA G 1 110 ? 67.28774 -14.30482 -51.44622 1.000 87.60758 111 ALA G C 1
ATOM 5077 O O . ALA G 1 110 ? 66.48705 -13.39355 -51.64908 1.000 75.43441 111 ALA G O 1
ATOM 5079 N N . CYS G 1 111 ? 68.00715 -14.39854 -50.33279 1.000 74.79047 112 CYS G N 1
ATOM 5080 C CA . CYS G 1 111 ? 67.79805 -13.45302 -49.24342 1.000 93.84094 112 CYS G CA 1
ATOM 5081 C C . CYS G 1 111 ? 68.13190 -12.03385 -49.67782 1.000 103.84645 112 CYS G C 1
ATOM 5082 O O . CYS G 1 111 ? 67.38967 -11.08979 -49.39962 1.000 90.20629 112 CYS G O 1
ATOM 5085 N N . ARG G 1 112 ? 69.24450 -11.90519 -50.38986 1.000 102.97922 113 ARG G N 1
ATOM 5086 C CA . ARG G 1 112 ? 69.64439 -10.63539 -50.96478 1.000 82.01980 113 ARG G CA 1
ATOM 5087 C C . ARG G 1 112 ? 68.59182 -10.08553 -51.92323 1.000 92.21029 113 ARG G C 1
ATOM 5088 O O . ARG G 1 112 ? 68.27238 -8.90512 -51.87823 1.000 112.22375 113 ARG G O 1
ATOM 5096 N N . THR G 1 113 ? 68.04684 -10.93622 -52.78626 1.000 85.56851 114 THR G N 1
ATOM 5097 C CA . THR G 1 113 ? 67.07775 -10.47151 -53.76923 1.000 88.05826 114 THR G CA 1
ATOM 5098 C C . THR G 1 113 ? 65.80180 -9.98704 -53.08319 1.000 102.17262 114 THR G C 1
ATOM 5099 O O . THR G 1 113 ? 65.17498 -9.02386 -53.51735 1.000 111.80848 114 THR G O 1
ATOM 5103 N N . LEU G 1 114 ? 65.41788 -10.67502 -52.01773 1.000 104.06717 115 LEU G N 1
ATOM 5104 C CA . LEU G 1 114 ? 64.24205 -10.30485 -51.25143 1.000 100.31165 115 LEU G CA 1
ATOM 5105 C C . LEU G 1 114 ? 64.45987 -9.01150 -50.46377 1.000 110.30851 115 LEU G C 1
ATOM 5106 O O . LEU G 1 114 ? 63.66779 -8.08191 -50.58571 1.000 126.22217 115 LEU G O 1
ATOM 5111 N N . CYS G 1 115 ? 65.51054 -8.95624 -49.64258 1.000 107.69023 116 CYS G N 1
ATOM 5112 C CA . CYS G 1 115 ? 65.73410 -7.80051 -48.75975 1.000 108.22653 116 CYS G CA 1
ATOM 5113 C C . CYS G 1 115 ? 66.20870 -6.51181 -49.43985 1.000 107.61355 116 CYS G C 1
ATOM 5114 O O . CYS G 1 115 ? 66.05609 -5.42369 -48.88707 1.000 99.07215 116 CYS G O 1
ATOM 5117 N N . CYS G 1 116 ? 66.73028 -6.62215 -50.65347 1.000 104.26484 117 CYS G N 1
ATOM 5118 C CA . CYS G 1 116 ? 67.20488 -5.44972 -51.36197 1.000 106.91338 117 CYS G CA 1
ATOM 5119 C C . CYS G 1 116 ? 66.05547 -4.91081 -52.19271 1.000 127.23649 117 CYS G C 1
ATOM 5120 O O . CYS G 1 116 ? 66.19882 -3.93251 -52.92424 1.000 136.63406 117 CYS G O 1
ATOM 5123 N N . ASN G 1 117 ? 64.92068 -5.59610 -52.10251 1.000 137.50322 118 ASN G N 1
ATOM 5124 C CA . ASN G 1 117 ? 63.68338 -5.11954 -52.69766 1.000 137.70623 118 ASN G CA 1
ATOM 5125 C C . ASN G 1 117 ? 62.75663 -4.72620 -51.54780 1.000 137.02939 118 ASN G C 1
ATOM 5126 O O . ASN G 1 117 ? 62.22874 -5.58154 -50.83960 1.000 129.15330 118 ASN G O 1
ATOM 5131 N N . GLN G 1 118 ? 62.58303 -3.42466 -51.35311 1.000 142.15519 119 GLN G N 1
ATOM 5132 C CA . GLN G 1 118 ? 61.84820 -2.90449 -50.20488 1.000 135.83980 119 GLN G CA 1
ATOM 5133 C C . GLN G 1 118 ? 60.35170 -3.19172 -50.24639 1.000 133.99690 119 GLN G C 1
ATOM 5134 O O . GLN G 1 118 ? 59.65243 -2.98819 -49.25254 1.000 129.89983 119 GLN G O 1
ATOM 5140 N N . SER G 1 119 ? 59.86054 -3.65095 -51.39452 1.000 132.46366 120 SER G N 1
ATOM 5141 C CA . SER G 1 119 ? 58.43804 -3.94299 -51.54951 1.000 125.00008 120 SER G CA 1
ATOM 5142 C C . SER G 1 119 ? 58.09263 -5.35058 -51.06037 1.000 126.94928 120 SER G C 1
ATOM 5143 O O . SER G 1 119 ? 56.92372 -5.73024 -51.00658 1.000 132.27296 120 SER G O 1
ATOM 5146 N N . THR G 1 120 ? 59.10920 -6.12326 -50.69891 1.000 122.33209 121 THR G N 1
ATOM 5147 C CA . THR G 1 120 ? 58.88026 -7.48426 -50.22837 1.000 117.23930 121 THR G CA 1
ATOM 5148 C C . THR G 1 120 ? 58.20122 -7.49488 -48.86356 1.000 92.05986 121 THR G C 1
ATOM 5149 O O . THR G 1 120 ? 58.74945 -6.97559 -47.89651 1.000 86.06246 121 THR G O 1
ATOM 5153 N N . PRO G 1 121 ? 57.00971 -8.10631 -48.78671 1.000 89.54278 122 PRO G N 1
ATOM 5154 C CA . PRO G 1 121 ? 56.23604 -8.26074 -47.54521 1.000 97.62779 122 PRO G CA 1
ATOM 5155 C C . PRO G 1 121 ? 57.04632 -8.94262 -46.44652 1.000 99.45139 122 PRO G C 1
ATOM 5156 O O . PRO G 1 121 ? 57.79603 -9.86726 -46.75212 1.000 111.89134 122 PRO G O 1
ATOM 5160 N N . TYR G 1 122 ? 56.89177 -8.50825 -45.19632 1.000 96.95637 123 TYR G N 1
ATOM 5161 C CA . TYR G 1 122 ? 57.67782 -9.07675 -44.09717 1.000 116.02472 123 TYR G CA 1
ATOM 5162 C C . TYR G 1 122 ? 57.48958 -10.58055 -43.95772 1.000 130.96869 123 TYR G C 1
ATOM 5163 O O . TYR G 1 122 ? 58.45583 -11.30185 -43.71477 1.000 133.45744 123 TYR G O 1
ATOM 5172 N N . TYR G 1 123 ? 56.25621 -11.05275 -44.12391 1.000 137.61617 124 TYR G N 1
ATOM 5173 C CA . TYR G 1 123 ? 55.96135 -12.46324 -43.90812 1.000 123.51511 124 TYR G CA 1
ATOM 5174 C C . TYR G 1 123 ? 56.68609 -13.30997 -44.95249 1.000 113.38039 124 TYR G C 1
ATOM 5175 O O . TYR G 1 123 ? 57.12643 -14.41686 -44.65545 1.000 109.13716 124 TYR G O 1
ATOM 5184 N N . VAL G 1 124 ? 56.84665 -12.77140 -46.16022 1.000 105.82958 125 VAL G N 1
ATOM 5185 C CA . VAL G 1 124 ? 57.62739 -13.45254 -47.19653 1.000 95.83601 125 VAL G CA 1
ATOM 5186 C C . VAL G 1 124 ? 59.09346 -13.53598 -46.82154 1.000 94.87768 125 VAL G C 1
ATOM 5187 O O . VAL G 1 124 ? 59.69927 -14.60096 -46.90819 1.000 104.93602 125 VAL G O 1
ATOM 5191 N N . VAL G 1 125 ? 59.66175 -12.40394 -46.41910 1.000 93.24231 126 VAL G N 1
ATOM 5192 C CA . VAL G 1 125 ? 61.03383 -12.38610 -45.94690 1.000 105.23726 126 VAL G CA 1
ATOM 5193 C C . VAL G 1 125 ? 61.09315 -13.36503 -44.77628 1.000 88.72400 126 VAL G C 1
ATOM 5194 O O . VAL G 1 125 ? 61.99011 -14.19628 -44.68753 1.000 91.31257 126 VAL G O 1
ATOM 5198 N N . ASP G 1 126 ? 60.09094 -13.29733 -43.91357 1.000 85.44744 127 ASP G N 1
ATOM 5199 C CA . ASP G 1 126 ? 60.03468 -14.15211 -42.74069 1.000 98.64866 127 ASP G CA 1
ATOM 5200 C C . ASP G 1 126 ? 60.12794 -15.64443 -43.06917 1.000 110.17240 127 ASP G C 1
ATOM 5201 O O . ASP G 1 126 ? 61.01730 -16.34208 -42.58453 1.000 127.31393 127 ASP G O 1
ATOM 5206 N N . LEU G 1 127 ? 59.21297 -16.11912 -43.90523 1.000 111.12867 128 LEU G N 1
ATOM 5207 C CA . LEU G 1 127 ? 59.13325 -17.53829 -44.25712 1.000 114.14349 128 LEU G CA 1
ATOM 5208 C C . LEU G 1 127 ? 60.25314 -18.01661 -45.15612 1.000 115.74396 128 LEU G C 1
ATOM 5209 O O . LEU G 1 127 ? 60.71795 -19.14648 -45.01522 1.000 102.82815 128 LEU G O 1
ATOM 5214 N N . SER G 1 128 ? 60.67670 -17.16107 -46.08259 1.000 107.50086 129 SER G N 1
ATOM 5215 C CA . SER G 1 128 ? 61.75502 -17.51698 -46.98894 1.000 94.54054 129 SER G CA 1
ATOM 5216 C C . SER G 1 128 ? 62.99080 -17.74592 -46.16471 1.000 96.39417 129 SER G C 1
ATOM 5217 O O . SER G 1 128 ? 63.79585 -18.62890 -46.45061 1.000 111.78357 129 SER G O 1
ATOM 5220 N N . VAL G 1 129 ? 63.14188 -16.92541 -45.13994 1.000 86.14970 130 VAL G N 1
ATOM 5221 C CA . VAL G 1 129 ? 64.28749 -17.04626 -44.26356 1.000 92.42108 130 VAL G CA 1
ATOM 5222 C C . VAL G 1 129 ? 64.16206 -18.24594 -43.35664 1.000 89.57434 130 VAL G C 1
ATOM 5223 O O . VAL G 1 129 ? 65.12782 -18.99395 -43.15045 1.000 80.22121 130 VAL G O 1
ATOM 5227 N N . ARG G 1 130 ? 62.96296 -18.43899 -42.82321 1.000 92.75787 131 ARG G N 1
ATOM 5228 C CA . ARG G 1 130 ? 62.72161 -19.59247 -41.97801 1.000 107.70694 131 ARG G CA 1
ATOM 5229 C C . ARG G 1 130 ? 62.79349 -20.81525 -42.88802 1.000 93.29476 131 ARG G C 1
ATOM 5230 O O . ARG G 1 130 ? 63.41717 -21.82875 -42.55511 1.000 60.91094 131 ARG G O 1
ATOM 5238 N N . GLY G 1 131 ? 62.18576 -20.68842 -44.06250 1.000 80.94427 132 GLY G N 1
ATOM 5239 C CA . GLY G 1 131 ? 62.22052 -21.75395 -45.04287 1.000 102.13496 132 GLY G CA 1
ATOM 5240 C C . GLY G 1 131 ? 63.62972 -22.17158 -45.41422 1.000 113.65912 132 GLY G C 1
ATOM 5241 O O . GLY G 1 131 ? 63.94106 -23.36308 -45.39175 1.000 130.88672 132 GLY G O 1
ATOM 5242 N N . MET G 1 132 ? 64.48342 -21.21799 -45.77574 1.000 100.86615 133 MET G N 1
ATOM 5243 C CA . MET G 1 132 ? 65.83042 -21.58386 -46.19726 1.000 97.06842 133 MET G CA 1
ATOM 5244 C C . MET G 1 132 ? 66.68027 -22.08165 -45.01226 1.000 93.95847 133 MET G C 1
ATOM 5245 O O . MET G 1 132 ? 67.54045 -22.94797 -45.17955 1.000 88.72718 133 MET G O 1
ATOM 5250 N N . LEU G 1 133 ? 66.44389 -21.53522 -43.81996 1.000 90.14787 134 LEU G N 1
ATOM 5251 C CA . LEU G 1 133 ? 67.25549 -21.89672 -42.66352 1.000 93.47927 134 LEU G CA 1
ATOM 5252 C C . LEU G 1 133 ? 66.95745 -23.29097 -42.17607 1.000 96.67267 134 LEU G C 1
ATOM 5253 O O . LEU G 1 133 ? 67.87409 -24.00954 -41.76772 1.000 108.30678 134 LEU G O 1
ATOM 5258 N N . GLU G 1 134 ? 65.68529 -23.67901 -42.20439 1.000 87.21076 135 GLU G N 1
ATOM 5259 C CA . GLU G 1 134 ? 65.33706 -25.01344 -41.73974 1.000 93.30800 135 GLU G CA 1
ATOM 5260 C C . GLU G 1 134 ? 65.79192 -26.05967 -42.75808 1.000 84.55212 135 GLU G C 1
ATOM 5261 O O . GLU G 1 134 ? 66.47059 -27.01543 -42.38412 1.000 74.88890 135 GLU G O 1
ATOM 5267 N N . ALA G 1 135 ? 65.53883 -25.81402 -44.04434 1.000 67.42046 136 ALA G N 1
ATOM 5268 C CA . ALA G 1 135 ? 65.92364 -26.75330 -45.09093 1.000 66.31048 136 ALA G CA 1
ATOM 5269 C C . ALA G 1 135 ? 67.42973 -27.00887 -45.07905 1.000 82.55548 136 ALA G C 1
ATOM 5270 O O . ALA G 1 135 ? 67.88861 -28.11637 -45.36361 1.000 97.51706 136 ALA G O 1
ATOM 5272 N N . SER G 1 136 ? 68.19174 -25.97713 -44.74908 1.000 88.86939 137 SER G N 1
ATOM 5273 C CA . SER G 1 136 ? 69.64487 -26.06478 -44.76085 1.000 96.99028 137 SER G CA 1
ATOM 5274 C C . SER G 1 136 ? 70.17845 -26.79112 -43.53464 1.000 82.97124 137 SER G C 1
ATOM 5275 O O . SER G 1 136 ? 71.37990 -27.05480 -43.42707 1.000 78.39956 137 SER G O 1
ATOM 5278 N N . GLU G 1 137 ? 69.30533 -27.07565 -42.58012 1.000 87.95069 138 GLU G N 1
ATOM 5279 C CA . GLU G 1 137 ? 69.74457 -27.88247 -41.45306 1.000 93.40620 138 GLU G CA 1
ATOM 5280 C C . GLU G 1 137 ? 70.18416 -29.26491 -41.93728 1.000 90.39793 138 GLU G C 1
ATOM 5281 O O . GLU G 1 137 ? 71.09816 -29.86953 -41.36855 1.000 68.53379 138 GLU G O 1
ATOM 5287 N N . GLY G 1 138 ? 69.58447 -29.71801 -43.03986 1.000 97.56731 139 GLY G N 1
ATOM 5288 C CA . GLY G 1 138 ? 69.88960 -31.01768 -43.61997 1.000 85.57130 139 GLY G CA 1
ATOM 5289 C C . GLY G 1 138 ? 71.34499 -31.26715 -43.96135 1.000 81.66083 139 GLY G C 1
ATOM 5290 O O . GLY G 1 138 ? 71.78010 -32.40693 -44.07065 1.000 90.34316 139 GLY G O 1
ATOM 5291 N N . LEU G 1 139 ? 72.11677 -30.20245 -44.09277 1.000 80.85193 140 LEU G N 1
ATOM 5292 C CA . LEU G 1 139 ? 73.51889 -30.32864 -44.45219 1.000 76.31595 140 LEU G CA 1
ATOM 5293 C C . LEU G 1 139 ? 74.36913 -30.59888 -43.21414 1.000 71.66737 140 LEU G C 1
ATOM 5294 O O . LEU G 1 139 ? 75.56786 -30.95532 -43.32453 1.000 56.95689 140 LEU G O 1
ATOM 5299 N N . ASP G 1 140 ? 73.74881 -30.45326 -42.03752 1.000 53.13716 141 ASP G N 1
ATOM 5300 C CA . ASP G 1 140 ? 74.52970 -30.39130 -40.79490 1.000 58.72290 141 ASP G CA 1
ATOM 5301 C C . ASP G 1 140 ? 75.41391 -31.58702 -40.57914 1.000 76.12579 141 ASP G C 1
ATOM 5302 O O . ASP G 1 140 ? 76.63185 -31.42766 -40.43095 1.000 67.73888 141 ASP G O 1
ATOM 5307 N N . GLY G 1 141 ? 74.80491 -32.77876 -40.64236 1.000 90.47166 142 GLY G N 1
ATOM 5308 C CA . GLY G 1 141 ? 75.50177 -34.04106 -40.44653 1.000 60.79286 142 GLY G CA 1
ATOM 5309 C C . GLY G 1 141 ? 76.60542 -34.26840 -41.45594 1.000 86.88383 142 GLY G C 1
ATOM 5310 O O . GLY G 1 141 ? 77.74591 -34.59491 -41.08699 1.000 79.51019 142 GLY G O 1
ATOM 5311 N N . TRP G 1 142 ? 76.28238 -34.04952 -42.73096 1.000 94.49996 143 TRP G N 1
ATOM 5312 C CA . TRP G 1 142 ? 77.25227 -34.28121 -43.78676 1.000 85.55448 143 TRP G CA 1
ATOM 5313 C C . TRP G 1 142 ? 78.44624 -33.36755 -43.54717 1.000 101.94846 143 TRP G C 1
ATOM 5314 O O . TRP G 1 142 ? 79.57682 -33.85630 -43.51458 1.000 95.26770 143 TRP G O 1
ATOM 5325 N N . ILE G 1 143 ? 78.21090 -32.06414 -43.34693 1.000 95.14291 144 ILE G N 1
ATOM 5326 C CA . ILE G 1 143 ? 79.34296 -31.15739 -43.14153 1.000 109.63804 144 ILE G CA 1
ATOM 5327 C C . ILE G 1 143 ? 80.03808 -31.47039 -41.81576 1.000 95.74961 144 ILE G C 1
ATOM 5328 O O . ILE G 1 143 ? 81.24581 -31.25696 -41.68170 1.000 86.82170 144 ILE G O 1
ATOM 5333 N N . HIS G 1 144 ? 79.29106 -31.98634 -40.84131 1.000 89.20512 145 HIS G N 1
ATOM 5334 C CA . HIS G 1 144 ? 79.93095 -32.44135 -39.61390 1.000 101.52463 145 HIS G CA 1
ATOM 5335 C C . HIS G 1 144 ? 80.85432 -33.62351 -39.92411 1.000 95.81216 145 HIS G C 1
ATOM 5336 O O . HIS G 1 144 ? 82.01030 -33.65602 -39.46452 1.000 90.06230 145 HIS G O 1
ATOM 5343 N N . GLN G 1 145 ? 80.37284 -34.54780 -40.76108 1.000 71.65225 146 GLN G N 1
ATOM 5344 C CA . GLN G 1 145 ? 81.20888 -35.66298 -41.22589 1.000 94.42942 146 GLN G CA 1
ATOM 5345 C C . GLN G 1 145 ? 82.44319 -35.18069 -41.99723 1.000 102.93612 146 GLN G C 1
ATOM 5346 O O . GLN G 1 145 ? 83.46016 -35.86717 -42.02366 1.000 106.42026 146 GLN G O 1
ATOM 5352 N N . GLN G 1 146 ? 82.35591 -33.99468 -42.60255 1.000 109.90170 147 GLN G N 1
ATOM 5353 C CA . GLN G 1 146 ? 83.43293 -33.46083 -43.43834 1.000 97.62644 147 GLN G CA 1
ATOM 5354 C C . GLN G 1 146 ? 84.45906 -32.64063 -42.65188 1.000 89.50219 147 GLN G C 1
ATOM 5355 O O . GLN G 1 146 ? 85.46475 -32.19834 -43.20916 1.000 91.65528 147 GLN G O 1
ATOM 5361 N N . GLY G 1 147 ? 84.21862 -32.46173 -41.35650 1.000 77.80288 148 GLY G N 1
ATOM 5362 C CA . GLY G 1 147 ? 85.17124 -31.77831 -40.49544 1.000 86.02319 148 GLY G CA 1
ATOM 5363 C C . GLY G 1 147 ? 84.77918 -30.36996 -40.08796 1.000 94.43541 148 GLY G C 1
ATOM 5364 O O . GLY G 1 147 ? 85.53859 -29.69474 -39.38773 1.000 94.06842 148 GLY G O 1
ATOM 5365 N N . GLY G 1 148 ? 83.59417 -29.93468 -40.52279 1.000 88.40481 149 GLY G N 1
ATOM 5366 C CA . GLY G 1 148 ? 83.06218 -28.62864 -40.17671 1.000 82.03992 149 GLY G CA 1
ATOM 5367 C C . GLY G 1 148 ? 83.21702 -27.60262 -41.29220 1.000 103.20193 149 GLY G C 1
ATOM 5368 O O . GLY G 1 148 ? 84.03737 -27.76329 -42.19903 1.000 111.68391 149 GLY G O 1
ATOM 5369 N N . TRP G 1 149 ? 82.44038 -26.52889 -41.20807 1.000 99.98971 150 TRP G N 1
ATOM 5370 C CA . TRP G 1 149 ? 82.46133 -25.46656 -42.20670 1.000 73.83740 150 TRP G CA 1
ATOM 5371 C C . TRP G 1 149 ? 83.76970 -24.65709 -42.27106 1.000 77.16882 150 TRP G C 1
ATOM 5372 O O . TRP G 1 149 ? 84.21595 -24.27243 -43.35027 1.000 81.98607 150 TRP G O 1
ATOM 5383 N N . SER G 1 150 ? 84.35635 -24.35044 -41.11707 1.000 59.55083 151 SER G N 1
ATOM 5384 C CA . SER G 1 150 ? 85.63659 -23.63703 -41.09394 1.000 47.91432 151 SER G CA 1
ATOM 5385 C C . SER G 1 150 ? 86.69078 -24.46810 -41.79887 1.000 65.35141 151 SER G C 1
ATOM 5386 O O . SER G 1 150 ? 87.58952 -23.93780 -42.43729 1.000 96.39532 151 SER G O 1
ATOM 5389 N N . THR G 1 151 ? 86.59935 -25.78272 -41.64450 1.000 96.77277 152 THR G N 1
ATOM 5390 C CA . THR G 1 151 ? 87.58755 -26.68389 -42.21579 1.000 99.55174 152 THR G CA 1
ATOM 5391 C C . THR G 1 151 ? 87.46573 -26.74339 -43.73780 1.000 80.56865 152 THR G C 1
ATOM 5392 O O . THR G 1 151 ? 88.46167 -26.88873 -44.43834 1.000 75.45878 152 THR G O 1
ATOM 5396 N N . LEU G 1 152 ? 86.24658 -26.62904 -44.25311 1.000 87.70946 153 LEU G N 1
ATOM 5397 C CA . LEU G 1 152 ? 86.02238 -26.83928 -45.67865 1.000 96.26302 153 LEU G CA 1
ATOM 5398 C C . LEU G 1 152 ? 86.77312 -25.82163 -46.54383 1.000 140.66895 153 LEU G C 1
ATOM 5399 O O . LEU G 1 152 ? 87.27041 -26.16022 -47.61633 1.000 151.60548 153 LEU G O 1
ATOM 5404 N N . ILE G 1 153 ? 86.86117 -24.58003 -46.06996 1.000 159.97005 154 ILE G N 1
ATOM 5405 C CA . ILE G 1 153 ? 87.37817 -23.49558 -46.89719 1.000 168.10350 154 ILE G CA 1
ATOM 5406 C C . ILE G 1 153 ? 88.83419 -23.12595 -46.59809 1.000 185.44662 154 ILE G C 1
ATOM 5407 O O . ILE G 1 153 ? 89.58003 -22.75334 -47.50265 1.000 192.67781 154 ILE G O 1
ATOM 5412 N N . GLU G 1 154 ? 89.24862 -23.26103 -45.34080 1.000 197.21650 155 GLU G N 1
ATOM 5413 C CA . GLU G 1 154 ? 90.56347 -22.77490 -44.92937 1.000 208.74763 155 GLU G CA 1
ATOM 5414 C C . GLU G 1 154 ? 91.68765 -23.75639 -45.21711 1.000 211.66901 155 GLU G C 1
ATOM 5415 O O . GLU G 1 154 ? 92.72712 -23.38573 -45.76082 1.000 217.44746 155 GLU G O 1
ATOM 5421 N N . ASP G 1 155 ? 91.46860 -25.01144 -44.84804 1.000 207.73245 156 ASP G N 1
ATOM 5422 C CA . ASP G 1 155 ? 92.51910 -26.01470 -44.90877 1.000 209.90551 156 ASP G CA 1
ATOM 5423 C C . ASP G 1 155 ? 92.82707 -26.41261 -46.34462 1.000 206.18892 156 ASP G C 1
ATOM 5424 O O . ASP G 1 155 ? 93.98577 -26.42006 -46.75479 1.000 205.21803 156 ASP G O 1
ATOM 5429 N N . ASP H 2 1 ? 57.01932 -30.38698 -61.38599 1.000 126.77367 81 ASP H N 1
ATOM 5430 C CA . ASP H 2 1 ? 58.29076 -30.20130 -62.07259 1.000 132.60046 81 ASP H CA 1
ATOM 5431 C C . ASP H 2 1 ? 58.85195 -28.80839 -61.82093 1.000 134.90760 81 ASP H C 1
ATOM 5432 O O . ASP H 2 1 ? 59.84577 -28.40941 -62.42625 1.000 131.98247 81 ASP H O 1
ATOM 5437 N N . ILE H 2 2 ? 58.21262 -28.07022 -60.92189 1.000 132.44180 82 ILE H N 1
ATOM 5438 C CA . ILE H 2 2 ? 58.68457 -26.73975 -60.57832 1.000 128.18214 82 ILE H CA 1
ATOM 5439 C C . ILE H 2 2 ? 59.88511 -26.92932 -59.66854 1.000 118.85690 82 ILE H C 1
ATOM 5440 O O . ILE H 2 2 ? 60.96901 -26.40861 -59.92147 1.000 111.94533 82 ILE H O 1
ATOM 5445 N N . ILE H 2 3 ? 59.67872 -27.70338 -58.61245 1.000 108.87324 83 ILE H N 1
ATOM 5446 C CA . ILE H 2 3 ? 60.75170 -28.08276 -57.70956 1.000 106.72424 83 ILE H CA 1
ATOM 5447 C C . ILE H 2 3 ? 61.80859 -28.91024 -58.44267 1.000 106.29455 83 ILE H C 1
ATOM 5448 O O . ILE H 2 3 ? 63.00194 -28.78115 -58.17294 1.000 106.50961 83 ILE H O 1
ATOM 5453 N N . ARG H 2 4 ? 61.36465 -29.76562 -59.36162 1.000 111.64163 84 ARG H N 1
ATOM 5454 C CA . ARG H 2 4 ? 62.28187 -30.60314 -60.14312 1.000 119.46723 84 ARG H CA 1
ATOM 5455 C C . ARG H 2 4 ? 63.18276 -29.80039 -61.08807 1.000 107.10080 84 ARG H C 1
ATOM 5456 O O . ARG H 2 4 ? 64.35620 -30.12547 -61.24776 1.000 105.70817 84 ARG H O 1
ATOM 5464 N N . ASN H 2 5 ? 62.62631 -28.79520 -61.75601 1.000 106.37632 85 ASN H N 1
ATOM 5465 C CA . ASN H 2 5 ? 63.43193 -27.95546 -62.63371 1.000 104.38020 85 ASN H CA 1
ATOM 5466 C C . ASN H 2 5 ? 64.47808 -27.15965 -61.83691 1.000 116.20224 85 ASN H C 1
ATOM 5467 O O . ASN H 2 5 ? 65.66110 -27.16733 -62.17696 1.000 128.54528 85 ASN H O 1
ATOM 5472 N N . ILE H 2 6 ? 64.03232 -26.45968 -60.79448 1.000 111.82597 86 ILE H N 1
ATOM 5473 C CA . ILE H 2 6 ? 64.92414 -25.67668 -59.93669 1.000 111.26967 86 ILE H CA 1
ATOM 5474 C C . ILE H 2 6 ? 66.05740 -26.53727 -59.36070 1.000 110.91141 86 ILE H C 1
ATOM 5475 O O . ILE H 2 6 ? 67.23163 -26.17427 -59.44970 1.000 113.28597 86 ILE H O 1
ATOM 5480 N N . ALA H 2 7 ? 65.70073 -27.69101 -58.80325 1.000 95.70418 87 ALA H N 1
ATOM 5481 C CA . ALA H 2 7 ? 66.67512 -28.58614 -58.17198 1.000 106.81639 87 ALA H CA 1
ATOM 5482 C C . ALA H 2 7 ? 67.71226 -29.17205 -59.13980 1.000 105.45955 87 ALA H C 1
ATOM 5483 O O . ALA H 2 7 ? 68.81220 -29.55046 -58.71721 1.000 95.75723 87 ALA H O 1
ATOM 5485 N N . ARG H 2 8 ? 67.35351 -29.28054 -60.41886 1.000 97.92399 88 ARG H N 1
ATOM 5486 C CA . ARG H 2 8 ? 68.26099 -29.83857 -61.42732 1.000 101.66440 88 ARG H CA 1
ATOM 5487 C C . ARG H 2 8 ? 69.29582 -28.82013 -61.94881 1.000 104.79796 88 ARG H C 1
ATOM 5488 O O . ARG H 2 8 ? 70.47591 -29.15844 -62.07223 1.000 106.57771 88 ARG H O 1
ATOM 5496 N N . HIS H 2 9 ? 68.86190 -27.59932 -62.28212 1.000 98.92177 89 HIS H N 1
ATOM 5497 C CA . HIS H 2 9 ? 69.80431 -26.51986 -62.61001 1.000 92.97349 89 HIS H CA 1
ATOM 5498 C C . HIS H 2 9 ? 70.81191 -26.35969 -61.48183 1.000 90.77005 89 HIS H C 1
ATOM 5499 O O . HIS H 2 9 ? 72.01340 -26.28188 -61.71613 1.000 90.71091 89 HIS H O 1
ATOM 5506 N N . LEU H 2 10 ? 70.30782 -26.33840 -60.25015 1.000 89.63521 90 LEU H N 1
ATOM 5507 C CA . LEU H 2 10 ? 71.16328 -26.16260 -59.08738 1.000 88.17702 90 LEU H CA 1
ATOM 5508 C C . LEU H 2 10 ? 72.09996 -27.35216 -58.93087 1.000 89.60010 90 LEU H C 1
ATOM 5509 O O . LEU H 2 10 ? 73.20877 -27.21349 -58.42935 1.000 89.05346 90 LEU H O 1
ATOM 5514 N N . ALA H 2 11 ? 71.64311 -28.52909 -59.33892 1.000 100.54212 91 ALA H N 1
ATOM 5515 C CA . ALA H 2 11 ? 72.50388 -29.70093 -59.34181 1.000 94.09224 91 ALA H CA 1
ATOM 5516 C C . ALA H 2 11 ? 73.59593 -29.50836 -60.38161 1.000 94.41473 91 ALA H C 1
ATOM 5517 O O . ALA H 2 11 ? 74.75478 -29.82673 -60.13509 1.000 94.95937 91 ALA H O 1
ATOM 5519 N N . GLN H 2 12 ? 73.21268 -28.95124 -61.53172 1.000 98.74163 92 GLN H N 1
ATOM 5520 C CA . GLN H 2 12 ? 74.13610 -28.70721 -62.64293 1.000 109.83174 92 GLN H CA 1
ATOM 5521 C C . GLN H 2 12 ? 75.20059 -27.70466 -62.21884 1.000 113.50663 92 GLN H C 1
ATOM 5522 O O . GLN H 2 12 ? 76.35249 -27.78895 -62.65084 1.000 112.51228 92 GLN H O 1
ATOM 5528 N N . VAL H 2 13 ? 74.82323 -26.76588 -61.35555 1.000 98.83442 93 VAL H N 1
ATOM 5529 C CA . VAL H 2 13 ? 75.76112 -25.73484 -60.95186 1.000 99.22158 93 VAL H CA 1
ATOM 5530 C C . VAL H 2 13 ? 76.63021 -26.31462 -59.85278 1.000 101.01609 93 VAL H C 1
ATOM 5531 O O . VAL H 2 13 ? 77.84413 -26.09138 -59.81330 1.000 110.00696 93 VAL H O 1
ATOM 5535 N N . GLY H 2 14 ? 75.99934 -27.07921 -58.97130 1.000 90.18785 94 GLY H N 1
ATOM 5536 C CA . GLY H 2 14 ? 76.71012 -27.75294 -57.90919 1.000 91.00395 94 GLY H CA 1
ATOM 5537 C C . GLY H 2 14 ? 77.73973 -28.71813 -58.45835 1.000 95.47001 94 GLY H C 1
ATOM 5538 O O . GLY H 2 14 ? 78.86644 -28.77018 -57.97806 1.000 97.51788 94 GLY H O 1
ATOM 5539 N N . ASP H 2 15 ? 77.36819 -29.45253 -59.50058 1.000 95.08639 95 ASP H N 1
ATOM 5540 C CA . ASP H 2 15 ? 78.23435 -30.49385 -60.03839 1.000 98.17643 95 ASP H CA 1
ATOM 5541 C C . ASP H 2 15 ? 79.39061 -29.93082 -60.84766 1.000 99.25511 95 ASP H C 1
ATOM 5542 O O . ASP H 2 15 ? 80.47439 -30.51086 -60.87953 1.000 119.19797 95 ASP H O 1
ATOM 5547 N N . SER H 2 16 ? 79.15915 -28.80613 -61.50820 1.000 98.05904 96 SER H N 1
ATOM 5548 C CA . SER H 2 16 ? 80.19253 -28.16162 -62.31207 1.000 99.83522 96 SER H CA 1
ATOM 5549 C C . SER H 2 16 ? 81.37991 -27.62390 -61.50772 1.000 101.02650 96 SER H C 1
ATOM 5550 O O . SER H 2 16 ? 82.37886 -27.21948 -62.09675 1.000 102.48948 96 SER H O 1
ATOM 5553 N N . MET H 2 17 ? 81.30082 -27.66292 -60.17816 1.000 110.66652 97 MET H N 1
ATOM 5554 C CA . MET H 2 17 ? 82.31593 -27.01280 -59.34067 1.000 130.23171 97 MET H CA 1
ATOM 5555 C C . MET H 2 17 ? 83.47432 -27.85242 -58.78782 1.000 133.31013 97 MET H C 1
ATOM 5556 O O . MET H 2 17 ? 84.39131 -27.29767 -58.17774 1.000 143.13457 97 MET H O 1
ATOM 5561 N N . ASP H 2 18 ? 83.46796 -29.16097 -58.99791 1.000 117.06077 98 ASP H N 1
ATOM 5562 C CA . ASP H 2 18 ? 84.54524 -29.97555 -58.44294 1.000 136.06436 98 ASP H CA 1
ATOM 5563 C C . ASP H 2 18 ? 85.82161 -29.89902 -59.28395 1.000 143.64625 98 ASP H C 1
ATOM 5564 O O . ASP H 2 18 ? 86.77104 -29.19004 -58.92671 1.000 135.27048 98 ASP H O 1
ATOM 5569 N N . ALA I 1 1 ? 59.14786 -6.22578 -15.34902 1.000 154.03733 2 ALA I N 1
ATOM 5570 C CA . ALA I 1 1 ? 57.95690 -5.43122 -15.07518 1.000 152.14795 2 ALA I CA 1
ATOM 5571 C C . ALA I 1 1 ? 57.79829 -4.29513 -16.08210 1.000 151.85509 2 ALA I C 1
ATOM 5572 O O . ALA I 1 1 ? 58.21121 -3.16352 -15.82461 1.000 154.68201 2 ALA I O 1
ATOM 5574 N N . TYR I 1 2 ? 57.19959 -4.59952 -17.22847 1.000 140.66167 3 TYR I N 1
ATOM 5575 C CA . TYR I 1 2 ? 56.99302 -3.59214 -18.25665 1.000 131.34487 3 TYR I CA 1
ATOM 5576 C C . TYR I 1 2 ? 55.50640 -3.31573 -18.44232 1.000 123.97485 3 TYR I C 1
ATOM 5577 O O . TYR I 1 2 ? 54.71796 -4.23815 -18.66209 1.000 128.55475 3 TYR I O 1
ATOM 5586 N N . SER I 1 3 ? 55.13014 -2.04340 -18.36300 1.000 118.79257 4 SER I N 1
ATOM 5587 C CA . SER I 1 3 ? 53.75781 -1.62592 -18.64161 1.000 122.30708 4 SER I CA 1
ATOM 5588 C C . SER I 1 3 ? 53.45912 -1.69619 -20.13647 1.000 116.64886 4 SER I C 1
ATOM 5589 O O . SER I 1 3 ? 54.37758 -1.67980 -20.94720 1.000 110.70377 4 SER I O 1
ATOM 5592 N N . THR I 1 4 ? 52.17950 -1.77126 -20.49779 1.000 123.42119 5 THR I N 1
ATOM 5593 C CA . THR I 1 4 ? 51.78218 -1.75090 -21.90691 1.000 130.27101 5 THR I CA 1
ATOM 5594 C C . THR I 1 4 ? 52.24878 -0.45113 -22.54680 1.000 144.84514 5 THR I C 1
ATOM 5595 O O . THR I 1 4 ? 52.65222 -0.42334 -23.71072 1.000 147.83827 5 THR I O 1
ATOM 5599 N N . ARG I 1 5 ? 52.21486 0.61929 -21.76217 1.000 151.68386 6 ARG I N 1
ATOM 5600 C CA . ARG I 1 5 ? 52.73769 1.90340 -22.19855 1.000 149.27615 6 ARG I CA 1
ATOM 5601 C C . ARG I 1 5 ? 54.17802 1.79318 -22.65366 1.000 132.58387 6 ARG I C 1
ATOM 5602 O O . ARG I 1 5 ? 54.51035 2.13195 -23.78772 1.000 127.76225 6 ARG I O 1
ATOM 5610 N N . GLU I 1 6 ? 55.00481 1.24064 -21.77519 1.000 119.73194 7 GLU I N 1
ATOM 5611 C CA . GLU I 1 6 ? 56.42426 1.06843 -22.02530 1.000 100.86590 7 GLU I CA 1
ATOM 5612 C C . GLU I 1 6 ? 56.67069 0.28338 -23.30043 1.000 115.67343 7 GLU I C 1
ATOM 5613 O O . GLU I 1 6 ? 57.51967 0.65385 -24.10023 1.000 134.83559 7 GLU I O 1
ATOM 5619 N N . ILE I 1 7 ? 55.93628 -0.80219 -23.49562 1.000 109.40807 8 ILE I N 1
ATOM 5620 C CA . ILE I 1 7 ? 56.17988 -1.63721 -24.66012 1.000 121.30891 8 ILE I CA 1
ATOM 5621 C C . ILE I 1 7 ? 55.71280 -0.94503 -25.93731 1.000 123.52082 8 ILE I C 1
ATOM 5622 O O . ILE I 1 7 ? 56.41642 -0.96985 -26.94810 1.000 132.17402 8 ILE I O 1
ATOM 5627 N N . LEU I 1 8 ? 54.55564 -0.29134 -25.88711 1.000 98.63129 9 LEU I N 1
ATOM 5628 C CA . LEU I 1 8 ? 54.04209 0.36547 -27.08036 1.000 96.76842 9 LEU I CA 1
ATOM 5629 C C . LEU I 1 8 ? 54.98128 1.48112 -27.46460 1.000 118.26394 9 LEU I C 1
ATOM 5630 O O . LEU I 1 8 ? 55.25843 1.70719 -28.64283 1.000 134.37092 9 LEU I O 1
ATOM 5635 N N . LEU I 1 9 ? 55.49384 2.15985 -26.44982 1.000 115.58075 10 LEU I N 1
ATOM 5636 C CA . LEU I 1 9 ? 56.40981 3.25860 -26.67200 1.000 117.14654 10 LEU I CA 1
ATOM 5637 C C . LEU I 1 9 ? 57.70667 2.72555 -27.26280 1.000 112.87174 10 LEU I C 1
ATOM 5638 O O . LEU I 1 9 ? 58.20817 3.25023 -28.25688 1.000 101.17579 10 LEU I O 1
ATOM 5643 N N . ALA I 1 10 ? 58.21416 1.65284 -26.65934 1.000 117.65892 11 ALA I N 1
ATOM 5644 C CA . ALA I 1 10 ? 59.42007 0.97364 -27.12481 1.000 104.65892 11 ALA I CA 1
ATOM 5645 C C . ALA I 1 10 ? 59.25149 0.49593 -28.56343 1.000 87.92922 11 ALA I C 1
ATOM 5646 O O . ALA I 1 10 ? 60.19033 0.54516 -29.35875 1.000 78.03013 11 ALA I O 1
ATOM 5648 N N . LEU I 1 11 ? 58.05815 0.00879 -28.88138 1.000 81.76559 12 LEU I N 1
ATOM 5649 C CA . LEU I 1 11 ? 57.75756 -0.43400 -30.23406 1.000 98.29342 12 LEU I CA 1
ATOM 5650 C C . LEU I 1 11 ? 57.76972 0.70928 -31.23750 1.000 85.39564 12 LEU I C 1
ATOM 5651 O O . LEU I 1 11 ? 58.31379 0.57689 -32.32855 1.000 94.19042 12 LEU I O 1
ATOM 5656 N N . CYS I 1 12 ? 57.19017 1.84197 -30.87135 1.000 93.12607 13 CYS I N 1
ATOM 5657 C CA . CYS I 1 12 ? 57.15925 2.97883 -31.79070 1.000 86.32958 13 CYS I CA 1
ATOM 5658 C C . CYS I 1 12 ? 58.54404 3.57908 -32.08717 1.000 76.98057 13 CYS I C 1
ATOM 5659 O O . CYS I 1 12 ? 58.82928 3.95510 -33.22564 1.000 77.18663 13 CYS I O 1
ATOM 5662 N N . ILE I 1 13 ? 59.41031 3.63771 -31.08147 1.000 71.92773 14 ILE I N 1
ATOM 5663 C CA . ILE I 1 13 ? 60.75918 4.15274 -31.29373 1.000 104.53577 14 ILE I CA 1
ATOM 5664 C C . ILE I 1 13 ? 61.49430 3.13135 -32.16380 1.000 107.08210 14 ILE I C 1
ATOM 5665 O O . ILE I 1 13 ? 62.09736 3.48925 -33.17814 1.000 110.70147 14 ILE I O 1
ATOM 5670 N N . ARG I 1 14 ? 61.40685 1.85969 -31.77779 1.000 98.64801 15 ARG I N 1
ATOM 5671 C CA . ARG I 1 14 ? 61.95642 0.76564 -32.57193 1.000 95.58848 15 ARG I CA 1
ATOM 5672 C C . ARG I 1 14 ? 61.45172 0.83843 -34.02224 1.000 81.86690 15 ARG I C 1
ATOM 5673 O O . ARG I 1 14 ? 62.22648 0.67348 -34.96195 1.000 98.23695 15 ARG I O 1
ATOM 5681 N N . ASP I 1 15 ? 60.15866 1.07239 -34.21066 1.000 74.87884 16 ASP I N 1
ATOM 5682 C CA . ASP I 1 15 ? 59.60655 1.18388 -35.56692 1.000 71.51136 16 ASP I CA 1
ATOM 5683 C C . ASP I 1 15 ? 60.09213 2.41725 -36.33343 1.000 82.10787 16 ASP I C 1
ATOM 5684 O O . ASP I 1 15 ? 60.28241 2.34629 -37.55327 1.000 83.58541 16 ASP I O 1
ATOM 5689 N N . SER I 1 16 ? 60.26121 3.54474 -35.63433 1.000 88.96251 17 SER I N 1
ATOM 5690 C CA . SER I 1 16 ? 60.81071 4.76247 -36.25209 1.000 98.03161 17 SER I CA 1
ATOM 5691 C C . SER I 1 16 ? 62.19031 4.51030 -36.85929 1.000 93.56676 17 SER I C 1
ATOM 5692 O O . SER I 1 16 ? 62.47938 4.89756 -37.99197 1.000 85.50031 17 SER I O 1
ATOM 5695 N N . ARG I 1 17 ? 63.01003 3.80324 -36.09509 1.000 77.85115 18 ARG I N 1
ATOM 5696 C CA . ARG I 1 17 ? 64.38873 3.51469 -36.43505 1.000 57.35302 18 ARG I CA 1
ATOM 5697 C C . ARG I 1 17 ? 64.61199 2.57048 -37.61164 1.000 74.24049 18 ARG I C 1
ATOM 5698 O O . ARG I 1 17 ? 65.72919 2.49932 -38.13079 1.000 85.59148 18 ARG I O 1
ATOM 5706 N N . VAL I 1 18 ? 63.59985 1.80172 -38.00836 1.000 83.50052 19 VAL I N 1
ATOM 5707 C CA . VAL I 1 18 ? 63.77390 0.95564 -39.19271 1.000 84.27715 19 VAL I CA 1
ATOM 5708 C C . VAL I 1 18 ? 63.06858 1.60193 -40.37377 1.000 87.46070 19 VAL I C 1
ATOM 5709 O O . VAL I 1 18 ? 62.86728 0.98500 -41.41401 1.000 103.23560 19 VAL I O 1
ATOM 5713 N N . HIS I 1 19 ? 62.70847 2.86539 -40.21051 1.000 99.80940 20 HIS I N 1
ATOM 5714 C CA . HIS I 1 19 ? 62.14655 3.62747 -41.31174 1.000 117.91174 20 HIS I CA 1
ATOM 5715 C C . HIS I 1 19 ? 62.90284 4.93487 -41.48439 1.000 117.85565 20 HIS I C 1
ATOM 5716 O O . HIS I 1 19 ? 63.67621 5.32397 -40.61158 1.000 126.21274 20 HIS I O 1
ATOM 5723 N N . GLY I 1 20 ? 62.65890 5.61498 -42.59928 1.000 114.37903 21 GLY I N 1
ATOM 5724 C CA . GLY I 1 20 ? 63.24218 6.92140 -42.85221 1.000 119.99373 21 GLY I CA 1
ATOM 5725 C C . GLY I 1 20 ? 64.74411 6.96546 -42.64882 1.000 113.54767 21 GLY I C 1
ATOM 5726 O O . GLY I 1 20 ? 65.46684 6.11961 -43.16005 1.000 103.71756 21 GLY I O 1
ATOM 5727 N N . ASN I 1 21 ? 65.21369 7.95746 -41.90191 1.000 114.11951 22 ASN I N 1
ATOM 5728 C CA . ASN I 1 21 ? 66.63436 8.07218 -41.59779 1.000 110.51202 22 ASN I CA 1
ATOM 5729 C C . ASN I 1 21 ? 66.97710 7.49430 -40.23146 1.000 108.71546 22 ASN I C 1
ATOM 5730 O O . ASN I 1 21 ? 68.01347 7.82644 -39.66453 1.000 112.59437 22 ASN I O 1
ATOM 5735 N N . GLY I 1 22 ? 66.07905 6.69192 -39.66858 1.000 98.08733 23 GLY I N 1
ATOM 5736 C CA . GLY I 1 22 ? 66.34959 6.06096 -38.38819 1.000 92.13777 23 GLY I CA 1
ATOM 5737 C C . GLY I 1 22 ? 66.16608 6.97382 -37.19262 1.000 96.55222 23 GLY I C 1
ATOM 5738 O O . GLY I 1 22 ? 66.25570 6.54426 -36.04388 1.000 100.17303 23 GLY I O 1
ATOM 5739 N N . THR I 1 23 ? 65.97110 8.25429 -37.46656 1.000 104.77769 24 THR I N 1
ATOM 5740 C CA . THR I 1 23 ? 65.80478 9.25729 -36.42164 1.000 112.13887 24 THR I CA 1
ATOM 5741 C C . THR I 1 23 ? 64.48919 9.11116 -35.65544 1.000 110.79247 24 THR I C 1
ATOM 5742 O O . THR I 1 23 ? 63.63430 8.28392 -36.00856 1.000 83.52202 24 THR I O 1
ATOM 5746 N N . LEU I 1 24 ? 64.38846 9.88463 -34.57137 1.000 106.04454 25 LEU I N 1
ATOM 5747 C CA . LEU I 1 24 ? 63.25607 9.88526 -33.64789 1.000 82.95707 25 LEU I CA 1
ATOM 5748 C C . LEU I 1 24 ? 62.55707 11.24888 -33.57354 1.000 91.35056 25 LEU I C 1
ATOM 5749 O O . LEU I 1 24 ? 63.20632 12.25394 -33.26916 1.000 94.98706 25 LEU I O 1
ATOM 5754 N N . HIS I 1 25 ? 61.24333 11.28319 -33.79862 1.000 89.73433 26 HIS I N 1
ATOM 5755 C CA . HIS I 1 25 ? 60.46031 12.52017 -33.65803 1.000 69.37365 26 HIS I CA 1
ATOM 5756 C C . HIS I 1 25 ? 60.66128 13.01093 -32.21970 1.000 87.76268 26 HIS I C 1
ATOM 5757 O O . HIS I 1 25 ? 60.65432 12.20499 -31.28533 1.000 75.52568 26 HIS I O 1
ATOM 5764 N N . PRO I 1 26 ? 60.90645 14.32162 -32.04026 1.000 98.42285 27 PRO I N 1
ATOM 5765 C CA . PRO I 1 26 ? 61.11548 14.89983 -30.70598 1.000 90.48815 27 PRO I CA 1
ATOM 5766 C C . PRO I 1 26 ? 60.03415 14.49032 -29.71181 1.000 88.93681 27 PRO I C 1
ATOM 5767 O O . PRO I 1 26 ? 60.32646 14.22714 -28.54369 1.000 90.88233 27 PRO I O 1
ATOM 5771 N N . VAL I 1 27 ? 58.79638 14.41887 -30.18413 1.000 81.87554 28 VAL I N 1
ATOM 5772 C CA . VAL I 1 27 ? 57.68733 14.01679 -29.33280 1.000 83.67983 28 VAL I CA 1
ATOM 5773 C C . VAL I 1 27 ? 57.89906 12.61717 -28.71417 1.000 95.06445 28 VAL I C 1
ATOM 5774 O O . VAL I 1 27 ? 57.66117 12.41446 -27.51349 1.000 89.06219 28 VAL I O 1
ATOM 5778 N N . LEU I 1 28 ? 58.37321 11.66819 -29.52395 1.000 88.99526 29 LEU I N 1
ATOM 5779 C CA . LEU I 1 28 ? 58.66999 10.31508 -29.04323 1.000 82.57753 29 LEU I CA 1
ATOM 5780 C C . LEU I 1 28 ? 59.87930 10.29982 -28.11525 1.000 94.05602 29 LEU I C 1
ATOM 5781 O O . LEU I 1 28 ? 59.88338 9.62798 -27.06741 1.000 82.47544 29 LEU I O 1
ATOM 5786 N N . GLU I 1 29 ? 60.89156 11.07168 -28.50419 1.000 93.73398 30 GLU I N 1
ATOM 5787 C CA . GLU I 1 29 ? 62.14976 11.17188 -27.77018 1.000 77.18798 30 GLU I CA 1
ATOM 5788 C C . GLU I 1 29 ? 61.90852 11.72921 -26.37585 1.000 77.93144 30 GLU I C 1
ATOM 5789 O O . GLU I 1 29 ? 62.46986 11.24938 -25.39358 1.000 83.10403 30 GLU I O 1
ATOM 5795 N N . LEU I 1 30 ? 61.07911 12.76234 -26.30371 1.000 89.31574 31 LEU I N 1
ATOM 5796 C CA . LEU I 1 30 ? 60.67226 13.33629 -25.02894 1.000 95.74318 31 LEU I CA 1
ATOM 5797 C C . LEU I 1 30 ? 59.86042 12.36614 -24.17848 1.000 95.08630 31 LEU I C 1
ATOM 5798 O O . LEU I 1 30 ? 60.03362 12.29653 -22.95875 1.000 78.23321 31 LEU I O 1
ATOM 5803 N N . ALA I 1 31 ? 58.99335 11.59681 -24.82652 1.000 104.59988 32 ALA I N 1
ATOM 5804 C CA . ALA I 1 31 ? 58.16137 10.65329 -24.10098 1.000 92.23299 32 ALA I CA 1
ATOM 5805 C C . ALA I 1 31 ? 59.03995 9.61879 -23.39086 1.000 99.31737 32 ALA I C 1
ATOM 5806 O O . ALA I 1 31 ? 58.77917 9.26453 -22.24524 1.000 123.00611 32 ALA I O 1
ATOM 5808 N N . ALA I 1 32 ? 60.10174 9.17163 -24.05112 1.000 69.97119 33 ALA I N 1
ATOM 5809 C CA . ALA I 1 32 ? 61.03498 8.23316 -23.43486 1.000 72.91849 33 ALA I CA 1
ATOM 5810 C C . ALA I 1 32 ? 61.73746 8.83996 -22.22354 1.000 91.69515 33 ALA I C 1
ATOM 5811 O O . ALA I 1 32 ? 62.17519 8.11726 -21.32986 1.000 107.67536 33 ALA I O 1
ATOM 5813 N N . ARG I 1 33 ? 61.86645 10.16143 -22.18680 1.000 107.72546 34 ARG I N 1
ATOM 5814 C CA . ARG I 1 33 ? 62.49504 10.78871 -21.02986 1.000 104.80118 34 ARG I CA 1
ATOM 5815 C C . ARG I 1 33 ? 61.47786 10.82750 -19.91238 1.000 106.09403 34 ARG I C 1
ATOM 5816 O O . ARG I 1 33 ? 61.82197 10.65229 -18.74080 1.000 95.08499 34 ARG I O 1
ATOM 5824 N N . GLU I 1 34 ? 60.21760 11.02801 -20.29528 1.000 107.61331 35 GLU I N 1
ATOM 5825 C CA . GLU I 1 34 ? 59.15870 11.32820 -19.34204 1.000 125.49422 35 GLU I CA 1
ATOM 5826 C C . GLU I 1 34 ? 58.41458 10.11022 -18.78806 1.000 137.52066 35 GLU I C 1
ATOM 5827 O O . GLU I 1 34 ? 57.75757 10.21716 -17.75297 1.000 145.96681 35 GLU I O 1
ATOM 5833 N N . THR I 1 35 ? 58.49734 8.96201 -19.45396 1.000 133.37570 36 THR I N 1
ATOM 5834 C CA . THR I 1 35 ? 57.72136 7.81748 -18.98720 1.000 132.34355 36 THR I CA 1
ATOM 5835 C C . THR I 1 35 ? 58.26930 7.25172 -17.66069 1.000 143.43915 36 THR I C 1
ATOM 5836 O O . THR I 1 35 ? 57.49243 7.04610 -16.72836 1.000 154.92307 36 THR I O 1
ATOM 5840 N N . PRO I 1 36 ? 59.58952 6.98852 -17.55055 1.000 135.47724 37 PRO I N 1
ATOM 5841 C CA . PRO I 1 36 ? 60.69036 6.89684 -18.51330 1.000 130.36577 37 PRO I CA 1
ATOM 5842 C C . PRO I 1 36 ? 60.79563 5.46671 -19.03948 1.000 139.68113 37 PRO I C 1
ATOM 5843 O O . PRO I 1 36 ? 60.70509 4.51581 -18.25649 1.000 135.65206 37 PRO I O 1
ATOM 5847 N N . LEU I 1 37 ? 60.99400 5.32153 -20.34371 1.000 137.50210 38 LEU I N 1
ATOM 5848 C CA . LEU I 1 37 ? 61.11727 4.01125 -20.95665 1.000 137.37335 38 LEU I CA 1
ATOM 5849 C C . LEU I 1 37 ? 62.24169 3.23312 -20.28547 1.000 142.23641 38 LEU I C 1
ATOM 5850 O O . LEU I 1 37 ? 63.38647 3.67671 -20.26744 1.000 146.01437 38 LEU I O 1
ATOM 5855 N N . ARG I 1 38 ? 61.89564 2.09239 -19.69389 1.000 144.26482 39 ARG I N 1
ATOM 5856 C CA . ARG I 1 38 ? 62.87025 1.24750 -19.00440 1.000 141.97103 39 ARG I CA 1
ATOM 5857 C C . ARG I 1 38 ? 63.17446 0.03037 -19.86110 1.000 125.63947 39 ARG I C 1
ATOM 5858 O O . ARG I 1 38 ? 64.22449 -0.59711 -19.73911 1.000 123.18204 39 ARG I O 1
ATOM 5866 N N . LEU I 1 39 ? 62.21490 -0.31375 -20.70710 1.000 123.22821 40 LEU I N 1
ATOM 5867 C CA . LEU I 1 39 ? 62.38895 -1.35760 -21.69610 1.000 113.65059 40 LEU I CA 1
ATOM 5868 C C . LEU I 1 39 ? 63.17107 -0.80402 -22.88914 1.000 114.49688 40 LEU I C 1
ATOM 5869 O O . LEU I 1 39 ? 62.70203 0.12169 -23.54685 1.000 109.48275 40 LEU I O 1
ATOM 5874 N N . SER I 1 40 ? 64.34222 -1.35876 -23.19215 1.000 103.52327 41 SER I N 1
ATOM 5875 C CA . SER I 1 40 ? 65.09539 -0.85838 -24.33968 1.000 85.49375 41 SER I CA 1
ATOM 5876 C C . SER I 1 40 ? 64.34664 -1.22801 -25.60995 1.000 88.42537 41 SER I C 1
ATOM 5877 O O . SER I 1 40 ? 63.90640 -2.35223 -25.76137 1.000 103.32640 41 SER I O 1
ATOM 5880 N N . PRO I 1 41 ? 64.17566 -0.27326 -26.52832 1.000 99.43399 42 PRO I N 1
ATOM 5881 C CA . PRO I 1 41 ? 63.49011 -0.64064 -27.77426 1.000 92.55087 42 PRO I CA 1
ATOM 5882 C C . PRO I 1 41 ? 64.34816 -1.57022 -28.62616 1.000 98.79032 42 PRO I C 1
ATOM 5883 O O . PRO I 1 41 ? 63.89643 -2.06664 -29.66353 1.000 97.08508 42 PRO I O 1
ATOM 5887 N N . GLU I 1 42 ? 65.57707 -1.80406 -28.17405 1.000 103.91603 43 GLU I N 1
ATOM 5888 C CA . GLU I 1 42 ? 66.47994 -2.73520 -28.83699 1.000 120.73875 43 GLU I CA 1
ATOM 5889 C C . GLU I 1 42 ? 66.48887 -4.07179 -28.09867 1.000 122.92897 43 GLU I C 1
ATOM 5890 O O . GLU I 1 42 ? 67.26060 -4.97061 -28.43067 1.000 112.90183 43 GLU I O 1
ATOM 5896 N N . ASP I 1 43 ? 65.64501 -4.17425 -27.07335 1.000 130.75481 44 ASP I N 1
ATOM 5897 C CA . ASP I 1 43 ? 65.45523 -5.41196 -26.32141 1.000 118.43192 44 ASP I CA 1
ATOM 5898 C C . ASP I 1 43 ? 64.72725 -6.43332 -27.20966 1.000 116.07955 44 ASP I C 1
ATOM 5899 O O . ASP I 1 43 ? 63.72105 -6.10624 -27.84987 1.000 115.95565 44 ASP I O 1
ATOM 5904 N N . THR I 1 44 ? 65.21736 -7.67154 -27.19622 1.000 106.76677 45 THR I N 1
ATOM 5905 C CA . THR I 1 44 ? 64.71453 -8.76204 -28.03692 1.000 102.59151 45 THR I CA 1
ATOM 5906 C C . THR I 1 44 ? 63.19637 -8.86266 -28.16127 1.000 105.95187 45 THR I C 1
ATOM 5907 O O . THR I 1 44 ? 62.65649 -9.08436 -29.25246 1.000 99.89076 45 THR I O 1
ATOM 5911 N N . VAL I 1 45 ? 62.50845 -8.69511 -27.04037 1.000 107.13928 46 VAL I N 1
ATOM 5912 C CA . VAL I 1 45 ? 61.06128 -8.81614 -27.03360 1.000 100.15038 46 VAL I CA 1
ATOM 5913 C C . VAL I 1 45 ? 60.40984 -7.74850 -27.89479 1.000 105.65988 46 VAL I C 1
ATOM 5914 O O . VAL I 1 45 ? 59.40388 -8.01363 -28.57302 1.000 91.78471 46 VAL I O 1
ATOM 5918 N N . VAL I 1 46 ? 61.03610 -6.57311 -27.94605 1.000 114.13480 47 VAL I N 1
ATOM 5919 C CA . VAL I 1 46 ? 60.47224 -5.47435 -28.71260 1.000 106.74156 47 VAL I CA 1
ATOM 5920 C C . VAL I 1 46 ? 60.63497 -5.78199 -30.17807 1.000 85.37253 47 VAL I C 1
ATOM 5921 O O . VAL I 1 46 ? 59.68834 -5.59824 -30.97982 1.000 66.74696 47 VAL I O 1
ATOM 5925 N N . LEU I 1 47 ? 61.81778 -6.30690 -30.50180 1.000 72.99719 48 LEU I N 1
ATOM 5926 C CA . LEU I 1 47 ? 62.10680 -6.79503 -31.84825 1.000 99.24695 48 LEU I CA 1
ATOM 5927 C C . LEU I 1 47 ? 61.08489 -7.85253 -32.25623 1.000 107.62976 48 LEU I C 1
ATOM 5928 O O . LEU I 1 47 ? 60.54600 -7.79488 -33.36522 1.000 111.73441 48 LEU I O 1
ATOM 5933 N N . ARG I 1 48 ? 60.81440 -8.80544 -31.36246 1.000 98.50165 49 ARG I N 1
ATOM 5934 C CA . ARG I 1 48 ? 59.83654 -9.85779 -31.64364 1.000 104.39943 49 ARG I CA 1
ATOM 5935 C C . ARG I 1 48 ? 58.45590 -9.26973 -31.89340 1.000 98.86287 49 ARG I C 1
ATOM 5936 O O . ARG I 1 48 ? 57.81816 -9.54032 -32.92717 1.000 77.19325 49 ARG I O 1
ATOM 5944 N N . TYR I 1 49 ? 57.99908 -8.44948 -30.94908 1.000 102.17438 50 TYR I N 1
ATOM 5945 C CA . TYR I 1 49 ? 56.68750 -7.84196 -31.08571 1.000 93.26220 50 TYR I CA 1
ATOM 5946 C C . TYR I 1 49 ? 56.63127 -6.96690 -32.33094 1.000 114.62709 50 TYR I C 1
ATOM 5947 O O . TYR I 1 49 ? 55.60856 -6.95527 -33.00850 1.000 123.26316 50 TYR I O 1
ATOM 5956 N N . HIS I 1 50 ? 57.72962 -6.28563 -32.67950 1.000 115.19407 51 HIS I N 1
ATOM 5957 C CA . HIS I 1 50 ? 57.67435 -5.38317 -33.83464 1.000 102.36713 51 HIS I CA 1
ATOM 5958 C C . HIS I 1 50 ? 57.46225 -6.09058 -35.16731 1.000 98.13642 51 HIS I C 1
ATOM 5959 O O . HIS I 1 50 ? 56.58882 -5.67810 -35.94214 1.000 81.17442 51 HIS I O 1
ATOM 5966 N N . VAL I 1 51 ? 58.21779 -7.16050 -35.42774 1.000 102.02615 52 VAL I N 1
ATOM 5967 C CA . VAL I 1 51 ? 58.05601 -7.88285 -36.69101 1.000 120.92502 52 VAL I CA 1
ATOM 5968 C C . VAL I 1 51 ? 56.63993 -8.45329 -36.77818 1.000 126.88471 52 VAL I C 1
ATOM 5969 O O . VAL I 1 51 ? 55.99405 -8.39604 -37.83480 1.000 120.39701 52 VAL I O 1
ATOM 5973 N N . LEU I 1 52 ? 56.15789 -8.97433 -35.65251 1.000 118.36805 53 LEU I N 1
ATOM 5974 C CA . LEU I 1 52 ? 54.82777 -9.55177 -35.57600 1.000 109.08862 53 LEU I CA 1
ATOM 5975 C C . LEU I 1 52 ? 53.74511 -8.56596 -35.95561 1.000 102.68715 53 LEU I C 1
ATOM 5976 O O . LEU I 1 52 ? 52.90451 -8.84104 -36.82551 1.000 92.76093 53 LEU I O 1
ATOM 5981 N N . LEU I 1 53 ? 53.78978 -7.40566 -35.30715 1.000 103.67010 54 LEU I N 1
ATOM 5982 C CA . LEU I 1 53 ? 52.77535 -6.38072 -35.50049 1.000 94.04198 54 LEU I CA 1
ATOM 5983 C C . LEU I 1 53 ? 52.82459 -5.81854 -36.92106 1.000 79.64919 54 LEU I C 1
ATOM 5984 O O . LEU I 1 53 ? 51.79039 -5.47150 -37.49260 1.000 81.82665 54 LEU I O 1
ATOM 5989 N N . GLU I 1 54 ? 54.02178 -5.73403 -37.49621 1.000 80.94731 55 GLU I N 1
ATOM 5990 C CA . GLU I 1 54 ? 54.15109 -5.20865 -38.85451 1.000 99.08136 55 GLU I CA 1
ATOM 5991 C C . GLU I 1 54 ? 53.50789 -6.12478 -39.89661 1.000 121.81178 55 GLU I C 1
ATOM 5992 O O . GLU I 1 54 ? 52.85344 -5.65076 -40.83200 1.000 118.82558 55 GLU I O 1
ATOM 5998 N N . GLU I 1 55 ? 53.66763 -7.43268 -39.71483 1.000 128.20002 56 GLU I N 1
ATOM 5999 C CA . GLU I 1 55 ? 53.00085 -8.41287 -40.56982 1.000 124.78310 56 GLU I CA 1
ATOM 6000 C C . GLU I 1 55 ? 51.47497 -8.29005 -40.51325 1.000 108.87905 56 GLU I C 1
ATOM 6001 O O . GLU I 1 55 ? 50.79661 -8.43900 -41.53418 1.000 107.69722 56 GLU I O 1
ATOM 6007 N N . ILE I 1 56 ? 50.94401 -8.00531 -39.32583 1.000 68.71354 57 ILE I N 1
ATOM 6008 C CA . ILE I 1 56 ? 49.50767 -7.81831 -39.15736 1.000 82.16636 57 ILE I CA 1
ATOM 6009 C C . ILE I 1 56 ? 49.04068 -6.59799 -39.95160 1.000 105.35115 57 ILE I C 1
ATOM 6010 O O . ILE I 1 56 ? 48.02768 -6.64668 -40.66723 1.000 99.17623 57 ILE I O 1
ATOM 6015 N N . ILE I 1 57 ? 49.81260 -5.51786 -39.82933 1.000 115.79422 58 ILE I N 1
ATOM 6016 C CA . ILE I 1 57 ? 49.57852 -4.27438 -40.55328 1.000 112.04621 58 ILE I CA 1
ATOM 6017 C C . ILE I 1 57 ? 49.55903 -4.56560 -42.04330 1.000 113.74842 58 ILE I C 1
ATOM 6018 O O . ILE I 1 57 ? 48.70277 -4.06180 -42.77069 1.000 111.71268 58 ILE I O 1
ATOM 6023 N N . GLU I 1 58 ? 50.51739 -5.37365 -42.48889 1.000 133.62630 59 GLU I N 1
ATOM 6024 C CA . GLU I 1 58 ? 50.62521 -5.75923 -43.89595 1.000 159.52181 59 GLU I CA 1
ATOM 6025 C C . GLU I 1 58 ? 49.39995 -6.49447 -44.45554 1.000 161.79283 59 GLU I C 1
ATOM 6026 O O . GLU I 1 58 ? 48.89800 -6.13202 -45.52417 1.000 162.39236 59 GLU I O 1
ATOM 6032 N N . ARG I 1 59 ? 48.91686 -7.51686 -43.74864 1.000 156.08198 60 ARG I N 1
ATOM 6033 C CA . ARG I 1 59 ? 47.74171 -8.25151 -44.21900 1.000 160.17750 60 ARG I CA 1
ATOM 6034 C C . ARG I 1 59 ? 46.53452 -7.32686 -44.24221 1.000 165.48144 60 ARG I C 1
ATOM 6035 O O . ARG I 1 59 ? 45.58130 -7.53588 -44.99369 1.000 168.43224 60 ARG I O 1
ATOM 6043 N N . ASN I 1 60 ? 46.60130 -6.27896 -43.43448 1.000 154.98254 61 ASN I N 1
ATOM 6044 C CA . ASN I 1 60 ? 45.46346 -5.41390 -43.24338 1.000 141.90992 61 ASN I CA 1
ATOM 6045 C C . ASN I 1 60 ? 45.78583 -3.99210 -43.63337 1.000 148.42953 61 ASN I C 1
ATOM 6046 O O . ASN I 1 60 ? 45.28106 -3.04331 -43.03544 1.000 161.53537 61 ASN I O 1
ATOM 6051 N N . SER I 1 61 ? 46.63654 -3.85787 -44.64585 1.000 135.94736 62 SER I N 1
ATOM 6052 C CA . SER I 1 61 ? 47.14931 -2.55933 -45.04333 1.000 129.88527 62 SER I CA 1
ATOM 6053 C C . SER I 1 61 ? 45.99350 -1.68387 -45.49508 1.000 147.33431 62 SER I C 1
ATOM 6054 O O . SER I 1 61 ? 45.91625 -0.50836 -45.14586 1.000 157.63397 62 SER I O 1
ATOM 6057 N N . GLU I 1 62 ? 45.08678 -2.27854 -46.26314 1.000 146.46510 63 GLU I N 1
ATOM 6058 C CA . GLU I 1 62 ? 43.94585 -1.55402 -46.80114 1.000 143.48855 63 GLU I CA 1
ATOM 6059 C C . GLU I 1 62 ? 43.00269 -1.14172 -45.68119 1.000 136.74624 63 GLU I C 1
ATOM 6060 O O . GLU I 1 62 ? 42.52711 -0.00212 -45.63920 1.000 135.20557 63 GLU I O 1
ATOM 6066 N N . THR I 1 63 ? 42.73226 -2.08376 -44.78269 1.000 130.10577 64 THR I N 1
ATOM 6067 C CA . THR I 1 63 ? 41.90738 -1.81969 -43.61131 1.000 129.11714 64 THR I CA 1
ATOM 6068 C C . THR I 1 63 ? 42.49879 -0.69989 -42.76889 1.000 126.43376 64 THR I C 1
ATOM 6069 O O . THR I 1 63 ? 41.81823 0.27251 -42.43741 1.000 122.09074 64 THR I O 1
ATOM 6073 N N . PHE I 1 64 ? 43.78095 -0.83006 -42.45269 1.000 124.36323 65 PHE I N 1
ATOM 6074 C CA . PHE I 1 64 ? 44.46529 0.15199 -41.62267 1.000 122.95440 65 PHE I CA 1
ATOM 6075 C C . PHE I 1 64 ? 44.54578 1.52337 -42.29888 1.000 122.02113 65 PHE I C 1
ATOM 6076 O O . PHE I 1 64 ? 44.45695 2.55866 -41.62760 1.000 99.37161 65 PHE I O 1
ATOM 6084 N N . THR I 1 65 ? 44.70791 1.52870 -43.62147 1.000 118.74139 66 THR I N 1
ATOM 6085 C CA . THR I 1 65 ? 44.77343 2.78114 -44.36067 1.000 111.34727 66 THR I CA 1
ATOM 6086 C C . THR I 1 65 ? 43.47353 3.57282 -44.28404 1.000 134.60742 66 THR I C 1
ATOM 6087 O O . THR I 1 65 ? 43.51340 4.75936 -43.97832 1.000 144.96034 66 THR I O 1
ATOM 6091 N N . GLU I 1 66 ? 42.32743 2.94191 -44.54424 1.000 148.62886 67 GLU I N 1
ATOM 6092 C CA . GLU I 1 66 ? 41.05417 3.67236 -44.46586 1.000 148.36404 67 GLU I CA 1
ATOM 6093 C C . GLU I 1 66 ? 40.67725 4.02974 -43.03044 1.000 134.18468 67 GLU I C 1
ATOM 6094 O O . GLU I 1 66 ? 40.21074 5.14213 -42.76692 1.000 134.93483 67 GLU I O 1
ATOM 6100 N N . THR I 1 67 ? 40.85936 3.08396 -42.11091 1.000 112.89220 68 THR I N 1
ATOM 6101 C CA . THR I 1 67 ? 40.51430 3.32728 -40.71607 1.000 135.07719 68 THR I CA 1
ATOM 6102 C C . THR I 1 67 ? 41.35731 4.45002 -40.12965 1.000 149.33569 68 THR I C 1
ATOM 6103 O O . THR I 1 67 ? 40.83471 5.30908 -39.42236 1.000 158.19887 68 THR I O 1
ATOM 6107 N N . TRP I 1 68 ? 42.65762 4.45091 -40.40667 1.000 146.23213 69 TRP I N 1
ATOM 6108 C CA . TRP I 1 68 ? 43.48919 5.53248 -39.89793 1.000 139.53359 69 TRP I CA 1
ATOM 6109 C C . TRP I 1 68 ? 43.19353 6.86894 -40.59311 1.000 121.78654 69 TRP I C 1
ATOM 6110 O O . TRP I 1 68 ? 43.07587 7.89878 -39.92822 1.000 127.11005 69 TRP I O 1
ATOM 6121 N N . ASN I 1 69 ? 43.07476 6.85092 -41.92102 1.000 94.43892 70 ASN I N 1
ATOM 6122 C CA . ASN I 1 69 ? 42.81734 8.07128 -42.68771 1.000 97.73838 70 ASN I CA 1
ATOM 6123 C C . ASN I 1 69 ? 41.46316 8.70037 -42.36213 1.000 125.49080 70 ASN I C 1
ATOM 6124 O O . ASN I 1 69 ? 41.31116 9.92046 -42.42425 1.000 128.95914 70 ASN I O 1
ATOM 6129 N N . ARG I 1 70 ? 40.47398 7.86464 -42.05349 1.000 137.75377 71 ARG I N 1
ATOM 6130 C CA . ARG I 1 70 ? 39.16101 8.35652 -41.65757 1.000 139.92546 71 ARG I CA 1
ATOM 6131 C C . ARG I 1 70 ? 39.25384 8.96098 -40.25776 1.000 126.79567 71 ARG I C 1
ATOM 6132 O O . ARG I 1 70 ? 38.65308 9.99586 -39.97012 1.000 116.72031 71 ARG I O 1
ATOM 6140 N N . PHE I 1 71 ? 40.02883 8.30651 -39.39838 1.000 122.95105 72 PHE I N 1
ATOM 6141 C CA . PHE I 1 71 ? 40.19579 8.72140 -38.00905 1.000 135.50342 72 PHE I CA 1
ATOM 6142 C C . PHE I 1 71 ? 40.82851 10.10183 -37.85736 1.000 157.76341 72 PHE I C 1
ATOM 6143 O O . PHE I 1 71 ? 40.29394 10.96003 -37.15781 1.000 165.96575 72 PHE I O 1
ATOM 6151 N N . ILE I 1 72 ? 41.96293 10.31329 -38.51614 1.000 167.31631 73 ILE I N 1
ATOM 6152 C CA . ILE I 1 72 ? 42.76259 11.51871 -38.30576 1.000 166.46928 73 ILE I CA 1
ATOM 6153 C C . ILE I 1 72 ? 42.12750 12.77422 -38.90866 1.000 164.66667 73 ILE I C 1
ATOM 6154 O O . ILE I 1 72 ? 42.39122 13.88905 -38.45775 1.000 175.59379 73 ILE I O 1
ATOM 6159 N N . THR I 1 73 ? 41.27451 12.59353 -39.90911 1.000 145.81725 74 THR I N 1
ATOM 6160 C CA . THR I 1 73 ? 40.67036 13.72357 -40.60361 1.000 133.85865 74 THR I CA 1
ATOM 6161 C C . THR I 1 73 ? 39.40511 14.25325 -39.92880 1.000 133.58496 74 THR I C 1
ATOM 6162 O O . THR I 1 73 ? 38.89844 15.31795 -40.28446 1.000 131.00615 74 THR I O 1
ATOM 6166 N N . HIS I 1 74 ? 38.89584 13.50674 -38.95820 1.000 130.48184 75 HIS I N 1
ATOM 6167 C CA . HIS I 1 74 ? 37.64396 13.86532 -38.30213 1.000 132.97377 75 HIS I CA 1
ATOM 6168 C C . HIS I 1 74 ? 37.75578 14.11707 -36.79825 1.000 132.56084 75 HIS I C 1
ATOM 6169 O O . HIS I 1 74 ? 36.75673 14.40306 -36.14321 1.000 141.70938 75 HIS I O 1
ATOM 6176 N N . THR I 1 75 ? 38.95387 14.00109 -36.24162 1.000 128.87351 76 THR I N 1
ATOM 6177 C CA . THR I 1 75 ? 39.11180 14.16679 -34.79842 1.000 138.27855 76 THR I CA 1
ATOM 6178 C C . THR I 1 75 ? 38.96838 15.60625 -34.30397 1.000 141.02374 76 THR I C 1
ATOM 6179 O O . THR I 1 75 ? 39.25570 16.56997 -35.01227 1.000 134.64818 76 THR I O 1
ATOM 6183 N N . GLU I 1 76 ? 38.50082 15.72206 -33.06799 1.000 149.49576 77 GLU I N 1
ATOM 6184 C CA . GLU I 1 76 ? 38.31096 17.00071 -32.40311 1.000 163.30522 77 GLU I CA 1
ATOM 6185 C C . GLU I 1 76 ? 39.15275 17.00654 -31.13757 1.000 169.99790 77 GLU I C 1
ATOM 6186 O O . GLU I 1 76 ? 39.24386 18.00182 -30.41898 1.000 165.40249 77 GLU I O 1
ATOM 6192 N N . HIS I 1 77 ? 39.78836 15.87017 -30.89532 1.000 185.12188 78 HIS I N 1
ATOM 6193 C CA . HIS I 1 77 ? 40.66417 15.67450 -29.75291 1.000 199.76726 78 HIS I CA 1
ATOM 6194 C C . HIS I 1 77 ? 41.40180 14.36300 -29.93108 1.000 192.02832 78 HIS I C 1
ATOM 6195 O O . HIS I 1 77 ? 40.94936 13.32264 -29.45459 1.000 194.21118 78 HIS I O 1
ATOM 6202 N N . VAL I 1 78 ? 42.52806 14.41591 -30.63444 1.000 179.17873 79 VAL I N 1
ATOM 6203 C CA . VAL I 1 78 ? 43.18570 13.21100 -31.10816 1.000 170.46386 79 VAL I CA 1
ATOM 6204 C C . VAL I 1 78 ? 43.59026 12.33614 -29.93663 1.000 164.80720 79 VAL I C 1
ATOM 6205 O O . VAL I 1 78 ? 43.60588 11.11631 -30.05066 1.000 169.59159 79 VAL I O 1
ATOM 6209 N N . ASP I 1 79 ? 43.90799 12.95454 -28.80512 1.000 161.19451 80 ASP I N 1
ATOM 6210 C CA . ASP I 1 79 ? 44.24649 12.18113 -27.61833 1.000 160.68100 80 ASP I CA 1
ATOM 6211 C C . ASP I 1 79 ? 43.02995 11.42511 -27.07173 1.000 167.86833 80 ASP I C 1
ATOM 6212 O O . ASP I 1 79 ? 43.12321 10.24796 -26.72527 1.000 176.23536 80 ASP I O 1
ATOM 6217 N N . LEU I 1 80 ? 41.89340 12.10900 -27.00017 1.000 162.35679 81 LEU I N 1
ATOM 6218 C CA . LEU I 1 80 ? 40.65571 11.52106 -26.49378 1.000 153.59400 81 LEU I CA 1
ATOM 6219 C C . LEU I 1 80 ? 40.05138 10.45361 -27.42705 1.000 151.35801 81 LEU I C 1
ATOM 6220 O O . LEU I 1 80 ? 39.48984 9.46234 -26.95946 1.000 148.20045 81 LEU I O 1
ATOM 6225 N N . ASP I 1 81 ? 40.15141 10.66262 -28.73848 1.000 150.02852 82 ASP I N 1
ATOM 6226 C CA . ASP I 1 81 ? 39.62895 9.69676 -29.71012 1.000 137.90332 82 ASP I CA 1
ATOM 6227 C C . ASP I 1 81 ? 40.45348 8.41270 -29.73331 1.000 122.72943 82 ASP I C 1
ATOM 6228 O O . ASP I 1 81 ? 39.95490 7.36309 -30.13391 1.000 88.61878 82 ASP I O 1
ATOM 6233 N N . PHE I 1 82 ? 41.73208 8.50524 -29.37876 1.000 141.40923 83 PHE I N 1
ATOM 6234 C CA . PHE I 1 82 ? 42.53324 7.30226 -29.17612 1.000 139.73255 83 PHE I CA 1
ATOM 6235 C C . PHE I 1 82 ? 41.94939 6.50932 -27.99216 1.000 144.60236 83 PHE I C 1
ATOM 6236 O O . PHE I 1 82 ? 41.83381 5.28650 -28.03924 1.000 136.81504 83 PHE I O 1
ATOM 6244 N N . ASN I 1 83 ? 41.55970 7.23655 -26.94863 1.000 157.94485 84 ASN I N 1
ATOM 6245 C CA . ASN I 1 83 ? 40.95434 6.67596 -25.74321 1.000 168.97816 84 ASN I CA 1
ATOM 6246 C C . ASN I 1 83 ? 39.55022 6.11232 -25.95625 1.000 172.26083 84 ASN I C 1
ATOM 6247 O O . ASN I 1 83 ? 39.15186 5.12422 -25.33373 1.000 172.18451 84 ASN I O 1
ATOM 6252 N N . SER I 1 84 ? 38.79706 6.75896 -26.83534 1.000 167.10767 85 SER I N 1
ATOM 6253 C CA . SER I 1 84 ? 37.40363 6.40387 -27.05423 1.000 163.66405 85 SER I CA 1
ATOM 6254 C C . SER I 1 84 ? 37.19137 5.00543 -27.62398 1.000 164.57669 85 SER I C 1
ATOM 6255 O O . SER I 1 84 ? 36.34748 4.26973 -27.12095 1.000 176.52012 85 SER I O 1
ATOM 6258 N N . VAL I 1 85 ? 37.95550 4.62354 -28.64114 1.000 151.75785 86 VAL I N 1
ATOM 6259 C CA . VAL I 1 85 ? 37.80562 3.28706 -29.21204 1.000 139.46847 86 VAL I CA 1
ATOM 6260 C C . VAL I 1 85 ? 38.10400 2.19612 -28.18003 1.000 153.58123 86 VAL I C 1
ATOM 6261 O O . VAL I 1 85 ? 37.36256 1.21468 -28.06900 1.000 168.78920 86 VAL I O 1
ATOM 6265 N N . PHE I 1 86 ? 39.19506 2.37270 -27.43999 1.000 143.36308 87 PHE I N 1
ATOM 6266 C CA . PHE I 1 86 ? 39.58773 1.44939 -26.37728 1.000 139.87474 87 PHE I CA 1
ATOM 6267 C C . PHE I 1 86 ? 38.48038 1.24301 -25.34194 1.000 148.92284 87 PHE I C 1
ATOM 6268 O O . PHE I 1 86 ? 37.66964 0.31834 -25.45057 1.000 159.23628 87 PHE I O 1
ATOM 6276 N N . MET I 1 104 ? 47.22346 -2.50517 -30.79401 1.000 85.56991 105 MET I N 1
ATOM 6277 C CA . MET I 1 104 ? 48.64326 -2.21427 -30.82805 1.000 98.09050 105 MET I CA 1
ATOM 6278 C C . MET I 1 104 ? 49.13631 -1.96131 -32.24401 1.000 121.61408 105 MET I C 1
ATOM 6279 O O . MET I 1 104 ? 49.78274 -0.94998 -32.51198 1.000 139.21029 105 MET I O 1
ATOM 6284 N N . ALA I 1 105 ? 48.82246 -2.88542 -33.14558 1.000 111.65940 106 ALA I N 1
ATOM 6285 C CA . ALA I 1 105 ? 49.22717 -2.77620 -34.54332 1.000 114.02263 106 ALA I CA 1
ATOM 6286 C C . ALA I 1 105 ? 48.68812 -1.51047 -35.20095 1.000 108.23290 106 ALA I C 1
ATOM 6287 O O . ALA I 1 105 ? 49.38315 -0.84288 -35.96181 1.000 131.23154 106 ALA I O 1
ATOM 6289 N N . TRP I 1 106 ? 47.43215 -1.20595 -34.92544 1.000 97.53362 107 TRP I N 1
ATOM 6290 C CA . TRP I 1 106 ? 46.78568 -0.02805 -35.48166 1.000 104.41745 107 TRP I CA 1
ATOM 6291 C C . TRP I 1 106 ? 47.44602 1.28409 -35.02482 1.000 114.89392 107 TRP I C 1
ATOM 6292 O O . TRP I 1 106 ? 47.44456 2.28945 -35.75997 1.000 90.94574 107 TRP I O 1
ATOM 6303 N N . CYS I 1 107 ? 47.92553 1.28115 -33.77999 1.000 118.52434 108 CYS I N 1
ATOM 6304 C CA . CYS I 1 107 ? 48.63637 2.41777 -33.20051 1.000 121.22545 108 CYS I CA 1
ATOM 6305 C C . CYS I 1 107 ? 50.02857 2.61355 -33.77265 1.000 131.95252 108 CYS I C 1
ATOM 6306 O O . CYS I 1 107 ? 50.41541 3.72905 -34.10311 1.000 145.91326 108 CYS I O 1
ATOM 6309 N N . MET I 1 108 ? 50.77966 1.52236 -33.88273 1.000 126.12087 109 MET I N 1
ATOM 6310 C CA . MET I 1 108 ? 52.11648 1.56799 -34.46330 1.000 104.45155 109 MET I CA 1
ATOM 6311 C C . MET I 1 108 ? 52.00542 2.08387 -35.88618 1.000 99.13830 109 MET I C 1
ATOM 6312 O O . MET I 1 108 ? 52.83702 2.86195 -36.34937 1.000 121.09667 109 MET I O 1
ATOM 6317 N N . HIS I 1 109 ? 50.97502 1.62728 -36.57740 1.000 81.08740 110 HIS I N 1
ATOM 6318 C CA . HIS I 1 109 ? 50.66021 2.13106 -37.89757 1.000 78.98655 110 HIS I CA 1
ATOM 6319 C C . HIS I 1 109 ? 50.29834 3.61576 -37.82858 1.000 85.85246 110 HIS I C 1
ATOM 6320 O O . HIS I 1 109 ? 50.51368 4.35830 -38.79465 1.000 79.93655 110 HIS I O 1
ATOM 6327 N N . ALA I 1 110 ? 49.67765 4.03149 -36.72365 1.000 77.15997 111 ALA I N 1
ATOM 6328 C CA . ALA I 1 110 ? 49.28622 5.43409 -36.57211 1.000 84.91385 111 ALA I CA 1
ATOM 6329 C C . ALA I 1 110 ? 50.49446 6.35030 -36.45459 1.000 98.67380 111 ALA I C 1
ATOM 6330 O O . ALA I 1 110 ? 50.65768 7.31551 -37.21494 1.000 94.17698 111 ALA I O 1
ATOM 6332 N N . CYS I 1 111 ? 51.35174 6.00156 -35.50295 1.000 100.81375 112 CYS I N 1
ATOM 6333 C CA . CYS I 1 111 ? 52.53160 6.78076 -35.18289 1.000 99.36434 112 CYS I CA 1
ATOM 6334 C C . CYS I 1 111 ? 53.45283 6.84548 -36.38057 1.000 106.88356 112 CYS I C 1
ATOM 6335 O O . CYS I 1 111 ? 53.98986 7.89717 -36.70347 1.000 112.47258 112 CYS I O 1
ATOM 6338 N N . ARG I 1 112 ? 53.61749 5.70411 -37.03775 1.000 102.41710 113 ARG I N 1
ATOM 6339 C CA . ARG I 1 112 ? 54.40592 5.61859 -38.24993 1.000 94.49033 113 ARG I CA 1
ATOM 6340 C C . ARG I 1 112 ? 53.83360 6.49219 -39.36546 1.000 97.46151 113 ARG I C 1
ATOM 6341 O O . ARG I 1 112 ? 54.57295 7.14501 -40.10216 1.000 111.82738 113 ARG I O 1
ATOM 6349 N N . THR I 1 113 ? 52.51842 6.47428 -39.51267 1.000 101.27186 114 THR I N 1
ATOM 6350 C CA . THR I 1 113 ? 51.89264 7.20133 -40.59966 1.000 107.92106 114 THR I CA 1
ATOM 6351 C C . THR I 1 113 ? 52.12209 8.67758 -40.38152 1.000 101.86380 114 THR I C 1
ATOM 6352 O O . THR I 1 113 ? 52.36846 9.42752 -41.32658 1.000 107.68667 114 THR I O 1
ATOM 6356 N N . LEU I 1 114 ? 52.03154 9.08759 -39.12122 1.000 98.02169 115 LEU I N 1
ATOM 6357 C CA . LEU I 1 114 ? 52.25884 10.48101 -38.75209 1.000 104.45898 115 LEU I CA 1
ATOM 6358 C C . LEU I 1 114 ? 53.73509 10.88445 -38.86498 1.000 99.61973 115 LEU I C 1
ATOM 6359 O O . LEU I 1 114 ? 54.07726 11.77736 -39.63776 1.000 97.01895 115 LEU I O 1
ATOM 6364 N N . CYS I 1 115 ? 54.61198 10.17440 -38.16028 1.000 87.97077 116 CYS I N 1
ATOM 6365 C CA . CYS I 1 115 ? 56.01909 10.55528 -38.07925 1.000 68.58038 116 CYS I CA 1
ATOM 6366 C C . CYS I 1 115 ? 56.78863 10.39210 -39.39512 1.000 80.65618 116 CYS I C 1
ATOM 6367 O O . CYS I 1 115 ? 57.92312 10.84939 -39.50045 1.000 98.01506 116 CYS I O 1
ATOM 6370 N N . CYS I 1 116 ? 56.22302 9.69026 -40.36849 1.000 87.23472 117 CYS I N 1
ATOM 6371 C CA . CYS I 1 116 ? 56.87812 9.57043 -41.67446 1.000 95.80741 117 CYS I CA 1
ATOM 6372 C C . CYS I 1 116 ? 56.33823 10.62618 -42.60953 1.000 89.25413 117 CYS I C 1
ATOM 6373 O O . CYS I 1 116 ? 56.72392 10.69772 -43.77158 1.000 110.50439 117 CYS I O 1
ATOM 6376 N N . ASN I 1 117 ? 55.43006 11.43991 -42.09066 1.000 88.93436 118 ASN I N 1
ATOM 6377 C CA . ASN I 1 117 ? 54.90537 12.57842 -42.83582 1.000 111.56122 118 ASN I CA 1
ATOM 6378 C C . ASN I 1 117 ? 55.48035 13.87695 -42.28832 1.000 113.25883 118 ASN I C 1
ATOM 6379 O O . ASN I 1 117 ? 55.16080 14.27903 -41.17246 1.000 113.89772 118 ASN I O 1
ATOM 6384 N N . GLN I 1 118 ? 56.34453 14.52250 -43.06427 1.000 118.70272 119 GLN I N 1
ATOM 6385 C CA . GLN I 1 118 ? 57.05878 15.70045 -42.58183 1.000 130.88826 119 GLN I CA 1
ATOM 6386 C C . GLN I 1 118 ? 56.13755 16.88743 -42.31877 1.000 139.07473 119 GLN I C 1
ATOM 6387 O O . GLN I 1 118 ? 56.52133 17.83664 -41.64201 1.000 145.41528 119 GLN I O 1
ATOM 6393 N N . SER I 1 119 ? 54.92011 16.82432 -42.84506 1.000 138.90348 120 SER I N 1
ATOM 6394 C CA . SER I 1 119 ? 53.95369 17.90484 -42.68520 1.000 121.91737 120 SER I CA 1
ATOM 6395 C C . SER I 1 119 ? 53.09492 17.79118 -41.42354 1.000 114.46814 120 SER I C 1
ATOM 6396 O O . SER I 1 119 ? 52.27306 18.65839 -41.14647 1.000 112.60090 120 SER I O 1
ATOM 6399 N N . THR I 1 120 ? 53.25115 16.71101 -40.67388 1.000 117.96469 121 THR I N 1
ATOM 6400 C CA . THR I 1 120 ? 52.46014 16.54837 -39.46043 1.000 109.65250 121 THR I CA 1
ATOM 6401 C C . THR I 1 120 ? 52.88155 17.52331 -38.36832 1.000 99.22043 121 THR I C 1
ATOM 6402 O O . THR I 1 120 ? 54.03278 17.51741 -37.93900 1.000 112.79067 121 THR I O 1
ATOM 6406 N N . PRO I 1 121 ? 51.94172 18.36306 -37.91892 1.000 86.85785 122 PRO I N 1
ATOM 6407 C CA . PRO I 1 121 ? 52.12809 19.29404 -36.80533 1.000 93.50473 122 PRO I CA 1
ATOM 6408 C C . PRO I 1 121 ? 52.57231 18.58603 -35.53760 1.000 101.17468 122 PRO I C 1
ATOM 6409 O O . PRO I 1 121 ? 52.04624 17.52156 -35.22401 1.000 105.84748 122 PRO I O 1
ATOM 6413 N N . TYR I 1 122 ? 53.47456 19.20232 -34.78530 1.000 103.00864 123 TYR I N 1
ATOM 6414 C CA . TYR I 1 122 ? 53.97815 18.57457 -33.57421 1.000 97.60845 123 TYR I CA 1
ATOM 6415 C C . TYR I 1 122 ? 52.84932 18.21818 -32.61708 1.000 106.63863 123 TYR I C 1
ATOM 6416 O O . TYR I 1 122 ? 52.87302 17.14706 -32.01999 1.000 121.92061 123 TYR I O 1
ATOM 6425 N N . TYR I 1 123 ? 51.85174 19.08901 -32.49107 1.000 108.89227 124 TYR I N 1
ATOM 6426 C CA . TYR I 1 123 ? 50.80514 18.86162 -31.50220 1.000 111.18608 124 TYR I CA 1
ATOM 6427 C C . TYR I 1 123 ? 50.02407 17.60943 -31.87282 1.000 109.21106 124 TYR I C 1
ATOM 6428 O O . TYR I 1 123 ? 49.59810 16.85000 -30.99505 1.000 86.69432 124 TYR I O 1
ATOM 6437 N N . VAL I 1 124 ? 49.90296 17.35313 -33.17185 1.000 114.48619 125 VAL I N 1
ATOM 6438 C CA . VAL I 1 124 ? 49.24889 16.13166 -33.61944 1.000 112.52163 125 VAL I CA 1
ATOM 6439 C C . VAL I 1 124 ? 50.08549 14.92068 -33.19839 1.000 113.39558 125 VAL I C 1
ATOM 6440 O O . VAL I 1 124 ? 49.56575 13.99524 -32.57778 1.000 117.98330 125 VAL I O 1
ATOM 6444 N N . VAL I 1 125 ? 51.37925 14.93998 -33.50796 1.000 105.00224 126 VAL I N 1
ATOM 6445 C CA . VAL I 1 125 ? 52.28360 13.89845 -33.02982 1.000 102.31623 126 VAL I CA 1
ATOM 6446 C C . VAL I 1 125 ? 52.26047 13.89185 -31.48950 1.000 108.03143 126 VAL I C 1
ATOM 6447 O O . VAL I 1 125 ? 52.26074 12.83606 -30.86461 1.000 98.88109 126 VAL I O 1
ATOM 6451 N N . ASP I 1 126 ? 52.25474 15.07912 -30.88823 1.000 119.15930 127 ASP I N 1
ATOM 6452 C CA . ASP I 1 126 ? 52.18687 15.23219 -29.42801 1.000 117.78358 127 ASP I CA 1
ATOM 6453 C C . ASP I 1 126 ? 50.99096 14.51425 -28.79449 1.000 114.21620 127 ASP I C 1
ATOM 6454 O O . ASP I 1 126 ? 51.15664 13.72008 -27.87338 1.000 113.21584 127 ASP I O 1
ATOM 6459 N N . LEU I 1 127 ? 49.78671 14.83266 -29.25895 1.000 119.14653 128 LEU I N 1
ATOM 6460 C CA . LEU I 1 127 ? 48.56367 14.25845 -28.69334 1.000 105.93987 128 LEU I CA 1
ATOM 6461 C C . LEU I 1 127 ? 48.26244 12.80096 -29.10390 1.000 99.34082 128 LEU I C 1
ATOM 6462 O O . LEU I 1 127 ? 47.78454 12.02110 -28.28219 1.000 95.40292 128 LEU I O 1
ATOM 6467 N N . SER I 1 128 ? 48.54718 12.43086 -30.35475 1.000 95.16282 129 SER I N 1
ATOM 6468 C CA . SER I 1 128 ? 48.33260 11.04974 -30.81433 1.000 67.39815 129 SER I CA 1
ATOM 6469 C C . SER I 1 128 ? 49.20269 10.07164 -30.05180 1.000 82.78406 129 SER I C 1
ATOM 6470 O O . SER I 1 128 ? 48.77500 8.96414 -29.73338 1.000 79.86218 129 SER I O 1
ATOM 6473 N N . VAL I 1 129 ? 50.44060 10.46445 -29.78649 1.000 93.34718 130 VAL I N 1
ATOM 6474 C CA . VAL I 1 129 ? 51.32067 9.58866 -29.04155 1.000 110.42780 130 VAL I CA 1
ATOM 6475 C C . VAL I 1 129 ? 50.81942 9.57867 -27.59034 1.000 122.75001 130 VAL I C 1
ATOM 6476 O O . VAL I 1 129 ? 50.76626 8.52012 -26.95641 1.000 116.37173 130 VAL I O 1
ATOM 6480 N N . ARG I 1 130 ? 50.40242 10.74389 -27.08932 1.000 124.64954 131 ARG I N 1
ATOM 6481 C CA . ARG I 1 130 ? 49.81779 10.85407 -25.74556 1.000 127.62281 131 ARG I CA 1
ATOM 6482 C C . ARG I 1 130 ? 48.48346 10.10290 -25.66384 1.000 125.82113 131 ARG I C 1
ATOM 6483 O O . ARG I 1 130 ? 48.22358 9.39890 -24.68432 1.000 121.52366 131 ARG I O 1
ATOM 6491 N N . GLY I 1 131 ? 47.63314 10.25298 -26.67528 1.000 119.90432 132 GLY I N 1
ATOM 6492 C CA . GLY I 1 131 ? 46.36356 9.54492 -26.68435 1.000 124.47126 132 GLY I CA 1
ATOM 6493 C C . GLY I 1 131 ? 46.48254 8.03123 -26.63403 1.000 130.71423 132 GLY I C 1
ATOM 6494 O O . GLY I 1 131 ? 45.90245 7.38211 -25.76302 1.000 131.52449 132 GLY I O 1
ATOM 6495 N N . MET I 1 132 ? 47.27417 7.46939 -27.54132 1.000 124.64144 133 MET I N 1
ATOM 6496 C CA . MET I 1 132 ? 47.40981 6.02168 -27.63696 1.000 103.80236 133 MET I CA 1
ATOM 6497 C C . MET I 1 132 ? 48.14041 5.43092 -26.42039 1.000 109.83592 133 MET I C 1
ATOM 6498 O O . MET I 1 132 ? 47.88350 4.29364 -26.03801 1.000 116.84781 133 MET I O 1
ATOM 6503 N N . LEU I 1 133 ? 49.05736 6.18344 -25.82155 1.000 120.19192 134 LEU I N 1
ATOM 6504 C CA . LEU I 1 133 ? 49.79356 5.67319 -24.66514 1.000 138.35365 134 LEU I CA 1
ATOM 6505 C C . LEU I 1 133 ? 48.93179 5.59461 -23.40559 1.000 155.25342 134 LEU I C 1
ATOM 6506 O O . LEU I 1 133 ? 49.06864 4.65414 -22.62273 1.000 163.44097 134 LEU I O 1
ATOM 6511 N N . GLU I 1 134 ? 48.05585 6.57570 -23.19894 1.000 160.13885 135 GLU I N 1
ATOM 6512 C CA . GLU I 1 134 ? 47.19671 6.56444 -22.01617 1.000 161.76631 135 GLU I CA 1
ATOM 6513 C C . GLU I 1 134 ? 46.10472 5.50032 -22.15309 1.000 154.67839 135 GLU I C 1
ATOM 6514 O O . GLU I 1 134 ? 45.77221 4.81755 -21.18316 1.000 151.55064 135 GLU I O 1
ATOM 6520 N N . ALA I 1 135 ? 45.55476 5.36258 -23.35652 1.000 143.15058 136 ALA I N 1
ATOM 6521 C CA . ALA I 1 135 ? 44.52879 4.36188 -23.63045 1.000 124.44650 136 ALA I CA 1
ATOM 6522 C C . ALA I 1 135 ? 45.02556 2.94200 -23.34978 1.000 134.30373 136 ALA I C 1
ATOM 6523 O O . ALA I 1 135 ? 44.26842 2.09169 -22.89021 1.000 136.77508 136 ALA I O 1
ATOM 6525 N N . SER I 1 136 ? 46.30081 2.69376 -23.63037 1.000 144.97471 137 SER I N 1
ATOM 6526 C CA . SER I 1 136 ? 46.87997 1.35880 -23.50402 1.000 150.26086 137 SER I CA 1
ATOM 6527 C C . SER I 1 136 ? 47.17707 0.95044 -22.05870 1.000 151.30521 137 SER I C 1
ATOM 6528 O O . SER I 1 136 ? 47.47567 -0.21527 -21.79281 1.000 149.50930 137 SER I O 1
ATOM 6531 N N . GLU I 1 137 ? 47.11412 1.90577 -21.13343 1.000 151.62207 138 GLU I N 1
ATOM 6532 C CA . GLU I 1 137 ? 47.28522 1.60306 -19.71248 1.000 155.79349 138 GLU I CA 1
ATOM 6533 C C . GLU I 1 137 ? 46.21226 0.67081 -19.16019 1.000 159.58714 138 GLU I C 1
ATOM 6534 O O . GLU I 1 137 ? 46.46498 -0.08814 -18.22703 1.000 154.68687 138 GLU I O 1
ATOM 6540 N N . GLY I 1 138 ? 45.01338 0.74587 -19.73143 1.000 166.40735 139 GLY I N 1
ATOM 6541 C CA . GLY I 1 138 ? 43.90189 -0.09239 -19.31625 1.000 162.27359 139 GLY I CA 1
ATOM 6542 C C . GLY I 1 138 ? 44.11045 -1.58992 -19.43150 1.000 156.20746 139 GLY I C 1
ATOM 6543 O O . GLY I 1 138 ? 43.43691 -2.36918 -18.76154 1.000 166.51615 139 GLY I O 1
ATOM 6544 N N . LEU I 1 139 ? 45.04902 -1.99812 -20.27410 1.000 140.69358 140 LEU I N 1
ATOM 6545 C CA . LEU I 1 139 ? 45.30604 -3.41296 -20.48528 1.000 135.83975 140 LEU I CA 1
ATOM 6546 C C . LEU I 1 139 ? 46.27374 -3.98547 -19.44967 1.000 159.23827 140 LEU I C 1
ATOM 6547 O O . LEU I 1 139 ? 46.45696 -5.20015 -19.37548 1.000 161.63095 140 LEU I O 1
ATOM 6552 N N . ASP I 1 140 ? 46.89652 -3.10494 -18.66668 1.000 176.49241 141 ASP I N 1
ATOM 6553 C CA . ASP I 1 140 ? 47.98010 -3.48298 -17.75430 1.000 186.59378 141 ASP I CA 1
ATOM 6554 C C . ASP I 1 140 ? 47.55561 -4.55379 -16.75687 1.000 186.19625 141 ASP I C 1
ATOM 6555 O O . ASP I 1 140 ? 48.27524 -5.52699 -16.53675 1.000 188.21116 141 ASP I O 1
ATOM 6560 N N . GLY I 1 141 ? 46.39929 -4.34995 -16.13600 1.000 177.37430 142 GLY I N 1
ATOM 6561 C CA . GLY I 1 141 ? 45.85325 -5.31838 -15.20691 1.000 166.86463 142 GLY I CA 1
ATOM 6562 C C . GLY I 1 141 ? 45.63215 -6.64796 -15.90465 1.000 158.33555 142 GLY I C 1
ATOM 6563 O O . GLY I 1 141 ? 45.98468 -7.70153 -15.37933 1.000 153.88758 142 GLY I O 1
ATOM 6564 N N . TRP I 1 142 ? 45.04784 -6.59477 -17.09799 1.000 151.83880 143 TRP I N 1
ATOM 6565 C CA . TRP I 1 142 ? 44.75438 -7.79995 -17.86111 1.000 143.31792 143 TRP I CA 1
ATOM 6566 C C . TRP I 1 142 ? 46.04822 -8.53875 -18.20427 1.000 153.71926 143 TRP I C 1
ATOM 6567 O O . TRP I 1 142 ? 46.14999 -9.73416 -17.96725 1.000 155.29466 143 TRP I O 1
ATOM 6578 N N . ILE I 1 143 ? 47.03093 -7.83760 -18.76876 1.000 162.64300 144 ILE I N 1
ATOM 6579 C CA . ILE I 1 143 ? 48.29695 -8.47963 -19.12757 1.000 159.39551 144 ILE I CA 1
ATOM 6580 C C . ILE I 1 143 ? 49.04092 -8.90558 -17.86502 1.000 168.82049 144 ILE I C 1
ATOM 6581 O O . ILE I 1 143 ? 49.86319 -9.81692 -17.90452 1.000 177.95205 144 ILE I O 1
ATOM 6586 N N . HIS I 1 144 ? 48.78186 -8.21736 -16.75596 1.000 165.14834 145 HIS I N 1
ATOM 6587 C CA . HIS I 1 144 ? 49.31284 -8.64837 -15.47216 1.000 166.68249 145 HIS I CA 1
ATOM 6588 C C . HIS I 1 144 ? 48.73429 -10.01745 -15.15625 1.000 178.02108 145 HIS I C 1
ATOM 6589 O O . HIS I 1 144 ? 49.43858 -10.90669 -14.67927 1.000 187.43751 145 HIS I O 1
ATOM 6596 N N . GLN I 1 145 ? 47.44336 -10.17608 -15.43173 1.000 175.46219 146 GLN I N 1
ATOM 6597 C CA . GLN I 1 145 ? 46.77541 -11.46654 -15.31262 1.000 172.41664 146 GLN I CA 1
ATOM 6598 C C . GLN I 1 145 ? 47.33640 -12.49498 -16.29968 1.000 174.51124 146 GLN I C 1
ATOM 6599 O O . GLN I 1 145 ? 47.25339 -13.69700 -16.05883 1.000 178.41909 146 GLN I O 1
ATOM 6605 N N . GLN I 1 146 ? 47.91589 -12.02772 -17.40251 1.000 174.18029 147 GLN I N 1
ATOM 6606 C CA . GLN I 1 146 ? 48.37630 -12.93570 -18.45282 1.000 174.16515 147 GLN I CA 1
ATOM 6607 C C . GLN I 1 146 ? 49.80448 -13.42852 -18.22439 1.000 163.78391 147 GLN I C 1
ATOM 6608 O O . GLN I 1 146 ? 50.32342 -14.22282 -19.00610 1.000 160.09361 147 GLN I O 1
ATOM 6614 N N . GLY I 1 147 ? 50.44932 -12.93244 -17.17545 1.000 160.21768 148 GLY I N 1
ATOM 6615 C CA . GLY I 1 147 ? 51.77681 -13.39619 -16.81969 1.000 164.44313 148 GLY I CA 1
ATOM 6616 C C . GLY I 1 147 ? 52.79509 -12.38203 -17.28897 1.000 174.82228 148 GLY I C 1
ATOM 6617 O O . GLY I 1 147 ? 54.00374 -12.56828 -17.14460 1.000 178.13363 148 GLY I O 1
ATOM 6618 N N . GLY I 1 148 ? 52.28815 -11.29663 -17.86196 1.000 176.79423 149 GLY I N 1
ATOM 6619 C CA . GLY I 1 148 ? 53.13002 -10.23197 -18.36406 1.000 170.79682 149 GLY I CA 1
ATOM 6620 C C . GLY I 1 148 ? 53.22942 -10.29141 -19.87365 1.000 157.58323 149 GLY I C 1
ATOM 6621 O O . GLY I 1 148 ? 52.90785 -11.30565 -20.49210 1.000 152.74469 149 GLY I O 1
ATOM 6622 N N . TRP I 1 149 ? 53.67095 -9.19125 -20.46661 1.000 146.19931 150 TRP I N 1
ATOM 6623 C CA . TRP I 1 149 ? 53.83228 -9.10402 -21.90889 1.000 128.40935 150 TRP I CA 1
ATOM 6624 C C . TRP I 1 149 ? 54.89310 -10.08921 -22.38124 1.000 119.37809 150 TRP I C 1
ATOM 6625 O O . TRP I 1 149 ? 54.78236 -10.65504 -23.46916 1.000 89.61393 150 TRP I O 1
ATOM 6636 N N . SER I 1 150 ? 55.93828 -10.25642 -21.57269 1.000 141.38470 151 SER I N 1
ATOM 6637 C CA . SER I 1 150 ? 57.01414 -11.19559 -21.88225 1.000 150.15932 151 SER I CA 1
ATOM 6638 C C . SER I 1 150 ? 56.49455 -12.62765 -21.97225 1.000 155.81525 151 SER I C 1
ATOM 6639 O O . SER I 1 150 ? 56.84336 -13.37492 -22.88637 1.000 159.32001 151 SER I O 1
ATOM 6642 N N . THR I 1 151 ? 55.63714 -12.99220 -21.02697 1.000 150.62143 152 THR I N 1
ATOM 6643 C CA . THR I 1 151 ? 55.10099 -14.34104 -20.95746 1.000 143.76070 152 THR I CA 1
ATOM 6644 C C . THR I 1 151 ? 54.08736 -14.56224 -22.07610 1.000 143.27584 152 THR I C 1
ATOM 6645 O O . THR I 1 151 ? 54.01458 -15.63539 -22.67310 1.000 146.83610 152 THR I O 1
ATOM 6649 N N . LEU I 1 152 ? 53.34631 -13.50550 -22.38344 1.000 136.61154 153 LEU I N 1
ATOM 6650 C CA . LEU I 1 152 ? 52.21764 -13.56256 -23.29966 1.000 130.54158 153 LEU I CA 1
ATOM 6651 C C . LEU I 1 152 ? 52.58671 -13.98906 -24.71824 1.000 129.23840 153 LEU I C 1
ATOM 6652 O O . LEU I 1 152 ? 51.77524 -14.59421 -25.41310 1.000 108.31425 153 LEU I O 1
ATOM 6657 N N . ILE I 1 153 ? 53.81058 -13.69527 -25.14542 1.000 150.06457 154 ILE I N 1
ATOM 6658 C CA . ILE I 1 153 ? 54.14278 -13.79502 -26.56263 1.000 168.80853 154 ILE I CA 1
ATOM 6659 C C . ILE I 1 153 ? 54.70585 -15.15967 -26.95352 1.000 186.73098 154 ILE I C 1
ATOM 6660 O O . ILE I 1 153 ? 54.52741 -15.60708 -28.08666 1.000 188.96638 154 ILE I O 1
ATOM 6665 N N . GLU I 1 154 ? 55.34645 -15.84142 -26.01357 1.000 196.73876 155 GLU I N 1
ATOM 6666 C CA . GLU I 1 154 ? 55.99809 -17.10596 -26.32510 1.000 198.49820 155 GLU I CA 1
ATOM 6667 C C . GLU I 1 154 ? 54.96668 -18.22602 -26.35214 1.000 201.01575 155 GLU I C 1
ATOM 6668 O O . GLU I 1 154 ? 54.99315 -19.08903 -27.22930 1.000 200.51166 155 GLU I O 1
ATOM 6674 N N . ASP I 1 155 ? 54.05680 -18.19857 -25.38529 1.000 205.28878 156 ASP I N 1
ATOM 6675 C CA . ASP I 1 155 ? 53.10244 -19.27952 -25.18912 1.000 208.73666 156 ASP I CA 1
ATOM 6676 C C . ASP I 1 155 ? 52.08295 -19.31702 -26.32342 1.000 214.94619 156 ASP I C 1
ATOM 6677 O O . ASP I 1 155 ? 51.93076 -20.33232 -27.00167 1.000 220.56121 156 ASP I O 1
ATOM 6682 N N . ILE J 2 2 ? 30.07966 7.13946 -35.73763 1.000 163.64107 82 ILE J N 1
ATOM 6683 C CA . ILE J 2 2 ? 31.17757 7.34093 -36.67792 1.000 168.63307 82 ILE J CA 1
ATOM 6684 C C . ILE J 2 2 ? 32.41608 6.58641 -36.19173 1.000 175.43937 82 ILE J C 1
ATOM 6685 O O . ILE J 2 2 ? 33.03334 5.83974 -36.94957 1.000 175.59416 82 ILE J O 1
ATOM 6690 N N . ILE J 2 3 ? 32.78350 6.80048 -34.93145 1.000 174.74823 83 ILE J N 1
ATOM 6691 C CA . ILE J 2 3 ? 33.86508 6.05148 -34.28584 1.000 168.54803 83 ILE J CA 1
ATOM 6692 C C . ILE J 2 3 ? 33.51293 4.56839 -34.25772 1.000 186.53206 83 ILE J C 1
ATOM 6693 O O . ILE J 2 3 ? 34.36110 3.67994 -34.36977 1.000 193.13477 83 ILE J O 1
ATOM 6698 N N . ARG J 2 4 ? 32.22152 4.33009 -34.11703 1.000 190.90435 84 ARG J N 1
ATOM 6699 C CA . ARG J 2 4 ? 31.66580 3.00527 -34.02527 1.000 191.86501 84 ARG J CA 1
ATOM 6700 C C . ARG J 2 4 ? 31.98828 2.22837 -35.29499 1.000 186.92645 84 ARG J C 1
ATOM 6701 O O . ARG J 2 4 ? 32.37181 1.06365 -35.22916 1.000 186.10393 84 ARG J O 1
ATOM 6709 N N . ASN J 2 5 ? 31.87961 2.89450 -36.44339 1.000 184.67464 85 ASN J N 1
ATOM 6710 C CA . ASN J 2 5 ? 32.13385 2.25672 -37.73481 1.000 183.13347 85 ASN J CA 1
ATOM 6711 C C . ASN J 2 5 ? 33.57184 1.76975 -37.90854 1.000 178.87590 85 ASN J C 1
ATOM 6712 O O . ASN J 2 5 ? 33.79944 0.60282 -38.22411 1.000 179.38188 85 ASN J O 1
ATOM 6717 N N . ILE J 2 6 ? 34.53661 2.66571 -37.73105 1.000 176.11439 86 ILE J N 1
ATOM 6718 C CA . ILE J 2 6 ? 35.94295 2.28815 -37.81649 1.000 169.09693 86 ILE J CA 1
ATOM 6719 C C . ILE J 2 6 ? 36.27282 1.17772 -36.81968 1.000 167.88448 86 ILE J C 1
ATOM 6720 O O . ILE J 2 6 ? 36.95462 0.21591 -37.16418 1.000 173.70562 86 ILE J O 1
ATOM 6725 N N . ALA J 2 7 ? 35.77317 1.30931 -35.59222 1.000 161.61212 87 ALA J N 1
ATOM 6726 C CA . ALA J 2 7 ? 36.08696 0.36786 -34.51930 1.000 153.09293 87 ALA J CA 1
ATOM 6727 C C . ALA J 2 7 ? 35.65577 -1.05569 -34.85314 1.000 175.15202 87 ALA J C 1
ATOM 6728 O O . ALA J 2 7 ? 36.23560 -2.01734 -34.34938 1.000 178.73601 87 ALA J O 1
ATOM 6730 N N . ARG J 2 8 ? 34.64214 -1.18729 -35.70277 1.000 188.97119 88 ARG J N 1
ATOM 6731 C CA . ARG J 2 8 ? 34.14815 -2.50129 -36.11101 1.000 195.44048 88 ARG J CA 1
ATOM 6732 C C . ARG J 2 8 ? 35.02898 -3.12605 -37.19735 1.000 184.80599 88 ARG J C 1
ATOM 6733 O O . ARG J 2 8 ? 35.22709 -4.33913 -37.20994 1.000 190.65194 88 ARG J O 1
ATOM 6741 N N . HIS J 2 9 ? 35.53401 -2.30346 -38.11353 1.000 167.23037 89 HIS J N 1
ATOM 6742 C CA . HIS J 2 9 ? 36.50467 -2.75756 -39.11327 1.000 154.31758 89 HIS J CA 1
ATOM 6743 C C . HIS J 2 9 ? 37.62059 -3.60038 -38.49513 1.000 158.08080 89 HIS J C 1
ATOM 6744 O O . HIS J 2 9 ? 38.05340 -4.59208 -39.08381 1.000 155.30300 89 HIS J O 1
ATOM 6751 N N . LEU J 2 10 ? 38.09897 -3.19350 -37.32426 1.000 166.76555 90 LEU J N 1
ATOM 6752 C CA . LEU J 2 10 ? 39.17932 -3.90859 -36.65585 1.000 187.22857 90 LEU J CA 1
ATOM 6753 C C . LEU J 2 10 ? 38.73604 -5.31346 -36.24950 1.000 200.88550 90 LEU J C 1
ATOM 6754 O O . LEU J 2 10 ? 39.52859 -6.25667 -36.24814 1.000 205.43604 90 LEU J O 1
ATOM 6759 N N . ALA J 2 11 ? 37.45973 -5.43832 -35.90765 1.000 207.39968 91 ALA J N 1
ATOM 6760 C CA . ALA J 2 11 ? 36.84814 -6.72451 -35.58809 1.000 209.89389 91 ALA J CA 1
ATOM 6761 C C . ALA J 2 11 ? 36.75212 -7.66197 -36.79536 1.000 212.38016 91 ALA J C 1
ATOM 6762 O O . ALA J 2 11 ? 36.89434 -8.87695 -36.65360 1.000 214.14218 91 ALA J O 1
ATOM 6764 N N . GLN J 2 12 ? 36.51478 -7.09451 -37.97692 1.000 212.07305 92 GLN J N 1
ATOM 6765 C CA . GLN J 2 12 ? 36.29186 -7.88787 -39.18705 1.000 215.31100 92 GLN J CA 1
ATOM 6766 C C . GLN J 2 12 ? 37.44856 -8.80612 -39.55575 1.000 222.32020 92 GLN J C 1
ATOM 6767 O O . GLN J 2 12 ? 37.23199 -9.91175 -40.05125 1.000 224.49161 92 GLN J O 1
ATOM 6773 N N . VAL J 2 13 ? 38.67430 -8.36142 -39.31769 1.000 226.70067 93 VAL J N 1
ATOM 6774 C CA . VAL J 2 13 ? 39.82440 -9.14624 -39.73831 1.000 229.07167 93 VAL J CA 1
ATOM 6775 C C . VAL J 2 13 ? 40.73334 -9.46633 -38.55450 1.000 227.56585 93 VAL J C 1
ATOM 6776 O O . VAL J 2 13 ? 41.28490 -10.56559 -38.46441 1.000 235.66258 93 VAL J O 1
ATOM 6780 N N . GLY J 2 14 ? 40.87754 -8.50704 -37.64454 1.000 212.59242 94 GLY J N 1
ATOM 6781 C CA . GLY J 2 14 ? 41.68924 -8.70618 -36.45843 1.000 200.42800 94 GLY J CA 1
ATOM 6782 C C . GLY J 2 14 ? 41.20698 -9.87449 -35.62349 1.000 193.12285 94 GLY J C 1
ATOM 6783 O O . GLY J 2 14 ? 42.00951 -10.65895 -35.12137 1.000 191.09783 94 GLY J O 1
ATOM 6784 N N . ASP J 2 15 ? 39.89387 -9.98663 -35.46328 1.000 192.62399 95 ASP J N 1
ATOM 6785 C CA . ASP J 2 15 ? 39.32261 -11.05168 -34.64965 1.000 192.81481 95 ASP J CA 1
ATOM 6786 C C . ASP J 2 15 ? 39.27306 -12.36890 -35.42247 1.000 190.15477 95 ASP J C 1
ATOM 6787 O O . ASP J 2 15 ? 39.47367 -13.44276 -34.85521 1.000 188.96815 95 ASP J O 1
ATOM 6792 N N . SER J 2 16 ? 39.02649 -12.27073 -36.72635 1.000 189.75424 96 SER J N 1
ATOM 6793 C CA . SER J 2 16 ? 38.93366 -13.43656 -37.60541 1.000 190.25160 96 SER J CA 1
ATOM 6794 C C . SER J 2 16 ? 40.26387 -14.16707 -37.76332 1.000 191.90142 96 SER J C 1
ATOM 6795 O O . SER J 2 16 ? 40.33442 -15.21360 -38.40538 1.000 199.47484 96 SER J O 1
ATOM 6798 N N . MET J 2 17 ? 41.31497 -13.60815 -37.17916 1.000 188.78642 97 MET J N 1
ATOM 6799 C CA . MET J 2 17 ? 42.66048 -14.13462 -37.34521 1.000 195.87490 97 MET J CA 1
ATOM 6800 C C . MET J 2 17 ? 43.07134 -15.06534 -36.20124 1.000 193.28256 97 MET J C 1
ATOM 6801 O O . MET J 2 17 ? 44.12805 -15.69435 -36.25601 1.000 193.16649 97 MET J O 1
ATOM 6806 N N . ASP J 2 18 ? 42.23309 -15.15899 -35.17294 1.000 187.40383 98 ASP J N 1
ATOM 6807 C CA . ASP J 2 18 ? 42.53926 -15.99550 -34.01473 1.000 185.03628 98 ASP J CA 1
ATOM 6808 C C . ASP J 2 18 ? 42.20155 -17.46245 -34.26645 1.000 174.81462 98 ASP J C 1
ATOM 6809 O O . ASP J 2 18 ? 42.46533 -18.32342 -33.42524 1.000 161.39619 98 ASP J O 1
#

Nearest PDB structures (foldseek):
  8sm5-assembly3_E  TM=1.006E+00  e=2.766E-22  Human herpesvirus 4 strain B95-8
  2xpx-assembly1_A  TM=9.872E-01  e=2.678E-19  human gammaherpesvirus 4
  7p33-assembly3_C  TM=9.829E-01  e=7.941E-18  Human herpesvirus 4 strain B95-8
  1q59-assembly1_A  TM=7.103E-01  e=2.650E-15  human gammaherpesvirus 4
  6u64-assembly1_A  TM=6.945E-01  e=2.696E-03  Homo sapiens

GO terms:
  GO:0033668 symbiont-mediated suppression of host apoptosis (P, IDA)
  GO:0090201 negative regulation of release of cytochrome c from mitochondria (P, IDA)
  GO:0033650 host cell mitochondrion (C, EXP)
  GO:0005515 protein binding (F, IPI)

Radius of gyration: 29.99 Å; Cα contacts (8 Å, |Δi|>4): 958; chains: 10; bounding box: 75×76×74 Å

Foldseek 3Di:
DDFLLLLLLLLLLLVLCVDDPNDDDPLSVVCCPVVVRPDHSVPPLNVVLNVVLVVVCVVCVVVLVVVLVVLLVPDPQNLVVLLVVLCVQPVVHPDDPVSLSPLSSSLSVNLCVQVNDPVRDPVSNNSSSNRNSVSRSVCRVVVVVVPDSSPPRPPD/DVVVVVVVVVVVVVVVVD/DAFLLQLLLLLLLLVCCVDDPRDDDPLSVVCCVVVVRPDHNPDPLSVLLNVVLVVVCVVCVPVLVVVLVCLLVVDPQNLVSLQVVLCCPPVVHPDDPVSLSPLSSSLSVNLCVQVVDPPRDVVSNNSSSVRSSVSSSVCRVVVVVVPHSSVVSVD/DPPVPVVVVVVVVVVVD/DDFLLLLLLLLLLLVLCVDDPNDDPPLSVVCCPVVVRPDHNVDPLSVLLNVVLVVVCVVCVPVLVVVLVVLLVPDPQNLVVLLVVLCVDPVVHPDDLVSLSNLSSSLSVNLCVQVVDPVRDVVSNNSSSNRSSVSSSVCRVVQVVVPHSSVSRPPD/DVVVVVVVVVVVVVVVVD/DAFLLQLLLLLLLLVCCVDDPNDDDPLSVVPCPVVVRPDHNVDVLSVVLNVVLVVVCVVCVVVLVVVLVVLPVDDPQLLVVLLVVLCVDPVVDPDDPVSLSNLSSSLSVNLCVQVVDPVRDPVNNNSSSNSNSVSNSSCRVVCVVVVHSSVVRPD/DVCVVVVVVVVVVVVVPD/DAFLLLLLLLLLLLLCLVDDVRDDDVLSVVCCVVVVRPDHSPPPLSVVVNVVLVVVCVVCVVVLVCVLVVLVVDDPQLLVSLQVVQHSSLSVNLCVQVVDPPRDVVNNNRSSNNNSVNRNVCRVVCVVVVHSVNNPPD/DVVVVVVVCVVVVVVVD

Solvent-accessible surface area: 39148 Å² total; per-residue (Å²): 140,80,40,0,59,26,0,0,0,0,0,7,3,49,4,22,117,69,59,79,123,23,91,25,27,8,9,2,38,18,14,23,88,87,42,55,32,195,8,54,19,98,45,78,5,0,68,91,3,18,90,47,0,38,92,11,8,109,198,25,57,134,40,0,57,81,1,4,70,108,3,41,98,105,30,125,47,8,0,1,9,0,24,6,0,5,21,31,4,12,116,76,20,122,42,31,72,2,41,0,12,0,0,3,0,0,0,1,20,0,5,40,54,10,38,77,77,174,97,22,52,26,118,22,0,39,36,0,6,105,0,1,5,11,5,0,62,42,0,50,47,39,8,139,148,80,46,10,3,39,54,17,41,78,110,153,127,46,15,60,73,4,4,157,73,1,16,98,14,0,67,100,60,117,143,83,40,0,66,9,0,0,0,0,0,5,4,8,3,20,110,44,59,84,119,24,94,35,32,64,19,1,83,104,13,23,183,130,34,61,33,180,4,54,18,66,46,39,16,0,1,66,3,0,8,42,0,18,14,1,10,53,148,21,55,121,18,0,64,81,0,2,70,84,3,38,115,106,29,160,92,8,17,98,14,0,77,42,0,7,80,36,3,14,103,148,10,13,38,14,75,11,24,0,13,0,0,2,0,0,0,0,20,0,3,37,50,10,35,74,78,176,94,21,66,132,146,25,0,61,52,0,6,121,0,1,2,79,3,0,77,45,3,44,51,45,9,143,92,58,54,18,6,48,40,25,40,119,159,134,26,36,147,36,0,4,122,43,1,11,36,10,2,28,78,91,135,78,42,0,62,20,1,0,0,0,1,4,3,48,4,18,113,77,59,79,127,26,98,23,28,68,20,1,85,103,12,23,171,127,36,55,31,186,1,55,16,102,44,85,12,0,68,99,4,19,81,42,0,40,99,13,9,108,200,24,59,119,41,0,58,97,1,1,70,58,1,41,95,85,32,142,42,6,0,0,11,0,23,7,0,22,25,28,6,15,88,80,23,114,48,28,50,1,42,0,16,1,0,2,0,0,0,1,18,0,4,42,56,12,36,74,79,184,96,22,68,133,148,20,1,62,30,0,7,104,0,1,3,26,4,0,80,52,1,53,50,46,11,144,150,80,54,18,6,52,45,16,37,122,109,138,71,57,11,55,23,0,6,115,60,2,23,76,15,0,67,92,63,115,99,76,41,0,52,21,0,0,2,0,0,7,2,56,4,24,58,73,63,85,121,16,75,27,35,12,8,3,29,16,16,23,51,81,35,40,20,134,5,41,14,52,41,50,11,0,67,96,3,18,84,40,0,44,94,11,10,106,200,25,52,151,33,0,65,74,0,3,70,102,3,44,97,128,38,163,81,9,26,96,18,0,52,28,0,18,85,40,6,19,141,168,29,125,48,40,77,5,48,0,12,0,1,2,0,0,0,0,15,0,4,38,53,11,34,76,81,178,99,22,54,28,99,24,0,33,56,0,5,130,0,2,5,61,3,0,68,53,1,23,42,44,8,115,151,74,48,18,6,34,55,48,58,82,147,115,97,29,132,22,0,7,128,48,2,14,98,10,0,67,89,54,163,135,79,34,0,51,9,1,0,1,0,0,6,2,10,3,22,45,34,57,83,121,21,84,27,33,64,18,0,79,100,15,27,170,129,39,34,21,129,2,18,7,14,54,40,16,0,4,52,11,1,10,68,12,15,24,40,9,44,169,7,61,131,31,11,58,103,3,3,72,71,14,42,99,129,37,155,70,10,26,94,28,10,47,59,49,124,61,10,25,17,1,21,0,3,42,50,12,36,78,77,191,95,15,64,130,139,17,0,55,40,0,6,131,0,3,7,62,10,10,85,54,60,43,44,128,11,147,151,60,49,19,24,58,57,59,42,99,144,124,58,179,78,11,34,172,50,54,45,107,51,33,94,87,79,160

Sequence (848 aa):
AYSTREILLALCIRDSRVHGNGTLHPVLELAARETPLRLSPEDTVVLRYHVLLEEIIERNSETFTETWNRFITHTEHVDLDFNSVFLEIFHRGDPSLGRALAWMAWCMHACRTLCCNQSTPYYVVDLSVRGMLEASEGLDGWIHQQGGWSTLIEDNDIIRNIARHLAQVGDSMDAYSTREILLALCIRDSRVHGNGTLHPVLELAARETPLRLSPEDTVVLRYHVLLEEIIERNSETFTETWNRFITHTEHVDLDFNSVFLEIFHRGDPSLGRALAWMAWCMHACRTLCCNQSTPYYVVDLSVRGMLEASEGLDGWIHQQGGWSTLIEDDIIRNIARHLAQVGDSMAYSTREILLALCIRDSRVHGNGTLHPVLELAARETPLRLSPEDTVVLRYHVLLEEIIERNSETFTETWNRFITHTEHVDLDFNSVFLEIFHRGDPSLGRALAWMAWCMHACRTLCCNQSTPYYVVDLSVRGMLEASEGLDGWIHQQGGWSTLIEDNDIIRNIARHLAQVGDSMDAYSTREILLALCIRDSRVHGNGTLHPVLELAARETPLRLSPEDTVVLRYHVLLEEIIERNSETFTETWNRFITHTEHVDLDFNSVFLEIFHRGDPSLGRALAWMAWCMHACRTLCCNQSTPYYVVDLSVRGMLEASEGLDGWIHQQGGWSTLIEDDIIRNIARHLAQVGDSMDAYSTREILLALCIRDSRVHGNGTLHPVLELAARETPLRLSPEDTVVLRYHVLLEEIIERNSETFTETWNRFITHTEHVDLDFNSVFMAWCMHACRTLCCNQSTPYYVVDLSVRGMLEASEGLDGWIHQQGGWSTLIEDIIRNIARHLAQVGDSMD

Secondary structure (DSSP, 8-state):
---HHHHHHHHHHHHHHTSTTS---HHHHHHHHHTT--S-TTSHHHHHHHHHHHHHHHHTHHHHHHHHHHHHHH-S-HHHHHHHHHHHHHTSS---HHHHHHHHHHHHHHHHHHHT-TTS-HHHHHHHHHHHHHHHGGGHHHHHHHT-HHHHHH--/-HHHHHHHHHHHHHHHT-/---HHHHHHHHHHHHHHTSTTS---HHHHHHHHHTT--S-TTSHHHHHHHHHHHHHHHHTHHHHHHHHHHHHHH-SSHHHHHHHHHHHHHTSS---HHHHHHHHHHHHHHHHHHHT-TTS-HHHHHHHHHHHHHHHGGGHHHHHHTT-HHHHHH-/--HHHHHHHHHHHHHT-/---HHHHHHHHHHHHHHTSTTS---HHHHHHHHHTT--S-TTSHHHHHHHHHHHHHHHHTHHHHHHHHHHHHHH-SSHHHHHHHHHIIIIISS---HHHHHHHHHHHHHHHHHHHT-TTS-HHHHHHHHHHHHHHHGGGHHHHHHTT-HHHHHHH-/-HHHHHHHHHHHHHHTT-/---HHHHHHHHHHHHHHTSTTS---HHHHHHHHHTT--S-TT-HHHHHHHHHHHHHHHHTHHHHHHHHHHHHTT-SSHHHHHHHHHHHHHTSS---HHHHHHHHHHHHHHHHHHHTSTTS-HHHHHHHHHHHHHHGGGGHHHHHHTT-HHHHHH-/-HHHHHHHHHHHHHHTT-/---HHHHHHHHHHHHHHTSTTS---HHHHHHHHHTT--S-TTSHHHHHHHHHHHHHHHHTHHHHHHHHHHHHHH-S-HHHHHHHH--HHHHHHHHHHHT-TT--HHHHHHHHHHHHHHGGGGHHHHHHTT-HHHHHH-/-HHHHHHHHIIIIITT-